Protein 1MR6 (pdb70)

Sequence (68 aa):
MQCKTCSFYTCPNSETCPDGKNICVKRSWTAVRGDGPKREIRRECAATCPPSKLGLTVFCCTTDNCNHMQCKTCSFYTCPNSETCPDGKNICVKRSWTAVRGDGPKREIRRECAATCPPSKLGLTVFCCTTDNCNHMQCKTCSFYTCPNSETCPDGKNICVKRSWTAVRGDGPKREIRRECAATCPPSKLGLTVFCCTTDNCNHMQCKTCSFYTCPNSETCPDGKNICVKRSWTAVRGDGPKREIRRECAATCPPSKLGLTVFCCTTDNCNHMQCKTCSFYTCPNSETCPDGKNICVKRSWTAVRGDGPKREIRRECAATCPPSKLGLTVFCCTTDNCNHMQCKTCSFYTCPNSETCPDGKNICVKRSWTAVRGDGPKREIRRECAATCPPSKLGLTVFCCTTDNCNHMQCKTCSFYTCPNSETCPDGKNICVKRSWTAVRGDGPKREIRRECAATCPPSKLGLTVFCCTTDNCNHMQCKTCSFYTCPNSETCPDGKNICVKRSWTAVRGDGPKREIRRECAATCPPSKLGLTVFCCTTDNCNHMQCKTCSFYTCPNSETCPDGKNICVKRSWTAVRGDGPKREIRRECAATCPPSKLGLTVFCCTTDNCNHMQCKTCSFYTCPNSETCPDGKNICVKRSWTAVRGDGPKREIRRECAATCPPSKLGLTVFCCTTDNCNHMQCKTCSFYTCPNSETCPDGKNICVKRSWTAVRGDGPKREIRRECAATCPPSKLGLTVFCCTTDNCNHMQCKTCSFYTCPNSETCPDGKNICVKRSWTAVRGDGPKREIRRECAATCPPSKLGLTVFCCTTDNCNHMQCKTCSFYTCPNSETCPDGKNICVKRSWTAVRGDGPKREIRRECAATCPPSKLGLTVFCCTTDNCNHMQCKTCSFYTCPNSETCPDGKNICVKRSWTAVRGDGPKREIRRECAATCPPSKLGLTVFCCTTDNCNHMQCKTCSFYTCPNSETCPDGKNICVKRSWTAVRGDGPKREIRRECAATCPPSKLGLTVFCCTTDNCNHMQCKTCSFYTCPNSETCPDGKNICVKRSWTAVRGDGPKREIRRECAATCPPSKLGLTVFCCTTDNCNHMQCKTCSFYTCPNSETCPDGKNICVKRSWTAVRGDGPKREIRRECAATCPPSKLGLTVFCCTTDNCNHMQCKTCSFYTCPNSETCPDGKNICVKRSWTAVRGDGPKREIRRECAATCPPSKLGLTVFCCTTDNCNHMQCKTCSFYTCPNSETCPDGKNICVKRSWTAVRGDGPKREIRRECAATCPPSKLGLTVFCCTTDNCNHMQCKTCSFYTCPNSETCPDGKNICVKRSWTAVRGDGPKREIRRECAATCPPSKLGLTVFCCTTDNCNH

CATH classification: 2.10.60.10

Nearest PDB structures (foldseek):
  1mr6-assembly1_A  TM=8.531E-01  e=3.106E-10  Bungarus multicinctus
  4lft-assembly3_B  TM=7.123E-01  e=5.041E-04  Dendraspis polylepis polylepis
  4lft-assembly2_A  TM=6.532E-01  e=5.344E-04  Dendraspis polylepis polylepis
  7ulq-assembly11_K  TM=6.855E-01  e=1.016E-03  Ophiophagus hannah
  1haj-assembly1_A  TM=6.657E-01  e=2.299E-03  Bungarus multicinctus

Organism: Bungarus multicinctus (NCBI:txid8616)

Solvent-accessible surface area: 4525 Å² total; per-residue (Å²): 67,67,0,21,31,25,77,132,121,86,13,103,105,79,75,84,3,97,112,81,46,91,12,0,0,24,48,10,58,84,34,142,194,63,148,59,55,158,141,29,25,114,24,92,8,21,74,99,21,22,138,34,187,123,81,51,62,28,75,40,20,120,76,72,32,28,1,80

Secondary structure (DSSP, 8-state):
-B----SSS---S--B--TT---EEEE--B--SSS--SB--EEEE-SSSSS--SSS----BSSSS---

Radius of gyration: 11.78 Å; Cα contacts (8 Å, |Δi|>4): 184; chains: 1; bounding box: 28×33×16 Å

InterPro domains:
  IPR003571 Snake three-finger toxin [cd00206] (24-88)
  IPR045860 Snake toxin-like superfamily [G3DSA:2.10.60.10] (22-89)
  IPR045860 Snake toxin-like superfamily [SSF57302] (12-89)
  IPR054131 Snake toxin cobra-type [PF21947] (30-88)

Structure (mmCIF, N/CA/C/O backbone):
data_1MR6
#
_entry.id   1MR6
#
_cell.length_a   1.000
_cell.length_b   1.000
_cell.length_c   1.000
_cell.angle_alpha   90.00
_cell.angle_beta   90.00
_cell.angle_gamma   90.00
#
_symmetry.space_group_name_H-M   'P 1'
#
loop_
_atom_site.group_PDB
_atom_site.id
_atom_site.type_symbol
_atom_site.label_atom_id
_atom_site.label_alt_id
_atom_site.label_comp_id
_atom_site.label_asym_id
_atom_site.label_entity_id
_atom_site.label_seq_id
_atom_site.pdbx_PDB_ins_code
_atom_site.Cartn_x
_atom_site.Cartn_y
_atom_site.Cartn_z
_atom_site.occupancy
_atom_site.B_iso_or_equiv
_atom_site.auth_seq_id
_atom_site.auth_comp_id
_atom_site.auth_asym_id
_atom_site.auth_atom_id
_atom_site.pdbx_PDB_model_num
ATOM 1 N N . MET A 1 1 ? 10.852 11.457 -1.883 1.00 0.00 1 MET A N 1
ATOM 2 C CA . MET A 1 1 ? 10.066 10.662 -0.897 1.00 0.00 1 MET A CA 1
ATOM 3 C C . MET A 1 1 ? 10.502 9.201 -0.946 1.00 0.00 1 MET A C 1
ATOM 4 O O . MET A 1 1 ? 11.273 8.795 -1.793 1.00 0.00 1 MET A O 1
ATOM 20 N N . GLN A 1 2 ? 9.989 8.407 -0.053 1.00 0.00 2 GLN A N 1
ATOM 21 C CA . GLN A 1 2 ? 10.333 6.966 -0.038 1.00 0.00 2 GLN A CA 1
ATOM 22 C C . GLN A 1 2 ? 9.197 6.205 0.638 1.00 0.00 2 GLN A C 1
ATOM 23 O O . GLN A 1 2 ? 8.869 6.441 1.784 1.00 0.00 2 GLN A O 1
ATOM 37 N N . CYS A 1 3 ? 8.582 5.306 -0.073 1.00 0.00 3 CYS A N 1
ATOM 38 C CA . CYS A 1 3 ? 7.449 4.539 0.510 1.00 0.00 3 CYS A CA 1
ATOM 39 C C . CYS A 1 3 ? 7.370 3.168 -0.156 1.00 0.00 3 CYS A C 1
ATOM 40 O O . CYS A 1 3 ? 7.029 3.035 -1.314 1.00 0.00 3 CYS A O 1
ATOM 47 N N . LYS A 1 4 ? 7.705 2.153 0.583 1.00 0.00 4 LYS A N 1
ATOM 48 C CA . LYS A 1 4 ? 7.685 0.772 0.044 1.00 0.00 4 LYS A CA 1
ATOM 49 C C . LYS A 1 4 ? 6.254 0.390 -0.357 1.00 0.00 4 LYS A C 1
ATOM 50 O O . LYS A 1 4 ? 5.302 0.672 0.344 1.00 0.00 4 LYS A O 1
ATOM 69 N N . THR A 1 5 ? 6.106 -0.265 -1.477 1.00 0.00 5 THR A N 1
ATOM 70 C CA . THR A 1 5 ? 4.752 -0.688 -1.930 1.00 0.00 5 THR A CA 1
ATOM 71 C C . THR A 1 5 ? 4.844 -2.100 -2.513 1.00 0.00 5 THR A C 1
ATOM 72 O O . THR A 1 5 ? 4.806 -2.292 -3.712 1.00 0.00 5 THR A O 1
ATOM 83 N N . CYS A 1 6 ? 4.976 -3.090 -1.672 1.00 0.00 6 CYS A N 1
ATOM 84 C CA . CYS A 1 6 ? 5.082 -4.489 -2.177 1.00 0.00 6 CYS A CA 1
ATOM 85 C C . CYS A 1 6 ? 3.687 -5.103 -2.298 1.00 0.00 6 CYS A C 1
ATOM 86 O O . CYS A 1 6 ? 2.685 -4.441 -2.116 1.00 0.00 6 CYS A O 1
ATOM 93 N N . SER A 1 7 ? 3.620 -6.371 -2.598 1.00 0.00 7 SER A N 1
ATOM 94 C CA . SER A 1 7 ? 2.296 -7.040 -2.723 1.00 0.00 7 SER A CA 1
ATOM 95 C C . SER A 1 7 ? 2.082 -7.943 -1.510 1.00 0.00 7 SER A C 1
ATOM 96 O O . SER A 1 7 ? 0.967 -8.247 -1.134 1.00 0.00 7 SER A O 1
ATOM 104 N N . PHE A 1 8 ? 3.148 -8.368 -0.889 1.00 0.00 8 PHE A N 1
ATOM 105 C CA . PHE A 1 8 ? 3.017 -9.245 0.307 1.00 0.00 8 PHE A CA 1
ATOM 106 C C . PHE A 1 8 ? 2.535 -8.407 1.492 1.00 0.00 8 PHE A C 1
ATOM 107 O O . PHE A 1 8 ? 2.256 -7.232 1.361 1.00 0.00 8 PHE A O 1
ATOM 124 N N . TYR A 1 9 ? 2.440 -9.002 2.647 1.00 0.00 9 TYR A N 1
ATOM 125 C CA . TYR A 1 9 ? 1.981 -8.239 3.843 1.00 0.00 9 TYR A CA 1
ATOM 126 C C . TYR A 1 9 ? 3.140 -8.115 4.828 1.00 0.00 9 TYR A C 1
ATOM 127 O O . TYR A 1 9 ? 2.974 -8.278 6.020 1.00 0.00 9 TYR A O 1
ATOM 145 N N . THR A 1 10 ? 4.318 -7.839 4.341 1.00 0.00 10 THR A N 1
ATOM 146 C CA . THR A 1 10 ? 5.480 -7.719 5.260 1.00 0.00 10 THR A CA 1
ATOM 147 C C . THR A 1 10 ? 6.747 -7.402 4.458 1.00 0.00 10 THR A C 1
ATOM 148 O O . THR A 1 10 ? 7.643 -8.214 4.342 1.00 0.00 10 THR A O 1
ATOM 159 N N . CYS A 1 11 ? 6.834 -6.218 3.917 1.00 0.00 11 CYS A N 1
ATOM 160 C CA . CYS A 1 11 ? 8.051 -5.842 3.142 1.00 0.00 11 CYS A CA 1
ATOM 161 C C . CYS A 1 11 ? 8.757 -4.699 3.873 1.00 0.00 11 CYS A C 1
ATOM 162 O O . CYS A 1 11 ? 8.472 -3.542 3.636 1.00 0.00 11 CYS A O 1
ATOM 169 N N . PRO A 1 12 ? 9.649 -5.063 4.758 1.00 0.00 12 PRO A N 1
ATOM 170 C CA . PRO A 1 12 ? 10.405 -4.095 5.564 1.00 0.00 12 PRO A CA 1
ATOM 171 C C . PRO A 1 12 ? 11.529 -3.480 4.734 1.00 0.00 12 PRO A C 1
ATOM 172 O O . PRO A 1 12 ? 12.180 -2.541 5.148 1.00 0.00 12 PRO A O 1
ATOM 183 N N . ASN A 1 13 ? 11.760 -4.000 3.563 1.00 0.00 13 ASN A N 1
ATOM 184 C CA . ASN A 1 13 ? 12.842 -3.438 2.706 1.00 0.00 13 ASN A CA 1
ATOM 185 C C . ASN A 1 13 ? 12.547 -1.963 2.430 1.00 0.00 13 ASN A C 1
ATOM 186 O O . ASN A 1 13 ? 11.554 -1.426 2.879 1.00 0.00 13 ASN A O 1
ATOM 197 N N . SER A 1 14 ? 13.401 -1.300 1.700 1.00 0.00 14 SER A N 1
ATOM 198 C CA . SER A 1 14 ? 13.164 0.142 1.404 1.00 0.00 14 SER A CA 1
ATOM 199 C C . SER A 1 14 ? 12.864 0.316 -0.085 1.00 0.00 14 SER A C 1
ATOM 200 O O . SER A 1 14 ? 13.321 -0.447 -0.913 1.00 0.00 14 SER A O 1
ATOM 208 N N . GLU A 1 15 ? 12.098 1.315 -0.435 1.00 0.00 15 GLU A N 1
ATOM 209 C CA . GLU A 1 15 ? 11.773 1.531 -1.873 1.00 0.00 15 GLU A CA 1
ATOM 210 C C . GLU A 1 15 ? 11.393 2.996 -2.106 1.00 0.00 15 GLU A C 1
ATOM 211 O O . GLU A 1 15 ? 10.260 3.395 -1.919 1.00 0.00 15 GLU A O 1
ATOM 223 N N . THR A 1 16 ? 12.337 3.798 -2.514 1.00 0.00 16 THR A N 1
ATOM 224 C CA . THR A 1 16 ? 12.050 5.238 -2.764 1.00 0.00 16 THR A CA 1
ATOM 225 C C . THR A 1 16 ? 10.934 5.365 -3.807 1.00 0.00 16 THR A C 1
ATOM 226 O O . THR A 1 16 ? 10.751 4.504 -4.644 1.00 0.00 16 THR A O 1
ATOM 237 N N . CYS A 1 17 ? 10.176 6.429 -3.754 1.00 0.00 17 CYS A N 1
ATOM 238 C CA . CYS A 1 17 ? 9.063 6.608 -4.730 1.00 0.00 17 CYS A CA 1
ATOM 239 C C . CYS A 1 17 ? 9.414 7.726 -5.725 1.00 0.00 17 CYS A C 1
ATOM 240 O O . CYS A 1 17 ? 9.823 8.798 -5.326 1.00 0.00 17 CYS A O 1
ATOM 247 N N . PRO A 1 18 ? 9.255 7.437 -6.997 1.00 0.00 18 PRO A N 1
ATOM 248 C CA . PRO A 1 18 ? 9.559 8.395 -8.077 1.00 0.00 18 PRO A CA 1
ATOM 249 C C . PRO A 1 18 ? 8.384 9.356 -8.307 1.00 0.00 18 PRO A C 1
ATOM 250 O O . PRO A 1 18 ? 7.516 9.508 -7.470 1.00 0.00 18 PRO A O 1
ATOM 261 N N . ASP A 1 19 ? 8.352 9.995 -9.448 1.00 0.00 19 ASP A N 1
ATOM 262 C CA . ASP A 1 19 ? 7.238 10.939 -9.759 1.00 0.00 19 ASP A CA 1
ATOM 263 C C . ASP A 1 19 ? 7.290 12.147 -8.822 1.00 0.00 19 ASP A C 1
ATOM 264 O O . ASP A 1 19 ? 8.057 12.185 -7.880 1.00 0.00 19 ASP A O 1
ATOM 273 N N . GLY A 1 20 ? 6.472 13.136 -9.075 1.00 0.00 20 GLY A N 1
ATOM 274 C CA . GLY A 1 20 ? 6.463 14.344 -8.203 1.00 0.00 20 GLY A CA 1
ATOM 275 C C . GLY A 1 20 ? 5.514 14.114 -7.028 1.00 0.00 20 GLY A C 1
ATOM 276 O O . GLY A 1 20 ? 5.112 15.039 -6.351 1.00 0.00 20 GLY A O 1
ATOM 280 N N . LYS A 1 21 ? 5.164 12.885 -6.770 1.00 0.00 21 LYS A N 1
ATOM 281 C CA . LYS A 1 21 ? 4.257 12.596 -5.632 1.00 0.00 21 LYS A CA 1
ATOM 282 C C . LYS A 1 21 ? 5.080 12.656 -4.353 1.00 0.00 21 LYS A C 1
ATOM 283 O O . LYS A 1 21 ? 6.098 13.316 -4.309 1.00 0.00 21 LYS A O 1
ATOM 302 N N . ASN A 1 22 ? 4.671 12.007 -3.303 1.00 0.00 22 ASN A N 1
ATOM 303 C CA . ASN A 1 22 ? 5.491 12.111 -2.064 1.00 0.00 22 ASN A CA 1
ATOM 304 C C . ASN A 1 22 ? 4.905 11.312 -0.903 1.00 0.00 22 ASN A C 1
ATOM 305 O O . ASN A 1 22 ? 4.878 11.795 0.212 1.00 0.00 22 ASN A O 1
ATOM 316 N N . ILE A 1 23 ? 4.435 10.114 -1.094 1.00 0.00 23 ILE A N 1
ATOM 317 C CA . ILE A 1 23 ? 3.891 9.421 0.099 1.00 0.00 23 ILE A CA 1
ATOM 318 C C . ILE A 1 23 ? 3.812 7.907 -0.075 1.00 0.00 23 ILE A C 1
ATOM 319 O O . ILE A 1 23 ? 4.062 7.350 -1.126 1.00 0.00 23 ILE A O 1
ATOM 335 N N . CYS A 1 24 ? 3.422 7.265 0.990 1.00 0.00 24 CYS A N 1
ATOM 336 C CA . CYS A 1 24 ? 3.251 5.795 1.004 1.00 0.00 24 CYS A CA 1
ATOM 337 C C . CYS A 1 24 ? 1.754 5.527 0.964 1.00 0.00 24 CYS A C 1
ATOM 338 O O . CYS A 1 24 ? 0.974 6.347 1.394 1.00 0.00 24 CYS A O 1
ATOM 345 N N . VAL A 1 25 ? 1.322 4.414 0.450 1.00 0.00 25 VAL A N 1
ATOM 346 C CA . VAL A 1 25 ? -0.146 4.184 0.410 1.00 0.00 25 VAL A CA 1
ATOM 347 C C . VAL A 1 25 ? -0.471 2.692 0.398 1.00 0.00 25 VAL A C 1
ATOM 348 O O . VAL A 1 25 ? 0.326 1.867 -0.003 1.00 0.00 25 VAL A O 1
ATOM 361 N N . LYS A 1 26 ? -1.652 2.351 0.832 1.00 0.00 26 LYS A N 1
ATOM 362 C CA . LYS A 1 26 ? -2.066 0.925 0.850 1.00 0.00 26 LYS A CA 1
ATOM 363 C C . LYS A 1 26 ? -3.599 0.865 0.864 1.00 0.00 26 LYS A C 1
ATOM 364 O O . LYS A 1 26 ? -4.253 1.762 1.344 1.00 0.00 26 LYS A O 1
ATOM 383 N N . ARG A 1 27 ? -4.173 -0.184 0.348 1.00 0.00 27 ARG A N 1
ATOM 384 C CA . ARG A 1 27 ? -5.660 -0.316 0.335 1.00 0.00 27 ARG A CA 1
ATOM 385 C C . ARG A 1 27 ? -5.946 -1.787 0.585 1.00 0.00 27 ARG A C 1
ATOM 386 O O . ARG A 1 27 ? -5.312 -2.638 -0.006 1.00 0.00 27 ARG A O 1
ATOM 407 N N . SER A 1 28 ? -6.852 -2.119 1.463 1.00 0.00 28 SER A N 1
ATOM 408 C CA . SER A 1 28 ? -7.070 -3.555 1.731 1.00 0.00 28 SER A CA 1
ATOM 409 C C . SER A 1 28 ? -8.526 -3.928 1.611 1.00 0.00 28 SER A C 1
ATOM 410 O O . SER A 1 28 ? -9.410 -3.253 2.102 1.00 0.00 28 SER A O 1
ATOM 418 N N . TRP A 1 29 ? -8.771 -5.026 0.974 1.00 0.00 29 TRP A N 1
ATOM 419 C CA . TRP A 1 29 ? -10.159 -5.492 0.832 1.00 0.00 29 TRP A CA 1
ATOM 420 C C . TRP A 1 29 ? -10.181 -6.990 0.723 1.00 0.00 29 TRP A C 1
ATOM 421 O O . TRP A 1 29 ? -9.364 -7.597 0.075 1.00 0.00 29 TRP A O 1
ATOM 442 N N . THR A 1 30 ? -11.132 -7.587 1.322 1.00 0.00 30 THR A N 1
ATOM 443 C CA . THR A 1 30 ? -11.224 -9.058 1.240 1.00 0.00 30 THR A CA 1
ATOM 444 C C . THR A 1 30 ? -11.841 -9.420 -0.105 1.00 0.00 30 THR A C 1
ATOM 445 O O . THR A 1 30 ? -12.628 -8.676 -0.657 1.00 0.00 30 THR A O 1
ATOM 456 N N . ALA A 1 31 ? -11.486 -10.540 -0.645 1.00 0.00 31 ALA A N 1
ATOM 457 C CA . ALA A 1 31 ? -12.050 -10.924 -1.963 1.00 0.00 31 ALA A CA 1
ATOM 458 C C . ALA A 1 31 ? -11.451 -12.261 -2.406 1.00 0.00 31 ALA A C 1
ATOM 459 O O . ALA A 1 31 ? -10.276 -12.357 -2.699 1.00 0.00 31 ALA A O 1
ATOM 466 N N . VAL A 1 32 ? -12.247 -13.294 -2.454 1.00 0.00 32 VAL A N 1
ATOM 467 C CA . VAL A 1 32 ? -11.716 -14.622 -2.873 1.00 0.00 32 VAL A CA 1
ATOM 468 C C . VAL A 1 32 ? -11.769 -14.739 -4.398 1.00 0.00 32 VAL A C 1
ATOM 469 O O . VAL A 1 32 ? -12.817 -14.935 -4.980 1.00 0.00 32 VAL A O 1
ATOM 482 N N . ARG A 1 33 ? -10.644 -14.623 -5.047 1.00 0.00 33 ARG A N 1
ATOM 483 C CA . ARG A 1 33 ? -10.626 -14.730 -6.532 1.00 0.00 33 ARG A CA 1
ATOM 484 C C . ARG A 1 33 ? -10.053 -16.090 -6.936 1.00 0.00 33 ARG A C 1
ATOM 485 O O . ARG A 1 33 ? -10.748 -16.938 -7.458 1.00 0.00 33 ARG A O 1
ATOM 506 N N . GLY A 1 34 ? -8.788 -16.305 -6.696 1.00 0.00 34 GLY A N 1
ATOM 507 C CA . GLY A 1 34 ? -8.168 -17.609 -7.063 1.00 0.00 34 GLY A CA 1
ATOM 508 C C . GLY A 1 34 ? -7.610 -18.278 -5.805 1.00 0.00 34 GLY A C 1
ATOM 509 O O . GLY A 1 34 ? -8.287 -19.039 -5.143 1.00 0.00 34 GLY A O 1
ATOM 513 N N . ASP A 1 35 ? -6.382 -17.997 -5.470 1.00 0.00 35 ASP A N 1
ATOM 514 C CA . ASP A 1 35 ? -5.781 -18.613 -4.254 1.00 0.00 35 ASP A CA 1
ATOM 515 C C . ASP A 1 35 ? -4.967 -17.557 -3.504 1.00 0.00 35 ASP A C 1
ATOM 516 O O . ASP A 1 35 ? -4.173 -17.869 -2.639 1.00 0.00 35 ASP A O 1
ATOM 525 N N . GLY A 1 36 ? -5.159 -16.308 -3.831 1.00 0.00 36 GLY A N 1
ATOM 526 C CA . GLY A 1 36 ? -4.398 -15.230 -3.142 1.00 0.00 36 GLY A CA 1
ATOM 527 C C . GLY A 1 36 ? -4.764 -15.212 -1.655 1.00 0.00 36 GLY A C 1
ATOM 528 O O . GLY A 1 36 ? -5.397 -16.124 -1.163 1.00 0.00 36 GLY A O 1
ATOM 532 N N . PRO A 1 37 ? -4.351 -14.166 -0.985 1.00 0.00 37 PRO A N 1
ATOM 533 C CA . PRO A 1 37 ? -4.617 -13.986 0.453 1.00 0.00 37 PRO A CA 1
ATOM 534 C C . PRO A 1 37 ? -6.056 -13.512 0.677 1.00 0.00 37 PRO A C 1
ATOM 535 O O . PRO A 1 37 ? -6.903 -13.637 -0.186 1.00 0.00 37 PRO A O 1
ATOM 546 N N . LYS A 1 38 ? -6.338 -12.969 1.830 1.00 0.00 38 LYS A N 1
ATOM 547 C CA . LYS A 1 38 ? -7.720 -12.487 2.113 1.00 0.00 38 LYS A CA 1
ATOM 548 C C . LYS A 1 38 ? -7.797 -10.983 1.850 1.00 0.00 38 LYS A C 1
ATOM 549 O O . LYS A 1 38 ? -8.266 -10.545 0.818 1.00 0.00 38 LYS A O 1
ATOM 568 N N . ARG A 1 39 ? -7.342 -10.188 2.778 1.00 0.00 39 ARG A N 1
ATOM 569 C CA . ARG A 1 39 ? -7.389 -8.715 2.588 1.00 0.00 39 ARG A CA 1
ATOM 570 C C . ARG A 1 39 ? -6.236 -8.278 1.685 1.00 0.00 39 ARG A C 1
ATOM 571 O O . ARG A 1 39 ? -5.085 -8.287 2.073 1.00 0.00 39 ARG A O 1
ATOM 592 N N . GLU A 1 40 ? -6.546 -7.892 0.483 1.00 0.00 40 GLU A N 1
ATOM 593 C CA . GLU A 1 40 ? -5.483 -7.444 -0.466 1.00 0.00 40 GLU A CA 1
ATOM 594 C C . GLU A 1 40 ? -5.058 -6.017 -0.110 1.00 0.00 40 GLU A C 1
ATOM 595 O O . GLU A 1 40 ? -5.700 -5.063 -0.496 1.00 0.00 40 GLU A O 1
ATOM 607 N N . ILE A 1 41 ? -3.987 -5.870 0.633 1.00 0.00 41 ILE A N 1
ATOM 608 C CA . ILE A 1 41 ? -3.519 -4.504 1.040 1.00 0.00 41 ILE A CA 1
ATOM 609 C C . ILE A 1 41 ? -2.628 -3.883 -0.050 1.00 0.00 41 ILE A C 1
ATOM 610 O O . ILE A 1 41 ? -1.540 -3.423 0.229 1.00 0.00 41 ILE A O 1
ATOM 626 N N . ARG A 1 42 ? -3.068 -3.872 -1.280 1.00 0.00 42 ARG A N 1
ATOM 627 C CA . ARG A 1 42 ? -2.225 -3.289 -2.378 1.00 0.00 42 ARG A CA 1
ATOM 628 C C . ARG A 1 42 ? -1.520 -2.020 -1.881 1.00 0.00 42 ARG A C 1
ATOM 629 O O . ARG A 1 42 ? -1.912 -1.436 -0.899 1.00 0.00 42 ARG A O 1
ATOM 650 N N . ARG A 1 43 ? -0.474 -1.589 -2.537 1.00 0.00 43 ARG A N 1
ATOM 651 C CA . ARG A 1 43 ? 0.231 -0.362 -2.061 1.00 0.00 43 ARG A CA 1
ATOM 652 C C . ARG A 1 43 ? 0.670 0.497 -3.251 1.00 0.00 43 ARG A C 1
ATOM 653 O O . ARG A 1 43 ? 0.435 0.162 -4.395 1.00 0.00 43 ARG A O 1
ATOM 674 N N . GLU A 1 44 ? 1.306 1.608 -2.982 1.00 0.00 44 GLU A N 1
ATOM 675 C CA . GLU A 1 44 ? 1.764 2.501 -4.086 1.00 0.00 44 GLU A CA 1
ATOM 676 C C . GLU A 1 44 ? 2.205 3.848 -3.501 1.00 0.00 44 GLU A C 1
ATOM 677 O O . GLU A 1 44 ? 2.010 4.122 -2.334 1.00 0.00 44 GLU A O 1
ATOM 689 N N . CYS A 1 45 ? 2.798 4.691 -4.301 1.00 0.00 45 CYS A N 1
ATOM 690 C CA . CYS A 1 45 ? 3.248 6.016 -3.785 1.00 0.00 45 CYS A CA 1
ATOM 691 C C . CYS A 1 45 ? 2.379 7.123 -4.388 1.00 0.00 45 CYS A C 1
ATOM 692 O O . CYS A 1 45 ? 2.025 7.080 -5.549 1.00 0.00 45 CYS A O 1
ATOM 699 N N . ALA A 1 46 ? 2.030 8.114 -3.611 1.00 0.00 46 ALA A N 1
ATOM 700 C CA . ALA A 1 46 ? 1.182 9.217 -4.151 1.00 0.00 46 ALA A CA 1
ATOM 701 C C . ALA A 1 46 ? 1.280 10.443 -3.245 1.00 0.00 46 ALA A C 1
ATOM 702 O O . ALA A 1 46 ? 2.143 10.536 -2.398 1.00 0.00 46 ALA A O 1
ATOM 709 N N . ALA A 1 47 ? 0.375 11.375 -3.403 1.00 0.00 47 ALA A N 1
ATOM 710 C CA . ALA A 1 47 ? 0.386 12.583 -2.533 1.00 0.00 47 ALA A CA 1
ATOM 711 C C . ALA A 1 47 ? -0.171 12.175 -1.171 1.00 0.00 47 ALA A C 1
ATOM 712 O O . ALA A 1 47 ? 0.498 12.260 -0.163 1.00 0.00 47 ALA A O 1
ATOM 719 N N . THR A 1 48 ? -1.384 11.689 -1.149 1.00 0.00 48 THR A N 1
ATOM 720 C CA . THR A 1 48 ? -1.986 11.217 0.131 1.00 0.00 48 THR A CA 1
ATOM 721 C C . THR A 1 48 ? -2.120 9.713 0.040 1.00 0.00 48 THR A C 1
ATOM 722 O O . THR A 1 48 ? -1.733 8.980 0.917 1.00 0.00 48 THR A O 1
ATOM 733 N N . CYS A 1 49 ? -2.701 9.270 -1.029 1.00 0.00 49 CYS A N 1
ATOM 734 C CA . CYS A 1 49 ? -2.932 7.822 -1.226 1.00 0.00 49 CYS A CA 1
ATOM 735 C C . CYS A 1 49 ? -3.596 7.638 -2.600 1.00 0.00 49 CYS A C 1
ATOM 736 O O . CYS A 1 49 ? -3.808 8.612 -3.295 1.00 0.00 49 CYS A O 1
ATOM 743 N N . PRO A 1 50 ? -3.931 6.421 -2.965 1.00 0.00 50 PRO A N 1
ATOM 744 C CA . PRO A 1 50 ? -4.594 6.166 -4.258 1.00 0.00 50 PRO A CA 1
ATOM 745 C C . PRO A 1 50 ? -5.955 6.863 -4.289 1.00 0.00 50 PRO A C 1
ATOM 746 O O . PRO A 1 50 ? -6.327 7.517 -3.335 1.00 0.00 50 PRO A O 1
ATOM 757 N N . PRO A 1 51 ? -6.656 6.726 -5.386 1.00 0.00 51 PRO A N 1
ATOM 758 C CA . PRO A 1 51 ? -7.976 7.363 -5.564 1.00 0.00 51 PRO A CA 1
ATOM 759 C C . PRO A 1 51 ? -9.070 6.661 -4.755 1.00 0.00 51 PRO A C 1
ATOM 760 O O . PRO A 1 51 ? -10.246 6.825 -5.013 1.00 0.00 51 PRO A O 1
ATOM 771 N N . SER A 1 52 ? -8.698 5.894 -3.775 1.00 0.00 52 SER A N 1
ATOM 772 C CA . SER A 1 52 ? -9.713 5.198 -2.944 1.00 0.00 52 SER A CA 1
ATOM 773 C C . SER A 1 52 ? -10.631 6.230 -2.293 1.00 0.00 52 SER A C 1
ATOM 774 O O . SER A 1 52 ? -10.234 7.341 -2.008 1.00 0.00 52 SER A O 1
ATOM 782 N N . LYS A 1 53 ? -11.850 5.857 -2.032 1.00 0.00 53 LYS A N 1
ATOM 783 C CA . LYS A 1 53 ? -12.794 6.802 -1.369 1.00 0.00 53 LYS A CA 1
ATOM 784 C C . LYS A 1 53 ? -12.898 6.400 0.099 1.00 0.00 53 LYS A C 1
ATOM 785 O O . LYS A 1 53 ? -13.837 6.735 0.793 1.00 0.00 53 LYS A O 1
ATOM 804 N N . LEU A 1 54 ? -11.929 5.659 0.554 1.00 0.00 54 LEU A N 1
ATOM 805 C CA . LEU A 1 54 ? -11.912 5.176 1.955 1.00 0.00 54 LEU A CA 1
ATOM 806 C C . LEU A 1 54 ? -12.791 3.932 2.067 1.00 0.00 54 LEU A C 1
ATOM 807 O O . LEU A 1 54 ? -12.717 3.202 3.035 1.00 0.00 54 LEU A O 1
ATOM 823 N N . GLY A 1 55 ? -13.587 3.644 1.067 1.00 0.00 55 GLY A N 1
ATOM 824 C CA . GLY A 1 55 ? -14.401 2.403 1.138 1.00 0.00 55 GLY A CA 1
ATOM 825 C C . GLY A 1 55 ? -13.389 1.282 1.313 1.00 0.00 55 GLY A C 1
ATOM 826 O O . GLY A 1 55 ? -13.633 0.280 1.957 1.00 0.00 55 GLY A O 1
ATOM 830 N N . LEU A 1 56 ? -12.218 1.502 0.781 1.00 0.00 56 LEU A N 1
ATOM 831 C CA . LEU A 1 56 ? -11.110 0.536 0.931 1.00 0.00 56 LEU A CA 1
ATOM 832 C C . LEU A 1 56 ? -10.266 1.038 2.097 1.00 0.00 56 LEU A C 1
ATOM 833 O O . LEU A 1 56 ? -10.233 2.222 2.368 1.00 0.00 56 LEU A O 1
ATOM 849 N N . THR A 1 57 ? -9.591 0.186 2.802 1.00 0.00 57 THR A N 1
ATOM 850 C CA . THR A 1 57 ? -8.784 0.697 3.941 1.00 0.00 57 THR A CA 1
ATOM 851 C C . THR A 1 57 ? -7.528 1.379 3.410 1.00 0.00 57 THR A C 1
ATOM 852 O O . THR A 1 57 ? -6.546 0.725 3.115 1.00 0.00 57 THR A O 1
ATOM 863 N N . VAL A 1 58 ? -7.532 2.687 3.293 1.00 0.00 58 VAL A N 1
ATOM 864 C CA . VAL A 1 58 ? -6.308 3.364 2.795 1.00 0.00 58 VAL A CA 1
ATOM 865 C C . VAL A 1 58 ? -5.324 3.509 3.944 1.00 0.00 58 VAL A C 1
ATOM 866 O O . VAL A 1 58 ? -5.698 3.765 5.071 1.00 0.00 58 VAL A O 1
ATOM 879 N N . PHE A 1 59 ? -4.069 3.401 3.657 1.00 0.00 59 PHE A N 1
ATOM 880 C CA . PHE A 1 59 ? -3.050 3.590 4.710 1.00 0.00 59 PHE A CA 1
ATOM 881 C C . PHE A 1 59 ? -1.874 4.314 4.073 1.00 0.00 59 PHE A C 1
ATOM 882 O O . PHE A 1 59 ? -1.132 3.752 3.291 1.00 0.00 59 PHE A O 1
ATOM 899 N N . CYS A 1 60 ? -1.719 5.566 4.372 1.00 0.00 60 CYS A N 1
ATOM 900 C CA . CYS A 1 60 ? -0.613 6.339 3.758 1.00 0.00 60 CYS A CA 1
ATOM 901 C C . CYS A 1 60 ? 0.447 6.634 4.819 1.00 0.00 60 CYS A C 1
ATOM 902 O O . CYS A 1 60 ? 0.293 6.290 5.974 1.00 0.00 60 CYS A O 1
ATOM 909 N N . CYS A 1 61 ? 1.525 7.262 4.441 1.00 0.00 61 CYS A N 1
ATOM 910 C CA . CYS A 1 61 ? 2.592 7.566 5.440 1.00 0.00 61 CYS A CA 1
ATOM 911 C C . CYS A 1 61 ? 3.448 8.734 4.944 1.00 0.00 61 CYS A C 1
ATOM 912 O O . CYS A 1 61 ? 3.932 8.734 3.830 1.00 0.00 61 CYS A O 1
ATOM 919 N N . THR A 1 62 ? 3.639 9.732 5.765 1.00 0.00 62 THR A N 1
ATOM 920 C CA . THR A 1 62 ? 4.462 10.901 5.344 1.00 0.00 62 THR A CA 1
ATOM 921 C C . THR A 1 62 ? 5.904 10.713 5.823 1.00 0.00 62 THR A C 1
ATOM 922 O O . THR A 1 62 ? 6.400 11.461 6.642 1.00 0.00 62 THR A O 1
ATOM 933 N N . THR A 1 63 ? 6.580 9.720 5.315 1.00 0.00 63 THR A N 1
ATOM 934 C CA . THR A 1 63 ? 7.990 9.483 5.737 1.00 0.00 63 THR A CA 1
ATOM 935 C C . THR A 1 63 ? 8.616 8.431 4.821 1.00 0.00 63 THR A C 1
ATOM 936 O O . THR A 1 63 ? 7.964 7.883 3.955 1.00 0.00 63 THR A O 1
ATOM 947 N N . ASP A 1 64 ? 9.876 8.144 5.000 1.00 0.00 64 ASP A N 1
ATOM 948 C CA . ASP A 1 64 ? 10.530 7.127 4.131 1.00 0.00 64 ASP A CA 1
ATOM 949 C C . ASP A 1 64 ? 9.751 5.813 4.219 1.00 0.00 64 ASP A C 1
ATOM 950 O O . ASP A 1 64 ? 8.785 5.721 4.949 1.00 0.00 64 ASP A O 1
ATOM 959 N N . ASN A 1 65 ? 10.160 4.810 3.467 1.00 0.00 65 ASN A N 1
ATOM 960 C CA . ASN A 1 65 ? 9.450 3.482 3.478 1.00 0.00 65 ASN A CA 1
ATOM 961 C C . ASN A 1 65 ? 8.655 3.292 4.777 1.00 0.00 65 ASN A C 1
ATOM 962 O O . ASN A 1 65 ? 9.214 3.071 5.833 1.00 0.00 65 ASN A O 1
ATOM 973 N N . CYS A 1 66 ? 7.351 3.380 4.703 1.00 0.00 66 CYS A N 1
ATOM 974 C CA . CYS A 1 66 ? 6.517 3.211 5.929 1.00 0.00 66 CYS A CA 1
ATOM 975 C C . CYS A 1 66 ? 5.574 2.016 5.755 1.00 0.00 66 CYS A C 1
ATOM 976 O O . CYS A 1 66 ? 5.813 0.944 6.275 1.00 0.00 66 CYS A O 1
ATOM 983 N N . ASN A 1 67 ? 4.501 2.196 5.035 1.00 0.00 67 ASN A N 1
ATOM 984 C CA . ASN A 1 67 ? 3.536 1.076 4.835 1.00 0.00 67 ASN A CA 1
ATOM 985 C C . ASN A 1 67 ? 4.241 -0.104 4.162 1.00 0.00 67 ASN A C 1
ATOM 986 O O . ASN A 1 67 ? 4.424 -0.126 2.961 1.00 0.00 67 ASN A O 1
ATOM 997 N N . HIS A 1 68 ? 4.636 -1.086 4.925 1.00 0.00 68 HIS A N 1
ATOM 998 C CA . HIS A 1 68 ? 5.324 -2.262 4.330 1.00 0.00 68 HIS A CA 1
ATOM 999 C C . HIS A 1 68 ? 4.288 -3.175 3.671 1.00 0.00 68 HIS A C 1
ATOM 1000 O O . HIS A 1 68 ? 3.954 -2.928 2.524 1.00 0.00 68 HIS A O 1
ATOM 1015 N N . MET A 1 1 ? 10.302 12.265 -0.190 1.00 0.00 1 MET A N 2
ATOM 1016 C CA . MET A 1 1 ? 9.465 11.313 0.596 1.00 0.00 1 MET A CA 2
ATOM 1017 C C . MET A 1 1 ? 10.033 9.901 0.464 1.00 0.00 1 MET A C 2
ATOM 1018 O O . MET A 1 1 ? 10.981 9.663 -0.260 1.00 0.00 1 MET A O 2
ATOM 1034 N N . GLN A 1 2 ? 9.443 8.961 1.147 1.00 0.00 2 GLN A N 2
ATOM 1035 C CA . GLN A 1 2 ? 9.918 7.556 1.064 1.00 0.00 2 GLN A CA 2
ATOM 1036 C C . GLN A 1 2 ? 8.771 6.624 1.441 1.00 0.00 2 GLN A C 2
ATOM 1037 O O . GLN A 1 2 ? 8.268 6.658 2.546 1.00 0.00 2 GLN A O 2
ATOM 1051 N N . CYS A 1 3 ? 8.346 5.798 0.531 1.00 0.00 3 CYS A N 2
ATOM 1052 C CA . CYS A 1 3 ? 7.221 4.876 0.843 1.00 0.00 3 CYS A CA 2
ATOM 1053 C C . CYS A 1 3 ? 7.381 3.575 0.051 1.00 0.00 3 CYS A C 2
ATOM 1054 O O . CYS A 1 3 ? 7.330 3.566 -1.163 1.00 0.00 3 CYS A O 2
ATOM 1061 N N . LYS A 1 4 ? 7.576 2.476 0.731 1.00 0.00 4 LYS A N 2
ATOM 1062 C CA . LYS A 1 4 ? 7.741 1.175 0.017 1.00 0.00 4 LYS A CA 2
ATOM 1063 C C . LYS A 1 4 ? 6.605 1.002 -0.991 1.00 0.00 4 LYS A C 2
ATOM 1064 O O . LYS A 1 4 ? 5.586 1.657 -0.909 1.00 0.00 4 LYS A O 2
ATOM 1083 N N . THR A 1 5 ? 6.771 0.125 -1.944 1.00 0.00 5 THR A N 2
ATOM 1084 C CA . THR A 1 5 ? 5.696 -0.080 -2.954 1.00 0.00 5 THR A CA 2
ATOM 1085 C C . THR A 1 5 ? 5.860 -1.446 -3.626 1.00 0.00 5 THR A C 2
ATOM 1086 O O . THR A 1 5 ? 5.821 -1.560 -4.835 1.00 0.00 5 THR A O 2
ATOM 1097 N N . CYS A 1 6 ? 6.034 -2.482 -2.855 1.00 0.00 6 CYS A N 2
ATOM 1098 C CA . CYS A 1 6 ? 6.188 -3.835 -3.457 1.00 0.00 6 CYS A CA 2
ATOM 1099 C C . CYS A 1 6 ? 4.802 -4.484 -3.581 1.00 0.00 6 CYS A C 2
ATOM 1100 O O . CYS A 1 6 ? 3.877 -3.884 -4.091 1.00 0.00 6 CYS A O 2
ATOM 1107 N N . SER A 1 7 ? 4.640 -5.697 -3.119 1.00 0.00 7 SER A N 2
ATOM 1108 C CA . SER A 1 7 ? 3.307 -6.354 -3.221 1.00 0.00 7 SER A CA 2
ATOM 1109 C C . SER A 1 7 ? 3.102 -7.281 -2.022 1.00 0.00 7 SER A C 2
ATOM 1110 O O . SER A 1 7 ? 2.251 -8.148 -2.033 1.00 0.00 7 SER A O 2
ATOM 1118 N N . PHE A 1 8 ? 3.872 -7.101 -0.984 1.00 0.00 8 PHE A N 2
ATOM 1119 C CA . PHE A 1 8 ? 3.717 -7.968 0.215 1.00 0.00 8 PHE A CA 2
ATOM 1120 C C . PHE A 1 8 ? 3.371 -7.098 1.425 1.00 0.00 8 PHE A C 2
ATOM 1121 O O . PHE A 1 8 ? 3.611 -5.907 1.434 1.00 0.00 8 PHE A O 2
ATOM 1138 N N . TYR A 1 9 ? 2.809 -7.681 2.448 1.00 0.00 9 TYR A N 2
ATOM 1139 C CA . TYR A 1 9 ? 2.447 -6.886 3.655 1.00 0.00 9 TYR A CA 2
ATOM 1140 C C . TYR A 1 9 ? 3.709 -6.242 4.235 1.00 0.00 9 TYR A C 2
ATOM 1141 O O . TYR A 1 9 ? 3.642 -5.341 5.047 1.00 0.00 9 TYR A O 2
ATOM 1159 N N . THR A 1 10 ? 4.860 -6.697 3.823 1.00 0.00 10 THR A N 2
ATOM 1160 C CA . THR A 1 10 ? 6.127 -6.112 4.345 1.00 0.00 10 THR A CA 2
ATOM 1161 C C . THR A 1 10 ? 7.227 -6.287 3.297 1.00 0.00 10 THR A C 2
ATOM 1162 O O . THR A 1 10 ? 7.588 -7.392 2.942 1.00 0.00 10 THR A O 2
ATOM 1173 N N . CYS A 1 11 ? 7.758 -5.209 2.792 1.00 0.00 11 CYS A N 2
ATOM 1174 C CA . CYS A 1 11 ? 8.825 -5.322 1.762 1.00 0.00 11 CYS A CA 2
ATOM 1175 C C . CYS A 1 11 ? 9.952 -4.336 2.076 1.00 0.00 11 CYS A C 2
ATOM 1176 O O . CYS A 1 11 ? 9.825 -3.156 1.816 1.00 0.00 11 CYS A O 2
ATOM 1183 N N . PRO A 1 12 ? 11.027 -4.847 2.615 1.00 0.00 12 PRO A N 2
ATOM 1184 C CA . PRO A 1 12 ? 12.194 -4.026 2.959 1.00 0.00 12 PRO A CA 2
ATOM 1185 C C . PRO A 1 12 ? 12.998 -3.722 1.693 1.00 0.00 12 PRO A C 2
ATOM 1186 O O . PRO A 1 12 ? 13.867 -2.874 1.681 1.00 0.00 12 PRO A O 2
ATOM 1197 N N . ASN A 1 13 ? 12.703 -4.412 0.625 1.00 0.00 13 ASN A N 2
ATOM 1198 C CA . ASN A 1 13 ? 13.436 -4.168 -0.649 1.00 0.00 13 ASN A CA 2
ATOM 1199 C C . ASN A 1 13 ? 13.235 -2.711 -1.073 1.00 0.00 13 ASN A C 2
ATOM 1200 O O . ASN A 1 13 ? 14.147 -1.911 -1.029 1.00 0.00 13 ASN A O 2
ATOM 1211 N N . SER A 1 14 ? 12.044 -2.360 -1.477 1.00 0.00 14 SER A N 2
ATOM 1212 C CA . SER A 1 14 ? 11.785 -0.953 -1.895 1.00 0.00 14 SER A CA 2
ATOM 1213 C C . SER A 1 14 ? 11.795 -0.052 -0.665 1.00 0.00 14 SER A C 2
ATOM 1214 O O . SER A 1 14 ? 11.728 -0.517 0.455 1.00 0.00 14 SER A O 2
ATOM 1222 N N . GLU A 1 15 ? 11.868 1.233 -0.859 1.00 0.00 15 GLU A N 2
ATOM 1223 C CA . GLU A 1 15 ? 11.872 2.148 0.312 1.00 0.00 15 GLU A CA 2
ATOM 1224 C C . GLU A 1 15 ? 11.487 3.565 -0.123 1.00 0.00 15 GLU A C 2
ATOM 1225 O O . GLU A 1 15 ? 10.326 3.923 -0.161 1.00 0.00 15 GLU A O 2
ATOM 1237 N N . THR A 1 16 ? 12.459 4.377 -0.432 1.00 0.00 16 THR A N 2
ATOM 1238 C CA . THR A 1 16 ? 12.173 5.779 -0.842 1.00 0.00 16 THR A CA 2
ATOM 1239 C C . THR A 1 16 ? 11.271 5.813 -2.081 1.00 0.00 16 THR A C 2
ATOM 1240 O O . THR A 1 16 ? 11.189 4.865 -2.838 1.00 0.00 16 THR A O 2
ATOM 1251 N N . CYS A 1 17 ? 10.608 6.920 -2.294 1.00 0.00 17 CYS A N 2
ATOM 1252 C CA . CYS A 1 17 ? 9.718 7.070 -3.480 1.00 0.00 17 CYS A CA 2
ATOM 1253 C C . CYS A 1 17 ? 10.506 7.802 -4.566 1.00 0.00 17 CYS A C 2
ATOM 1254 O O . CYS A 1 17 ? 11.558 8.347 -4.296 1.00 0.00 17 CYS A O 2
ATOM 1261 N N . PRO A 1 18 ? 9.989 7.792 -5.762 1.00 0.00 18 PRO A N 2
ATOM 1262 C CA . PRO A 1 18 ? 10.652 8.453 -6.897 1.00 0.00 18 PRO A CA 2
ATOM 1263 C C . PRO A 1 18 ? 10.609 9.977 -6.737 1.00 0.00 18 PRO A C 2
ATOM 1264 O O . PRO A 1 18 ? 10.006 10.496 -5.819 1.00 0.00 18 PRO A O 2
ATOM 1275 N N . ASP A 1 19 ? 11.274 10.695 -7.606 1.00 0.00 19 ASP A N 2
ATOM 1276 C CA . ASP A 1 19 ? 11.302 12.184 -7.492 1.00 0.00 19 ASP A CA 2
ATOM 1277 C C . ASP A 1 19 ? 10.053 12.796 -8.123 1.00 0.00 19 ASP A C 2
ATOM 1278 O O . ASP A 1 19 ? 10.122 13.772 -8.844 1.00 0.00 19 ASP A O 2
ATOM 1287 N N . GLY A 1 20 ? 8.915 12.237 -7.854 1.00 0.00 20 GLY A N 2
ATOM 1288 C CA . GLY A 1 20 ? 7.655 12.786 -8.428 1.00 0.00 20 GLY A CA 2
ATOM 1289 C C . GLY A 1 20 ? 6.484 12.471 -7.496 1.00 0.00 20 GLY A C 2
ATOM 1290 O O . GLY A 1 20 ? 5.539 13.227 -7.397 1.00 0.00 20 GLY A O 2
ATOM 1294 N N . LYS A 1 21 ? 6.527 11.357 -6.820 1.00 0.00 21 LYS A N 2
ATOM 1295 C CA . LYS A 1 21 ? 5.411 11.001 -5.911 1.00 0.00 21 LYS A CA 2
ATOM 1296 C C . LYS A 1 21 ? 5.534 11.761 -4.609 1.00 0.00 21 LYS A C 2
ATOM 1297 O O . LYS A 1 21 ? 6.337 12.661 -4.469 1.00 0.00 21 LYS A O 2
ATOM 1316 N N . ASN A 1 22 ? 4.720 11.418 -3.654 1.00 0.00 22 ASN A N 2
ATOM 1317 C CA . ASN A 1 22 ? 4.787 12.164 -2.361 1.00 0.00 22 ASN A CA 2
ATOM 1318 C C . ASN A 1 22 ? 4.174 11.399 -1.183 1.00 0.00 22 ASN A C 2
ATOM 1319 O O . ASN A 1 22 ? 4.069 11.944 -0.103 1.00 0.00 22 ASN A O 2
ATOM 1330 N N . ILE A 1 23 ? 3.746 10.176 -1.331 1.00 0.00 23 ILE A N 2
ATOM 1331 C CA . ILE A 1 23 ? 3.143 9.522 -0.134 1.00 0.00 23 ILE A CA 2
ATOM 1332 C C . ILE A 1 23 ? 3.335 8.007 -0.127 1.00 0.00 23 ILE A C 2
ATOM 1333 O O . ILE A 1 23 ? 3.783 7.397 -1.078 1.00 0.00 23 ILE A O 2
ATOM 1349 N N . CYS A 1 24 ? 2.931 7.423 0.970 1.00 0.00 24 CYS A N 2
ATOM 1350 C CA . CYS A 1 24 ? 2.994 5.957 1.151 1.00 0.00 24 CYS A CA 2
ATOM 1351 C C . CYS A 1 24 ? 1.564 5.433 1.136 1.00 0.00 24 CYS A C 2
ATOM 1352 O O . CYS A 1 24 ? 0.884 5.445 2.141 1.00 0.00 24 CYS A O 2
ATOM 1359 N N . VAL A 1 25 ? 1.087 5.008 0.005 1.00 0.00 25 VAL A N 2
ATOM 1360 C CA . VAL A 1 25 ? -0.316 4.528 -0.066 1.00 0.00 25 VAL A CA 2
ATOM 1361 C C . VAL A 1 25 ? -0.394 3.014 0.141 1.00 0.00 25 VAL A C 2
ATOM 1362 O O . VAL A 1 25 ? 0.242 2.239 -0.543 1.00 0.00 25 VAL A O 2
ATOM 1375 N N . LYS A 1 26 ? -1.188 2.594 1.085 1.00 0.00 26 LYS A N 2
ATOM 1376 C CA . LYS A 1 26 ? -1.340 1.139 1.347 1.00 0.00 26 LYS A CA 2
ATOM 1377 C C . LYS A 1 26 ? -2.831 0.808 1.380 1.00 0.00 26 LYS A C 2
ATOM 1378 O O . LYS A 1 26 ? -3.564 1.282 2.226 1.00 0.00 26 LYS A O 2
ATOM 1397 N N . ARG A 1 27 ? -3.291 0.008 0.460 1.00 0.00 27 ARG A N 2
ATOM 1398 C CA . ARG A 1 27 ? -4.741 -0.339 0.434 1.00 0.00 27 ARG A CA 2
ATOM 1399 C C . ARG A 1 27 ? -4.933 -1.759 0.960 1.00 0.00 27 ARG A C 2
ATOM 1400 O O . ARG A 1 27 ? -3.990 -2.509 1.107 1.00 0.00 27 ARG A O 2
ATOM 1421 N N . SER A 1 28 ? -6.149 -2.136 1.247 1.00 0.00 28 SER A N 2
ATOM 1422 C CA . SER A 1 28 ? -6.386 -3.509 1.764 1.00 0.00 28 SER A CA 2
ATOM 1423 C C . SER A 1 28 ? -7.855 -3.898 1.572 1.00 0.00 28 SER A C 2
ATOM 1424 O O . SER A 1 28 ? -8.755 -3.268 2.096 1.00 0.00 28 SER A O 2
ATOM 1432 N N . TRP A 1 29 ? -8.098 -4.948 0.832 1.00 0.00 29 TRP A N 2
ATOM 1433 C CA . TRP A 1 29 ? -9.497 -5.408 0.619 1.00 0.00 29 TRP A CA 2
ATOM 1434 C C . TRP A 1 29 ? -9.528 -6.930 0.686 1.00 0.00 29 TRP A C 2
ATOM 1435 O O . TRP A 1 29 ? -8.506 -7.581 0.650 1.00 0.00 29 TRP A O 2
ATOM 1456 N N . THR A 1 30 ? -10.691 -7.496 0.813 1.00 0.00 30 THR A N 2
ATOM 1457 C CA . THR A 1 30 ? -10.793 -8.974 0.924 1.00 0.00 30 THR A CA 2
ATOM 1458 C C . THR A 1 30 ? -11.479 -9.567 -0.305 1.00 0.00 30 THR A C 2
ATOM 1459 O O . THR A 1 30 ? -12.049 -10.638 -0.258 1.00 0.00 30 THR A O 2
ATOM 1470 N N . ALA A 1 31 ? -11.430 -8.877 -1.395 1.00 0.00 31 ALA A N 2
ATOM 1471 C CA . ALA A 1 31 ? -12.079 -9.389 -2.631 1.00 0.00 31 ALA A CA 2
ATOM 1472 C C . ALA A 1 31 ? -11.490 -10.757 -2.974 1.00 0.00 31 ALA A C 2
ATOM 1473 O O . ALA A 1 31 ? -10.403 -10.867 -3.507 1.00 0.00 31 ALA A O 2
ATOM 1480 N N . VAL A 1 32 ? -12.204 -11.800 -2.660 1.00 0.00 32 VAL A N 2
ATOM 1481 C CA . VAL A 1 32 ? -11.702 -13.172 -2.948 1.00 0.00 32 VAL A CA 2
ATOM 1482 C C . VAL A 1 32 ? -11.506 -13.345 -4.455 1.00 0.00 32 VAL A C 2
ATOM 1483 O O . VAL A 1 32 ? -12.323 -12.923 -5.250 1.00 0.00 32 VAL A O 2
ATOM 1496 N N . ARG A 1 33 ? -10.431 -13.968 -4.853 1.00 0.00 33 ARG A N 2
ATOM 1497 C CA . ARG A 1 33 ? -10.184 -14.174 -6.307 1.00 0.00 33 ARG A CA 2
ATOM 1498 C C . ARG A 1 33 ? -10.765 -15.524 -6.730 1.00 0.00 33 ARG A C 2
ATOM 1499 O O . ARG A 1 33 ? -11.676 -15.596 -7.531 1.00 0.00 33 ARG A O 2
ATOM 1520 N N . GLY A 1 34 ? -10.247 -16.597 -6.196 1.00 0.00 34 GLY A N 2
ATOM 1521 C CA . GLY A 1 34 ? -10.773 -17.940 -6.565 1.00 0.00 34 GLY A CA 2
ATOM 1522 C C . GLY A 1 34 ? -10.299 -18.974 -5.543 1.00 0.00 34 GLY A C 2
ATOM 1523 O O . GLY A 1 34 ? -11.026 -19.875 -5.173 1.00 0.00 34 GLY A O 2
ATOM 1527 N N . ASP A 1 35 ? -9.084 -18.856 -5.083 1.00 0.00 35 ASP A N 2
ATOM 1528 C CA . ASP A 1 35 ? -8.567 -19.835 -4.086 1.00 0.00 35 ASP A CA 2
ATOM 1529 C C . ASP A 1 35 ? -7.620 -19.129 -3.115 1.00 0.00 35 ASP A C 2
ATOM 1530 O O . ASP A 1 35 ? -6.464 -19.486 -2.992 1.00 0.00 35 ASP A O 2
ATOM 1539 N N . GLY A 1 36 ? -8.097 -18.133 -2.417 1.00 0.00 36 GLY A N 2
ATOM 1540 C CA . GLY A 1 36 ? -7.221 -17.415 -1.452 1.00 0.00 36 GLY A CA 2
ATOM 1541 C C . GLY A 1 36 ? -8.031 -16.350 -0.702 1.00 0.00 36 GLY A C 2
ATOM 1542 O O . GLY A 1 36 ? -8.121 -15.217 -1.131 1.00 0.00 36 GLY A O 2
ATOM 1546 N N . PRO A 1 37 ? -8.590 -16.762 0.403 1.00 0.00 37 PRO A N 2
ATOM 1547 C CA . PRO A 1 37 ? -9.405 -15.895 1.271 1.00 0.00 37 PRO A CA 2
ATOM 1548 C C . PRO A 1 37 ? -8.504 -15.034 2.162 1.00 0.00 37 PRO A C 2
ATOM 1549 O O . PRO A 1 37 ? -8.048 -15.470 3.200 1.00 0.00 37 PRO A O 2
ATOM 1560 N N . LYS A 1 38 ? -8.245 -13.817 1.770 1.00 0.00 38 LYS A N 2
ATOM 1561 C CA . LYS A 1 38 ? -7.374 -12.939 2.602 1.00 0.00 38 LYS A CA 2
ATOM 1562 C C . LYS A 1 38 ? -7.547 -11.483 2.164 1.00 0.00 38 LYS A C 2
ATOM 1563 O O . LYS A 1 38 ? -8.172 -11.196 1.163 1.00 0.00 38 LYS A O 2
ATOM 1582 N N . ARG A 1 39 ? -6.997 -10.562 2.908 1.00 0.00 39 ARG A N 2
ATOM 1583 C CA . ARG A 1 39 ? -7.129 -9.129 2.539 1.00 0.00 39 ARG A CA 2
ATOM 1584 C C . ARG A 1 39 ? -6.066 -8.763 1.504 1.00 0.00 39 ARG A C 2
ATOM 1585 O O . ARG A 1 39 ? -4.983 -8.326 1.838 1.00 0.00 39 ARG A O 2
ATOM 1606 N N . GLU A 1 40 ? -6.369 -8.936 0.249 1.00 0.00 40 GLU A N 2
ATOM 1607 C CA . GLU A 1 40 ? -5.374 -8.593 -0.809 1.00 0.00 40 GLU A CA 2
ATOM 1608 C C . GLU A 1 40 ? -5.013 -7.111 -0.689 1.00 0.00 40 GLU A C 2
ATOM 1609 O O . GLU A 1 40 ? -5.787 -6.248 -1.041 1.00 0.00 40 GLU A O 2
ATOM 1621 N N . ILE A 1 41 ? -3.846 -6.809 -0.181 1.00 0.00 41 ILE A N 2
ATOM 1622 C CA . ILE A 1 41 ? -3.444 -5.380 -0.026 1.00 0.00 41 ILE A CA 2
ATOM 1623 C C . ILE A 1 41 ? -2.484 -4.975 -1.152 1.00 0.00 41 ILE A C 2
ATOM 1624 O O . ILE A 1 41 ? -2.261 -5.717 -2.088 1.00 0.00 41 ILE A O 2
ATOM 1640 N N . ARG A 1 42 ? -1.919 -3.796 -1.069 1.00 0.00 42 ARG A N 2
ATOM 1641 C CA . ARG A 1 42 ? -0.983 -3.335 -2.136 1.00 0.00 42 ARG A CA 2
ATOM 1642 C C . ARG A 1 42 ? -0.371 -1.985 -1.738 1.00 0.00 42 ARG A C 2
ATOM 1643 O O . ARG A 1 42 ? -0.913 -1.270 -0.918 1.00 0.00 42 ARG A O 2
ATOM 1664 N N . ARG A 1 43 ? 0.754 -1.628 -2.307 1.00 0.00 43 ARG A N 2
ATOM 1665 C CA . ARG A 1 43 ? 1.389 -0.322 -1.946 1.00 0.00 43 ARG A CA 2
ATOM 1666 C C . ARG A 1 43 ? 1.948 0.363 -3.198 1.00 0.00 43 ARG A C 2
ATOM 1667 O O . ARG A 1 43 ? 2.258 -0.272 -4.185 1.00 0.00 43 ARG A O 2
ATOM 1688 N N . GLU A 1 44 ? 2.076 1.664 -3.150 1.00 0.00 44 GLU A N 2
ATOM 1689 C CA . GLU A 1 44 ? 2.613 2.427 -4.315 1.00 0.00 44 GLU A CA 2
ATOM 1690 C C . GLU A 1 44 ? 2.807 3.890 -3.899 1.00 0.00 44 GLU A C 2
ATOM 1691 O O . GLU A 1 44 ? 2.135 4.382 -3.017 1.00 0.00 44 GLU A O 2
ATOM 1703 N N . CYS A 1 45 ? 3.705 4.601 -4.522 1.00 0.00 45 CYS A N 2
ATOM 1704 C CA . CYS A 1 45 ? 3.893 6.028 -4.133 1.00 0.00 45 CYS A CA 2
ATOM 1705 C C . CYS A 1 45 ? 2.826 6.868 -4.841 1.00 0.00 45 CYS A C 2
ATOM 1706 O O . CYS A 1 45 ? 2.615 6.746 -6.031 1.00 0.00 45 CYS A O 2
ATOM 1713 N N . ALA A 1 46 ? 2.140 7.709 -4.119 1.00 0.00 46 ALA A N 2
ATOM 1714 C CA . ALA A 1 46 ? 1.079 8.541 -4.757 1.00 0.00 46 ALA A CA 2
ATOM 1715 C C . ALA A 1 46 ? 0.771 9.741 -3.870 1.00 0.00 46 ALA A C 2
ATOM 1716 O O . ALA A 1 46 ? 1.334 9.890 -2.809 1.00 0.00 46 ALA A O 2
ATOM 1723 N N . ALA A 1 47 ? -0.141 10.585 -4.281 1.00 0.00 47 ALA A N 2
ATOM 1724 C CA . ALA A 1 47 ? -0.504 11.751 -3.429 1.00 0.00 47 ALA A CA 2
ATOM 1725 C C . ALA A 1 47 ? -1.238 11.196 -2.209 1.00 0.00 47 ALA A C 2
ATOM 1726 O O . ALA A 1 47 ? -0.628 10.638 -1.325 1.00 0.00 47 ALA A O 2
ATOM 1733 N N . THR A 1 48 ? -2.541 11.281 -2.164 1.00 0.00 48 THR A N 2
ATOM 1734 C CA . THR A 1 48 ? -3.252 10.676 -1.005 1.00 0.00 48 THR A CA 2
ATOM 1735 C C . THR A 1 48 ? -3.068 9.173 -1.129 1.00 0.00 48 THR A C 2
ATOM 1736 O O . THR A 1 48 ? -2.213 8.583 -0.518 1.00 0.00 48 THR A O 2
ATOM 1747 N N . CYS A 1 49 ? -3.856 8.573 -1.963 1.00 0.00 49 CYS A N 2
ATOM 1748 C CA . CYS A 1 49 ? -3.751 7.109 -2.199 1.00 0.00 49 CYS A CA 2
ATOM 1749 C C . CYS A 1 49 ? -4.452 6.786 -3.534 1.00 0.00 49 CYS A C 2
ATOM 1750 O O . CYS A 1 49 ? -5.282 7.546 -3.992 1.00 0.00 49 CYS A O 2
ATOM 1757 N N . PRO A 1 50 ? -4.062 5.689 -4.133 1.00 0.00 50 PRO A N 2
ATOM 1758 C CA . PRO A 1 50 ? -4.596 5.249 -5.447 1.00 0.00 50 PRO A CA 2
ATOM 1759 C C . PRO A 1 50 ? -6.055 4.718 -5.458 1.00 0.00 50 PRO A C 2
ATOM 1760 O O . PRO A 1 50 ? -6.725 4.852 -6.463 1.00 0.00 50 PRO A O 2
ATOM 1771 N N . PRO A 1 51 ? -6.514 4.129 -4.389 1.00 0.00 51 PRO A N 2
ATOM 1772 C CA . PRO A 1 51 ? -7.881 3.577 -4.320 1.00 0.00 51 PRO A CA 2
ATOM 1773 C C . PRO A 1 51 ? -8.904 4.698 -4.134 1.00 0.00 51 PRO A C 2
ATOM 1774 O O . PRO A 1 51 ? -9.524 5.145 -5.079 1.00 0.00 51 PRO A O 2
ATOM 1785 N N . SER A 1 52 ? -9.090 5.153 -2.926 1.00 0.00 52 SER A N 2
ATOM 1786 C CA . SER A 1 52 ? -10.078 6.241 -2.695 1.00 0.00 52 SER A CA 2
ATOM 1787 C C . SER A 1 52 ? -9.748 6.988 -1.403 1.00 0.00 52 SER A C 2
ATOM 1788 O O . SER A 1 52 ? -9.153 8.047 -1.423 1.00 0.00 52 SER A O 2
ATOM 1796 N N . LYS A 1 53 ? -10.130 6.449 -0.281 1.00 0.00 53 LYS A N 2
ATOM 1797 C CA . LYS A 1 53 ? -9.839 7.135 1.008 1.00 0.00 53 LYS A CA 2
ATOM 1798 C C . LYS A 1 53 ? -9.982 6.131 2.147 1.00 0.00 53 LYS A C 2
ATOM 1799 O O . LYS A 1 53 ? -9.003 5.670 2.702 1.00 0.00 53 LYS A O 2
ATOM 1818 N N . LEU A 1 54 ? -11.187 5.773 2.499 1.00 0.00 54 LEU A N 2
ATOM 1819 C CA . LEU A 1 54 ? -11.355 4.782 3.594 1.00 0.00 54 LEU A CA 2
ATOM 1820 C C . LEU A 1 54 ? -12.551 3.873 3.322 1.00 0.00 54 LEU A C 2
ATOM 1821 O O . LEU A 1 54 ? -12.881 3.016 4.118 1.00 0.00 54 LEU A O 2
ATOM 1837 N N . GLY A 1 55 ? -13.182 4.020 2.196 1.00 0.00 55 GLY A N 2
ATOM 1838 C CA . GLY A 1 55 ? -14.326 3.121 1.879 1.00 0.00 55 GLY A CA 2
ATOM 1839 C C . GLY A 1 55 ? -13.759 1.709 1.911 1.00 0.00 55 GLY A C 2
ATOM 1840 O O . GLY A 1 55 ? -14.372 0.774 2.388 1.00 0.00 55 GLY A O 2
ATOM 1844 N N . LEU A 1 56 ? -12.548 1.586 1.452 1.00 0.00 56 LEU A N 2
ATOM 1845 C CA . LEU A 1 56 ? -11.839 0.286 1.483 1.00 0.00 56 LEU A CA 2
ATOM 1846 C C . LEU A 1 56 ? -10.805 0.417 2.601 1.00 0.00 56 LEU A C 2
ATOM 1847 O O . LEU A 1 56 ? -11.027 1.134 3.556 1.00 0.00 56 LEU A O 2
ATOM 1863 N N . THR A 1 57 ? -9.670 -0.213 2.508 1.00 0.00 57 THR A N 2
ATOM 1864 C CA . THR A 1 57 ? -8.678 -0.022 3.597 1.00 0.00 57 THR A CA 2
ATOM 1865 C C . THR A 1 57 ? -7.481 0.754 3.063 1.00 0.00 57 THR A C 2
ATOM 1866 O O . THR A 1 57 ? -6.484 0.180 2.686 1.00 0.00 57 THR A O 2
ATOM 1877 N N . VAL A 1 58 ? -7.562 2.053 3.047 1.00 0.00 58 VAL A N 2
ATOM 1878 C CA . VAL A 1 58 ? -6.417 2.861 2.551 1.00 0.00 58 VAL A CA 2
ATOM 1879 C C . VAL A 1 58 ? -5.566 3.306 3.730 1.00 0.00 58 VAL A C 2
ATOM 1880 O O . VAL A 1 58 ? -6.015 3.351 4.858 1.00 0.00 58 VAL A O 2
ATOM 1893 N N . PHE A 1 59 ? -4.349 3.669 3.470 1.00 0.00 59 PHE A N 2
ATOM 1894 C CA . PHE A 1 59 ? -3.470 4.150 4.557 1.00 0.00 59 PHE A CA 2
ATOM 1895 C C . PHE A 1 59 ? -2.324 4.954 3.944 1.00 0.00 59 PHE A C 2
ATOM 1896 O O . PHE A 1 59 ? -1.225 4.463 3.778 1.00 0.00 59 PHE A O 2
ATOM 1913 N N . CYS A 1 60 ? -2.574 6.188 3.603 1.00 0.00 60 CYS A N 2
ATOM 1914 C CA . CYS A 1 60 ? -1.499 7.025 2.998 1.00 0.00 60 CYS A CA 2
ATOM 1915 C C . CYS A 1 60 ? -0.609 7.559 4.111 1.00 0.00 60 CYS A C 2
ATOM 1916 O O . CYS A 1 60 ? -1.002 7.620 5.258 1.00 0.00 60 CYS A O 2
ATOM 1923 N N . CYS A 1 61 ? 0.586 7.947 3.785 1.00 0.00 61 CYS A N 2
ATOM 1924 C CA . CYS A 1 61 ? 1.496 8.479 4.847 1.00 0.00 61 CYS A CA 2
ATOM 1925 C C . CYS A 1 61 ? 2.459 9.512 4.259 1.00 0.00 61 CYS A C 2
ATOM 1926 O O . CYS A 1 61 ? 3.099 9.281 3.254 1.00 0.00 61 CYS A O 2
ATOM 1933 N N . THR A 1 62 ? 2.582 10.646 4.900 1.00 0.00 62 THR A N 2
ATOM 1934 C CA . THR A 1 62 ? 3.517 11.689 4.397 1.00 0.00 62 THR A CA 2
ATOM 1935 C C . THR A 1 62 ? 4.864 11.516 5.094 1.00 0.00 62 THR A C 2
ATOM 1936 O O . THR A 1 62 ? 5.595 12.460 5.316 1.00 0.00 62 THR A O 2
ATOM 1947 N N . THR A 1 63 ? 5.190 10.304 5.437 1.00 0.00 63 THR A N 2
ATOM 1948 C CA . THR A 1 63 ? 6.483 10.032 6.120 1.00 0.00 63 THR A CA 2
ATOM 1949 C C . THR A 1 63 ? 7.198 8.902 5.380 1.00 0.00 63 THR A C 2
ATOM 1950 O O . THR A 1 63 ? 6.642 8.285 4.493 1.00 0.00 63 THR A O 2
ATOM 1961 N N . ASP A 1 64 ? 8.419 8.617 5.733 1.00 0.00 64 ASP A N 2
ATOM 1962 C CA . ASP A 1 64 ? 9.144 7.520 5.039 1.00 0.00 64 ASP A CA 2
ATOM 1963 C C . ASP A 1 64 ? 8.316 6.239 5.143 1.00 0.00 64 ASP A C 2
ATOM 1964 O O . ASP A 1 64 ? 7.179 6.269 5.568 1.00 0.00 64 ASP A O 2
ATOM 1973 N N . ASN A 1 65 ? 8.873 5.118 4.755 1.00 0.00 65 ASN A N 2
ATOM 1974 C CA . ASN A 1 65 ? 8.113 3.834 4.833 1.00 0.00 65 ASN A CA 2
ATOM 1975 C C . ASN A 1 65 ? 7.262 3.819 6.106 1.00 0.00 65 ASN A C 2
ATOM 1976 O O . ASN A 1 65 ? 7.735 3.512 7.182 1.00 0.00 65 ASN A O 2
ATOM 1987 N N . CYS A 1 66 ? 6.010 4.168 5.987 1.00 0.00 66 CYS A N 2
ATOM 1988 C CA . CYS A 1 66 ? 5.120 4.200 7.181 1.00 0.00 66 CYS A CA 2
ATOM 1989 C C . CYS A 1 66 ? 4.591 2.793 7.482 1.00 0.00 66 CYS A C 2
ATOM 1990 O O . CYS A 1 66 ? 4.382 2.430 8.622 1.00 0.00 66 CYS A O 2
ATOM 1997 N N . ASN A 1 67 ? 4.367 2.000 6.470 1.00 0.00 67 ASN A N 2
ATOM 1998 C CA . ASN A 1 67 ? 3.846 0.624 6.708 1.00 0.00 67 ASN A CA 2
ATOM 1999 C C . ASN A 1 67 ? 4.656 -0.383 5.887 1.00 0.00 67 ASN A C 2
ATOM 2000 O O . ASN A 1 67 ? 4.159 -0.975 4.949 1.00 0.00 67 ASN A O 2
ATOM 2011 N N . HIS A 1 68 ? 5.898 -0.583 6.231 1.00 0.00 68 HIS A N 2
ATOM 2012 C CA . HIS A 1 68 ? 6.733 -1.549 5.470 1.00 0.00 68 HIS A CA 2
ATOM 2013 C C . HIS A 1 68 ? 6.217 -2.969 5.706 1.00 0.00 68 HIS A C 2
ATOM 2014 O O . HIS A 1 68 ? 5.041 -3.198 5.473 1.00 0.00 68 HIS A O 2
ATOM 2029 N N . MET A 1 1 ? 10.940 12.811 -1.857 1.00 0.00 1 MET A N 3
ATOM 2030 C CA . MET A 1 1 ? 10.010 11.954 -1.067 1.00 0.00 1 MET A CA 3
ATOM 2031 C C . MET A 1 1 ? 10.511 10.514 -1.068 1.00 0.00 1 MET A C 3
ATOM 2032 O O . MET A 1 1 ? 11.376 10.144 -1.836 1.00 0.00 1 MET A O 3
ATOM 2048 N N . GLN A 1 2 ? 9.961 9.696 -0.218 1.00 0.00 2 GLN A N 3
ATOM 2049 C CA . GLN A 1 2 ? 10.385 8.278 -0.164 1.00 0.00 2 GLN A CA 3
ATOM 2050 C C . GLN A 1 2 ? 9.293 7.468 0.519 1.00 0.00 2 GLN A C 3
ATOM 2051 O O . GLN A 1 2 ? 8.958 7.700 1.662 1.00 0.00 2 GLN A O 3
ATOM 2065 N N . CYS A 1 3 ? 8.744 6.510 -0.161 1.00 0.00 3 CYS A N 3
ATOM 2066 C CA . CYS A 1 3 ? 7.689 5.684 0.474 1.00 0.00 3 CYS A CA 3
ATOM 2067 C C . CYS A 1 3 ? 8.001 4.201 0.207 1.00 0.00 3 CYS A C 3
ATOM 2068 O O . CYS A 1 3 ? 8.390 3.829 -0.881 1.00 0.00 3 CYS A O 3
ATOM 2075 N N . LYS A 1 4 ? 7.826 3.354 1.184 1.00 0.00 4 LYS A N 3
ATOM 2076 C CA . LYS A 1 4 ? 8.115 1.905 0.975 1.00 0.00 4 LYS A CA 3
ATOM 2077 C C . LYS A 1 4 ? 6.977 1.263 0.175 1.00 0.00 4 LYS A C 3
ATOM 2078 O O . LYS A 1 4 ? 5.876 1.103 0.662 1.00 0.00 4 LYS A O 3
ATOM 2097 N N . THR A 1 5 ? 7.235 0.894 -1.052 1.00 0.00 5 THR A N 3
ATOM 2098 C CA . THR A 1 5 ? 6.169 0.267 -1.886 1.00 0.00 5 THR A CA 3
ATOM 2099 C C . THR A 1 5 ? 6.581 -1.156 -2.270 1.00 0.00 5 THR A C 3
ATOM 2100 O O . THR A 1 5 ? 6.734 -1.478 -3.431 1.00 0.00 5 THR A O 3
ATOM 2111 N N . CYS A 1 6 ? 6.756 -2.011 -1.300 1.00 0.00 6 CYS A N 3
ATOM 2112 C CA . CYS A 1 6 ? 7.153 -3.413 -1.604 1.00 0.00 6 CYS A CA 3
ATOM 2113 C C . CYS A 1 6 ? 5.957 -4.163 -2.201 1.00 0.00 6 CYS A C 3
ATOM 2114 O O . CYS A 1 6 ? 5.188 -3.610 -2.962 1.00 0.00 6 CYS A O 3
ATOM 2121 N N . SER A 1 7 ? 5.790 -5.414 -1.866 1.00 0.00 7 SER A N 3
ATOM 2122 C CA . SER A 1 7 ? 4.641 -6.185 -2.423 1.00 0.00 7 SER A CA 3
ATOM 2123 C C . SER A 1 7 ? 4.140 -7.183 -1.377 1.00 0.00 7 SER A C 3
ATOM 2124 O O . SER A 1 7 ? 2.953 -7.403 -1.236 1.00 0.00 7 SER A O 3
ATOM 2132 N N . PHE A 1 8 ? 5.032 -7.788 -0.643 1.00 0.00 8 PHE A N 3
ATOM 2133 C CA . PHE A 1 8 ? 4.602 -8.768 0.391 1.00 0.00 8 PHE A CA 3
ATOM 2134 C C . PHE A 1 8 ? 3.834 -8.036 1.494 1.00 0.00 8 PHE A C 3
ATOM 2135 O O . PHE A 1 8 ? 3.727 -6.826 1.490 1.00 0.00 8 PHE A O 3
ATOM 2152 N N . TYR A 1 9 ? 3.297 -8.760 2.436 1.00 0.00 9 TYR A N 3
ATOM 2153 C CA . TYR A 1 9 ? 2.534 -8.103 3.534 1.00 0.00 9 TYR A CA 3
ATOM 2154 C C . TYR A 1 9 ? 3.458 -7.156 4.302 1.00 0.00 9 TYR A C 3
ATOM 2155 O O . TYR A 1 9 ? 3.010 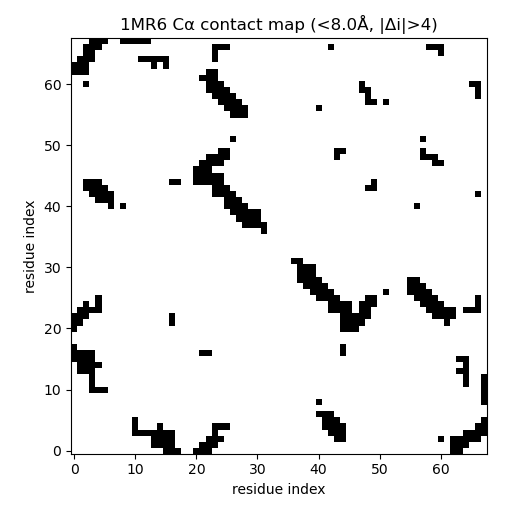-6.330 5.072 1.00 0.00 9 TYR A O 3
ATOM 2173 N N . THR A 1 10 ? 4.741 -7.268 4.107 1.00 0.00 10 THR A N 3
ATOM 2174 C CA . THR A 1 10 ? 5.677 -6.370 4.838 1.00 0.00 10 THR A CA 3
ATOM 2175 C C . THR A 1 10 ? 7.077 -6.488 4.238 1.00 0.00 10 THR A C 3
ATOM 2176 O O . THR A 1 10 ? 7.475 -7.532 3.763 1.00 0.00 10 THR A O 3
ATOM 2187 N N . CYS A 1 11 ? 7.830 -5.425 4.266 1.00 0.00 11 CYS A N 3
ATOM 2188 C CA . CYS A 1 11 ? 9.208 -5.477 3.708 1.00 0.00 11 CYS A CA 3
ATOM 2189 C C . CYS A 1 11 ? 10.149 -4.680 4.619 1.00 0.00 11 CYS A C 3
ATOM 2190 O O . CYS A 1 11 ? 9.894 -3.527 4.905 1.00 0.00 11 CYS A O 3
ATOM 2197 N N . PRO A 1 12 ? 11.212 -5.313 5.047 1.00 0.00 12 PRO A N 3
ATOM 2198 C CA . PRO A 1 12 ? 12.206 -4.677 5.927 1.00 0.00 12 PRO A CA 3
ATOM 2199 C C . PRO A 1 12 ? 13.081 -3.725 5.114 1.00 0.00 12 PRO A C 3
ATOM 2200 O O . PRO A 1 12 ? 13.820 -2.926 5.654 1.00 0.00 12 PRO A O 3
ATOM 2211 N N . ASN A 1 13 ? 12.998 -3.807 3.815 1.00 0.00 13 ASN A N 3
ATOM 2212 C CA . ASN A 1 13 ? 13.821 -2.908 2.957 1.00 0.00 13 ASN A CA 3
ATOM 2213 C C . ASN A 1 13 ? 13.153 -1.533 2.864 1.00 0.00 13 ASN A C 3
ATOM 2214 O O . ASN A 1 13 ? 12.147 -1.275 3.496 1.00 0.00 13 ASN A O 3
ATOM 2225 N N . SER A 1 14 ? 13.705 -0.649 2.079 1.00 0.00 14 SER A N 3
ATOM 2226 C CA . SER A 1 14 ? 13.106 0.710 1.935 1.00 0.00 14 SER A CA 3
ATOM 2227 C C . SER A 1 14 ? 13.011 1.056 0.449 1.00 0.00 14 SER A C 3
ATOM 2228 O O . SER A 1 14 ? 13.588 0.387 -0.387 1.00 0.00 14 SER A O 3
ATOM 2236 N N . GLU A 1 15 ? 12.289 2.087 0.101 1.00 0.00 15 GLU A N 3
ATOM 2237 C CA . GLU A 1 15 ? 12.175 2.442 -1.340 1.00 0.00 15 GLU A CA 3
ATOM 2238 C C . GLU A 1 15 ? 11.721 3.895 -1.509 1.00 0.00 15 GLU A C 3
ATOM 2239 O O . GLU A 1 15 ? 10.631 4.274 -1.129 1.00 0.00 15 GLU A O 3
ATOM 2251 N N . THR A 1 16 ? 12.548 4.705 -2.100 1.00 0.00 16 THR A N 3
ATOM 2252 C CA . THR A 1 16 ? 12.170 6.124 -2.327 1.00 0.00 16 THR A CA 3
ATOM 2253 C C . THR A 1 16 ? 11.138 6.173 -3.458 1.00 0.00 16 THR A C 3
ATOM 2254 O O . THR A 1 16 ? 10.969 5.218 -4.189 1.00 0.00 16 THR A O 3
ATOM 2265 N N . CYS A 1 17 ? 10.444 7.268 -3.618 1.00 0.00 17 CYS A N 3
ATOM 2266 C CA . CYS A 1 17 ? 9.434 7.337 -4.715 1.00 0.00 17 CYS A CA 3
ATOM 2267 C C . CYS A 1 17 ? 10.045 8.046 -5.927 1.00 0.00 17 CYS A C 3
ATOM 2268 O O . CYS A 1 17 ? 10.868 8.928 -5.778 1.00 0.00 17 CYS A O 3
ATOM 2275 N N . PRO A 1 18 ? 9.622 7.635 -7.096 1.00 0.00 18 PRO A N 3
ATOM 2276 C CA . PRO A 1 18 ? 10.106 8.208 -8.363 1.00 0.00 18 PRO A CA 3
ATOM 2277 C C . PRO A 1 18 ? 9.424 9.549 -8.646 1.00 0.00 18 PRO A C 3
ATOM 2278 O O . PRO A 1 18 ? 8.403 9.872 -8.070 1.00 0.00 18 PRO A O 3
ATOM 2289 N N . ASP A 1 19 ? 9.977 10.328 -9.535 1.00 0.00 19 ASP A N 3
ATOM 2290 C CA . ASP A 1 19 ? 9.361 11.645 -9.865 1.00 0.00 19 ASP A CA 3
ATOM 2291 C C . ASP A 1 19 ? 9.144 12.454 -8.583 1.00 0.00 19 ASP A C 3
ATOM 2292 O O . ASP A 1 19 ? 9.650 12.117 -7.533 1.00 0.00 19 ASP A O 3
ATOM 2301 N N . GLY A 1 20 ? 8.397 13.523 -8.663 1.00 0.00 20 GLY A N 3
ATOM 2302 C CA . GLY A 1 20 ? 8.153 14.355 -7.452 1.00 0.00 20 GLY A CA 3
ATOM 2303 C C . GLY A 1 20 ? 6.910 13.848 -6.718 1.00 0.00 20 GLY A C 3
ATOM 2304 O O . GLY A 1 20 ? 6.006 14.602 -6.418 1.00 0.00 20 GLY A O 3
ATOM 2308 N N . LYS A 1 21 ? 6.857 12.578 -6.420 1.00 0.00 21 LYS A N 3
ATOM 2309 C CA . LYS A 1 21 ? 5.676 12.039 -5.701 1.00 0.00 21 LYS A CA 3
ATOM 2310 C C . LYS A 1 21 ? 5.806 12.357 -4.220 1.00 0.00 21 LYS A C 3
ATOM 2311 O O . LYS A 1 21 ? 6.532 13.255 -3.847 1.00 0.00 21 LYS A O 3
ATOM 2330 N N . ASN A 1 22 ? 5.114 11.662 -3.355 1.00 0.00 22 ASN A N 3
ATOM 2331 C CA . ASN A 1 22 ? 5.265 12.035 -1.915 1.00 0.00 22 ASN A CA 3
ATOM 2332 C C . ASN A 1 22 ? 4.533 11.110 -0.931 1.00 0.00 22 ASN A C 3
ATOM 2333 O O . ASN A 1 22 ? 4.397 11.463 0.224 1.00 0.00 22 ASN A O 3
ATOM 2344 N N . ILE A 1 23 ? 4.043 9.959 -1.302 1.00 0.00 23 ILE A N 3
ATOM 2345 C CA . ILE A 1 23 ? 3.342 9.164 -0.251 1.00 0.00 23 ILE A CA 3
ATOM 2346 C C . ILE A 1 23 ? 3.350 7.662 -0.537 1.00 0.00 23 ILE A C 3
ATOM 2347 O O . ILE A 1 23 ? 3.702 7.203 -1.596 1.00 0.00 23 ILE A O 3
ATOM 2363 N N . CYS A 1 24 ? 2.898 6.907 0.425 1.00 0.00 24 CYS A N 3
ATOM 2364 C CA . CYS A 1 24 ? 2.805 5.439 0.259 1.00 0.00 24 CYS A CA 3
ATOM 2365 C C . CYS A 1 24 ? 1.363 5.021 0.450 1.00 0.00 24 CYS A C 3
ATOM 2366 O O . CYS A 1 24 ? 0.908 4.827 1.559 1.00 0.00 24 CYS A O 3
ATOM 2373 N N . VAL A 1 25 ? 0.640 4.889 -0.618 1.00 0.00 25 VAL A N 3
ATOM 2374 C CA . VAL A 1 25 ? -0.780 4.492 -0.502 1.00 0.00 25 VAL A CA 3
ATOM 2375 C C . VAL A 1 25 ? -0.894 2.976 -0.681 1.00 0.00 25 VAL A C 3
ATOM 2376 O O . VAL A 1 25 ? -0.667 2.440 -1.748 1.00 0.00 25 VAL A O 3
ATOM 2389 N N . LYS A 1 26 ? -1.228 2.277 0.366 1.00 0.00 26 LYS A N 3
ATOM 2390 C CA . LYS A 1 26 ? -1.343 0.798 0.268 1.00 0.00 26 LYS A CA 3
ATOM 2391 C C . LYS A 1 26 ? -2.763 0.420 -0.149 1.00 0.00 26 LYS A C 3
ATOM 2392 O O . LYS A 1 26 ? -3.639 1.253 -0.229 1.00 0.00 26 LYS A O 3
ATOM 2411 N N . ARG A 1 27 ? -2.988 -0.837 -0.414 1.00 0.00 27 ARG A N 3
ATOM 2412 C CA . ARG A 1 27 ? -4.342 -1.309 -0.829 1.00 0.00 27 ARG A CA 3
ATOM 2413 C C . ARG A 1 27 ? -4.595 -2.675 -0.189 1.00 0.00 27 ARG A C 3
ATOM 2414 O O . ARG A 1 27 ? -3.704 -3.496 -0.098 1.00 0.00 27 ARG A O 3
ATOM 2435 N N . SER A 1 28 ? -5.794 -2.935 0.257 1.00 0.00 28 SER A N 3
ATOM 2436 C CA . SER A 1 28 ? -6.069 -4.256 0.887 1.00 0.00 28 SER A CA 3
ATOM 2437 C C . SER A 1 28 ? -7.544 -4.606 0.718 1.00 0.00 28 SER A C 3
ATOM 2438 O O . SER A 1 28 ? -8.418 -3.884 1.157 1.00 0.00 28 SER A O 3
ATOM 2446 N N . TRP A 1 29 ? -7.831 -5.710 0.090 1.00 0.00 29 TRP A N 3
ATOM 2447 C CA . TRP A 1 29 ? -9.252 -6.101 -0.100 1.00 0.00 29 TRP A CA 3
ATOM 2448 C C . TRP A 1 29 ? -9.447 -7.544 0.318 1.00 0.00 29 TRP A C 3
ATOM 2449 O O . TRP A 1 29 ? -8.513 -8.313 0.392 1.00 0.00 29 TRP A O 3
ATOM 2470 N N . THR A 1 30 ? -10.660 -7.919 0.577 1.00 0.00 30 THR A N 3
ATOM 2471 C CA . THR A 1 30 ? -10.925 -9.314 0.978 1.00 0.00 30 THR A CA 3
ATOM 2472 C C . THR A 1 30 ? -11.188 -10.147 -0.265 1.00 0.00 30 THR A C 3
ATOM 2473 O O . THR A 1 30 ? -12.143 -9.931 -0.985 1.00 0.00 30 THR A O 3
ATOM 2484 N N . ALA A 1 31 ? -10.339 -11.091 -0.530 1.00 0.00 31 ALA A N 3
ATOM 2485 C CA . ALA A 1 31 ? -10.529 -11.929 -1.742 1.00 0.00 31 ALA A CA 3
ATOM 2486 C C . ALA A 1 31 ? -9.391 -12.944 -1.866 1.00 0.00 31 ALA A C 3
ATOM 2487 O O . ALA A 1 31 ? -8.229 -12.590 -1.849 1.00 0.00 31 ALA A O 3
ATOM 2494 N N . VAL A 1 32 ? -9.713 -14.200 -2.015 1.00 0.00 32 VAL A N 3
ATOM 2495 C CA . VAL A 1 32 ? -8.643 -15.225 -2.167 1.00 0.00 32 VAL A CA 3
ATOM 2496 C C . VAL A 1 32 ? -8.281 -15.313 -3.650 1.00 0.00 32 VAL A C 3
ATOM 2497 O O . VAL A 1 32 ? -7.128 -15.406 -4.021 1.00 0.00 32 VAL A O 3
ATOM 2510 N N . ARG A 1 33 ? -9.272 -15.271 -4.496 1.00 0.00 33 ARG A N 3
ATOM 2511 C CA . ARG A 1 33 ? -9.021 -15.337 -5.965 1.00 0.00 33 ARG A CA 3
ATOM 2512 C C . ARG A 1 33 ? -9.782 -14.195 -6.645 1.00 0.00 33 ARG A C 3
ATOM 2513 O O . ARG A 1 33 ? -9.313 -13.600 -7.595 1.00 0.00 33 ARG A O 3
ATOM 2534 N N . GLY A 1 34 ? -10.954 -13.883 -6.158 1.00 0.00 34 GLY A N 3
ATOM 2535 C CA . GLY A 1 34 ? -11.752 -12.778 -6.762 1.00 0.00 34 GLY A CA 3
ATOM 2536 C C . GLY A 1 34 ? -12.665 -12.181 -5.688 1.00 0.00 34 GLY A C 3
ATOM 2537 O O . GLY A 1 34 ? -12.812 -10.979 -5.581 1.00 0.00 34 GLY A O 3
ATOM 2541 N N . ASP A 1 35 ? -13.277 -13.014 -4.889 1.00 0.00 35 ASP A N 3
ATOM 2542 C CA . ASP A 1 35 ? -14.179 -12.500 -3.819 1.00 0.00 35 ASP A CA 3
ATOM 2543 C C . ASP A 1 35 ? -14.190 -13.478 -2.640 1.00 0.00 35 ASP A C 3
ATOM 2544 O O . ASP A 1 35 ? -15.054 -13.424 -1.787 1.00 0.00 35 ASP A O 3
ATOM 2553 N N . GLY A 1 36 ? -13.243 -14.373 -2.586 1.00 0.00 36 GLY A N 3
ATOM 2554 C CA . GLY A 1 36 ? -13.204 -15.354 -1.467 1.00 0.00 36 GLY A CA 3
ATOM 2555 C C . GLY A 1 36 ? -12.809 -14.642 -0.168 1.00 0.00 36 GLY A C 3
ATOM 2556 O O . GLY A 1 36 ? -12.494 -13.470 -0.176 1.00 0.00 36 GLY A O 3
ATOM 2560 N N . PRO A 1 37 ? -12.836 -15.381 0.911 1.00 0.00 37 PRO A N 3
ATOM 2561 C CA . PRO A 1 37 ? -12.485 -14.857 2.243 1.00 0.00 37 PRO A CA 3
ATOM 2562 C C . PRO A 1 37 ? -10.962 -14.787 2.402 1.00 0.00 37 PRO A C 3
ATOM 2563 O O . PRO A 1 37 ? -10.302 -15.788 2.597 1.00 0.00 37 PRO A O 3
ATOM 2574 N N . LYS A 1 38 ? -10.400 -13.611 2.317 1.00 0.00 38 LYS A N 3
ATOM 2575 C CA . LYS A 1 38 ? -8.922 -13.476 2.462 1.00 0.00 38 LYS A CA 3
ATOM 2576 C C . LYS A 1 38 ? -8.552 -11.992 2.484 1.00 0.00 38 LYS A C 3
ATOM 2577 O O . LYS A 1 38 ? -9.364 -11.149 2.805 1.00 0.00 38 LYS A O 3
ATOM 2596 N N . ARG A 1 39 ? -7.335 -11.662 2.146 1.00 0.00 39 ARG A N 3
ATOM 2597 C CA . ARG A 1 39 ? -6.927 -10.235 2.148 1.00 0.00 39 ARG A CA 3
ATOM 2598 C C . ARG A 1 39 ? -5.680 -10.050 1.286 1.00 0.00 39 ARG A C 3
ATOM 2599 O O . ARG A 1 39 ? -4.566 -10.201 1.746 1.00 0.00 39 ARG A O 3
ATOM 2620 N N . GLU A 1 40 ? -5.859 -9.702 0.042 1.00 0.00 40 GLU A N 3
ATOM 2621 C CA . GLU A 1 40 ? -4.682 -9.480 -0.842 1.00 0.00 40 GLU A CA 3
ATOM 2622 C C . GLU A 1 40 ? -4.324 -7.999 -0.780 1.00 0.00 40 GLU A C 3
ATOM 2623 O O . GLU A 1 40 ? -5.132 -7.150 -1.094 1.00 0.00 40 GLU A O 3
ATOM 2635 N N . ILE A 1 41 ? -3.134 -7.669 -0.364 1.00 0.00 41 ILE A N 3
ATOM 2636 C CA . ILE A 1 41 ? -2.768 -6.229 -0.281 1.00 0.00 41 ILE A CA 3
ATOM 2637 C C . ILE A 1 41 ? -1.769 -5.870 -1.376 1.00 0.00 41 ILE A C 3
ATOM 2638 O O . ILE A 1 41 ? -1.365 -6.693 -2.172 1.00 0.00 41 ILE A O 3
ATOM 2654 N N . ARG A 1 42 ? -1.378 -4.631 -1.412 1.00 0.00 42 ARG A N 3
ATOM 2655 C CA . ARG A 1 42 ? -0.410 -4.163 -2.435 1.00 0.00 42 ARG A CA 3
ATOM 2656 C C . ARG A 1 42 ? 0.050 -2.766 -2.026 1.00 0.00 42 ARG A C 3
ATOM 2657 O O . ARG A 1 42 ? -0.488 -2.183 -1.110 1.00 0.00 42 ARG A O 3
ATOM 2678 N N . ARG A 1 43 ? 1.037 -2.217 -2.668 1.00 0.00 43 ARG A N 3
ATOM 2679 C CA . ARG A 1 43 ? 1.490 -0.859 -2.259 1.00 0.00 43 ARG A CA 3
ATOM 2680 C C . ARG A 1 43 ? 1.933 -0.060 -3.478 1.00 0.00 43 ARG A C 3
ATOM 2681 O O . ARG A 1 43 ? 2.483 -0.589 -4.423 1.00 0.00 43 ARG A O 3
ATOM 2702 N N . GLU A 1 44 ? 1.706 1.221 -3.450 1.00 0.00 44 GLU A N 3
ATOM 2703 C CA . GLU A 1 44 ? 2.116 2.082 -4.588 1.00 0.00 44 GLU A CA 3
ATOM 2704 C C . GLU A 1 44 ? 2.334 3.497 -4.066 1.00 0.00 44 GLU A C 3
ATOM 2705 O O . GLU A 1 44 ? 1.751 3.900 -3.081 1.00 0.00 44 GLU A O 3
ATOM 2717 N N . CYS A 1 45 ? 3.166 4.253 -4.712 1.00 0.00 45 CYS A N 3
ATOM 2718 C CA . CYS A 1 45 ? 3.417 5.641 -4.241 1.00 0.00 45 CYS A CA 3
ATOM 2719 C C . CYS A 1 45 ? 2.394 6.568 -4.877 1.00 0.00 45 CYS A C 3
ATOM 2720 O O . CYS A 1 45 ? 1.921 6.333 -5.971 1.00 0.00 45 CYS A O 3
ATOM 2727 N N . ALA A 1 46 ? 2.051 7.626 -4.203 1.00 0.00 46 ALA A N 3
ATOM 2728 C CA . ALA A 1 46 ? 1.062 8.576 -4.769 1.00 0.00 46 ALA A CA 3
ATOM 2729 C C . ALA A 1 46 ? 1.147 9.905 -4.029 1.00 0.00 46 ALA A C 3
ATOM 2730 O O . ALA A 1 46 ? 1.740 10.005 -2.972 1.00 0.00 46 ALA A O 3
ATOM 2737 N N . ALA A 1 47 ? 0.527 10.921 -4.555 1.00 0.00 47 ALA A N 3
ATOM 2738 C CA . ALA A 1 47 ? 0.533 12.232 -3.861 1.00 0.00 47 ALA A CA 3
ATOM 2739 C C . ALA A 1 47 ? -0.798 12.368 -3.122 1.00 0.00 47 ALA A C 3
ATOM 2740 O O . ALA A 1 47 ? -1.214 13.447 -2.751 1.00 0.00 47 ALA A O 3
ATOM 2747 N N . THR A 1 48 ? -1.475 11.265 -2.924 1.00 0.00 48 THR A N 3
ATOM 2748 C CA . THR A 1 48 ? -2.790 11.297 -2.229 1.00 0.00 48 THR A CA 3
ATOM 2749 C C . THR A 1 48 ? -2.684 10.655 -0.855 1.00 0.00 48 THR A C 3
ATOM 2750 O O . THR A 1 48 ? -1.617 10.415 -0.335 1.00 0.00 48 THR A O 3
ATOM 2761 N N . CYS A 1 49 ? -3.814 10.360 -0.284 1.00 0.00 49 CYS A N 3
ATOM 2762 C CA . CYS A 1 49 ? -3.855 9.713 1.047 1.00 0.00 49 CYS A CA 3
ATOM 2763 C C . CYS A 1 49 ? -5.322 9.523 1.424 1.00 0.00 49 CYS A C 3
ATOM 2764 O O . CYS A 1 49 ? -5.839 10.209 2.284 1.00 0.00 49 CYS A O 3
ATOM 2771 N N . PRO A 1 50 ? -5.958 8.610 0.732 1.00 0.00 50 PRO A N 3
ATOM 2772 C CA . PRO A 1 50 ? -7.387 8.318 0.929 1.00 0.00 50 PRO A CA 3
ATOM 2773 C C . PRO A 1 50 ? -7.604 7.396 2.136 1.00 0.00 50 PRO A C 3
ATOM 2774 O O . PRO A 1 50 ? -6.773 6.564 2.437 1.00 0.00 50 PRO A O 3
ATOM 2785 N N . PRO A 1 51 ? -8.729 7.570 2.781 1.00 0.00 51 PRO A N 3
ATOM 2786 C CA . PRO A 1 51 ? -9.108 6.762 3.951 1.00 0.00 51 PRO A CA 3
ATOM 2787 C C . PRO A 1 51 ? -9.679 5.431 3.469 1.00 0.00 51 PRO A C 3
ATOM 2788 O O . PRO A 1 51 ? -9.313 4.372 3.940 1.00 0.00 51 PRO A O 3
ATOM 2799 N N . SER A 1 52 ? -10.574 5.491 2.523 1.00 0.00 52 SER A N 3
ATOM 2800 C CA . SER A 1 52 ? -11.181 4.247 1.983 1.00 0.00 52 SER A CA 3
ATOM 2801 C C . SER A 1 52 ? -11.567 4.472 0.519 1.00 0.00 52 SER A C 3
ATOM 2802 O O . SER A 1 52 ? -11.754 5.591 0.083 1.00 0.00 52 SER A O 3
ATOM 2810 N N . LYS A 1 53 ? -11.686 3.421 -0.243 1.00 0.00 53 LYS A N 3
ATOM 2811 C CA . LYS A 1 53 ? -12.058 3.580 -1.678 1.00 0.00 53 LYS A CA 3
ATOM 2812 C C . LYS A 1 53 ? -13.064 2.494 -2.061 1.00 0.00 53 LYS A C 3
ATOM 2813 O O . LYS A 1 53 ? -13.719 1.924 -1.213 1.00 0.00 53 LYS A O 3
ATOM 2832 N N . LEU A 1 54 ? -13.185 2.211 -3.333 1.00 0.00 54 LEU A N 3
ATOM 2833 C CA . LEU A 1 54 ? -14.145 1.154 -3.793 1.00 0.00 54 LEU A CA 3
ATOM 2834 C C . LEU A 1 54 ? -14.140 -0.019 -2.802 1.00 0.00 54 LEU A C 3
ATOM 2835 O O . LEU A 1 54 ? -14.822 0.002 -1.797 1.00 0.00 54 LEU A O 3
ATOM 2851 N N . GLY A 1 55 ? -13.371 -1.038 -3.069 1.00 0.00 55 GLY A N 3
ATOM 2852 C CA . GLY A 1 55 ? -13.309 -2.193 -2.135 1.00 0.00 55 GLY A CA 3
ATOM 2853 C C . GLY A 1 55 ? -11.849 -2.375 -1.726 1.00 0.00 55 GLY A C 3
ATOM 2854 O O . GLY A 1 55 ? -11.374 -3.476 -1.532 1.00 0.00 55 GLY A O 3
ATOM 2858 N N . LEU A 1 56 ? -11.133 -1.289 -1.621 1.00 0.00 56 LEU A N 3
ATOM 2859 C CA . LEU A 1 56 ? -9.694 -1.368 -1.255 1.00 0.00 56 LEU A CA 3
ATOM 2860 C C . LEU A 1 56 ? -9.396 -0.442 -0.077 1.00 0.00 56 LEU A C 3
ATOM 2861 O O . LEU A 1 56 ? -9.834 0.691 -0.037 1.00 0.00 56 LEU A O 3
ATOM 2877 N N . THR A 1 57 ? -8.628 -0.907 0.868 1.00 0.00 57 THR A N 3
ATOM 2878 C CA . THR A 1 57 ? -8.270 -0.046 2.028 1.00 0.00 57 THR A CA 3
ATOM 2879 C C . THR A 1 57 ? -6.962 0.672 1.696 1.00 0.00 57 THR A C 3
ATOM 2880 O O . THR A 1 57 ? -6.011 0.056 1.251 1.00 0.00 57 THR A O 3
ATOM 2891 N N . VAL A 1 58 ? -6.901 1.962 1.896 1.00 0.00 58 VAL A N 3
ATOM 2892 C CA . VAL A 1 58 ? -5.649 2.692 1.578 1.00 0.00 58 VAL A CA 3
ATOM 2893 C C . VAL A 1 58 ? -4.858 2.947 2.845 1.00 0.00 58 VAL A C 3
ATOM 2894 O O . VAL A 1 58 ? -5.404 3.228 3.894 1.00 0.00 58 VAL A O 3
ATOM 2907 N N . PHE A 1 59 ? -3.571 2.898 2.739 1.00 0.00 59 PHE A N 3
ATOM 2908 C CA . PHE A 1 59 ? -2.726 3.188 3.915 1.00 0.00 59 PHE A CA 3
ATOM 2909 C C . PHE A 1 59 ? -1.662 4.194 3.479 1.00 0.00 59 PHE A C 3
ATOM 2910 O O . PHE A 1 59 ? -0.557 3.840 3.119 1.00 0.00 59 PHE A O 3
ATOM 2927 N N . CYS A 1 60 ? -2.012 5.449 3.478 1.00 0.00 60 CYS A N 3
ATOM 2928 C CA . CYS A 1 60 ? -1.049 6.500 3.025 1.00 0.00 60 CYS A CA 3
ATOM 2929 C C . CYS A 1 60 ? -0.049 6.855 4.119 1.00 0.00 60 CYS A C 3
ATOM 2930 O O . CYS A 1 60 ? -0.367 6.902 5.291 1.00 0.00 60 CYS A O 3
ATOM 2937 N N . CYS A 1 61 ? 1.160 7.133 3.721 1.00 0.00 61 CYS A N 3
ATOM 2938 C CA . CYS A 1 61 ? 2.214 7.525 4.703 1.00 0.00 61 CYS A CA 3
ATOM 2939 C C . CYS A 1 61 ? 2.939 8.765 4.174 1.00 0.00 61 CYS A C 3
ATOM 2940 O O . CYS A 1 61 ? 3.544 8.734 3.119 1.00 0.00 61 CYS A O 3
ATOM 2947 N N . THR A 1 62 ? 2.876 9.857 4.887 1.00 0.00 62 THR A N 3
ATOM 2948 C CA . THR A 1 62 ? 3.552 11.100 4.411 1.00 0.00 62 THR A CA 3
ATOM 2949 C C . THR A 1 62 ? 4.964 11.188 4.991 1.00 0.00 62 THR A C 3
ATOM 2950 O O . THR A 1 62 ? 5.277 12.078 5.757 1.00 0.00 62 THR A O 3
ATOM 2961 N N . THR A 1 63 ? 5.825 10.280 4.624 1.00 0.00 63 THR A N 3
ATOM 2962 C CA . THR A 1 63 ? 7.219 10.324 5.146 1.00 0.00 63 THR A CA 3
ATOM 2963 C C . THR A 1 63 ? 8.081 9.318 4.383 1.00 0.00 63 THR A C 3
ATOM 2964 O O . THR A 1 63 ? 7.596 8.570 3.557 1.00 0.00 63 THR A O 3
ATOM 2975 N N . ASP A 1 64 ? 9.356 9.294 4.654 1.00 0.00 64 ASP A N 3
ATOM 2976 C CA . ASP A 1 64 ? 10.248 8.335 3.944 1.00 0.00 64 ASP A CA 3
ATOM 2977 C C . ASP A 1 64 ? 9.639 6.935 4.018 1.00 0.00 64 ASP A C 3
ATOM 2978 O O . ASP A 1 64 ? 8.596 6.742 4.611 1.00 0.00 64 ASP A O 3
ATOM 2987 N N . ASN A 1 65 ? 10.283 5.964 3.411 1.00 0.00 65 ASN A N 3
ATOM 2988 C CA . ASN A 1 65 ? 9.763 4.560 3.427 1.00 0.00 65 ASN A CA 3
ATOM 2989 C C . ASN A 1 65 ? 8.946 4.301 4.697 1.00 0.00 65 ASN A C 3
ATOM 2990 O O . ASN A 1 65 ? 9.485 4.103 5.767 1.00 0.00 65 ASN A O 3
ATOM 3001 N N . CYS A 1 66 ? 7.644 4.312 4.583 1.00 0.00 66 CYS A N 3
ATOM 3002 C CA . CYS A 1 66 ? 6.783 4.081 5.777 1.00 0.00 66 CYS A CA 3
ATOM 3003 C C . CYS A 1 66 ? 6.064 2.737 5.640 1.00 0.00 66 CYS A C 3
ATOM 3004 O O . CYS A 1 66 ? 6.259 1.836 6.431 1.00 0.00 66 CYS A O 3
ATOM 3011 N N . ASN A 1 67 ? 5.229 2.602 4.646 1.00 0.00 67 ASN A N 3
ATOM 3012 C CA . ASN A 1 67 ? 4.487 1.322 4.455 1.00 0.00 67 ASN A CA 3
ATOM 3013 C C . ASN A 1 67 ? 5.445 0.140 4.611 1.00 0.00 67 ASN A C 3
ATOM 3014 O O . ASN A 1 67 ? 6.072 -0.292 3.664 1.00 0.00 67 ASN A O 3
ATOM 3025 N N . HIS A 1 68 ? 5.565 -0.388 5.797 1.00 0.00 68 HIS A N 3
ATOM 3026 C CA . HIS A 1 68 ? 6.480 -1.538 6.009 1.00 0.00 68 HIS A CA 3
ATOM 3027 C C . HIS A 1 68 ? 5.711 -2.847 5.810 1.00 0.00 68 HIS A C 3
ATOM 3028 O O . HIS A 1 68 ? 6.213 -3.875 6.232 1.00 0.00 68 HIS A O 3
ATOM 3043 N N . MET A 1 1 ? 9.214 11.103 -3.950 1.00 0.00 1 MET A N 4
ATOM 3044 C CA . MET A 1 1 ? 9.528 11.144 -2.493 1.00 0.00 1 MET A CA 4
ATOM 3045 C C . MET A 1 1 ? 10.032 9.777 -2.039 1.00 0.00 1 MET A C 4
ATOM 3046 O O . MET A 1 1 ? 10.317 8.904 -2.836 1.00 0.00 1 MET A O 4
ATOM 3062 N N . GLN A 1 2 ? 10.130 9.576 -0.758 1.00 0.00 2 GLN A N 4
ATOM 3063 C CA . GLN A 1 2 ? 10.592 8.271 -0.249 1.00 0.00 2 GLN A CA 4
ATOM 3064 C C . GLN A 1 2 ? 9.495 7.691 0.629 1.00 0.00 2 GLN A C 4
ATOM 3065 O O . GLN A 1 2 ? 9.204 8.201 1.691 1.00 0.00 2 GLN A O 4
ATOM 3079 N N . CYS A 1 3 ? 8.880 6.636 0.199 1.00 0.00 3 CYS A N 4
ATOM 3080 C CA . CYS A 1 3 ? 7.800 6.038 1.022 1.00 0.00 3 CYS A CA 4
ATOM 3081 C C . CYS A 1 3 ? 8.069 4.531 1.173 1.00 0.00 3 CYS A C 4
ATOM 3082 O O . CYS A 1 3 ? 9.041 4.018 0.665 1.00 0.00 3 CYS A O 4
ATOM 3089 N N . LYS A 1 4 ? 7.222 3.817 1.862 1.00 0.00 4 LYS A N 4
ATOM 3090 C CA . LYS A 1 4 ? 7.456 2.351 2.019 1.00 0.00 4 LYS A CA 4
ATOM 3091 C C . LYS A 1 4 ? 6.318 1.570 1.352 1.00 0.00 4 LYS A C 4
ATOM 3092 O O . LYS A 1 4 ? 5.195 1.569 1.815 1.00 0.00 4 LYS A O 4
ATOM 3111 N N . THR A 1 5 ? 6.601 0.905 0.262 1.00 0.00 5 THR A N 4
ATOM 3112 C CA . THR A 1 5 ? 5.537 0.125 -0.436 1.00 0.00 5 THR A CA 4
ATOM 3113 C C . THR A 1 5 ? 6.121 -1.195 -0.944 1.00 0.00 5 THR A C 4
ATOM 3114 O O . THR A 1 5 ? 5.840 -1.627 -2.044 1.00 0.00 5 THR A O 4
ATOM 3125 N N . CYS A 1 6 ? 6.935 -1.840 -0.154 1.00 0.00 6 CYS A N 4
ATOM 3126 C CA . CYS A 1 6 ? 7.536 -3.129 -0.599 1.00 0.00 6 CYS A CA 4
ATOM 3127 C C . CYS A 1 6 ? 6.435 -4.154 -0.845 1.00 0.00 6 CYS A C 4
ATOM 3128 O O . CYS A 1 6 ? 5.322 -4.013 -0.383 1.00 0.00 6 CYS A O 4
ATOM 3135 N N . SER A 1 7 ? 6.749 -5.190 -1.567 1.00 0.00 7 SER A N 4
ATOM 3136 C CA . SER A 1 7 ? 5.730 -6.243 -1.851 1.00 0.00 7 SER A CA 4
ATOM 3137 C C . SER A 1 7 ? 5.286 -6.882 -0.538 1.00 0.00 7 SER A C 4
ATOM 3138 O O . SER A 1 7 ? 4.167 -7.336 -0.401 1.00 0.00 7 SER A O 4
ATOM 3146 N N . PHE A 1 8 ? 6.156 -6.917 0.432 1.00 0.00 8 PHE A N 4
ATOM 3147 C CA . PHE A 1 8 ? 5.787 -7.522 1.740 1.00 0.00 8 PHE A CA 4
ATOM 3148 C C . PHE A 1 8 ? 4.932 -6.531 2.529 1.00 0.00 8 PHE A C 4
ATOM 3149 O O . PHE A 1 8 ? 4.781 -5.386 2.151 1.00 0.00 8 PHE A O 4
ATOM 3166 N N . TYR A 1 9 ? 4.379 -6.959 3.628 1.00 0.00 9 TYR A N 4
ATOM 3167 C CA . TYR A 1 9 ? 3.542 -6.034 4.450 1.00 0.00 9 TYR A CA 4
ATOM 3168 C C . TYR A 1 9 ? 4.418 -5.445 5.553 1.00 0.00 9 TYR A C 4
ATOM 3169 O O . TYR A 1 9 ? 3.958 -5.140 6.635 1.00 0.00 9 TYR A O 4
ATOM 3187 N N . THR A 1 10 ? 5.683 -5.295 5.282 1.00 0.00 10 THR A N 4
ATOM 3188 C CA . THR A 1 10 ? 6.611 -4.741 6.304 1.00 0.00 10 THR A CA 4
ATOM 3189 C C . THR A 1 10 ? 8.011 -4.650 5.698 1.00 0.00 10 THR A C 4
ATOM 3190 O O . THR A 1 10 ? 8.713 -5.635 5.584 1.00 0.00 10 THR A O 4
ATOM 3201 N N . CYS A 1 11 ? 8.418 -3.479 5.295 1.00 0.00 11 CYS A N 4
ATOM 3202 C CA . CYS A 1 11 ? 9.768 -3.334 4.680 1.00 0.00 11 CYS A CA 4
ATOM 3203 C C . CYS A 1 11 ? 10.794 -2.978 5.761 1.00 0.00 11 CYS A C 4
ATOM 3204 O O . CYS A 1 11 ? 10.767 -1.887 6.295 1.00 0.00 11 CYS A O 4
ATOM 3211 N N . PRO A 1 12 ? 11.684 -3.898 6.043 1.00 0.00 12 PRO A N 4
ATOM 3212 C CA . PRO A 1 12 ? 12.741 -3.686 7.043 1.00 0.00 12 PRO A CA 4
ATOM 3213 C C . PRO A 1 12 ? 13.819 -2.778 6.451 1.00 0.00 12 PRO A C 4
ATOM 3214 O O . PRO A 1 12 ? 14.587 -2.159 7.160 1.00 0.00 12 PRO A O 4
ATOM 3225 N N . ASN A 1 13 ? 13.865 -2.688 5.151 1.00 0.00 13 ASN A N 4
ATOM 3226 C CA . ASN A 1 13 ? 14.876 -1.812 4.498 1.00 0.00 13 ASN A CA 4
ATOM 3227 C C . ASN A 1 13 ? 14.228 -0.458 4.184 1.00 0.00 13 ASN A C 4
ATOM 3228 O O . ASN A 1 13 ? 13.964 0.327 5.075 1.00 0.00 13 ASN A O 4
ATOM 3239 N N . SER A 1 14 ? 13.959 -0.168 2.937 1.00 0.00 14 SER A N 4
ATOM 3240 C CA . SER A 1 14 ? 13.322 1.137 2.606 1.00 0.00 14 SER A CA 4
ATOM 3241 C C . SER A 1 14 ? 13.129 1.250 1.091 1.00 0.00 14 SER A C 4
ATOM 3242 O O . SER A 1 14 ? 13.893 0.708 0.317 1.00 0.00 14 SER A O 4
ATOM 3250 N N . GLU A 1 15 ? 12.121 1.960 0.664 1.00 0.00 15 GLU A N 4
ATOM 3251 C CA . GLU A 1 15 ? 11.891 2.118 -0.799 1.00 0.00 15 GLU A CA 4
ATOM 3252 C C . GLU A 1 15 ? 11.625 3.588 -1.116 1.00 0.00 15 GLU A C 4
ATOM 3253 O O . GLU A 1 15 ? 10.502 4.057 -1.091 1.00 0.00 15 GLU A O 4
ATOM 3265 N N . THR A 1 16 ? 12.655 4.323 -1.406 1.00 0.00 16 THR A N 4
ATOM 3266 C CA . THR A 1 16 ? 12.473 5.764 -1.714 1.00 0.00 16 THR A CA 4
ATOM 3267 C C . THR A 1 16 ? 11.809 5.927 -3.085 1.00 0.00 16 THR A C 4
ATOM 3268 O O . THR A 1 16 ? 12.441 5.756 -4.109 1.00 0.00 16 THR A O 4
ATOM 3279 N N . CYS A 1 17 ? 10.546 6.272 -3.120 1.00 0.00 17 CYS A N 4
ATOM 3280 C CA . CYS A 1 17 ? 9.868 6.463 -4.435 1.00 0.00 17 CYS A CA 4
ATOM 3281 C C . CYS A 1 17 ? 10.792 7.303 -5.319 1.00 0.00 17 CYS A C 4
ATOM 3282 O O . CYS A 1 17 ? 11.713 7.921 -4.826 1.00 0.00 17 CYS A O 4
ATOM 3289 N N . PRO A 1 18 ? 10.539 7.287 -6.598 1.00 0.00 18 PRO A N 4
ATOM 3290 C CA . PRO A 1 18 ? 11.364 8.029 -7.565 1.00 0.00 18 PRO A CA 4
ATOM 3291 C C . PRO A 1 18 ? 11.110 9.535 -7.455 1.00 0.00 18 PRO A C 4
ATOM 3292 O O . PRO A 1 18 ? 10.314 9.981 -6.654 1.00 0.00 18 PRO A O 4
ATOM 3303 N N . ASP A 1 19 ? 11.801 10.324 -8.239 1.00 0.00 19 ASP A N 4
ATOM 3304 C CA . ASP A 1 19 ? 11.617 11.803 -8.162 1.00 0.00 19 ASP A CA 4
ATOM 3305 C C . ASP A 1 19 ? 10.420 12.230 -9.004 1.00 0.00 19 ASP A C 4
ATOM 3306 O O . ASP A 1 19 ? 10.551 12.910 -10.003 1.00 0.00 19 ASP A O 4
ATOM 3315 N N . GLY A 1 20 ? 9.260 11.843 -8.593 1.00 0.00 20 GLY A N 4
ATOM 3316 C CA . GLY A 1 20 ? 8.025 12.218 -9.333 1.00 0.00 20 GLY A CA 4
ATOM 3317 C C . GLY A 1 20 ? 6.826 12.035 -8.409 1.00 0.00 20 GLY A C 4
ATOM 3318 O O . GLY A 1 20 ? 5.904 12.828 -8.399 1.00 0.00 20 GLY A O 4
ATOM 3322 N N . LYS A 1 21 ? 6.834 10.988 -7.630 1.00 0.00 21 LYS A N 4
ATOM 3323 C CA . LYS A 1 21 ? 5.704 10.737 -6.704 1.00 0.00 21 LYS A CA 4
ATOM 3324 C C . LYS A 1 21 ? 5.850 11.604 -5.469 1.00 0.00 21 LYS A C 4
ATOM 3325 O O . LYS A 1 21 ? 6.682 12.486 -5.402 1.00 0.00 21 LYS A O 4
ATOM 3344 N N . ASN A 1 22 ? 5.034 11.359 -4.491 1.00 0.00 22 ASN A N 4
ATOM 3345 C CA . ASN A 1 22 ? 5.106 12.182 -3.249 1.00 0.00 22 ASN A CA 4
ATOM 3346 C C . ASN A 1 22 ? 4.481 11.452 -2.056 1.00 0.00 22 ASN A C 4
ATOM 3347 O O . ASN A 1 22 ? 4.285 12.041 -1.012 1.00 0.00 22 ASN A O 4
ATOM 3358 N N . ILE A 1 23 ? 4.131 10.202 -2.182 1.00 0.00 23 ILE A N 4
ATOM 3359 C CA . ILE A 1 23 ? 3.493 9.526 -1.020 1.00 0.00 23 ILE A CA 4
ATOM 3360 C C . ILE A 1 23 ? 3.563 8.004 -1.162 1.00 0.00 23 ILE A C 4
ATOM 3361 O O . ILE A 1 23 ? 4.003 7.464 -2.156 1.00 0.00 23 ILE A O 4
ATOM 3377 N N . CYS A 1 24 ? 3.032 7.334 -0.182 1.00 0.00 24 CYS A N 4
ATOM 3378 C CA . CYS A 1 24 ? 2.924 5.863 -0.223 1.00 0.00 24 CYS A CA 4
ATOM 3379 C C . CYS A 1 24 ? 1.440 5.551 -0.241 1.00 0.00 24 CYS A C 4
ATOM 3380 O O . CYS A 1 24 ? 0.664 6.265 0.355 1.00 0.00 24 CYS A O 4
ATOM 3387 N N . VAL A 1 25 ? 1.029 4.500 -0.884 1.00 0.00 25 VAL A N 4
ATOM 3388 C CA . VAL A 1 25 ? -0.420 4.166 -0.880 1.00 0.00 25 VAL A CA 4
ATOM 3389 C C . VAL A 1 25 ? -0.593 2.678 -1.190 1.00 0.00 25 VAL A C 4
ATOM 3390 O O . VAL A 1 25 ? -0.675 2.254 -2.327 1.00 0.00 25 VAL A O 4
ATOM 3403 N N . LYS A 1 26 ? -0.658 1.878 -0.167 1.00 0.00 26 LYS A N 4
ATOM 3404 C CA . LYS A 1 26 ? -0.845 0.416 -0.372 1.00 0.00 26 LYS A CA 4
ATOM 3405 C C . LYS A 1 26 ? -2.334 0.130 -0.219 1.00 0.00 26 LYS A C 4
ATOM 3406 O O . LYS A 1 26 ? -3.053 0.913 0.354 1.00 0.00 26 LYS A O 4
ATOM 3425 N N . ARG A 1 27 ? -2.810 -0.963 -0.731 1.00 0.00 27 ARG A N 4
ATOM 3426 C CA . ARG A 1 27 ? -4.263 -1.257 -0.610 1.00 0.00 27 ARG A CA 4
ATOM 3427 C C . ARG A 1 27 ? -4.496 -2.751 -0.704 1.00 0.00 27 ARG A C 4
ATOM 3428 O O . ARG A 1 27 ? -3.877 -3.450 -1.494 1.00 0.00 27 ARG A O 4
ATOM 3449 N N . SER A 1 28 ? -5.405 -3.228 0.097 1.00 0.00 28 SER A N 4
ATOM 3450 C CA . SER A 1 28 ? -5.740 -4.667 0.101 1.00 0.00 28 SER A CA 4
ATOM 3451 C C . SER A 1 28 ? -7.241 -4.785 -0.063 1.00 0.00 28 SER A C 4
ATOM 3452 O O . SER A 1 28 ? -7.996 -4.594 0.869 1.00 0.00 28 SER A O 4
ATOM 3460 N N . TRP A 1 29 ? -7.692 -5.070 -1.246 1.00 0.00 29 TRP A N 4
ATOM 3461 C CA . TRP A 1 29 ? -9.152 -5.161 -1.445 1.00 0.00 29 TRP A CA 4
ATOM 3462 C C . TRP A 1 29 ? -9.579 -6.595 -1.681 1.00 0.00 29 TRP A C 4
ATOM 3463 O O . TRP A 1 29 ? -8.828 -7.418 -2.165 1.00 0.00 29 TRP A O 4
ATOM 3484 N N . THR A 1 30 ? -10.798 -6.887 -1.355 1.00 0.00 30 THR A N 4
ATOM 3485 C CA . THR A 1 30 ? -11.313 -8.252 -1.569 1.00 0.00 30 THR A CA 4
ATOM 3486 C C . THR A 1 30 ? -11.858 -8.336 -2.985 1.00 0.00 30 THR A C 4
ATOM 3487 O O . THR A 1 30 ? -12.622 -7.495 -3.415 1.00 0.00 30 THR A O 4
ATOM 3498 N N . ALA A 1 31 ? -11.459 -9.322 -3.725 1.00 0.00 31 ALA A N 4
ATOM 3499 C CA . ALA A 1 31 ? -11.952 -9.418 -5.122 1.00 0.00 31 ALA A CA 4
ATOM 3500 C C . ALA A 1 31 ? -11.524 -10.737 -5.746 1.00 0.00 31 ALA A C 4
ATOM 3501 O O . ALA A 1 31 ? -11.122 -10.789 -6.891 1.00 0.00 31 ALA A O 4
ATOM 3508 N N . VAL A 1 32 ? -11.625 -11.802 -5.023 1.00 0.00 32 VAL A N 4
ATOM 3509 C CA . VAL A 1 32 ? -11.239 -13.110 -5.608 1.00 0.00 32 VAL A CA 4
ATOM 3510 C C . VAL A 1 32 ? -12.099 -13.312 -6.850 1.00 0.00 32 VAL A C 4
ATOM 3511 O O . VAL A 1 32 ? -11.656 -13.089 -7.954 1.00 0.00 32 VAL A O 4
ATOM 3524 N N . ARG A 1 33 ? -13.337 -13.688 -6.671 1.00 0.00 33 ARG A N 4
ATOM 3525 C CA . ARG A 1 33 ? -14.255 -13.864 -7.834 1.00 0.00 33 ARG A CA 4
ATOM 3526 C C . ARG A 1 33 ? -15.617 -14.328 -7.316 1.00 0.00 33 ARG A C 4
ATOM 3527 O O . ARG A 1 33 ? -16.642 -13.759 -7.636 1.00 0.00 33 ARG A O 4
ATOM 3548 N N . GLY A 1 34 ? -15.636 -15.360 -6.516 1.00 0.00 34 GLY A N 4
ATOM 3549 C CA . GLY A 1 34 ? -16.929 -15.863 -5.974 1.00 0.00 34 GLY A CA 4
ATOM 3550 C C . GLY A 1 34 ? -16.988 -15.597 -4.468 1.00 0.00 34 GLY A C 4
ATOM 3551 O O . GLY A 1 34 ? -17.647 -14.682 -4.015 1.00 0.00 34 GLY A O 4
ATOM 3555 N N . ASP A 1 35 ? -16.303 -16.388 -3.689 1.00 0.00 35 ASP A N 4
ATOM 3556 C CA . ASP A 1 35 ? -16.319 -16.181 -2.213 1.00 0.00 35 ASP A CA 4
ATOM 3557 C C . ASP A 1 35 ? -14.969 -16.600 -1.627 1.00 0.00 35 ASP A C 4
ATOM 3558 O O . ASP A 1 35 ? -14.832 -16.794 -0.435 1.00 0.00 35 ASP A O 4
ATOM 3567 N N . GLY A 1 36 ? -13.971 -16.745 -2.457 1.00 0.00 36 GLY A N 4
ATOM 3568 C CA . GLY A 1 36 ? -12.635 -17.155 -1.950 1.00 0.00 36 GLY A CA 4
ATOM 3569 C C . GLY A 1 36 ? -12.036 -16.030 -1.098 1.00 0.00 36 GLY A C 4
ATOM 3570 O O . GLY A 1 36 ? -12.248 -14.866 -1.376 1.00 0.00 36 GLY A O 4
ATOM 3574 N N . PRO A 1 37 ? -11.303 -16.414 -0.085 1.00 0.00 37 PRO A N 4
ATOM 3575 C CA . PRO A 1 37 ? -10.653 -15.462 0.831 1.00 0.00 37 PRO A CA 4
ATOM 3576 C C . PRO A 1 37 ? -9.382 -14.897 0.191 1.00 0.00 37 PRO A C 4
ATOM 3577 O O . PRO A 1 37 ? -8.519 -15.632 -0.246 1.00 0.00 37 PRO A O 4
ATOM 3588 N N 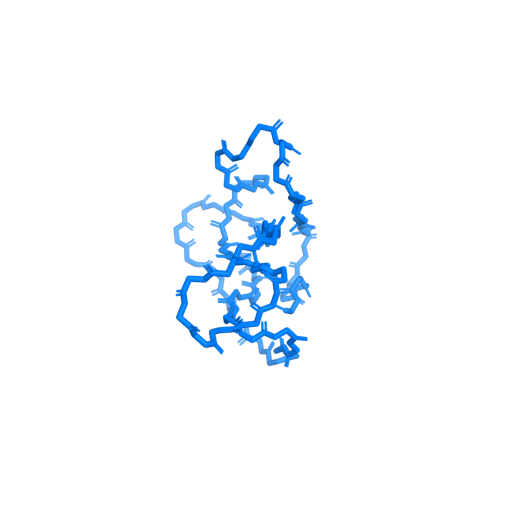. LYS A 1 38 ? -9.258 -13.600 0.129 1.00 0.00 38 LYS A N 4
ATOM 3589 C CA . LYS A 1 38 ? -8.041 -13.002 -0.487 1.00 0.00 38 LYS A CA 4
ATOM 3590 C C . LYS A 1 38 ? -8.111 -11.475 -0.408 1.00 0.00 38 LYS A C 4
ATOM 3591 O O . LYS A 1 38 ? -9.156 -10.899 -0.173 1.00 0.00 38 LYS A O 4
ATOM 3610 N N . ARG A 1 39 ? -7.001 -10.819 -0.606 1.00 0.00 39 ARG A N 4
ATOM 3611 C CA . ARG A 1 39 ? -6.981 -9.334 -0.553 1.00 0.00 39 ARG A CA 4
ATOM 3612 C C . ARG A 1 39 ? -5.731 -8.827 -1.274 1.00 0.00 39 ARG A C 4
ATOM 3613 O O . ARG A 1 39 ? -4.620 -9.021 -0.824 1.00 0.00 39 ARG A O 4
ATOM 3634 N N . GLU A 1 40 ? -5.906 -8.179 -2.390 1.00 0.00 40 GLU A N 4
ATOM 3635 C CA . GLU A 1 40 ? -4.727 -7.662 -3.141 1.00 0.00 40 GLU A CA 4
ATOM 3636 C C . GLU A 1 40 ? -4.133 -6.480 -2.375 1.00 0.00 40 GLU A C 4
ATOM 3637 O O . GLU A 1 40 ? -4.556 -5.358 -2.547 1.00 0.00 40 GLU A O 4
ATOM 3649 N N . ILE A 1 41 ? -3.157 -6.731 -1.532 1.00 0.00 41 ILE A N 4
ATOM 3650 C CA . ILE A 1 41 ? -2.524 -5.627 -0.727 1.00 0.00 41 ILE A CA 4
ATOM 3651 C C . ILE A 1 41 ? -1.506 -4.838 -1.572 1.00 0.00 41 ILE A C 4
ATOM 3652 O O . ILE A 1 41 ? -0.524 -4.336 -1.069 1.00 0.00 41 ILE A O 4
ATOM 3668 N N . ARG A 1 42 ? -1.741 -4.736 -2.843 1.00 0.00 42 ARG A N 4
ATOM 3669 C CA . ARG A 1 42 ? -0.800 -4.011 -3.763 1.00 0.00 42 ARG A CA 4
ATOM 3670 C C . ARG A 1 42 ? -0.154 -2.813 -3.067 1.00 0.00 42 ARG A C 4
ATOM 3671 O O . ARG A 1 42 ? -0.673 -2.280 -2.117 1.00 0.00 42 ARG A O 4
ATOM 3692 N N . ARG A 1 43 ? 0.985 -2.381 -3.533 1.00 0.00 43 ARG A N 4
ATOM 3693 C CA . ARG A 1 43 ? 1.652 -1.214 -2.890 1.00 0.00 43 ARG A CA 4
ATOM 3694 C C . ARG A 1 43 ? 2.271 -0.323 -3.964 1.00 0.00 43 ARG A C 4
ATOM 3695 O O . ARG A 1 43 ? 2.926 -0.794 -4.873 1.00 0.00 43 ARG A O 4
ATOM 3716 N N . GLU A 1 44 ? 2.070 0.960 -3.866 1.00 0.00 44 GLU A N 4
ATOM 3717 C CA . GLU A 1 44 ? 2.650 1.879 -4.884 1.00 0.00 44 GLU A CA 4
ATOM 3718 C C . GLU A 1 44 ? 2.734 3.295 -4.315 1.00 0.00 44 GLU A C 4
ATOM 3719 O O . GLU A 1 44 ? 2.003 3.661 -3.417 1.00 0.00 44 GLU A O 4
ATOM 3731 N N . CYS A 1 45 ? 3.614 4.102 -4.845 1.00 0.00 45 CYS A N 4
ATOM 3732 C CA . CYS A 1 45 ? 3.734 5.500 -4.351 1.00 0.00 45 CYS A CA 4
ATOM 3733 C C . CYS A 1 45 ? 2.699 6.356 -5.075 1.00 0.00 45 CYS A C 4
ATOM 3734 O O . CYS A 1 45 ? 2.337 6.084 -6.202 1.00 0.00 45 CYS A O 4
ATOM 3741 N N . ALA A 1 46 ? 2.217 7.385 -4.443 1.00 0.00 46 ALA A N 4
ATOM 3742 C CA . ALA A 1 46 ? 1.209 8.251 -5.100 1.00 0.00 46 ALA A CA 4
ATOM 3743 C C . ALA A 1 46 ? 1.266 9.644 -4.484 1.00 0.00 46 ALA A C 4
ATOM 3744 O O . ALA A 1 46 ? 2.239 10.029 -3.868 1.00 0.00 46 ALA A O 4
ATOM 3751 N N . ALA A 1 47 ? 0.215 10.386 -4.637 1.00 0.00 47 ALA A N 4
ATOM 3752 C CA . ALA A 1 47 ? 0.153 11.750 -4.055 1.00 0.00 47 ALA A CA 4
ATOM 3753 C C . ALA A 1 47 ? -1.237 11.908 -3.460 1.00 0.00 47 ALA A C 4
ATOM 3754 O O . ALA A 1 47 ? -1.794 12.986 -3.396 1.00 0.00 47 ALA A O 4
ATOM 3761 N N . THR A 1 48 ? -1.810 10.811 -3.061 1.00 0.00 48 THR A N 4
ATOM 3762 C CA . THR A 1 48 ? -3.184 10.834 -2.504 1.00 0.00 48 THR A CA 4
ATOM 3763 C C . THR A 1 48 ? -3.224 10.264 -1.094 1.00 0.00 48 THR A C 4
ATOM 3764 O O . THR A 1 48 ? -2.234 10.165 -0.396 1.00 0.00 48 THR A O 4
ATOM 3775 N N . CYS A 1 49 ? -4.401 9.876 -0.711 1.00 0.00 49 CYS A N 4
ATOM 3776 C CA . CYS A 1 49 ? -4.656 9.275 0.613 1.00 0.00 49 CYS A CA 4
ATOM 3777 C C . CYS A 1 49 ? -6.152 8.999 0.648 1.00 0.00 49 CYS A C 4
ATOM 3778 O O . CYS A 1 49 ? -6.896 9.695 1.309 1.00 0.00 49 CYS A O 4
ATOM 3785 N N . PRO A 1 50 ? -6.556 8.018 -0.117 1.00 0.00 50 PRO A N 4
ATOM 3786 C CA . PRO A 1 50 ? -7.983 7.662 -0.245 1.00 0.00 50 PRO A CA 4
ATOM 3787 C C . PRO A 1 50 ? -8.538 7.067 1.053 1.00 0.00 50 PRO A C 4
ATOM 3788 O O . PRO A 1 50 ? -7.803 6.833 1.993 1.00 0.00 50 PRO A O 4
ATOM 3799 N N . PRO A 1 51 ? -9.833 6.859 1.065 1.00 0.00 51 PRO A N 4
ATOM 3800 C CA . PRO A 1 51 ? -10.545 6.310 2.234 1.00 0.00 51 PRO A CA 4
ATOM 3801 C C . PRO A 1 51 ? -10.291 4.815 2.336 1.00 0.00 51 PRO A C 4
ATOM 3802 O O . PRO A 1 51 ? -10.416 4.091 1.368 1.00 0.00 51 PRO A O 4
ATOM 3813 N N . SER A 1 52 ? -9.922 4.343 3.483 1.00 0.00 52 SER A N 4
ATOM 3814 C CA . SER A 1 52 ? -9.649 2.894 3.608 1.00 0.00 52 SER A CA 4
ATOM 3815 C C . SER A 1 52 ? -10.603 2.225 4.599 1.00 0.00 52 SER A C 4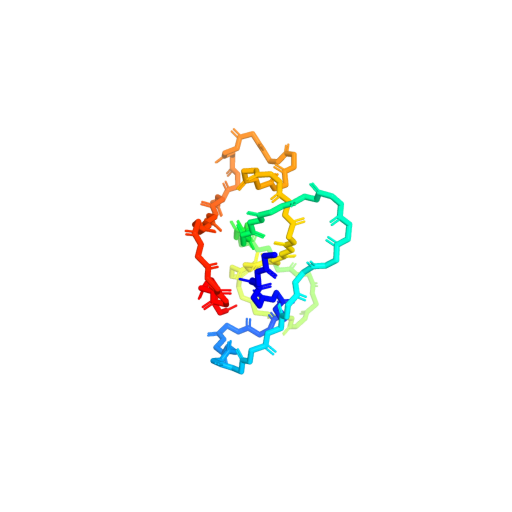
ATOM 3816 O O . SER A 1 52 ? -11.060 2.819 5.555 1.00 0.00 52 SER A O 4
ATOM 3824 N N . LYS A 1 53 ? -10.872 0.969 4.374 1.00 0.00 53 LYS A N 4
ATOM 3825 C CA . LYS A 1 53 ? -11.759 0.186 5.282 1.00 0.00 53 LYS A CA 4
ATOM 3826 C C . LYS A 1 53 ? -11.226 -1.246 5.288 1.00 0.00 53 LYS A C 4
ATOM 3827 O O . LYS A 1 53 ? -10.572 -1.679 6.215 1.00 0.00 53 LYS A O 4
ATOM 3846 N N . LEU A 1 54 ? -11.453 -1.955 4.220 1.00 0.00 54 LEU A N 4
ATOM 3847 C CA . LEU A 1 54 ? -10.915 -3.335 4.091 1.00 0.00 54 LEU A CA 4
ATOM 3848 C C . LEU A 1 54 ? -11.348 -3.898 2.745 1.00 0.00 54 LEU A C 4
ATOM 3849 O O . LEU A 1 54 ? -10.588 -4.571 2.077 1.00 0.00 54 LEU A O 4
ATOM 3865 N N . GLY A 1 55 ? -12.527 -3.564 2.287 1.00 0.00 55 GLY A N 4
ATOM 3866 C CA . GLY A 1 55 ? -12.910 -4.029 0.929 1.00 0.00 55 GLY A CA 4
ATOM 3867 C C . GLY A 1 55 ? -11.820 -3.469 0.015 1.00 0.00 55 GLY A C 4
ATOM 3868 O O . GLY A 1 55 ? -11.522 -3.991 -1.035 1.00 0.00 55 GLY A O 4
ATOM 3872 N N . LEU A 1 56 ? -11.197 -2.416 0.488 1.00 0.00 56 LEU A N 4
ATOM 3873 C CA . LEU A 1 56 ? -10.068 -1.757 -0.203 1.00 0.00 56 LEU A CA 4
ATOM 3874 C C . LEU A 1 56 ? -9.426 -0.861 0.853 1.00 0.00 56 LEU A C 4
ATOM 3875 O O . LEU A 1 56 ? -9.850 0.256 1.077 1.00 0.00 56 LEU A O 4
ATOM 3891 N N . THR A 1 57 ? -8.452 -1.366 1.553 1.00 0.00 57 THR A N 4
ATOM 3892 C CA . THR A 1 57 ? -7.834 -0.572 2.654 1.00 0.00 57 THR A CA 4
ATOM 3893 C C . THR A 1 57 ? -6.575 0.146 2.178 1.00 0.00 57 THR A C 4
ATOM 3894 O O . THR A 1 57 ? -5.526 -0.449 2.060 1.00 0.00 57 THR A O 4
ATOM 3905 N N . VAL A 1 58 ? -6.669 1.423 1.936 1.00 0.00 58 VAL A N 4
ATOM 3906 C CA . VAL A 1 58 ? -5.475 2.182 1.500 1.00 0.00 58 VAL A CA 4
ATOM 3907 C C . VAL A 1 58 ? -4.682 2.629 2.715 1.00 0.00 58 VAL A C 4
ATOM 3908 O O . VAL A 1 58 ? -5.223 2.895 3.769 1.00 0.00 58 VAL A O 4
ATOM 3921 N N . PHE A 1 59 ? -3.409 2.768 2.559 1.00 0.00 59 PHE A N 4
ATOM 3922 C CA . PHE A 1 59 ? -2.580 3.260 3.674 1.00 0.00 59 PHE A CA 4
ATOM 3923 C C . PHE A 1 59 ? -1.484 4.123 3.064 1.00 0.00 59 PHE A C 4
ATOM 3924 O O . PHE A 1 59 ? -0.646 3.646 2.326 1.00 0.00 59 PHE A O 4
ATOM 3941 N N . CYS A 1 60 ? -1.502 5.395 3.329 1.00 0.00 60 CYS A N 4
ATOM 3942 C CA . CYS A 1 60 ? -0.477 6.272 2.717 1.00 0.00 60 CYS A CA 4
ATOM 3943 C C . CYS A 1 60 ? 0.312 7.020 3.782 1.00 0.00 60 CYS A C 4
ATOM 3944 O O . CYS A 1 60 ? 0.020 6.963 4.960 1.00 0.00 60 CYS A O 4
ATOM 3951 N N . CYS A 1 61 ? 1.305 7.741 3.350 1.00 0.00 61 CYS A N 4
ATOM 3952 C CA . CYS A 1 61 ? 2.133 8.533 4.302 1.00 0.00 61 CYS A CA 4
ATOM 3953 C C . CYS A 1 61 ? 2.886 9.607 3.514 1.00 0.00 61 CYS A C 4
ATOM 3954 O O . CYS A 1 61 ? 3.369 9.365 2.426 1.00 0.00 61 CYS A O 4
ATOM 3961 N N . THR A 1 62 ? 2.973 10.793 4.048 1.00 0.00 62 THR A N 4
ATOM 3962 C CA . THR A 1 62 ? 3.675 11.890 3.322 1.00 0.00 62 THR A CA 4
ATOM 3963 C C . THR A 1 62 ? 5.029 12.158 3.975 1.00 0.00 62 THR A C 4
ATOM 3964 O O . THR A 1 62 ? 5.231 13.165 4.625 1.00 0.00 62 THR A O 4
ATOM 3975 N N . THR A 1 63 ? 5.957 11.264 3.805 1.00 0.00 63 THR A N 4
ATOM 3976 C CA . THR A 1 63 ? 7.303 11.457 4.408 1.00 0.00 63 THR A CA 4
ATOM 3977 C C . THR A 1 63 ? 8.219 10.324 3.949 1.00 0.00 63 THR A C 4
ATOM 3978 O O . THR A 1 63 ? 7.796 9.421 3.253 1.00 0.00 63 THR A O 4
ATOM 3989 N N . ASP A 1 64 ? 9.464 10.357 4.329 1.00 0.00 64 ASP A N 4
ATOM 3990 C CA . ASP A 1 64 ? 10.389 9.269 3.909 1.00 0.00 64 ASP A CA 4
ATOM 3991 C C . ASP A 1 64 ? 9.717 7.923 4.178 1.00 0.00 64 ASP A C 4
ATOM 3992 O O . ASP A 1 64 ? 8.647 7.871 4.750 1.00 0.00 64 ASP A O 4
ATOM 4001 N N . ASN A 1 65 ? 10.334 6.842 3.758 1.00 0.00 65 ASN A N 4
ATOM 4002 C CA . ASN A 1 65 ? 9.745 5.479 3.971 1.00 0.00 65 ASN A CA 4
ATOM 4003 C C . ASN A 1 65 ? 8.840 5.470 5.209 1.00 0.00 65 ASN A C 4
ATOM 4004 O O . ASN A 1 65 ? 9.303 5.407 6.330 1.00 0.00 65 ASN A O 4
ATOM 4015 N N . CYS A 1 66 ? 7.551 5.547 5.009 1.00 0.00 66 CYS A N 4
ATOM 4016 C CA . CYS A 1 66 ? 6.609 5.559 6.165 1.00 0.00 66 CYS A CA 4
ATOM 4017 C C . CYS A 1 66 ? 5.447 4.594 5.898 1.00 0.00 66 CYS A C 4
ATOM 4018 O O . CYS A 1 66 ? 4.312 4.999 5.758 1.00 0.00 66 CYS A O 4
ATOM 4025 N N . ASN A 1 67 ? 5.717 3.320 5.830 1.00 0.00 67 ASN A N 4
ATOM 4026 C CA . ASN A 1 67 ? 4.619 2.342 5.578 1.00 0.00 67 ASN A CA 4
ATOM 4027 C C . ASN A 1 67 ? 5.080 0.942 5.986 1.00 0.00 67 ASN A C 4
ATOM 4028 O O . ASN A 1 67 ? 4.740 -0.041 5.358 1.00 0.00 67 ASN A O 4
ATOM 4039 N N . HIS A 1 68 ? 5.852 0.844 7.034 1.00 0.00 68 HIS A N 4
ATOM 4040 C CA . HIS A 1 68 ? 6.333 -0.491 7.481 1.00 0.00 68 HIS A CA 4
ATOM 4041 C C . HIS A 1 68 ? 5.143 -1.334 7.940 1.00 0.00 68 HIS A C 4
ATOM 4042 O O . HIS A 1 68 ? 5.308 -2.536 8.068 1.00 0.00 68 HIS A O 4
ATOM 4057 N N . MET A 1 1 ? 9.137 11.342 -1.781 1.00 0.00 1 MET A N 5
ATOM 4058 C CA . MET A 1 1 ? 9.287 10.725 -0.431 1.00 0.00 1 MET A CA 5
ATOM 4059 C C . MET A 1 1 ? 9.736 9.283 -0.575 1.00 0.00 1 MET A C 5
ATOM 4060 O O . MET A 1 1 ? 10.072 8.819 -1.644 1.00 0.00 1 MET A O 5
ATOM 4076 N N . GLN A 1 2 ? 9.704 8.560 0.500 1.00 0.00 2 GLN A N 5
ATOM 4077 C CA . GLN A 1 2 ? 10.076 7.137 0.441 1.00 0.00 2 GLN A CA 5
ATOM 4078 C C . GLN A 1 2 ? 8.866 6.329 0.877 1.00 0.00 2 GLN A C 5
ATOM 4079 O O . GLN A 1 2 ? 8.435 6.396 2.011 1.00 0.00 2 GLN A O 5
ATOM 4093 N N . CYS A 1 3 ? 8.296 5.587 -0.025 1.00 0.00 3 CYS A N 5
ATOM 4094 C CA . CYS A 1 3 ? 7.093 4.801 0.328 1.00 0.00 3 CYS A CA 5
ATOM 4095 C C . CYS A 1 3 ? 7.020 3.551 -0.557 1.00 0.00 3 CYS A C 5
ATOM 4096 O O . CYS A 1 3 ? 6.342 3.533 -1.564 1.00 0.00 3 CYS A O 5
ATOM 4103 N N . LYS A 1 4 ? 7.723 2.510 -0.189 1.00 0.00 4 LYS A N 5
ATOM 4104 C CA . LYS A 1 4 ? 7.706 1.261 -1.006 1.00 0.00 4 LYS A CA 5
ATOM 4105 C C . LYS A 1 4 ? 6.284 0.979 -1.489 1.00 0.00 4 LYS A C 5
ATOM 4106 O O . LYS A 1 4 ? 5.317 1.381 -0.873 1.00 0.00 4 LYS A O 5
ATOM 4125 N N . THR A 1 5 ? 6.150 0.289 -2.587 1.00 0.00 5 THR A N 5
ATOM 4126 C CA . THR A 1 5 ? 4.790 -0.019 -3.105 1.00 0.00 5 THR A CA 5
ATOM 4127 C C . THR A 1 5 ? 4.762 -1.453 -3.633 1.00 0.00 5 THR A C 5
ATOM 4128 O O . THR A 1 5 ? 4.434 -1.702 -4.777 1.00 0.00 5 THR A O 5
ATOM 4139 N N . CYS A 1 6 ? 5.092 -2.398 -2.800 1.00 0.00 6 CYS A N 5
ATOM 4140 C CA . CYS A 1 6 ? 5.074 -3.823 -3.237 1.00 0.00 6 CYS A CA 5
ATOM 4141 C C . CYS A 1 6 ? 3.963 -4.551 -2.479 1.00 0.00 6 CYS A C 5
ATOM 4142 O O . CYS A 1 6 ? 2.908 -4.830 -3.013 1.00 0.00 6 CYS A O 5
ATOM 4149 N N . SER A 1 7 ? 4.194 -4.850 -1.234 1.00 0.00 7 SER A N 5
ATOM 4150 C CA . SER A 1 7 ? 3.161 -5.550 -0.423 1.00 0.00 7 SER A CA 5
ATOM 4151 C C . SER A 1 7 ? 3.725 -5.787 0.976 1.00 0.00 7 SER A C 5
ATOM 4152 O O . SER A 1 7 ? 4.582 -6.619 1.162 1.00 0.00 7 SER A O 5
ATOM 4160 N N . PHE A 1 8 ? 3.267 -5.061 1.959 1.00 0.00 8 PHE A N 5
ATOM 4161 C CA . PHE A 1 8 ? 3.809 -5.264 3.332 1.00 0.00 8 PHE A CA 5
ATOM 4162 C C . PHE A 1 8 ? 3.510 -6.679 3.800 1.00 0.00 8 PHE A C 5
ATOM 4163 O O . PHE A 1 8 ? 4.062 -7.148 4.775 1.00 0.00 8 PHE A O 5
ATOM 4180 N N . TYR A 1 9 ? 2.663 -7.383 3.102 1.00 0.00 9 TYR A N 5
ATOM 4181 C CA . TYR A 1 9 ? 2.372 -8.779 3.509 1.00 0.00 9 TYR A CA 5
ATOM 4182 C C . TYR A 1 9 ? 3.572 -9.659 3.115 1.00 0.00 9 TYR A C 5
ATOM 4183 O O . TYR A 1 9 ? 3.545 -10.866 3.247 1.00 0.00 9 TYR A O 5
ATOM 4201 N N . THR A 1 10 ? 4.622 -9.045 2.622 1.00 0.00 10 THR A N 5
ATOM 4202 C CA . THR A 1 10 ? 5.828 -9.809 2.205 1.00 0.00 10 THR A CA 5
ATOM 4203 C C . THR A 1 10 ? 6.881 -8.834 1.658 1.00 0.00 10 THR A C 5
ATOM 4204 O O . THR A 1 10 ? 7.677 -9.188 0.812 1.00 0.00 10 THR A O 5
ATOM 4215 N N . CYS A 1 11 ? 6.888 -7.610 2.120 1.00 0.00 11 CYS A N 5
ATOM 4216 C CA . CYS A 1 11 ? 7.887 -6.630 1.602 1.00 0.00 11 CYS A CA 5
ATOM 4217 C C . CYS A 1 11 ? 8.533 -5.883 2.770 1.00 0.00 11 CYS A C 5
ATOM 4218 O O . CYS A 1 11 ? 8.133 -4.785 3.101 1.00 0.00 11 CYS A O 5
ATOM 4225 N N . PRO A 1 12 ? 9.520 -6.507 3.356 1.00 0.00 12 PRO A N 5
ATOM 4226 C CA . PRO A 1 12 ? 10.259 -5.934 4.493 1.00 0.00 12 PRO A CA 5
ATOM 4227 C C . PRO A 1 12 ? 11.282 -4.918 3.984 1.00 0.00 12 PRO A C 5
ATOM 4228 O O . PRO A 1 12 ? 11.917 -4.220 4.749 1.00 0.00 12 PRO A O 5
ATOM 4239 N N . ASN A 1 13 ? 11.451 -4.842 2.692 1.00 0.00 13 ASN A N 5
ATOM 4240 C CA . ASN A 1 13 ? 12.439 -3.883 2.120 1.00 0.00 13 ASN A CA 5
ATOM 4241 C C . ASN A 1 13 ? 11.895 -2.454 2.198 1.00 0.00 13 ASN A C 5
ATOM 4242 O O . ASN A 1 13 ? 10.818 -2.212 2.707 1.00 0.00 13 ASN A O 5
ATOM 4253 N N . SER A 1 14 ? 12.639 -1.507 1.692 1.00 0.00 14 SER A N 5
ATOM 4254 C CA . SER A 1 14 ? 12.182 -0.089 1.724 1.00 0.00 14 SER A CA 5
ATOM 4255 C C . SER A 1 14 ? 12.692 0.623 0.471 1.00 0.00 14 SER A C 5
ATOM 4256 O O . SER A 1 14 ? 13.687 0.234 -0.108 1.00 0.00 14 SER A O 5
ATOM 4264 N N . GLU A 1 15 ? 12.023 1.655 0.035 1.00 0.00 15 GLU A N 5
ATOM 4265 C CA . GLU A 1 15 ? 12.495 2.360 -1.190 1.00 0.00 15 GLU A CA 5
ATOM 4266 C C . GLU A 1 15 ? 11.902 3.769 -1.283 1.00 0.00 15 GLU A C 5
ATOM 4267 O O . GLU A 1 15 ? 10.760 4.014 -0.927 1.00 0.00 15 GLU A O 5
ATOM 4279 N N . THR A 1 16 ? 12.675 4.694 -1.783 1.00 0.00 16 THR A N 5
ATOM 4280 C CA . THR A 1 16 ? 12.185 6.089 -1.936 1.00 0.00 16 THR A CA 5
ATOM 4281 C C . THR A 1 16 ? 10.944 6.076 -2.838 1.00 0.00 16 THR A C 5
ATOM 4282 O O . THR A 1 16 ? 10.277 5.069 -2.967 1.00 0.00 16 THR A O 5
ATOM 4293 N N . CYS A 1 17 ? 10.636 7.173 -3.482 1.00 0.00 17 CYS A N 5
ATOM 4294 C CA . CYS A 1 17 ? 9.447 7.191 -4.389 1.00 0.00 17 CYS A CA 5
ATOM 4295 C C . CYS A 1 17 ? 9.875 7.688 -5.774 1.00 0.00 17 CYS A C 5
ATOM 4296 O O . CYS A 1 17 ? 10.825 8.434 -5.897 1.00 0.00 17 CYS A O 5
ATOM 4303 N N . PRO A 1 18 ? 9.155 7.252 -6.776 1.00 0.00 18 PRO A N 5
ATOM 4304 C CA . PRO A 1 18 ? 9.427 7.629 -8.175 1.00 0.00 18 PRO A CA 5
ATOM 4305 C C . PRO A 1 18 ? 8.890 9.033 -8.474 1.00 0.00 18 PRO A C 5
ATOM 4306 O O . PRO A 1 18 ? 8.153 9.604 -7.695 1.00 0.00 18 PRO A O 5
ATOM 4317 N N . ASP A 1 19 ? 9.254 9.584 -9.602 1.00 0.00 19 ASP A N 5
ATOM 4318 C CA . ASP A 1 19 ? 8.769 10.947 -9.971 1.00 0.00 19 ASP A CA 5
ATOM 4319 C C . ASP A 1 19 ? 8.781 11.861 -8.743 1.00 0.00 19 ASP A C 5
ATOM 4320 O O . ASP A 1 19 ? 9.409 11.571 -7.745 1.00 0.00 19 ASP A O 5
ATOM 4329 N N . GLY A 1 20 ? 8.090 12.967 -8.815 1.00 0.00 20 GLY A N 5
ATOM 4330 C CA . GLY A 1 20 ? 8.057 13.908 -7.660 1.00 0.00 20 GLY A CA 5
ATOM 4331 C C . GLY A 1 20 ? 6.888 13.554 -6.742 1.00 0.00 20 GLY A C 5
ATOM 4332 O O . GLY A 1 20 ? 6.072 14.392 -6.412 1.00 0.00 20 GLY A O 5
ATOM 4336 N N . LYS A 1 21 ? 6.803 12.324 -6.317 1.00 0.00 21 LYS A N 5
ATOM 4337 C CA . LYS A 1 21 ? 5.693 11.931 -5.414 1.00 0.00 21 LYS A CA 5
ATOM 4338 C C . LYS A 1 21 ? 6.025 12.395 -4.008 1.00 0.00 21 LYS A C 5
ATOM 4339 O O . LYS A 1 21 ? 6.917 13.193 -3.806 1.00 0.00 21 LYS A O 5
ATOM 4358 N N . ASN A 1 22 ? 5.315 11.919 -3.032 1.00 0.00 22 ASN A N 5
ATOM 4359 C CA . ASN A 1 22 ? 5.619 12.379 -1.647 1.00 0.00 22 ASN A CA 5
ATOM 4360 C C . ASN A 1 22 ? 4.901 11.559 -0.577 1.00 0.00 22 ASN A C 5
ATOM 4361 O O . ASN A 1 22 ? 4.938 11.917 0.584 1.00 0.00 22 ASN A O 5
ATOM 4372 N N . ILE A 1 23 ? 4.240 10.482 -0.896 1.00 0.00 23 ILE A N 5
ATOM 4373 C CA . ILE A 1 23 ? 3.568 9.753 0.210 1.00 0.00 23 ILE A CA 5
ATOM 4374 C C . ILE A 1 23 ? 3.510 8.254 -0.033 1.00 0.00 23 ILE A C 5
ATOM 4375 O O . ILE A 1 23 ? 3.777 7.751 -1.101 1.00 0.00 23 ILE A O 5
ATOM 4391 N N . CYS A 1 24 ? 3.104 7.560 0.985 1.00 0.00 24 CYS A N 5
ATOM 4392 C CA . CYS A 1 24 ? 2.946 6.097 0.903 1.00 0.00 24 CYS A CA 5
ATOM 4393 C C . CYS A 1 24 ? 1.455 5.823 0.806 1.00 0.00 24 CYS A C 5
ATOM 4394 O O . CYS A 1 24 ? 0.657 6.621 1.244 1.00 0.00 24 CYS A O 5
ATOM 4401 N N . VAL A 1 25 ? 1.057 4.733 0.226 1.00 0.00 25 VAL A N 5
ATOM 4402 C CA . VAL A 1 25 ? -0.402 4.481 0.116 1.00 0.00 25 VAL A CA 5
ATOM 4403 C C . VAL A 1 25 ? -0.680 2.981 0.079 1.00 0.00 25 VAL A C 5
ATOM 4404 O O . VAL A 1 25 ? 0.170 2.187 -0.270 1.00 0.00 25 VAL A O 5
ATOM 4417 N N . LYS A 1 26 ? -1.868 2.592 0.443 1.00 0.00 26 LYS A N 5
ATOM 4418 C CA . LYS A 1 26 ? -2.211 1.149 0.439 1.00 0.00 26 LYS A CA 5
ATOM 4419 C C . LYS A 1 26 ? -3.734 0.994 0.373 1.00 0.00 26 LYS A C 5
ATOM 4420 O O . LYS A 1 26 ? -4.478 1.924 0.607 1.00 0.00 26 LYS A O 5
ATOM 4439 N N . ARG A 1 27 ? -4.192 -0.185 0.069 1.00 0.00 27 ARG A N 5
ATOM 4440 C CA . ARG A 1 27 ? -5.655 -0.439 -0.002 1.00 0.00 27 ARG A CA 5
ATOM 4441 C C . ARG A 1 27 ? -5.902 -1.867 0.472 1.00 0.00 27 ARG A C 5
ATOM 4442 O O . ARG A 1 27 ? -5.067 -2.733 0.300 1.00 0.00 27 ARG A O 5
ATOM 4463 N N . SER A 1 28 ? -7.027 -2.132 1.068 1.00 0.00 28 SER A N 5
ATOM 4464 C CA . SER A 1 28 ? -7.288 -3.516 1.541 1.00 0.00 28 SER A CA 5
ATOM 4465 C C . SER A 1 28 ? -8.779 -3.820 1.425 1.00 0.00 28 SER A C 5
ATOM 4466 O O . SER A 1 28 ? -9.603 -3.217 2.083 1.00 0.00 28 SER A O 5
ATOM 4474 N N . TRP A 1 29 ? -9.124 -4.758 0.592 1.00 0.00 29 TRP A N 5
ATOM 4475 C CA . TRP A 1 29 ? -10.550 -5.122 0.421 1.00 0.00 29 TRP A CA 5
ATOM 4476 C C . TRP A 1 29 ? -10.687 -6.626 0.430 1.00 0.00 29 TRP A C 5
ATOM 4477 O O . TRP A 1 29 ? -9.762 -7.348 0.126 1.00 0.00 29 TRP A O 5
ATOM 4498 N N . THR A 1 30 ? -11.847 -7.101 0.740 1.00 0.00 30 THR A N 5
ATOM 4499 C CA . THR A 1 30 ? -12.062 -8.560 0.736 1.00 0.00 30 THR A CA 5
ATOM 4500 C C . THR A 1 30 ? -12.237 -8.979 -0.716 1.00 0.00 30 THR A C 5
ATOM 4501 O O . THR A 1 30 ? -12.562 -8.168 -1.560 1.00 0.00 30 THR A O 5
ATOM 4512 N N . ALA A 1 31 ? -12.006 -10.211 -1.039 1.00 0.00 31 ALA A N 5
ATOM 4513 C CA . ALA A 1 31 ? -12.150 -10.598 -2.460 1.00 0.00 31 ALA A CA 5
ATOM 4514 C C . ALA A 1 31 ? -11.831 -12.078 -2.641 1.00 0.00 31 ALA A C 5
ATOM 4515 O O . ALA A 1 31 ? -12.046 -12.885 -1.759 1.00 0.00 31 ALA A O 5
ATOM 4522 N N . VAL A 1 32 ? -11.318 -12.437 -3.783 1.00 0.00 32 VAL A N 5
ATOM 4523 C CA . VAL A 1 32 ? -10.981 -13.862 -4.027 1.00 0.00 32 VAL A CA 5
ATOM 4524 C C . VAL A 1 32 ? -9.801 -14.256 -3.143 1.00 0.00 32 VAL A C 5
ATOM 4525 O O . VAL A 1 32 ? -9.015 -13.428 -2.724 1.00 0.00 32 VAL A O 5
ATOM 4538 N N . ARG A 1 33 ? -9.678 -15.515 -2.858 1.00 0.00 33 ARG A N 5
ATOM 4539 C CA . ARG A 1 33 ? -8.555 -15.988 -2.001 1.00 0.00 33 ARG A CA 5
ATOM 4540 C C . ARG A 1 33 ? -8.066 -17.346 -2.508 1.00 0.00 33 ARG A C 5
ATOM 4541 O O . ARG A 1 33 ? -7.296 -18.022 -1.855 1.00 0.00 33 ARG A O 5
ATOM 4562 N N . GLY A 1 34 ? -8.504 -17.751 -3.669 1.00 0.00 34 GLY A N 5
ATOM 4563 C CA . GLY A 1 34 ? -8.061 -19.064 -4.216 1.00 0.00 34 GLY A CA 5
ATOM 4564 C C . GLY A 1 34 ? -6.568 -18.999 -4.538 1.00 0.00 34 GLY A C 5
ATOM 4565 O O . GLY A 1 34 ? -5.894 -20.007 -4.613 1.00 0.00 34 GLY A O 5
ATOM 4569 N N . ASP A 1 35 ? -6.047 -17.818 -4.729 1.00 0.00 35 ASP A N 5
ATOM 4570 C CA . ASP A 1 35 ? -4.597 -17.684 -5.045 1.00 0.00 35 ASP A CA 5
ATOM 4571 C C . ASP A 1 35 ? -3.967 -16.647 -4.113 1.00 0.00 35 ASP A C 5
ATOM 4572 O O . ASP A 1 35 ? -2.877 -16.168 -4.350 1.00 0.00 35 ASP A O 5
ATOM 4581 N N . GLY A 1 36 ? -4.646 -16.298 -3.053 1.00 0.00 36 GLY A N 5
ATOM 4582 C CA . GLY A 1 36 ? -4.088 -15.296 -2.106 1.00 0.00 36 GLY A CA 5
ATOM 4583 C C . GLY A 1 36 ? -4.893 -15.320 -0.803 1.00 0.00 36 GLY A C 5
ATOM 4584 O O . GLY A 1 36 ? -5.637 -16.248 -0.552 1.00 0.00 36 GLY A O 5
ATOM 4588 N N . PRO A 1 37 ? -4.717 -14.294 -0.010 1.00 0.00 37 PRO A N 5
ATOM 4589 C CA . PRO A 1 37 ? -5.412 -14.159 1.282 1.00 0.00 37 PRO A CA 5
ATOM 4590 C C . PRO A 1 37 ? -6.861 -13.709 1.066 1.00 0.00 37 PRO A C 5
ATOM 4591 O O . PRO A 1 37 ? -7.370 -13.735 -0.036 1.00 0.00 37 PRO A O 5
ATOM 4602 N N . LYS A 1 38 ? -7.528 -13.302 2.112 1.00 0.00 38 LYS A N 5
ATOM 4603 C CA . LYS A 1 38 ? -8.943 -12.857 1.964 1.00 0.00 38 LYS A CA 5
ATOM 4604 C C . LYS A 1 38 ? -8.982 -11.392 1.528 1.00 0.00 38 LYS A C 5
ATOM 4605 O O . LYS A 1 38 ? -9.528 -11.055 0.496 1.00 0.00 38 LYS A O 5
ATOM 4624 N N . ARG A 1 39 ? -8.420 -10.515 2.313 1.00 0.00 39 ARG A N 5
ATOM 4625 C CA . ARG A 1 39 ? -8.435 -9.074 1.953 1.00 0.00 39 ARG A CA 5
ATOM 4626 C C . ARG A 1 39 ? -7.259 -8.752 1.025 1.00 0.00 39 ARG A C 5
ATOM 4627 O O . ARG A 1 39 ? -6.141 -8.582 1.469 1.00 0.00 39 ARG A O 5
ATOM 4648 N N . GLU A 1 40 ? -7.499 -8.651 -0.255 1.00 0.00 40 GLU A N 5
ATOM 4649 C CA . GLU A 1 40 ? -6.382 -8.320 -1.191 1.00 0.00 40 GLU A CA 5
ATOM 4650 C C . GLU A 1 40 ? -5.891 -6.906 -0.883 1.00 0.00 40 GLU A C 5
ATOM 4651 O O . GLU A 1 40 ? -6.668 -6.034 -0.563 1.00 0.00 40 GLU A O 5
ATOM 4663 N N . ILE A 1 41 ? -4.616 -6.659 -0.980 1.00 0.00 41 ILE A N 5
ATOM 4664 C CA . ILE A 1 41 ? -4.122 -5.285 -0.691 1.00 0.00 41 ILE A CA 5
ATOM 4665 C C . ILE A 1 41 ? -3.202 -4.813 -1.815 1.00 0.00 41 ILE A C 5
ATOM 4666 O O . ILE A 1 41 ? -2.893 -5.545 -2.736 1.00 0.00 41 ILE A O 5
ATOM 4682 N N . ARG A 1 42 ? -2.773 -3.587 -1.745 1.00 0.00 42 ARG A N 5
ATOM 4683 C CA . ARG A 1 42 ? -1.882 -3.037 -2.799 1.00 0.00 42 ARG A CA 5
ATOM 4684 C C . ARG A 1 42 ? -1.232 -1.761 -2.260 1.00 0.00 42 ARG A C 5
ATOM 4685 O O . ARG A 1 42 ? -1.655 -1.223 -1.258 1.00 0.00 42 ARG A O 5
ATOM 4706 N N . ARG A 1 43 ? -0.209 -1.274 -2.903 1.00 0.00 43 ARG A N 5
ATOM 4707 C CA . ARG A 1 43 ? 0.455 -0.036 -2.401 1.00 0.00 43 ARG A CA 5
ATOM 4708 C C . ARG A 1 43 ? 0.847 0.867 -3.577 1.00 0.00 43 ARG A C 5
ATOM 4709 O O . ARG A 1 43 ? 0.701 0.505 -4.728 1.00 0.00 43 ARG A O 5
ATOM 4730 N N . GLU A 1 44 ? 1.346 2.042 -3.290 1.00 0.00 44 GLU A N 5
ATOM 4731 C CA . GLU A 1 44 ? 1.752 2.979 -4.382 1.00 0.00 44 GLU A CA 5
ATOM 4732 C C . GLU A 1 44 ? 2.196 4.312 -3.765 1.00 0.00 44 GLU A C 5
ATOM 4733 O O . GLU A 1 44 ? 1.973 4.568 -2.598 1.00 0.00 44 GLU A O 5
ATOM 4745 N N . CYS A 1 45 ? 2.816 5.169 -4.537 1.00 0.00 45 CYS A N 5
ATOM 4746 C CA . CYS A 1 45 ? 3.260 6.484 -3.984 1.00 0.00 45 CYS A CA 5
ATOM 4747 C C . CYS A 1 45 ? 2.372 7.598 -4.545 1.00 0.00 45 CYS A C 5
ATOM 4748 O O . CYS A 1 45 ? 2.057 7.618 -5.718 1.00 0.00 45 CYS A O 5
ATOM 4755 N N . ALA A 1 46 ? 1.961 8.523 -3.720 1.00 0.00 46 ALA A N 5
ATOM 4756 C CA . ALA A 1 46 ? 1.092 9.629 -4.219 1.00 0.00 46 ALA A CA 5
ATOM 4757 C C . ALA A 1 46 ? 1.128 10.806 -3.243 1.00 0.00 46 ALA A C 5
ATOM 4758 O O . ALA A 1 46 ? 2.007 10.910 -2.413 1.00 0.00 46 ALA A O 5
ATOM 4765 N N . ALA A 1 47 ? 0.162 11.684 -3.329 1.00 0.00 47 ALA A N 5
ATOM 4766 C CA . ALA A 1 47 ? 0.118 12.847 -2.394 1.00 0.00 47 ALA A CA 5
ATOM 4767 C C . ALA A 1 47 ? -0.551 12.391 -1.098 1.00 0.00 47 ALA A C 5
ATOM 4768 O O . ALA A 1 47 ? -0.109 12.702 -0.013 1.00 0.00 47 ALA A O 5
ATOM 4775 N N . THR A 1 48 ? -1.605 11.629 -1.214 1.00 0.00 48 THR A N 5
ATOM 4776 C CA . THR A 1 48 ? -2.306 11.108 -0.006 1.00 0.00 48 THR A CA 5
ATOM 4777 C C . THR A 1 48 ? -2.394 9.604 -0.129 1.00 0.00 48 THR A C 5
ATOM 4778 O O . THR A 1 48 ? -1.860 8.857 0.656 1.00 0.00 48 THR A O 5
ATOM 4789 N N . CYS A 1 49 ? -3.111 9.177 -1.115 1.00 0.00 49 CYS A N 5
ATOM 4790 C CA . CYS A 1 49 ? -3.328 7.731 -1.329 1.00 0.00 49 CYS A CA 5
ATOM 4791 C C . CYS A 1 49 ? -4.042 7.567 -2.682 1.00 0.00 49 CYS A C 5
ATOM 4792 O O . CYS A 1 49 ? -4.227 8.547 -3.376 1.00 0.00 49 CYS A O 5
ATOM 4799 N N . PRO A 1 50 ? -4.443 6.366 -3.040 1.00 0.00 50 PRO A N 5
ATOM 4800 C CA . PRO A 1 50 ? -5.148 6.157 -4.321 1.00 0.00 50 PRO A CA 5
ATOM 4801 C C . PRO A 1 50 ? -6.448 6.969 -4.346 1.00 0.00 50 PRO A C 5
ATOM 4802 O O . PRO A 1 50 ? -6.767 7.640 -3.385 1.00 0.00 50 PRO A O 5
ATOM 4813 N N . PRO A 1 51 ? -7.142 6.922 -5.457 1.00 0.00 51 PRO A N 5
ATOM 4814 C CA . PRO A 1 51 ? -8.388 7.693 -5.637 1.00 0.00 51 PRO A CA 5
ATOM 4815 C C . PRO A 1 51 ? -9.512 7.175 -4.744 1.00 0.00 51 PRO A C 5
ATOM 4816 O O . PRO A 1 51 ? -10.601 7.715 -4.730 1.00 0.00 51 PRO A O 5
ATOM 4827 N N . SER A 1 52 ? -9.261 6.157 -3.976 1.00 0.00 52 SER A N 5
ATOM 4828 C CA . SER A 1 52 ? -10.322 5.646 -3.070 1.00 0.00 52 SER A CA 5
ATOM 4829 C C . SER A 1 52 ? -10.726 6.768 -2.116 1.00 0.00 52 SER A C 5
ATOM 4830 O O . SER A 1 52 ? -10.159 7.843 -2.126 1.00 0.00 52 SER A O 5
ATOM 4838 N N . LYS A 1 53 ? -11.690 6.521 -1.282 1.00 0.00 53 LYS A N 5
ATOM 4839 C CA . LYS A 1 53 ? -12.119 7.563 -0.307 1.00 0.00 53 LYS A CA 5
ATOM 4840 C C . LYS A 1 53 ? -11.998 6.958 1.081 1.00 0.00 53 LYS A C 5
ATOM 4841 O O . LYS A 1 53 ? -11.434 7.538 1.985 1.00 0.00 53 LYS A O 5
ATOM 4860 N N . LEU A 1 54 ? -12.488 5.762 1.222 1.00 0.00 54 LEU A N 5
ATOM 4861 C CA . LEU A 1 54 ? -12.386 5.037 2.516 1.00 0.00 54 LEU A CA 5
ATOM 4862 C C . LEU A 1 54 ? -13.345 3.843 2.522 1.00 0.00 54 LEU A C 5
ATOM 4863 O O . LEU A 1 54 ? -13.239 2.972 3.361 1.00 0.00 54 LEU A O 5
ATOM 4879 N N . GLY A 1 55 ? -14.254 3.749 1.576 1.00 0.00 55 GLY A N 5
ATOM 4880 C CA . GLY A 1 55 ? -15.141 2.556 1.565 1.00 0.00 55 GLY A CA 5
ATOM 4881 C C . GLY A 1 55 ? -14.193 1.366 1.526 1.00 0.00 55 GLY A C 5
ATOM 4882 O O . GLY A 1 55 ? -14.450 0.311 2.069 1.00 0.00 55 GLY A O 5
ATOM 4886 N N . LEU A 1 56 ? -13.049 1.588 0.938 1.00 0.00 56 LEU A N 5
ATOM 4887 C CA . LEU A 1 56 ? -11.991 0.556 0.903 1.00 0.00 56 LEU A CA 5
ATOM 4888 C C . LEU A 1 56 ? -11.005 0.964 1.998 1.00 0.00 56 LEU A C 5
ATOM 4889 O O . LEU A 1 56 ? -11.127 2.035 2.558 1.00 0.00 56 LEU A O 5
ATOM 4905 N N . THR A 1 57 ? -10.052 0.155 2.339 1.00 0.00 57 THR A N 5
ATOM 4906 C CA . THR A 1 57 ? -9.125 0.577 3.427 1.00 0.00 57 THR A CA 5
ATOM 4907 C C . THR A 1 57 ? -7.885 1.261 2.850 1.00 0.00 57 THR A C 5
ATOM 4908 O O . THR A 1 57 ? -6.921 0.608 2.512 1.00 0.00 57 THR A O 5
ATOM 4919 N N . VAL A 1 58 ? -7.876 2.571 2.770 1.00 0.00 58 VAL A N 5
ATOM 4920 C CA . VAL A 1 58 ? -6.660 3.253 2.250 1.00 0.00 58 VAL A CA 5
ATOM 4921 C C . VAL A 1 58 ? -5.664 3.391 3.394 1.00 0.00 58 VAL A C 5
ATOM 4922 O O . VAL A 1 58 ? -6.036 3.505 4.546 1.00 0.00 58 VAL A O 5
ATOM 4935 N N . PHE A 1 59 ? -4.405 3.413 3.090 1.00 0.00 59 PHE A N 5
ATOM 4936 C CA . PHE A 1 59 ? -3.388 3.578 4.159 1.00 0.00 59 PHE A CA 5
ATOM 4937 C C . PHE A 1 59 ? -2.215 4.361 3.587 1.00 0.00 59 PHE A C 5
ATOM 4938 O O . PHE A 1 59 ? -1.546 3.917 2.676 1.00 0.00 59 PHE A O 5
ATOM 4955 N N . CYS A 1 60 ? -1.971 5.530 4.098 1.00 0.00 60 CYS A N 5
ATOM 4956 C CA . CYS A 1 60 ? -0.853 6.348 3.560 1.00 0.00 60 CYS A CA 5
ATOM 4957 C C . CYS A 1 60 ? 0.191 6.574 4.652 1.00 0.00 60 CYS A C 5
ATOM 4958 O O . CYS A 1 60 ? 0.062 6.085 5.757 1.00 0.00 60 CYS A O 5
ATOM 4965 N N . CYS A 1 61 ? 1.227 7.315 4.358 1.00 0.00 61 CYS A N 5
ATOM 4966 C CA . CYS A 1 61 ? 2.271 7.564 5.402 1.00 0.00 61 CYS A CA 5
ATOM 4967 C C . CYS A 1 61 ? 3.333 8.535 4.874 1.00 0.00 61 CYS A C 5
ATOM 4968 O O . CYS A 1 61 ? 3.457 8.749 3.684 1.00 0.00 61 CYS A O 5
ATOM 4975 N N . THR A 1 62 ? 4.099 9.128 5.755 1.00 0.00 62 THR A N 5
ATOM 4976 C CA . THR A 1 62 ? 5.151 10.089 5.309 1.00 0.00 62 THR A CA 5
ATOM 4977 C C . THR A 1 62 ? 6.357 10.021 6.252 1.00 0.00 62 THR A C 5
ATOM 4978 O O . THR A 1 62 ? 6.753 11.012 6.833 1.00 0.00 62 THR A O 5
ATOM 4989 N N . THR A 1 63 ? 6.949 8.869 6.411 1.00 0.00 63 THR A N 5
ATOM 4990 C CA . THR A 1 63 ? 8.128 8.768 7.317 1.00 0.00 63 THR A CA 5
ATOM 4991 C C . THR A 1 63 ? 9.305 8.136 6.560 1.00 0.00 63 THR A C 5
ATOM 4992 O O . THR A 1 63 ? 10.430 8.577 6.672 1.00 0.00 63 THR A O 5
ATOM 5003 N N . ASP A 1 64 ? 9.037 7.112 5.787 1.00 0.00 64 ASP A N 5
ATOM 5004 C CA . ASP A 1 64 ? 10.112 6.428 5.005 1.00 0.00 64 ASP A CA 5
ATOM 5005 C C . ASP A 1 64 ? 9.701 4.975 4.783 1.00 0.00 64 ASP A C 5
ATOM 5006 O O . ASP A 1 64 ? 9.430 4.262 5.728 1.00 0.00 64 ASP A O 5
ATOM 5015 N N . ASN A 1 65 ? 9.655 4.528 3.549 1.00 0.00 65 ASN A N 5
ATOM 5016 C CA . ASN A 1 65 ? 9.256 3.114 3.272 1.00 0.00 65 ASN A CA 5
ATOM 5017 C C . ASN A 1 65 ? 8.201 2.656 4.288 1.00 0.00 65 ASN A C 5
ATOM 5018 O O . ASN A 1 65 ? 8.324 1.610 4.894 1.00 0.00 65 ASN A O 5
ATOM 5029 N N . CYS A 1 66 ? 7.175 3.439 4.490 1.00 0.00 66 CYS A N 5
ATOM 5030 C CA . CYS A 1 66 ? 6.125 3.057 5.480 1.00 0.00 66 CYS A CA 5
ATOM 5031 C C . CYS A 1 66 ? 5.429 1.767 5.038 1.00 0.00 66 CYS A C 5
ATOM 5032 O O . CYS A 1 66 ? 5.949 0.683 5.218 1.00 0.00 66 CYS A O 5
ATOM 5039 N N . ASN A 1 67 ? 4.255 1.865 4.471 1.00 0.00 67 ASN A N 5
ATOM 5040 C CA . ASN A 1 67 ? 3.538 0.635 4.037 1.00 0.00 67 ASN A CA 5
ATOM 5041 C C . ASN A 1 67 ? 4.121 0.142 2.714 1.00 0.00 67 ASN A C 5
ATOM 5042 O O . ASN A 1 67 ? 3.744 0.590 1.648 1.00 0.00 67 ASN A O 5
ATOM 5053 N N . HIS A 1 68 ? 5.040 -0.776 2.779 1.00 0.00 68 HIS A N 5
ATOM 5054 C CA . HIS A 1 68 ? 5.660 -1.307 1.536 1.00 0.00 68 HIS A CA 5
ATOM 5055 C C . HIS A 1 68 ? 4.579 -1.920 0.643 1.00 0.00 68 HIS A C 5
ATOM 5056 O O . HIS A 1 68 ? 4.140 -1.242 -0.271 1.00 0.00 68 HIS A O 5
ATOM 5071 N N . MET A 1 1 ? 9.655 11.277 -2.943 1.00 0.00 1 MET A N 6
ATOM 5072 C CA . MET A 1 1 ? 9.987 10.952 -1.526 1.00 0.00 1 MET A CA 6
ATOM 5073 C C . MET A 1 1 ? 10.363 9.482 -1.410 1.00 0.00 1 MET A C 6
ATOM 5074 O O . MET A 1 1 ? 10.503 8.778 -2.390 1.00 0.00 1 MET A O 6
ATOM 5090 N N . GLN A 1 2 ? 10.498 9.006 -0.210 1.00 0.00 2 GLN A N 6
ATOM 5091 C CA . GLN A 1 2 ? 10.826 7.588 -0.019 1.00 0.00 2 GLN A CA 6
ATOM 5092 C C . GLN A 1 2 ? 9.713 6.959 0.809 1.00 0.00 2 GLN A C 6
ATOM 5093 O O . GLN A 1 2 ? 9.576 7.225 1.985 1.00 0.00 2 GLN A O 6
ATOM 5107 N N . CYS A 1 3 ? 8.906 6.136 0.207 1.00 0.00 3 CYS A N 6
ATOM 5108 C CA . CYS A 1 3 ? 7.810 5.503 0.979 1.00 0.00 3 CYS A CA 6
ATOM 5109 C C . CYS A 1 3 ? 7.904 3.979 0.801 1.00 0.00 3 CYS A C 6
ATOM 5110 O O . CYS A 1 3 ? 8.608 3.491 -0.058 1.00 0.00 3 CYS A O 6
ATOM 5117 N N . LYS A 1 4 ? 7.192 3.228 1.591 1.00 0.00 4 LYS A N 6
ATOM 5118 C CA . LYS A 1 4 ? 7.238 1.745 1.440 1.00 0.00 4 LYS A CA 6
ATOM 5119 C C . LYS A 1 4 ? 5.940 1.268 0.782 1.00 0.00 4 LYS A C 6
ATOM 5120 O O . LYS A 1 4 ? 5.009 0.861 1.448 1.00 0.00 4 LYS A O 6
ATOM 5139 N N . THR A 1 5 ? 5.867 1.327 -0.522 1.00 0.00 5 THR A N 6
ATOM 5140 C CA . THR A 1 5 ? 4.624 0.890 -1.222 1.00 0.00 5 THR A CA 6
ATOM 5141 C C . THR A 1 5 ? 4.967 -0.167 -2.283 1.00 0.00 5 THR A C 6
ATOM 5142 O O . THR A 1 5 ? 4.610 -0.049 -3.439 1.00 0.00 5 THR A O 6
ATOM 5153 N N . CYS A 1 6 ? 5.651 -1.209 -1.896 1.00 0.00 6 CYS A N 6
ATOM 5154 C CA . CYS A 1 6 ? 6.008 -2.270 -2.883 1.00 0.00 6 CYS A CA 6
ATOM 5155 C C . CYS A 1 6 ? 4.720 -2.840 -3.502 1.00 0.00 6 CYS A C 6
ATOM 5156 O O . CYS A 1 6 ? 4.043 -2.167 -4.253 1.00 0.00 6 CYS A O 6
ATOM 5163 N N . SER A 1 7 ? 4.367 -4.066 -3.200 1.00 0.00 7 SER A N 6
ATOM 5164 C CA . SER A 1 7 ? 3.120 -4.642 -3.783 1.00 0.00 7 SER A CA 6
ATOM 5165 C C . SER A 1 7 ? 2.668 -5.833 -2.938 1.00 0.00 7 SER A C 6
ATOM 5166 O O . SER A 1 7 ? 1.491 -6.031 -2.709 1.00 0.00 7 SER A O 6
ATOM 5174 N N . PHE A 1 8 ? 3.591 -6.624 -2.467 1.00 0.00 8 PHE A N 6
ATOM 5175 C CA . PHE A 1 8 ? 3.206 -7.795 -1.633 1.00 0.00 8 PHE A CA 6
ATOM 5176 C C . PHE A 1 8 ? 2.412 -7.305 -0.421 1.00 0.00 8 PHE A C 6
ATOM 5177 O O . PHE A 1 8 ? 2.058 -6.145 -0.329 1.00 0.00 8 PHE A O 6
ATOM 5194 N N . TYR A 1 9 ? 2.129 -8.173 0.511 1.00 0.00 9 TYR A N 6
ATOM 5195 C CA . TYR A 1 9 ? 1.360 -7.747 1.714 1.00 0.00 9 TYR A CA 6
ATOM 5196 C C . TYR A 1 9 ? 2.285 -6.970 2.653 1.00 0.00 9 TYR A C 6
ATOM 5197 O O . TYR A 1 9 ? 1.856 -6.099 3.384 1.00 0.00 9 TYR A O 6
ATOM 5215 N N . THR A 1 10 ? 3.552 -7.277 2.636 1.00 0.00 10 THR A N 6
ATOM 5216 C CA . THR A 1 10 ? 4.505 -6.558 3.525 1.00 0.00 10 THR A CA 6
ATOM 5217 C C . THR A 1 10 ? 5.903 -6.592 2.904 1.00 0.00 10 THR A C 6
ATOM 5218 O O . THR A 1 10 ? 6.236 -7.482 2.147 1.00 0.00 10 THR A O 6
ATOM 5229 N N . CYS A 1 11 ? 6.722 -5.627 3.216 1.00 0.00 11 CYS A N 6
ATOM 5230 C CA . CYS A 1 11 ? 8.095 -5.603 2.642 1.00 0.00 11 CYS A CA 6
ATOM 5231 C C . CYS A 1 11 ? 9.085 -5.130 3.715 1.00 0.00 11 CYS A C 6
ATOM 5232 O O . CYS A 1 11 ? 8.978 -4.022 4.201 1.00 0.00 11 CYS A O 6
ATOM 5239 N N . PRO A 1 12 ? 10.022 -5.982 4.055 1.00 0.00 12 PRO A N 6
ATOM 5240 C CA . PRO A 1 12 ? 11.042 -5.670 5.070 1.00 0.00 12 PRO A CA 6
ATOM 5241 C C . PRO A 1 12 ? 12.102 -4.749 4.471 1.00 0.00 12 PRO A C 6
ATOM 5242 O O . PRO A 1 12 ? 12.795 -4.037 5.171 1.00 0.00 12 PRO A O 6
ATOM 5253 N N . ASN A 1 13 ? 12.228 -4.756 3.173 1.00 0.00 13 ASN A N 6
ATOM 5254 C CA . ASN A 1 13 ? 13.237 -3.880 2.516 1.00 0.00 13 ASN A CA 6
ATOM 5255 C C . ASN A 1 13 ? 12.723 -2.438 2.514 1.00 0.00 13 ASN A C 6
ATOM 5256 O O . ASN A 1 13 ? 12.085 -1.999 3.451 1.00 0.00 13 ASN A O 6
ATOM 5267 N N . SER A 1 14 ? 12.990 -1.695 1.474 1.00 0.00 14 SER A N 6
ATOM 5268 C CA . SER A 1 14 ? 12.510 -0.286 1.430 1.00 0.00 14 SER A CA 6
ATOM 5269 C C . SER A 1 14 ? 12.249 0.122 -0.021 1.00 0.00 14 SER A C 6
ATOM 5270 O O . SER A 1 14 ? 12.520 -0.623 -0.942 1.00 0.00 14 SER A O 6
ATOM 5278 N N . GLU A 1 15 ? 11.724 1.299 -0.235 1.00 0.00 15 GLU A N 6
ATOM 5279 C CA . GLU A 1 15 ? 11.449 1.746 -1.629 1.00 0.00 15 GLU A CA 6
ATOM 5280 C C . GLU A 1 15 ? 11.425 3.277 -1.688 1.00 0.00 15 GLU A C 6
ATOM 5281 O O . GLU A 1 15 ? 10.413 3.905 -1.444 1.00 0.00 15 GLU A O 6
ATOM 5293 N N . THR A 1 16 ? 12.532 3.882 -2.009 1.00 0.00 16 THR A N 6
ATOM 5294 C CA . THR A 1 16 ? 12.574 5.368 -2.083 1.00 0.00 16 THR A CA 6
ATOM 5295 C C . THR A 1 16 ? 11.879 5.848 -3.363 1.00 0.00 16 THR A C 6
ATOM 5296 O O . THR A 1 16 ? 12.469 5.870 -4.425 1.00 0.00 16 THR A O 6
ATOM 5307 N N . CYS A 1 17 ? 10.636 6.246 -3.275 1.00 0.00 17 CYS A N 6
ATOM 5308 C CA . CYS A 1 17 ? 9.932 6.738 -4.492 1.00 0.00 17 CYS A CA 6
ATOM 5309 C C . CYS A 1 17 ? 10.846 7.742 -5.202 1.00 0.00 17 CYS A C 6
ATOM 5310 O O . CYS A 1 17 ? 11.778 8.248 -4.609 1.00 0.00 17 CYS A O 6
ATOM 5317 N N . PRO A 1 18 ? 10.569 7.985 -6.454 1.00 0.00 18 PRO A N 6
ATOM 5318 C CA . PRO A 1 18 ? 11.373 8.910 -7.271 1.00 0.00 18 PRO A CA 6
ATOM 5319 C C . PRO A 1 18 ? 11.126 10.367 -6.868 1.00 0.00 18 PRO A C 6
ATOM 5320 O O . PRO A 1 18 ? 10.395 10.650 -5.939 1.00 0.00 18 PRO A O 6
ATOM 5331 N N . ASP A 1 19 ? 11.744 11.295 -7.551 1.00 0.00 19 ASP A N 6
ATOM 5332 C CA . ASP A 1 19 ? 11.563 12.735 -7.198 1.00 0.00 19 ASP A CA 6
ATOM 5333 C C . ASP A 1 19 ? 10.303 13.292 -7.863 1.00 0.00 19 ASP A C 6
ATOM 5334 O O . ASP A 1 19 ? 10.274 14.417 -8.320 1.00 0.00 19 ASP A O 6
ATOM 5343 N N . GLY A 1 20 ? 9.263 12.517 -7.903 1.00 0.00 20 GLY A N 6
ATOM 5344 C CA . GLY A 1 20 ? 7.993 12.993 -8.519 1.00 0.00 20 GLY A CA 6
ATOM 5345 C C . GLY A 1 20 ? 6.850 12.720 -7.544 1.00 0.00 20 GLY A C 6
ATOM 5346 O O . GLY A 1 20 ? 5.946 13.517 -7.386 1.00 0.00 20 GLY A O 6
ATOM 5350 N N . LYS A 1 21 ? 6.894 11.598 -6.879 1.00 0.00 21 LYS A N 6
ATOM 5351 C CA . LYS A 1 21 ? 5.829 11.263 -5.906 1.00 0.00 21 LYS A CA 6
ATOM 5352 C C . LYS A 1 21 ? 6.142 11.917 -4.573 1.00 0.00 21 LYS A C 6
ATOM 5353 O O . LYS A 1 21 ? 7.016 12.753 -4.468 1.00 0.00 21 LYS A O 6
ATOM 5372 N N . ASN A 1 22 ? 5.432 11.547 -3.552 1.00 0.00 22 ASN A N 6
ATOM 5373 C CA . ASN A 1 22 ? 5.694 12.170 -2.221 1.00 0.00 22 ASN A CA 6
ATOM 5374 C C . ASN A 1 22 ? 4.980 11.426 -1.086 1.00 0.00 22 ASN A C 6
ATOM 5375 O O . ASN A 1 22 ? 4.898 11.932 0.016 1.00 0.00 22 ASN A O 6
ATOM 5386 N N . ILE A 1 23 ? 4.446 10.257 -1.310 1.00 0.00 23 ILE A N 6
ATOM 5387 C CA . ILE A 1 23 ? 3.744 9.582 -0.182 1.00 0.00 23 ILE A CA 6
ATOM 5388 C C . ILE A 1 23 ? 3.574 8.085 -0.443 1.00 0.00 23 ILE A C 6
ATOM 5389 O O . ILE A 1 23 ? 3.766 7.590 -1.531 1.00 0.00 23 ILE A O 6
ATOM 5405 N N . CYS A 1 24 ? 3.130 7.392 0.566 1.00 0.00 24 CYS A N 6
ATOM 5406 C CA . CYS A 1 24 ? 2.832 5.952 0.440 1.00 0.00 24 CYS A CA 6
ATOM 5407 C C . CYS A 1 24 ? 1.322 5.789 0.493 1.00 0.00 24 CYS A C 6
ATOM 5408 O O . CYS A 1 24 ? 0.647 6.544 1.164 1.00 0.00 24 CYS A O 6
ATOM 5415 N N . VAL A 1 25 ? 0.783 4.817 -0.192 1.00 0.00 25 VAL A N 6
ATOM 5416 C CA . VAL A 1 25 ? -0.689 4.618 -0.152 1.00 0.00 25 VAL A CA 6
ATOM 5417 C C . VAL A 1 25 ? -1.008 3.163 -0.514 1.00 0.00 25 VAL A C 6
ATOM 5418 O O . VAL A 1 25 ? -0.863 2.746 -1.646 1.00 0.00 25 VAL A O 6
ATOM 5431 N N . LYS A 1 26 ? -1.427 2.386 0.453 1.00 0.00 26 LYS A N 6
ATOM 5432 C CA . LYS A 1 26 ? -1.741 0.949 0.185 1.00 0.00 26 LYS A CA 6
ATOM 5433 C C . LYS A 1 26 ? -3.248 0.716 0.307 1.00 0.00 26 LYS A C 6
ATOM 5434 O O . LYS A 1 26 ? -3.907 1.270 1.164 1.00 0.00 26 LYS A O 6
ATOM 5453 N N . ARG A 1 27 ? -3.789 -0.114 -0.538 1.00 0.00 27 ARG A N 6
ATOM 5454 C CA . ARG A 1 27 ? -5.251 -0.414 -0.480 1.00 0.00 27 ARG A CA 6
ATOM 5455 C C . ARG A 1 27 ? -5.425 -1.891 -0.141 1.00 0.00 27 ARG A C 6
ATOM 5456 O O . ARG A 1 27 ? -4.653 -2.718 -0.564 1.00 0.00 27 ARG A O 6
ATOM 5477 N N . SER A 1 28 ? -6.426 -2.233 0.626 1.00 0.00 28 SER A N 6
ATOM 5478 C CA . SER A 1 28 ? -6.618 -3.661 0.992 1.00 0.00 28 SER A CA 6
ATOM 5479 C C . SER A 1 28 ? -8.092 -4.010 0.859 1.00 0.00 28 SER A C 6
ATOM 5480 O O . SER A 1 28 ? -8.948 -3.148 0.907 1.00 0.00 28 SER A O 6
ATOM 5488 N N . TRP A 1 29 ? -8.406 -5.260 0.687 1.00 0.00 29 TRP A N 6
ATOM 5489 C CA . TRP A 1 29 ? -9.833 -5.627 0.548 1.00 0.00 29 TRP A CA 6
ATOM 5490 C C . TRP A 1 29 ? -10.062 -7.079 0.898 1.00 0.00 29 TRP A C 6
ATOM 5491 O O . TRP A 1 29 ? -9.242 -7.936 0.656 1.00 0.00 29 TRP A O 6
ATOM 5512 N N . THR A 1 30 ? -11.202 -7.356 1.440 1.00 0.00 30 THR A N 6
ATOM 5513 C CA . THR A 1 30 ? -11.532 -8.752 1.795 1.00 0.00 30 THR A CA 6
ATOM 5514 C C . THR A 1 30 ? -11.961 -9.465 0.518 1.00 0.00 30 THR A C 6
ATOM 5515 O O . THR A 1 30 ? -12.547 -8.867 -0.363 1.00 0.00 30 THR A O 6
ATOM 5526 N N . ALA A 1 31 ? -11.667 -10.722 0.387 1.00 0.00 31 ALA A N 6
ATOM 5527 C CA . ALA A 1 31 ? -12.061 -11.423 -0.861 1.00 0.00 31 ALA A CA 6
ATOM 5528 C C . ALA A 1 31 ? -11.616 -12.885 -0.804 1.00 0.00 31 ALA A C 6
ATOM 5529 O O . ALA A 1 31 ? -10.606 -13.217 -0.220 1.00 0.00 31 ALA A O 6
ATOM 5536 N N . VAL A 1 32 ? -12.370 -13.760 -1.410 1.00 0.00 32 VAL A N 6
ATOM 5537 C CA . VAL A 1 32 ? -12.000 -15.203 -1.399 1.00 0.00 32 VAL A CA 6
ATOM 5538 C C . VAL A 1 32 ? -12.484 -15.857 -2.694 1.00 0.00 32 VAL A C 6
ATOM 5539 O O . VAL A 1 32 ? -13.668 -15.996 -2.926 1.00 0.00 32 VAL A O 6
ATOM 5552 N N . ARG A 1 33 ? -11.577 -16.257 -3.543 1.00 0.00 33 ARG A N 6
ATOM 5553 C CA . ARG A 1 33 ? -11.990 -16.897 -4.823 1.00 0.00 33 ARG A CA 6
ATOM 5554 C C . ARG A 1 33 ? -11.583 -18.371 -4.806 1.00 0.00 33 ARG A C 6
ATOM 5555 O O . ARG A 1 33 ? -12.412 -19.253 -4.704 1.00 0.00 33 ARG A O 6
ATOM 5576 N N . GLY A 1 34 ? -10.311 -18.646 -4.904 1.00 0.00 34 GLY A N 6
ATOM 5577 C CA . GLY A 1 34 ? -9.852 -20.062 -4.892 1.00 0.00 34 GLY A CA 6
ATOM 5578 C C . GLY A 1 34 ? -8.480 -20.152 -4.219 1.00 0.00 34 GLY A C 6
ATOM 5579 O O . GLY A 1 34 ? -8.214 -21.054 -3.450 1.00 0.00 34 GLY A O 6
ATOM 5583 N N . ASP A 1 35 ? -7.607 -19.224 -4.501 1.00 0.00 35 ASP A N 6
ATOM 5584 C CA . ASP A 1 35 ? -6.255 -19.261 -3.874 1.00 0.00 35 ASP A CA 6
ATOM 5585 C C . ASP A 1 35 ? -5.944 -17.905 -3.237 1.00 0.00 35 ASP A C 6
ATOM 5586 O O . ASP A 1 35 ? -4.887 -17.702 -2.672 1.00 0.00 35 ASP A O 6
ATOM 5595 N N . GLY A 1 36 ? -6.852 -16.971 -3.327 1.00 0.00 36 GLY A N 6
ATOM 5596 C CA . GLY A 1 36 ? -6.605 -15.632 -2.731 1.00 0.00 36 GLY A CA 6
ATOM 5597 C C . GLY A 1 36 ? -6.926 -15.667 -1.234 1.00 0.00 36 GLY A C 6
ATOM 5598 O O . GLY A 1 36 ? -7.816 -16.376 -0.810 1.00 0.00 36 GLY A O 6
ATOM 5602 N N . PRO A 1 37 ? -6.189 -14.891 -0.478 1.00 0.00 37 PRO A N 6
ATOM 5603 C CA . PRO A 1 37 ? -6.369 -14.801 0.981 1.00 0.00 37 PRO A CA 6
ATOM 5604 C C . PRO A 1 37 ? -7.588 -13.933 1.313 1.00 0.00 37 PRO A C 6
ATOM 5605 O O . PRO A 1 37 ? -8.438 -13.701 0.479 1.00 0.00 37 PRO A O 6
ATOM 5616 N N . LYS A 1 38 ? -7.684 -13.458 2.525 1.00 0.00 38 LYS A N 6
ATOM 5617 C CA . LYS A 1 38 ? -8.855 -12.614 2.905 1.00 0.00 38 LYS A CA 6
ATOM 5618 C C . LYS A 1 38 ? -8.609 -11.164 2.487 1.00 0.00 38 LYS A C 6
ATOM 5619 O O . LYS A 1 38 ? -9.213 -10.662 1.561 1.00 0.00 38 LYS A O 6
ATOM 5638 N N . ARG A 1 39 ? -7.736 -10.480 3.173 1.00 0.00 39 ARG A N 6
ATOM 5639 C CA . ARG A 1 39 ? -7.464 -9.062 2.828 1.00 0.00 39 ARG A CA 6
ATOM 5640 C C . ARG A 1 39 ? -6.259 -8.964 1.894 1.00 0.00 39 ARG A C 6
ATOM 5641 O O . ARG A 1 39 ? -5.122 -8.951 2.322 1.00 0.00 39 ARG A O 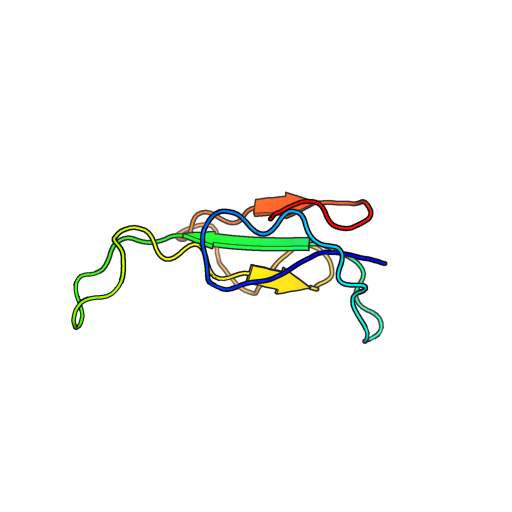6
ATOM 5662 N N . GLU A 1 40 ? -6.511 -8.870 0.618 1.00 0.00 40 GLU A N 6
ATOM 5663 C CA . GLU A 1 40 ? -5.394 -8.741 -0.362 1.00 0.00 40 GLU A CA 6
ATOM 5664 C C . GLU A 1 40 ? -5.164 -7.253 -0.621 1.00 0.00 40 GLU A C 6
ATOM 5665 O O . GLU A 1 40 ? -6.037 -6.565 -1.108 1.00 0.00 40 GLU A O 6
ATOM 5677 N N . ILE A 1 41 ? -4.014 -6.737 -0.287 1.00 0.00 41 ILE A N 6
ATOM 5678 C CA . ILE A 1 41 ? -3.780 -5.283 -0.512 1.00 0.00 41 ILE A CA 6
ATOM 5679 C C . ILE A 1 41 ? -2.625 -5.069 -1.500 1.00 0.00 41 ILE A C 6
ATOM 5680 O O . ILE A 1 41 ? -1.726 -5.877 -1.624 1.00 0.00 41 ILE A O 6
ATOM 5696 N N . ARG A 1 42 ? -2.647 -3.953 -2.165 1.00 0.00 42 ARG A N 6
ATOM 5697 C CA . ARG A 1 42 ? -1.572 -3.594 -3.122 1.00 0.00 42 ARG A CA 6
ATOM 5698 C C . ARG A 1 42 ? -1.003 -2.257 -2.644 1.00 0.00 42 ARG A C 6
ATOM 5699 O O . ARG A 1 42 ? -1.527 -1.664 -1.722 1.00 0.00 42 ARG A O 6
ATOM 5720 N N . ARG A 1 43 ? 0.055 -1.769 -3.220 1.00 0.00 43 ARG A N 6
ATOM 5721 C CA . ARG A 1 43 ? 0.599 -0.473 -2.723 1.00 0.00 43 ARG A CA 6
ATOM 5722 C C . ARG A 1 43 ? 1.430 0.223 -3.794 1.00 0.00 43 ARG A C 6
ATOM 5723 O O . ARG A 1 43 ? 2.299 -0.356 -4.413 1.00 0.00 43 ARG A O 6
ATOM 5744 N N . GLU A 1 44 ? 1.165 1.484 -3.985 1.00 0.00 44 GLU A N 6
ATOM 5745 C CA . GLU A 1 44 ? 1.920 2.285 -4.979 1.00 0.00 44 GLU A CA 6
ATOM 5746 C C . GLU A 1 44 ? 2.319 3.598 -4.308 1.00 0.00 44 GLU A C 6
ATOM 5747 O O . GLU A 1 44 ? 1.906 3.885 -3.199 1.00 0.00 44 GLU A O 6
ATOM 5759 N N . CYS A 1 45 ? 3.112 4.401 -4.952 1.00 0.00 45 CYS A N 6
ATOM 5760 C CA . CYS A 1 45 ? 3.516 5.684 -4.319 1.00 0.00 45 CYS A CA 6
ATOM 5761 C C . CYS A 1 45 ? 2.651 6.813 -4.876 1.00 0.00 45 CYS A C 6
ATOM 5762 O O . CYS A 1 45 ? 2.400 6.894 -6.062 1.00 0.00 45 CYS A O 6
ATOM 5769 N N . ALA A 1 46 ? 2.193 7.685 -4.025 1.00 0.00 46 ALA A N 6
ATOM 5770 C CA . ALA A 1 46 ? 1.349 8.814 -4.491 1.00 0.00 46 ALA A CA 6
ATOM 5771 C C . ALA A 1 46 ? 1.631 10.039 -3.627 1.00 0.00 46 ALA A C 6
ATOM 5772 O O . ALA A 1 46 ? 2.582 10.073 -2.879 1.00 0.00 46 ALA A O 6
ATOM 5779 N N . ALA A 1 47 ? 0.808 11.040 -3.717 1.00 0.00 47 ALA A N 6
ATOM 5780 C CA . ALA A 1 47 ? 1.024 12.260 -2.893 1.00 0.00 47 ALA A CA 6
ATOM 5781 C C . ALA A 1 47 ? -0.280 12.605 -2.189 1.00 0.00 47 ALA A C 6
ATOM 5782 O O . ALA A 1 47 ? -0.654 13.756 -2.071 1.00 0.00 47 ALA A O 6
ATOM 5789 N N . THR A 1 48 ? -0.985 11.611 -1.747 1.00 0.00 48 THR A N 6
ATOM 5790 C CA . THR A 1 48 ? -2.287 11.864 -1.074 1.00 0.00 48 THR A CA 6
ATOM 5791 C C . THR A 1 48 ? -2.434 11.016 0.181 1.00 0.00 48 THR A C 6
ATOM 5792 O O . THR A 1 48 ? -1.490 10.487 0.723 1.00 0.00 48 THR A O 6
ATOM 5803 N N . CYS A 1 49 ? -3.653 10.883 0.607 1.00 0.00 49 CYS A N 6
ATOM 5804 C CA . CYS A 1 49 ? -3.997 10.072 1.800 1.00 0.00 49 CYS A CA 6
ATOM 5805 C C . CYS A 1 49 ? -5.511 9.901 1.764 1.00 0.00 49 CYS A C 6
ATOM 5806 O O . CYS A 1 49 ? -6.222 10.511 2.539 1.00 0.00 49 CYS A O 6
ATOM 5813 N N . PRO A 1 50 ? -5.962 9.116 0.823 1.00 0.00 50 PRO A N 6
ATOM 5814 C CA . PRO A 1 50 ? -7.401 8.893 0.610 1.00 0.00 50 PRO A CA 6
ATOM 5815 C C . PRO A 1 50 ? -7.984 7.946 1.665 1.00 0.00 50 PRO A C 6
ATOM 5816 O O . PRO A 1 50 ? -7.356 6.982 2.042 1.00 0.00 50 PRO A O 6
ATOM 5827 N N . PRO A 1 51 ? -9.186 8.244 2.098 1.00 0.00 51 PRO A N 6
ATOM 5828 C CA . PRO A 1 51 ? -9.897 7.422 3.088 1.00 0.00 51 PRO A CA 6
ATOM 5829 C C . PRO A 1 51 ? -10.523 6.235 2.362 1.00 0.00 51 PRO A C 6
ATOM 5830 O O . PRO A 1 51 ? -10.426 5.099 2.783 1.00 0.00 51 PRO A O 6
ATOM 5841 N N . SER A 1 52 ? -11.156 6.509 1.254 1.00 0.00 52 SER A N 6
ATOM 5842 C CA . SER A 1 52 ? -11.789 5.429 0.458 1.00 0.00 52 SER A CA 6
ATOM 5843 C C . SER A 1 52 ? -11.962 5.914 -0.983 1.00 0.00 52 SER A C 6
ATOM 5844 O O . SER A 1 52 ? -12.056 7.098 -1.242 1.00 0.00 52 SER A O 6
ATOM 5852 N N . LYS A 1 53 ? -12.001 5.013 -1.923 1.00 0.00 53 LYS A N 6
ATOM 5853 C CA . LYS A 1 53 ? -12.161 5.424 -3.347 1.00 0.00 53 LYS A CA 6
ATOM 5854 C C . LYS A 1 53 ? -13.233 4.558 -4.003 1.00 0.00 53 LYS A C 6
ATOM 5855 O O . LYS A 1 53 ? -14.360 4.972 -4.188 1.00 0.00 53 LYS A O 6
ATOM 5874 N N . LEU A 1 54 ? -12.888 3.350 -4.339 1.00 0.00 54 LEU A N 6
ATOM 5875 C CA . LEU A 1 54 ? -13.878 2.431 -4.966 1.00 0.00 54 LEU A CA 6
ATOM 5876 C C . LEU A 1 54 ? -14.531 1.626 -3.852 1.00 0.00 54 LEU A C 6
ATOM 5877 O O . LEU A 1 54 ? -15.736 1.568 -3.716 1.00 0.00 54 LEU A O 6
ATOM 5893 N N . GLY A 1 55 ? -13.716 1.013 -3.054 1.00 0.00 55 GLY A N 6
ATOM 5894 C CA . GLY A 1 55 ? -14.211 0.199 -1.919 1.00 0.00 55 GLY A CA 6
ATOM 5895 C C . GLY A 1 55 ? -12.988 -0.379 -1.222 1.00 0.00 55 GLY A C 6
ATOM 5896 O O . GLY A 1 55 ? -12.980 -1.508 -0.775 1.00 0.00 55 GLY A O 6
ATOM 5900 N N . LEU A 1 56 ? -11.935 0.391 -1.165 1.00 0.00 56 LEU A N 6
ATOM 5901 C CA . LEU A 1 56 ? -10.681 -0.104 -0.541 1.00 0.00 56 LEU A CA 6
ATOM 5902 C C . LEU A 1 56 ? -10.291 0.756 0.651 1.00 0.00 56 LEU A C 6
ATOM 5903 O O . LEU A 1 56 ? -10.757 1.863 0.826 1.00 0.00 56 LEU A O 6
ATOM 5919 N N . THR A 1 57 ? -9.409 0.244 1.455 1.00 0.00 57 THR A N 6
ATOM 5920 C CA . THR A 1 57 ? -8.937 1.013 2.637 1.00 0.00 57 THR A CA 6
ATOM 5921 C C . THR A 1 57 ? -7.524 1.517 2.341 1.00 0.00 57 THR A C 6
ATOM 5922 O O . THR A 1 57 ? -6.623 0.738 2.092 1.00 0.00 57 THR A O 6
ATOM 5933 N N . VAL A 1 58 ? -7.321 2.810 2.351 1.00 0.00 58 VAL A N 6
ATOM 5934 C CA . VAL A 1 58 ? -5.966 3.343 2.058 1.00 0.00 58 VAL A CA 6
ATOM 5935 C C . VAL A 1 58 ? -5.189 3.535 3.352 1.00 0.00 58 VAL A C 6
ATOM 5936 O O . VAL A 1 58 ? -5.746 3.700 4.419 1.00 0.00 58 VAL A O 6
ATOM 5949 N N . PHE A 1 59 ? -3.899 3.555 3.241 1.00 0.00 59 PHE A N 6
ATOM 5950 C CA . PHE A 1 59 ? -3.038 3.780 4.422 1.00 0.00 59 PHE A CA 6
ATOM 5951 C C . PHE A 1 59 ? -1.765 4.447 3.917 1.00 0.00 59 PHE A C 6
ATOM 5952 O O . PHE A 1 59 ? -0.926 3.818 3.303 1.00 0.00 59 PHE A O 6
ATOM 5969 N N . CYS A 1 60 ? -1.630 5.720 4.130 1.00 0.00 60 CYS A N 6
ATOM 5970 C CA . CYS A 1 60 ? -0.429 6.419 3.612 1.00 0.00 60 CYS A CA 6
ATOM 5971 C C . CYS A 1 60 ? 0.544 6.747 4.734 1.00 0.00 60 CYS A C 6
ATOM 5972 O O . CYS A 1 60 ? 0.280 6.533 5.900 1.00 0.00 60 CYS A O 6
ATOM 5979 N N . CYS A 1 61 ? 1.666 7.293 4.366 1.00 0.00 61 CYS A N 6
ATOM 5980 C CA . CYS A 1 61 ? 2.686 7.680 5.382 1.00 0.00 61 CYS A CA 6
ATOM 5981 C C . CYS A 1 61 ? 3.610 8.737 4.778 1.00 0.00 61 CYS A C 6
ATOM 5982 O O . CYS A 1 61 ? 3.746 8.843 3.575 1.00 0.00 61 CYS A O 6
ATOM 5989 N N . THR A 1 62 ? 4.239 9.527 5.602 1.00 0.00 62 THR A N 6
ATOM 5990 C CA . THR A 1 62 ? 5.146 10.583 5.072 1.00 0.00 62 THR A CA 6
ATOM 5991 C C . THR A 1 62 ? 6.505 10.489 5.767 1.00 0.00 62 THR A C 6
ATOM 5992 O O . THR A 1 62 ? 6.873 11.340 6.551 1.00 0.00 62 THR A O 6
ATOM 6003 N N . THR A 1 63 ? 7.255 9.460 5.483 1.00 0.00 63 THR A N 6
ATOM 6004 C CA . THR A 1 63 ? 8.591 9.313 6.125 1.00 0.00 63 THR A CA 6
ATOM 6005 C C . THR A 1 63 ? 9.444 8.357 5.292 1.00 0.00 63 THR A C 6
ATOM 6006 O O . THR A 1 63 ? 8.930 7.501 4.599 1.00 0.00 63 THR A O 6
ATOM 6017 N N . ASP A 1 64 ? 10.743 8.493 5.351 1.00 0.00 64 ASP A N 6
ATOM 6018 C CA . ASP A 1 64 ? 11.619 7.584 4.559 1.00 0.00 64 ASP A CA 6
ATOM 6019 C C . ASP A 1 64 ? 11.099 6.152 4.693 1.00 0.00 64 ASP A C 6
ATOM 6020 O O . ASP A 1 64 ? 10.953 5.645 5.785 1.00 0.00 64 ASP A O 6
ATOM 6029 N N . ASN A 1 65 ? 10.820 5.504 3.589 1.00 0.00 65 ASN A N 6
ATOM 6030 C CA . ASN A 1 65 ? 10.300 4.103 3.631 1.00 0.00 65 ASN A CA 6
ATOM 6031 C C . ASN A 1 65 ? 9.375 3.920 4.844 1.00 0.00 65 ASN A C 6
ATOM 6032 O O . ASN A 1 65 ? 9.823 3.635 5.936 1.00 0.00 65 ASN A O 6
ATOM 6043 N N . CYS A 1 66 ? 8.090 4.083 4.665 1.00 0.00 66 CYS A N 6
ATOM 6044 C CA . CYS A 1 66 ? 7.158 3.921 5.821 1.00 0.00 66 CYS A CA 6
ATOM 6045 C C . CYS A 1 66 ? 5.801 3.403 5.334 1.00 0.00 66 CYS A C 6
ATOM 6046 O O . CYS A 1 66 ? 4.926 4.171 4.986 1.00 0.00 66 CYS A O 6
ATOM 6053 N N . ASN A 1 67 ? 5.616 2.110 5.324 1.00 0.00 67 ASN A N 6
ATOM 6054 C CA . ASN A 1 67 ? 4.308 1.543 4.876 1.00 0.00 67 ASN A CA 6
ATOM 6055 C C . ASN A 1 67 ? 4.474 0.058 4.539 1.00 0.00 67 ASN A C 6
ATOM 6056 O O . ASN A 1 67 ? 3.866 -0.448 3.617 1.00 0.00 67 ASN A O 6
ATOM 6067 N N . HIS A 1 68 ? 5.290 -0.645 5.277 1.00 0.00 68 HIS A N 6
ATOM 6068 C CA . HIS A 1 68 ? 5.486 -2.091 4.991 1.00 0.00 68 HIS A CA 6
ATOM 6069 C C . HIS A 1 68 ? 4.276 -2.879 5.494 1.00 0.00 68 HIS A C 6
ATOM 6070 O O . HIS A 1 68 ? 3.895 -3.829 4.830 1.00 0.00 68 HIS A O 6
ATOM 6085 N N . MET A 1 1 ? 8.857 11.253 -2.867 1.00 0.00 1 MET A N 7
ATOM 6086 C CA . MET A 1 1 ? 9.260 10.987 -1.457 1.00 0.00 1 MET A CA 7
ATOM 6087 C C . MET A 1 1 ? 9.956 9.650 -1.364 1.00 0.00 1 MET A C 7
ATOM 6088 O O . MET A 1 1 ? 10.307 9.035 -2.350 1.00 0.00 1 MET A O 7
ATOM 6104 N N . GLN A 1 2 ? 10.113 9.180 -0.168 1.00 0.00 2 GLN A N 7
ATOM 6105 C CA . GLN A 1 2 ? 10.732 7.867 0.031 1.00 0.00 2 GLN A CA 7
ATOM 6106 C C . GLN A 1 2 ? 9.663 6.964 0.639 1.00 0.00 2 GLN A C 7
ATOM 6107 O O . GLN A 1 2 ? 9.376 7.032 1.818 1.00 0.00 2 GLN A O 7
ATOM 6121 N N . CYS A 1 3 ? 9.036 6.146 -0.162 1.00 0.00 3 CYS A N 7
ATOM 6122 C CA . CYS A 1 3 ? 7.963 5.271 0.377 1.00 0.00 3 CYS A CA 7
ATOM 6123 C C . CYS A 1 3 ? 8.024 3.906 -0.318 1.00 0.00 3 CYS A C 7
ATOM 6124 O O . CYS A 1 3 ? 8.002 3.815 -1.529 1.00 0.00 3 CYS A O 7
ATOM 6131 N N . LYS A 1 4 ? 8.119 2.847 0.440 1.00 0.00 4 LYS A N 7
ATOM 6132 C CA . LYS A 1 4 ? 8.202 1.488 -0.174 1.00 0.00 4 LYS A CA 7
ATOM 6133 C C . LYS A 1 4 ? 7.001 1.251 -1.094 1.00 0.00 4 LYS A C 7
ATOM 6134 O O . LYS A 1 4 ? 6.036 1.989 -1.074 1.00 0.00 4 LYS A O 7
ATOM 6153 N N . THR A 1 5 ? 7.058 0.231 -1.911 1.00 0.00 5 THR A N 7
ATOM 6154 C CA . THR A 1 5 ? 5.923 -0.045 -2.838 1.00 0.00 5 THR A CA 7
ATOM 6155 C C . THR A 1 5 ? 5.980 -1.499 -3.322 1.00 0.00 5 THR A C 7
ATOM 6156 O O . THR A 1 5 ? 5.973 -1.765 -4.506 1.00 0.00 5 THR A O 7
ATOM 6167 N N . CYS A 1 6 ? 6.028 -2.443 -2.421 1.00 0.00 6 CYS A N 7
ATOM 6168 C CA . CYS A 1 6 ? 6.074 -3.873 -2.843 1.00 0.00 6 CYS A CA 7
ATOM 6169 C C . CYS A 1 6 ? 5.151 -4.692 -1.931 1.00 0.00 6 CYS A C 7
ATOM 6170 O O . CYS A 1 6 ? 4.100 -4.229 -1.535 1.00 0.00 6 CYS A O 7
ATOM 6177 N N . SER A 1 7 ? 5.526 -5.894 -1.588 1.00 0.00 7 SER A N 7
ATOM 6178 C CA . SER A 1 7 ? 4.669 -6.719 -0.701 1.00 0.00 7 SER A CA 7
ATOM 6179 C C . SER A 1 7 ? 4.954 -6.315 0.738 1.00 0.00 7 SER A C 7
ATOM 6180 O O . SER A 1 7 ? 5.623 -7.014 1.461 1.00 0.00 7 SER A O 7
ATOM 6188 N N . PHE A 1 8 ? 4.477 -5.168 1.130 1.00 0.00 8 PHE A N 7
ATOM 6189 C CA . PHE A 1 8 ? 4.722 -4.651 2.514 1.00 0.00 8 PHE A CA 7
ATOM 6190 C C . PHE A 1 8 ? 4.358 -5.700 3.576 1.00 0.00 8 PHE A C 7
ATOM 6191 O O . PHE A 1 8 ? 4.989 -5.776 4.609 1.00 0.00 8 PHE A O 7
ATOM 6208 N N . TYR A 1 9 ? 3.354 -6.504 3.351 1.00 0.00 9 TYR A N 7
ATOM 6209 C CA . TYR A 1 9 ? 2.988 -7.523 4.384 1.00 0.00 9 TYR A CA 7
ATOM 6210 C C . TYR A 1 9 ? 4.189 -8.448 4.638 1.00 0.00 9 TYR A C 7
ATOM 6211 O O . TYR A 1 9 ? 4.145 -9.340 5.461 1.00 0.00 9 TYR A O 7
ATOM 6229 N N . THR A 1 10 ? 5.252 -8.233 3.917 1.00 0.00 10 THR A N 7
ATOM 6230 C CA . THR A 1 10 ? 6.471 -9.055 4.049 1.00 0.00 10 THR A CA 7
ATOM 6231 C C . THR A 1 10 ? 7.592 -8.313 3.322 1.00 0.00 10 THR A C 7
ATOM 6232 O O . THR A 1 10 ? 8.493 -8.917 2.775 1.00 0.00 10 THR A O 7
ATOM 6243 N N . CYS A 1 11 ? 7.517 -7.004 3.271 1.00 0.00 11 CYS A N 7
ATOM 6244 C CA . CYS A 1 11 ? 8.557 -6.229 2.537 1.00 0.00 11 CYS A CA 7
ATOM 6245 C C . CYS A 1 11 ? 9.427 -5.421 3.510 1.00 0.00 11 CYS A C 7
ATOM 6246 O O . CYS A 1 11 ? 9.120 -4.292 3.821 1.00 0.00 11 CYS A O 7
ATOM 6253 N N . PRO A 1 12 ? 10.503 -6.024 3.950 1.00 0.00 12 PRO A N 7
ATOM 6254 C CA . PRO A 1 12 ? 11.451 -5.379 4.877 1.00 0.00 12 PRO A CA 7
ATOM 6255 C C . PRO A 1 12 ? 12.393 -4.452 4.099 1.00 0.00 12 PRO A C 7
ATOM 6256 O O . PRO A 1 12 ? 13.122 -3.666 4.671 1.00 0.00 12 PRO A O 7
ATOM 6267 N N . ASN A 1 13 ? 12.384 -4.550 2.797 1.00 0.00 13 ASN A N 7
ATOM 6268 C CA . ASN A 1 13 ? 13.283 -3.689 1.969 1.00 0.00 13 ASN A CA 7
ATOM 6269 C C . ASN A 1 13 ? 12.806 -2.231 2.011 1.00 0.00 13 ASN A C 7
ATOM 6270 O O . ASN A 1 13 ? 12.074 -1.831 2.895 1.00 0.00 13 ASN A O 7
ATOM 6281 N N . SER A 1 14 ? 13.223 -1.436 1.058 1.00 0.00 14 SER A N 7
ATOM 6282 C CA . SER A 1 14 ? 12.804 -0.003 1.032 1.00 0.00 14 SER A CA 7
ATOM 6283 C C . SER A 1 14 ? 12.744 0.485 -0.420 1.00 0.00 14 SER A C 7
ATOM 6284 O O . SER A 1 14 ? 13.462 0.005 -1.275 1.00 0.00 14 SER A O 7
ATOM 6292 N N . GLU A 1 15 ? 11.895 1.438 -0.705 1.00 0.00 15 GLU A N 7
ATOM 6293 C CA . GLU A 1 15 ? 11.795 1.955 -2.100 1.00 0.00 15 GLU A CA 7
ATOM 6294 C C . GLU A 1 15 ? 11.474 3.450 -2.066 1.00 0.00 15 GLU A C 7
ATOM 6295 O O . GLU A 1 15 ? 10.433 3.867 -1.590 1.00 0.00 15 GLU A O 7
ATOM 6307 N N . THR A 1 16 ? 12.365 4.263 -2.554 1.00 0.00 16 THR A N 7
ATOM 6308 C CA . THR A 1 16 ? 12.118 5.728 -2.536 1.00 0.00 16 THR A CA 7
ATOM 6309 C C . THR A 1 16 ? 11.378 6.160 -3.807 1.00 0.00 16 THR A C 7
ATOM 6310 O O . THR A 1 16 ? 11.855 5.973 -4.910 1.00 0.00 16 THR A O 7
ATOM 6321 N N . CYS A 1 17 ? 10.223 6.754 -3.658 1.00 0.00 17 CYS A N 7
ATOM 6322 C CA . CYS A 1 17 ? 9.459 7.222 -4.851 1.00 0.00 17 CYS A CA 7
ATOM 6323 C C . CYS A 1 17 ? 10.336 8.197 -5.638 1.00 0.00 17 CYS A C 7
ATOM 6324 O O . CYS A 1 17 ? 11.333 8.671 -5.132 1.00 0.00 17 CYS A O 7
ATOM 6331 N N . PRO A 1 18 ? 9.949 8.459 -6.860 1.00 0.00 18 PRO A N 7
ATOM 6332 C CA . PRO A 1 18 ? 10.701 9.365 -7.743 1.00 0.00 18 PRO A CA 7
ATOM 6333 C C . PRO A 1 18 ? 10.486 10.826 -7.334 1.00 0.00 18 PRO A C 7
ATOM 6334 O O . PRO A 1 18 ? 9.880 11.113 -6.321 1.00 0.00 18 PRO A O 7
ATOM 6345 N N . ASP A 1 19 ? 10.998 11.752 -8.104 1.00 0.00 19 ASP A N 7
ATOM 6346 C CA . ASP A 1 19 ? 10.841 13.193 -7.748 1.00 0.00 19 ASP A CA 7
ATOM 6347 C C . ASP A 1 19 ? 9.492 13.713 -8.242 1.00 0.00 19 ASP A C 7
ATOM 6348 O O . ASP A 1 19 ? 9.420 14.574 -9.096 1.00 0.00 19 ASP A O 7
ATOM 6357 N N . GLY A 1 20 ? 8.429 13.202 -7.706 1.00 0.00 20 GLY A N 7
ATOM 6358 C CA . GLY A 1 20 ? 7.078 13.664 -8.127 1.00 0.00 20 GLY A CA 7
ATOM 6359 C C . GLY A 1 20 ? 6.057 13.276 -7.059 1.00 0.00 20 GLY A C 7
ATOM 6360 O O . GLY A 1 20 ? 5.168 14.035 -6.729 1.00 0.00 20 GLY A O 7
ATOM 6364 N N . LYS A 1 21 ? 6.173 12.092 -6.523 1.00 0.00 21 LYS A N 7
ATOM 6365 C CA . LYS A 1 21 ? 5.210 11.649 -5.486 1.00 0.00 21 LYS A CA 7
ATOM 6366 C C . LYS A 1 21 ? 5.573 12.248 -4.145 1.00 0.00 21 LYS A C 7
ATOM 6367 O O . LYS A 1 21 ? 6.448 13.082 -4.033 1.00 0.00 21 LYS A O 7
ATOM 6386 N N . ASN A 1 22 ? 4.882 11.838 -3.125 1.00 0.00 22 ASN A N 7
ATOM 6387 C CA . ASN A 1 22 ? 5.173 12.415 -1.777 1.00 0.00 22 ASN A CA 7
ATOM 6388 C C . ASN A 1 22 ? 4.716 11.509 -0.638 1.00 0.00 22 ASN A C 7
ATOM 6389 O O . ASN A 1 22 ? 4.711 11.925 0.503 1.00 0.00 22 ASN A O 7
ATOM 6400 N N . ILE A 1 23 ? 4.321 10.296 -0.886 1.00 0.00 23 ILE A N 7
ATOM 6401 C CA . ILE A 1 23 ? 3.876 9.479 0.273 1.00 0.00 23 ILE A CA 7
ATOM 6402 C C . ILE A 1 23 ? 3.881 7.987 -0.038 1.00 0.00 23 ILE A C 7
ATOM 6403 O O . ILE A 1 23 ? 4.069 7.550 -1.155 1.00 0.00 23 ILE A O 7
ATOM 6419 N N . CYS A 1 24 ? 3.608 7.227 0.979 1.00 0.00 24 CYS A N 7
ATOM 6420 C CA . CYS A 1 24 ? 3.508 5.762 0.850 1.00 0.00 24 CYS A CA 7
ATOM 6421 C C . CYS A 1 24 ? 2.017 5.451 0.928 1.00 0.00 24 CYS A C 7
ATOM 6422 O O . CYS A 1 24 ? 1.309 6.073 1.687 1.00 0.00 24 CYS A O 7
ATOM 6429 N N . VAL A 1 25 ? 1.508 4.536 0.163 1.00 0.00 25 VAL A N 7
ATOM 6430 C CA . VAL A 1 25 ? 0.044 4.284 0.255 1.00 0.00 25 VAL A CA 7
ATOM 6431 C C . VAL A 1 25 ? -0.273 2.812 0.032 1.00 0.00 25 VAL A C 7
ATOM 6432 O O . VAL A 1 25 ? 0.443 2.101 -0.644 1.00 0.00 25 VAL A O 7
ATOM 6445 N N . LYS A 1 26 ? -1.358 2.358 0.595 1.00 0.00 26 LYS A N 7
ATOM 6446 C CA . LYS A 1 26 ? -1.748 0.938 0.419 1.00 0.00 26 LYS A CA 7
ATOM 6447 C C . LYS A 1 26 ? -3.270 0.833 0.356 1.00 0.00 26 LYS A C 7
ATOM 6448 O O . LYS A 1 26 ? -3.994 1.660 0.882 1.00 0.00 26 LYS A O 7
ATOM 6467 N N . ARG A 1 27 ? -3.737 -0.198 -0.278 1.00 0.00 27 ARG A N 7
ATOM 6468 C CA . ARG A 1 27 ? -5.197 -0.444 -0.411 1.00 0.00 27 ARG A CA 7
ATOM 6469 C C . ARG A 1 27 ? -5.476 -1.821 0.171 1.00 0.00 27 ARG A C 7
ATOM 6470 O O . ARG A 1 27 ? -4.805 -2.775 -0.149 1.00 0.00 27 ARG A O 7
ATOM 6491 N N . SER A 1 28 ? -6.440 -1.942 1.030 1.00 0.00 28 SER A N 7
ATOM 6492 C CA . SER A 1 28 ? -6.722 -3.278 1.614 1.00 0.00 28 SER A CA 7
ATOM 6493 C C . SER A 1 28 ? -8.219 -3.538 1.533 1.00 0.00 28 SER A C 7
ATOM 6494 O O . SER A 1 28 ? -9.002 -2.962 2.263 1.00 0.00 28 SER A O 7
ATOM 6502 N N . TRP A 1 29 ? -8.628 -4.398 0.646 1.00 0.00 29 TRP A N 7
ATOM 6503 C CA . TRP A 1 29 ? -10.074 -4.680 0.522 1.00 0.00 29 TRP A CA 7
ATOM 6504 C C . TRP A 1 29 ? -10.317 -6.177 0.608 1.00 0.00 29 TRP A C 7
ATOM 6505 O O . TRP A 1 29 ? -9.404 -6.966 0.549 1.00 0.00 29 TRP A O 7
ATOM 6526 N N . THR A 1 30 ? -11.546 -6.558 0.789 1.00 0.00 30 THR A N 7
ATOM 6527 C CA . THR A 1 30 ? -11.883 -8.000 0.934 1.00 0.00 30 THR A CA 7
ATOM 6528 C C . THR A 1 30 ? -12.245 -8.624 -0.414 1.00 0.00 30 THR A C 7
ATOM 6529 O O . THR A 1 30 ? -13.032 -9.546 -0.487 1.00 0.00 30 THR A O 7
ATOM 6540 N N . ALA A 1 31 ? -11.687 -8.139 -1.474 1.00 0.00 31 ALA A N 7
ATOM 6541 C CA . ALA A 1 31 ? -12.011 -8.718 -2.809 1.00 0.00 31 ALA A CA 7
ATOM 6542 C C . ALA A 1 31 ? -11.648 -10.204 -2.819 1.00 0.00 31 ALA A C 7
ATOM 6543 O O . ALA A 1 31 ? -10.491 -10.571 -2.848 1.00 0.00 31 ALA A O 7
ATOM 6550 N N . VAL A 1 32 ? -12.631 -11.064 -2.794 1.00 0.00 32 VAL A N 7
ATOM 6551 C CA . VAL A 1 32 ? -12.343 -12.525 -2.804 1.00 0.00 32 VAL A CA 7
ATOM 6552 C C . VAL A 1 32 ? -11.955 -12.957 -4.220 1.00 0.00 32 VAL A C 7
ATOM 6553 O O . VAL A 1 32 ? -12.463 -12.442 -5.196 1.00 0.00 32 VAL A O 7
ATOM 6566 N N . ARG A 1 33 ? -11.055 -13.894 -4.341 1.00 0.00 33 ARG A N 7
ATOM 6567 C CA . ARG A 1 33 ? -10.637 -14.350 -5.697 1.00 0.00 33 ARG A CA 7
ATOM 6568 C C . ARG A 1 33 ? -10.471 -15.870 -5.703 1.00 0.00 33 ARG A C 7
ATOM 6569 O O . ARG A 1 33 ? -11.396 -16.606 -5.989 1.00 0.00 33 ARG A O 7
ATOM 6590 N N . GLY A 1 34 ? -9.295 -16.348 -5.398 1.00 0.00 34 GLY A N 7
ATOM 6591 C CA . GLY A 1 34 ? -9.069 -17.824 -5.398 1.00 0.00 34 GLY A CA 7
ATOM 6592 C C . GLY A 1 34 ? -7.883 -18.190 -4.496 1.00 0.00 34 GLY A C 7
ATOM 6593 O O . GLY A 1 34 ? -7.830 -19.271 -3.944 1.00 0.00 34 GLY A O 7
ATOM 6597 N N . ASP A 1 35 ? -6.924 -17.313 -4.348 1.00 0.00 35 ASP A N 7
ATOM 6598 C CA . ASP A 1 35 ? -5.749 -17.636 -3.491 1.00 0.00 35 ASP A CA 7
ATOM 6599 C C . ASP A 1 35 ? -6.115 -17.457 -2.016 1.00 0.00 35 ASP A C 7
ATOM 6600 O O . ASP A 1 35 ? -5.631 -18.168 -1.159 1.00 0.00 35 ASP A O 7
ATOM 6609 N N . GLY A 1 36 ? -6.967 -16.516 -1.706 1.00 0.00 36 GLY A N 7
ATOM 6610 C CA . GLY A 1 36 ? -7.354 -16.309 -0.286 1.00 0.00 36 GLY A CA 7
ATOM 6611 C C . GLY A 1 36 ? -8.554 -15.353 -0.207 1.00 0.00 36 GLY A C 7
ATOM 6612 O O . GLY A 1 36 ? -8.477 -14.234 -0.673 1.00 0.00 36 GLY A O 7
ATOM 6616 N N . PRO A 1 37 ? -9.629 -15.824 0.380 1.00 0.00 37 PRO A N 7
ATOM 6617 C CA . PRO A 1 37 ? -10.862 -15.032 0.539 1.00 0.00 37 PRO A CA 7
ATOM 6618 C C . PRO A 1 37 ? -10.748 -14.097 1.748 1.00 0.00 37 PRO A C 7
ATOM 6619 O O . PRO A 1 37 ? -11.638 -14.028 2.574 1.00 0.00 37 PRO A O 7
ATOM 6630 N N . LYS A 1 38 ? -9.664 -13.380 1.865 1.00 0.00 38 LYS A N 7
ATOM 6631 C CA . LYS A 1 38 ? -9.508 -12.460 3.028 1.00 0.00 38 LYS A CA 7
ATOM 6632 C C . LYS A 1 38 ? -9.510 -11.007 2.540 1.00 0.00 38 LYS A C 7
ATOM 6633 O O . LYS A 1 38 ? -10.512 -10.323 2.613 1.00 0.00 38 LYS A O 7
ATOM 6652 N N . ARG A 1 39 ? -8.402 -10.524 2.043 1.00 0.00 39 ARG A N 7
ATOM 6653 C CA . ARG A 1 39 ? -8.359 -9.121 1.559 1.00 0.00 39 ARG A CA 7
ATOM 6654 C C . ARG A 1 39 ? -7.170 -8.931 0.614 1.00 0.00 39 ARG A C 7
ATOM 6655 O O . ARG A 1 39 ? -6.041 -9.232 0.944 1.00 0.00 39 ARG A O 7
ATOM 6676 N N . GLU A 1 40 ? -7.424 -8.415 -0.552 1.00 0.00 40 GLU A N 7
ATOM 6677 C CA . GLU A 1 40 ? -6.322 -8.178 -1.523 1.00 0.00 40 GLU A CA 7
ATOM 6678 C C . GLU A 1 40 ? -5.725 -6.804 -1.235 1.00 0.00 40 GLU A C 7
ATOM 6679 O O . GLU A 1 40 ? -6.436 -5.884 -0.891 1.00 0.00 40 GLU A O 7
ATOM 6691 N N . ILE A 1 41 ? -4.440 -6.637 -1.366 1.00 0.00 41 ILE A N 7
ATOM 6692 C CA . ILE A 1 41 ? -3.869 -5.293 -1.089 1.00 0.00 41 ILE A CA 7
ATOM 6693 C C . ILE A 1 41 ? -2.935 -4.868 -2.218 1.00 0.00 41 ILE A C 7
ATOM 6694 O O . ILE A 1 41 ? -2.623 -5.632 -3.110 1.00 0.00 41 ILE A O 7
ATOM 6710 N N . ARG A 1 42 ? -2.500 -3.642 -2.182 1.00 0.00 42 ARG A N 7
ATOM 6711 C CA . ARG A 1 42 ? -1.597 -3.123 -3.242 1.00 0.00 42 ARG A CA 7
ATOM 6712 C C . ARG A 1 42 ? -0.963 -1.823 -2.740 1.00 0.00 42 ARG A C 7
ATOM 6713 O O . ARG A 1 42 ? -1.448 -1.214 -1.812 1.00 0.00 42 ARG A O 7
ATOM 6734 N N . ARG A 1 43 ? 0.120 -1.392 -3.322 1.00 0.00 43 ARG A N 7
ATOM 6735 C CA . ARG A 1 43 ? 0.768 -0.139 -2.828 1.00 0.00 43 ARG A CA 7
ATOM 6736 C C . ARG A 1 43 ? 1.019 0.842 -3.977 1.00 0.00 43 ARG A C 7
ATOM 6737 O O . ARG A 1 43 ? 0.703 0.578 -5.120 1.00 0.00 43 ARG A O 7
ATOM 6758 N N . GLU A 1 44 ? 1.595 1.977 -3.667 1.00 0.00 44 GLU A N 7
ATOM 6759 C CA . GLU A 1 44 ? 1.884 2.997 -4.719 1.00 0.00 44 GLU A CA 7
ATOM 6760 C C . GLU A 1 44 ? 2.308 4.311 -4.052 1.00 0.00 44 GLU A C 7
ATOM 6761 O O . GLU A 1 44 ? 2.004 4.561 -2.902 1.00 0.00 44 GLU A O 7
ATOM 6773 N N . CYS A 1 45 ? 2.999 5.159 -4.767 1.00 0.00 45 CYS A N 7
ATOM 6774 C CA . CYS A 1 45 ? 3.431 6.462 -4.174 1.00 0.00 45 CYS A CA 7
ATOM 6775 C C . CYS A 1 45 ? 2.407 7.542 -4.545 1.00 0.00 45 CYS A C 7
ATOM 6776 O O . CYS A 1 45 ? 1.932 7.596 -5.661 1.00 0.00 45 CYS A O 7
ATOM 6783 N N . ALA A 1 46 ? 2.059 8.401 -3.622 1.00 0.00 46 ALA A N 7
ATOM 6784 C CA . ALA A 1 46 ? 1.063 9.469 -3.939 1.00 0.00 46 ALA A CA 7
ATOM 6785 C C . ALA A 1 46 ? 1.168 10.601 -2.914 1.00 0.00 46 ALA A C 7
ATOM 6786 O O . ALA A 1 46 ? 2.047 10.610 -2.079 1.00 0.00 46 ALA A O 7
ATOM 6793 N N . ALA A 1 47 ? 0.266 11.550 -2.962 1.00 0.00 47 ALA A N 7
ATOM 6794 C CA . ALA A 1 47 ? 0.303 12.667 -1.975 1.00 0.00 47 ALA A CA 7
ATOM 6795 C C . ALA A 1 47 ? -0.227 12.138 -0.643 1.00 0.00 47 ALA A C 7
ATOM 6796 O O . ALA A 1 47 ? 0.512 11.951 0.301 1.00 0.00 47 ALA A O 7
ATOM 6803 N N . THR A 1 48 ? -1.498 11.858 -0.576 1.00 0.00 48 THR A N 7
ATOM 6804 C CA . THR A 1 48 ? -2.073 11.292 0.675 1.00 0.00 48 THR A CA 7
ATOM 6805 C C . THR A 1 48 ? -2.202 9.796 0.475 1.00 0.00 48 THR A C 7
ATOM 6806 O O . THR A 1 48 ? -1.590 8.999 1.151 1.00 0.00 48 THR A O 7
ATOM 6817 N N . CYS A 1 49 ? -3.016 9.430 -0.464 1.00 0.00 49 CYS A N 7
ATOM 6818 C CA . CYS A 1 49 ? -3.256 8.000 -0.760 1.00 0.00 49 CYS A CA 7
ATOM 6819 C C . CYS A 1 49 ? -4.212 7.918 -1.956 1.00 0.00 49 CYS A C 7
ATOM 6820 O O . CYS A 1 49 ? -4.718 8.930 -2.398 1.00 0.00 49 CYS A O 7
ATOM 6827 N N . PRO A 1 50 ? -4.448 6.727 -2.442 1.00 0.00 50 PRO A N 7
ATOM 6828 C CA . PRO A 1 50 ? -5.359 6.520 -3.579 1.00 0.00 50 PRO A CA 7
ATOM 6829 C C . PRO A 1 50 ? -6.810 6.723 -3.130 1.00 0.00 50 PRO A C 7
ATOM 6830 O O . PRO A 1 50 ? -7.077 6.860 -1.952 1.00 0.00 50 PRO A O 7
ATOM 6841 N N . PRO A 1 51 ? -7.702 6.747 -4.084 1.00 0.00 51 PRO A N 7
ATOM 6842 C CA . PRO A 1 51 ? -9.137 6.945 -3.820 1.00 0.00 51 PRO A CA 7
ATOM 6843 C C . PRO A 1 51 ? -9.747 5.647 -3.310 1.00 0.00 51 PRO A C 7
ATOM 6844 O O . PRO A 1 51 ? -9.596 4.605 -3.918 1.00 0.00 51 PRO A O 7
ATOM 6855 N N . SER A 1 52 ? -10.434 5.684 -2.209 1.00 0.00 52 SER A N 7
ATOM 6856 C CA . SER A 1 52 ? -11.037 4.430 -1.701 1.00 0.00 52 SER A CA 7
ATOM 6857 C C . SER A 1 52 ? -12.552 4.590 -1.582 1.00 0.00 52 SER A C 7
ATOM 6858 O O . SER A 1 52 ? -13.064 5.673 -1.378 1.00 0.00 52 SER A O 7
ATOM 6866 N N . LYS A 1 53 ? -13.266 3.509 -1.704 1.00 0.00 53 LYS A N 7
ATOM 6867 C CA . LYS A 1 53 ? -14.751 3.559 -1.598 1.00 0.00 53 LYS A CA 7
ATOM 6868 C C . LYS A 1 53 ? -15.275 2.138 -1.467 1.00 0.00 53 LYS A C 7
ATOM 6869 O O . LYS A 1 53 ? -15.450 1.646 -0.372 1.00 0.00 53 LYS A O 7
ATOM 6888 N N . LEU A 1 54 ? -15.518 1.493 -2.599 1.00 0.00 54 LEU A N 7
ATOM 6889 C CA . LEU A 1 54 ? -16.031 0.079 -2.631 1.00 0.00 54 LEU A CA 7
ATOM 6890 C C . LEU A 1 54 ? -16.095 -0.493 -1.222 1.00 0.00 54 LEU A C 7
ATOM 6891 O O . LEU A 1 54 ? -17.146 -0.734 -0.665 1.00 0.00 54 LEU A O 7
ATOM 6907 N N . GLY A 1 55 ? -14.953 -0.688 -0.658 1.00 0.00 55 GLY A N 7
ATOM 6908 C CA . GLY A 1 55 ? -14.846 -1.223 0.713 1.00 0.00 55 GLY A CA 7
ATOM 6909 C C . GLY A 1 55 ? -13.357 -1.337 1.004 1.00 0.00 55 GLY A C 7
ATOM 6910 O O . GLY A 1 55 ? -12.882 -2.285 1.598 1.00 0.00 55 GLY A O 7
ATOM 6914 N N . LEU A 1 56 ? -12.620 -0.371 0.530 1.00 0.00 56 LEU A N 7
ATOM 6915 C CA . LEU A 1 56 ? -11.146 -0.377 0.691 1.00 0.00 56 LEU A CA 7
ATOM 6916 C C . LEU A 1 56 ? -10.729 0.455 1.901 1.00 0.00 56 LEU A C 7
ATOM 6917 O O . LEU A 1 56 ? -11.426 1.353 2.327 1.00 0.00 56 LEU A O 7
ATOM 6933 N N . THR A 1 57 ? -9.575 0.172 2.432 1.00 0.00 57 THR A N 7
ATOM 6934 C CA . THR A 1 57 ? -9.072 0.952 3.593 1.00 0.00 57 THR A CA 7
ATOM 6935 C C . THR A 1 57 ? -7.783 1.644 3.158 1.00 0.00 57 THR A C 7
ATOM 6936 O O . THR A 1 57 ? -6.855 1.000 2.704 1.00 0.00 57 THR A O 7
ATOM 6947 N N . VAL A 1 58 ? -7.714 2.944 3.263 1.00 0.00 58 VAL A N 7
ATOM 6948 C CA . VAL A 1 58 ? -6.478 3.634 2.823 1.00 0.00 58 VAL A CA 7
ATOM 6949 C C . VAL A 1 58 ? -5.487 3.754 3.965 1.00 0.00 58 VAL A C 7
ATOM 6950 O O . VAL A 1 58 ? -5.843 3.970 5.105 1.00 0.00 58 VAL A O 7
ATOM 6963 N N . PHE A 1 59 ? -4.238 3.676 3.638 1.00 0.00 59 PHE A N 7
ATOM 6964 C CA . PHE A 1 59 ? -3.183 3.849 4.663 1.00 0.00 59 PHE A CA 7
ATOM 6965 C C . PHE A 1 59 ? -2.040 4.606 4.007 1.00 0.00 59 PHE A C 7
ATOM 6966 O O . PHE A 1 59 ? -1.685 4.343 2.875 1.00 0.00 59 PHE A O 7
ATOM 6983 N N . CYS A 1 60 ? -1.463 5.549 4.684 1.00 0.00 60 CYS A N 7
ATOM 6984 C CA . CYS A 1 60 ? -0.358 6.307 4.052 1.00 0.00 60 CYS A CA 7
ATOM 6985 C C . CYS A 1 60 ? 0.779 6.495 5.048 1.00 0.00 60 CYS A C 7
ATOM 6986 O O . CYS A 1 60 ? 0.707 6.068 6.184 1.00 0.00 60 CYS A O 7
ATOM 6993 N N . CYS A 1 61 ? 1.832 7.129 4.625 1.00 0.00 61 CYS A N 7
ATOM 6994 C CA . CYS A 1 61 ? 2.987 7.345 5.537 1.00 0.00 61 CYS A CA 7
ATOM 6995 C C . CYS A 1 61 ? 3.797 8.549 5.049 1.00 0.00 61 CYS A C 7
ATOM 6996 O O . CYS A 1 61 ? 4.245 8.591 3.921 1.00 0.00 61 CYS A O 7
ATOM 7003 N N . THR A 1 62 ? 3.985 9.528 5.890 1.00 0.00 62 THR A N 7
ATOM 7004 C CA . THR A 1 62 ? 4.764 10.729 5.472 1.00 0.00 62 THR A CA 7
ATOM 7005 C C . THR A 1 62 ? 6.193 10.623 6.003 1.00 0.00 62 THR A C 7
ATOM 7006 O O . THR A 1 62 ? 6.627 11.424 6.809 1.00 0.00 62 THR A O 7
ATOM 7017 N N . THR A 1 63 ? 6.931 9.645 5.559 1.00 0.00 63 THR A N 7
ATOM 7018 C CA . THR A 1 63 ? 8.332 9.494 6.040 1.00 0.00 63 THR A CA 7
ATOM 7019 C C . THR A 1 63 ? 9.167 8.803 4.965 1.00 0.00 63 THR A C 7
ATOM 7020 O O . THR A 1 63 ? 8.887 8.897 3.787 1.00 0.00 63 THR A O 7
ATOM 7031 N N . ASP A 1 64 ? 10.183 8.097 5.367 1.00 0.00 64 ASP A N 7
ATOM 7032 C CA . ASP A 1 64 ? 11.035 7.385 4.377 1.00 0.00 64 ASP A CA 7
ATOM 7033 C C . ASP A 1 64 ? 10.618 5.915 4.336 1.00 0.00 64 ASP A C 7
ATOM 7034 O O . ASP A 1 64 ? 10.290 5.343 5.355 1.00 0.00 64 ASP A O 7
ATOM 7043 N N . ASN A 1 65 ? 10.630 5.315 3.165 1.00 0.00 65 ASN A N 7
ATOM 7044 C CA . ASN A 1 65 ? 10.233 3.877 3.009 1.00 0.00 65 ASN A CA 7
ATOM 7045 C C . ASN A 1 65 ? 9.398 3.403 4.204 1.00 0.00 65 ASN A C 7
ATOM 7046 O O . ASN A 1 65 ? 9.863 2.645 5.033 1.00 0.00 65 ASN A O 7
ATOM 7057 N N . CYS A 1 66 ? 8.175 3.849 4.314 1.00 0.00 66 CYS A N 7
ATOM 7058 C CA . CYS A 1 66 ? 7.337 3.427 5.470 1.00 0.00 66 CYS A CA 7
ATOM 7059 C C . CYS A 1 66 ? 6.696 2.068 5.177 1.00 0.00 66 CYS A C 7
ATOM 7060 O O . CYS A 1 66 ? 7.396 1.079 5.096 1.00 0.00 66 CYS A O 7
ATOM 7067 N N . ASN A 1 67 ? 5.385 2.017 5.025 1.00 0.00 67 ASN A N 7
ATOM 7068 C CA . ASN A 1 67 ? 4.667 0.721 4.747 1.00 0.00 67 ASN A CA 7
ATOM 7069 C C . ASN A 1 67 ? 5.594 -0.480 4.981 1.00 0.00 67 ASN A C 7
ATOM 7070 O O . ASN A 1 67 ? 5.624 -1.049 6.052 1.00 0.00 67 ASN A O 7
ATOM 7081 N N . HIS A 1 68 ? 6.374 -0.838 3.999 1.00 0.00 68 HIS A N 7
ATOM 7082 C CA . HIS A 1 68 ? 7.339 -1.969 4.156 1.00 0.00 68 HIS A CA 7
ATOM 7083 C C . HIS A 1 68 ? 8.082 -2.174 2.838 1.00 0.00 68 HIS A C 7
ATOM 7084 O O . HIS A 1 68 ? 7.421 -2.318 1.825 1.00 0.00 68 HIS A O 7
ATOM 7099 N N . MET A 1 1 ? 10.586 12.585 0.644 1.00 0.00 1 MET A N 8
ATOM 7100 C CA . MET A 1 1 ? 9.717 11.523 1.225 1.00 0.00 1 MET A CA 8
ATOM 7101 C C . MET A 1 1 ? 10.354 10.155 0.997 1.00 0.00 1 MET A C 8
ATOM 7102 O O . MET A 1 1 ? 11.279 10.003 0.223 1.00 0.00 1 MET A O 8
ATOM 7118 N N . GLN A 1 2 ? 9.846 9.156 1.657 1.00 0.00 2 GLN A N 8
ATOM 7119 C CA . GLN A 1 2 ? 10.384 7.786 1.488 1.00 0.00 2 GLN A CA 8
ATOM 7120 C C . GLN A 1 2 ? 9.284 6.796 1.834 1.00 0.00 2 GLN A C 8
ATOM 7121 O O . GLN A 1 2 ? 8.847 6.703 2.964 1.00 0.00 2 GLN A O 8
ATOM 7135 N N . CYS A 1 3 ? 8.816 6.073 0.866 1.00 0.00 3 CYS A N 8
ATOM 7136 C CA . CYS A 1 3 ? 7.722 5.103 1.135 1.00 0.00 3 CYS A CA 8
ATOM 7137 C C . CYS A 1 3 ? 7.872 3.877 0.231 1.00 0.00 3 CYS A C 8
ATOM 7138 O O . CYS A 1 3 ? 7.620 3.933 -0.957 1.00 0.00 3 CYS A O 8
ATOM 7145 N N . LYS A 1 4 ? 8.276 2.767 0.788 1.00 0.00 4 LYS A N 8
ATOM 7146 C CA . LYS A 1 4 ? 8.437 1.533 -0.033 1.00 0.00 4 LYS A CA 8
ATOM 7147 C C . LYS A 1 4 ? 7.142 1.268 -0.800 1.00 0.00 4 LYS A C 8
ATOM 7148 O O . LYS A 1 4 ? 6.068 1.627 -0.359 1.00 0.00 4 LYS A O 8
ATOM 7167 N N . THR A 1 5 ? 7.226 0.650 -1.946 1.00 0.00 5 THR A N 8
ATOM 7168 C CA . THR A 1 5 ? 5.987 0.382 -2.727 1.00 0.00 5 THR A CA 8
ATOM 7169 C C . THR A 1 5 ? 6.149 -0.896 -3.556 1.00 0.00 5 THR A C 8
ATOM 7170 O O . THR A 1 5 ? 6.469 -0.852 -4.728 1.00 0.00 5 THR A O 8
ATOM 7181 N N . CYS A 1 6 ? 5.917 -2.034 -2.959 1.00 0.00 6 CYS A N 8
ATOM 7182 C CA . CYS A 1 6 ? 6.041 -3.314 -3.713 1.00 0.00 6 CYS A CA 8
ATOM 7183 C C . CYS A 1 6 ? 4.667 -3.988 -3.782 1.00 0.00 6 CYS A C 8
ATOM 7184 O O . CYS A 1 6 ? 3.654 -3.374 -3.516 1.00 0.00 6 CYS A O 8
ATOM 7191 N N . SER A 1 7 ? 4.620 -5.243 -4.136 1.00 0.00 7 SER A N 8
ATOM 7192 C CA . SER A 1 7 ? 3.305 -5.944 -4.219 1.00 0.00 7 SER A CA 8
ATOM 7193 C C . SER A 1 7 ? 3.085 -6.769 -2.951 1.00 0.00 7 SER A C 8
ATOM 7194 O O . SER A 1 7 ? 1.970 -7.105 -2.604 1.00 0.00 7 SER A O 8
ATOM 7202 N N . PHE A 1 8 ? 4.138 -7.098 -2.255 1.00 0.00 8 PHE A N 8
ATOM 7203 C CA . PHE A 1 8 ? 3.983 -7.898 -1.010 1.00 0.00 8 PHE A CA 8
ATOM 7204 C C . PHE A 1 8 ? 3.628 -6.967 0.152 1.00 0.00 8 PHE A C 8
ATOM 7205 O O . PHE A 1 8 ? 3.853 -5.775 0.095 1.00 0.00 8 PHE A O 8
ATOM 7222 N N . TYR A 1 9 ? 3.074 -7.502 1.203 1.00 0.00 9 TYR A N 8
ATOM 7223 C CA . TYR A 1 9 ? 2.704 -6.651 2.369 1.00 0.00 9 TYR A CA 8
ATOM 7224 C C . TYR A 1 9 ? 3.959 -5.967 2.917 1.00 0.00 9 TYR A C 8
ATOM 7225 O O . TYR A 1 9 ? 3.901 -4.883 3.464 1.00 0.00 9 TYR A O 8
ATOM 7243 N N . THR A 1 10 ? 5.091 -6.595 2.776 1.00 0.00 10 THR A N 8
ATOM 7244 C CA . THR A 1 10 ? 6.352 -5.989 3.289 1.00 0.00 10 THR A CA 8
ATOM 7245 C C . THR A 1 10 ? 7.379 -5.930 2.160 1.00 0.00 10 THR A C 8
ATOM 7246 O O . THR A 1 10 ? 7.433 -6.799 1.313 1.00 0.00 10 THR A O 8
ATOM 7257 N N . CYS A 1 11 ? 8.192 -4.912 2.137 1.00 0.00 11 CYS A N 8
ATOM 7258 C CA . CYS A 1 11 ? 9.209 -4.805 1.057 1.00 0.00 11 CYS A CA 8
ATOM 7259 C C . CYS A 1 11 ? 10.326 -3.856 1.490 1.00 0.00 11 CYS A C 8
ATOM 7260 O O . CYS A 1 11 ? 10.193 -2.654 1.370 1.00 0.00 11 CYS A O 8
ATOM 7267 N N . PRO A 1 12 ? 11.399 -4.425 1.972 1.00 0.00 12 PRO A N 8
ATOM 7268 C CA . PRO A 1 12 ? 12.559 -3.647 2.423 1.00 0.00 12 PRO A CA 8
ATOM 7269 C C . PRO A 1 12 ? 13.371 -3.184 1.213 1.00 0.00 12 PRO A C 8
ATOM 7270 O O . PRO A 1 12 ? 14.205 -2.305 1.308 1.00 0.00 12 PRO A O 8
ATOM 7281 N N . ASN A 1 13 ? 13.126 -3.770 0.073 1.00 0.00 13 ASN A N 8
ATOM 7282 C CA . ASN A 1 13 ? 13.876 -3.366 -1.150 1.00 0.00 13 ASN A CA 8
ATOM 7283 C C . ASN A 1 13 ? 13.554 -1.906 -1.480 1.00 0.00 13 ASN A C 8
ATOM 7284 O O . ASN A 1 13 ? 14.423 -1.055 -1.480 1.00 0.00 13 ASN A O 8
ATOM 7295 N N . SER A 1 14 ? 12.313 -1.606 -1.754 1.00 0.00 14 SER A N 8
ATOM 7296 C CA . SER A 1 14 ? 11.943 -0.197 -2.075 1.00 0.00 14 SER A CA 8
ATOM 7297 C C . SER A 1 14 ? 12.120 0.663 -0.828 1.00 0.00 14 SER A C 8
ATOM 7298 O O . SER A 1 14 ? 12.153 0.167 0.282 1.00 0.00 14 SER A O 8
ATOM 7306 N N . GLU A 1 15 ? 12.233 1.950 -0.995 1.00 0.00 15 GLU A N 8
ATOM 7307 C CA . GLU A 1 15 ? 12.407 2.835 0.187 1.00 0.00 15 GLU A CA 8
ATOM 7308 C C . GLU A 1 15 ? 12.037 4.274 -0.188 1.00 0.00 15 GLU A C 8
ATOM 7309 O O . GLU A 1 15 ? 10.886 4.661 -0.145 1.00 0.00 15 GLU A O 8
ATOM 7321 N N . THR A 1 16 ? 13.006 5.069 -0.550 1.00 0.00 16 THR A N 8
ATOM 7322 C CA . THR A 1 16 ? 12.723 6.483 -0.921 1.00 0.00 16 THR A CA 8
ATOM 7323 C C . THR A 1 16 ? 11.766 6.533 -2.116 1.00 0.00 16 THR A C 8
ATOM 7324 O O . THR A 1 16 ? 11.869 5.752 -3.042 1.00 0.00 16 THR A O 8
ATOM 7335 N N . CYS A 1 17 ? 10.849 7.463 -2.109 1.00 0.00 17 CYS A N 8
ATOM 7336 C CA . CYS A 1 17 ? 9.896 7.591 -3.249 1.00 0.00 17 CYS A CA 8
ATOM 7337 C C . CYS A 1 17 ? 10.627 8.279 -4.401 1.00 0.00 17 CYS A C 8
ATOM 7338 O O . CYS A 1 17 ? 11.696 8.823 -4.209 1.00 0.00 17 CYS A O 8
ATOM 7345 N N . PRO A 1 18 ? 10.048 8.227 -5.570 1.00 0.00 18 PRO A N 8
ATOM 7346 C CA . PRO A 1 18 ? 10.654 8.832 -6.768 1.00 0.00 18 PRO A CA 8
ATOM 7347 C C . PRO A 1 18 ? 10.598 10.363 -6.700 1.00 0.00 18 PRO A C 8
ATOM 7348 O O . PRO A 1 18 ? 10.062 10.934 -5.772 1.00 0.00 18 PRO A O 8
ATOM 7359 N N . ASP A 1 19 ? 11.170 11.029 -7.670 1.00 0.00 19 ASP A N 8
ATOM 7360 C CA . ASP A 1 19 ? 11.174 12.523 -7.657 1.00 0.00 19 ASP A CA 8
ATOM 7361 C C . ASP A 1 19 ? 9.883 13.060 -8.269 1.00 0.00 19 ASP A C 8
ATOM 7362 O O . ASP A 1 19 ? 9.899 13.880 -9.165 1.00 0.00 19 ASP A O 8
ATOM 7371 N N . GLY A 1 20 ? 8.767 12.609 -7.788 1.00 0.00 20 GLY A N 8
ATOM 7372 C CA . GLY A 1 20 ? 7.468 13.094 -8.330 1.00 0.00 20 GLY A CA 8
ATOM 7373 C C . GLY A 1 20 ? 6.364 12.809 -7.316 1.00 0.00 20 GLY A C 8
ATOM 7374 O O . GLY A 1 20 ? 5.478 13.613 -7.104 1.00 0.00 20 GLY A O 8
ATOM 7378 N N . LYS A 1 21 ? 6.407 11.668 -6.687 1.00 0.00 21 LYS A N 8
ATOM 7379 C CA . LYS A 1 21 ? 5.360 11.334 -5.690 1.00 0.00 21 LYS A CA 8
ATOM 7380 C C . LYS A 1 21 ? 5.658 12.029 -4.379 1.00 0.00 21 LYS A C 8
ATOM 7381 O O . LYS A 1 21 ? 6.459 12.939 -4.313 1.00 0.00 21 LYS A O 8
ATOM 7400 N N . ASN A 1 22 ? 5.008 11.621 -3.328 1.00 0.00 22 ASN A N 8
ATOM 7401 C CA . ASN A 1 22 ? 5.275 12.315 -2.028 1.00 0.00 22 ASN A CA 8
ATOM 7402 C C . ASN A 1 22 ? 4.762 11.557 -0.798 1.00 0.00 22 ASN A C 8
ATOM 7403 O O . ASN A 1 22 ? 4.706 12.123 0.275 1.00 0.00 22 ASN A O 8
ATOM 7414 N N . ILE A 1 23 ? 4.380 10.315 -0.890 1.00 0.00 23 ILE A N 8
ATOM 7415 C CA . ILE A 1 23 ? 3.889 9.662 0.361 1.00 0.00 23 ILE A CA 8
ATOM 7416 C C . ILE A 1 23 ? 3.911 8.139 0.269 1.00 0.00 23 ILE A C 8
ATOM 7417 O O . ILE A 1 23 ? 4.218 7.552 -0.748 1.00 0.00 23 ILE A O 8
ATOM 7433 N N . CYS A 1 24 ? 3.523 7.519 1.351 1.00 0.00 24 CYS A N 8
ATOM 7434 C CA . CYS A 1 24 ? 3.432 6.042 1.410 1.00 0.00 24 CYS A CA 8
ATOM 7435 C C . CYS A 1 24 ? 1.952 5.692 1.305 1.00 0.00 24 CYS A C 8
ATOM 7436 O O . CYS A 1 24 ? 1.125 6.313 1.940 1.00 0.00 24 CYS A O 8
ATOM 7443 N N . VAL A 1 25 ? 1.595 4.738 0.498 1.00 0.00 25 VAL A N 8
ATOM 7444 C CA . VAL A 1 25 ? 0.148 4.414 0.368 1.00 0.00 25 VAL A CA 8
ATOM 7445 C C . VAL A 1 25 ? -0.047 2.913 0.171 1.00 0.00 25 VAL A C 8
ATOM 7446 O O . VAL A 1 25 ? 0.837 2.217 -0.286 1.00 0.00 25 VAL A O 8
ATOM 7459 N N . LYS A 1 26 ? -1.202 2.402 0.512 1.00 0.00 26 LYS A N 8
ATOM 7460 C CA . LYS A 1 26 ? -1.428 0.944 0.334 1.00 0.00 26 LYS A CA 8
ATOM 7461 C C . LYS A 1 26 ? -2.930 0.616 0.312 1.00 0.00 26 LYS A C 8
ATOM 7462 O O . LYS A 1 26 ? -3.653 0.890 1.249 1.00 0.00 26 LYS A O 8
ATOM 7481 N N . ARG A 1 27 ? -3.390 -0.002 -0.747 1.00 0.00 27 ARG A N 8
ATOM 7482 C CA . ARG A 1 27 ? -4.834 -0.394 -0.843 1.00 0.00 27 ARG A CA 8
ATOM 7483 C C . ARG A 1 27 ? -5.011 -1.730 -0.112 1.00 0.00 27 ARG A C 8
ATOM 7484 O O . ARG A 1 27 ? -4.064 -2.473 0.050 1.00 0.00 27 ARG A O 8
ATOM 7505 N N . SER A 1 28 ? -6.195 -2.052 0.342 1.00 0.00 28 SER A N 8
ATOM 7506 C CA . SER A 1 28 ? -6.361 -3.349 1.062 1.00 0.00 28 SER A CA 8
ATOM 7507 C C . SER A 1 28 ? -7.809 -3.840 0.977 1.00 0.00 28 SER A C 8
ATOM 7508 O O . SER A 1 28 ? -8.715 -3.228 1.520 1.00 0.00 28 SER A O 8
ATOM 7516 N N . TRP A 1 29 ? -8.012 -4.955 0.301 1.00 0.00 29 TRP A N 8
ATOM 7517 C CA . TRP A 1 29 ? -9.379 -5.545 0.165 1.00 0.00 29 TRP A CA 8
ATOM 7518 C C . TRP A 1 29 ? -9.284 -7.055 0.332 1.00 0.00 29 TRP A C 8
ATOM 7519 O O . TRP A 1 29 ? -8.210 -7.610 0.396 1.00 0.00 29 TRP A O 8
ATOM 7540 N N . THR A 1 30 ? -10.404 -7.716 0.406 1.00 0.00 30 THR A N 8
ATOM 7541 C CA . THR A 1 30 ? -10.403 -9.191 0.580 1.00 0.00 30 THR A CA 8
ATOM 7542 C C . THR A 1 30 ? -11.224 -9.832 -0.536 1.00 0.00 30 THR A C 8
ATOM 7543 O O . THR A 1 30 ? -11.861 -10.852 -0.362 1.00 0.00 30 THR A O 8
ATOM 7554 N N . ALA A 1 31 ? -11.210 -9.219 -1.667 1.00 0.00 31 ALA A N 8
ATOM 7555 C CA . ALA A 1 31 ? -11.979 -9.731 -2.833 1.00 0.00 31 ALA A CA 8
ATOM 7556 C C . ALA A 1 31 ? -11.538 -11.162 -3.148 1.00 0.00 31 ALA A C 8
ATOM 7557 O O . ALA A 1 31 ? -12.216 -11.891 -3.845 1.00 0.00 31 ALA A O 8
ATOM 7564 N N . VAL A 1 32 ? -10.415 -11.575 -2.634 1.00 0.00 32 VAL A N 8
ATOM 7565 C CA . VAL A 1 32 ? -9.944 -12.962 -2.897 1.00 0.00 32 VAL A CA 8
ATOM 7566 C C . VAL A 1 32 ? -10.643 -13.917 -1.927 1.00 0.00 32 VAL A C 8
ATOM 7567 O O . VAL A 1 32 ? -10.259 -14.042 -0.782 1.00 0.00 32 VAL A O 8
ATOM 7580 N N . ARG A 1 33 ? -11.668 -14.589 -2.372 1.00 0.00 33 ARG A N 8
ATOM 7581 C CA . ARG A 1 33 ? -12.391 -15.529 -1.468 1.00 0.00 33 ARG A CA 8
ATOM 7582 C C . ARG A 1 33 ? -12.772 -16.793 -2.239 1.00 0.00 33 ARG A C 8
ATOM 7583 O O . ARG A 1 33 ? -13.589 -17.577 -1.800 1.00 0.00 33 ARG A O 8
ATOM 7604 N N . GLY A 1 34 ? -12.184 -17.001 -3.385 1.00 0.00 34 GLY A N 8
ATOM 7605 C CA . GLY A 1 34 ? -12.511 -18.219 -4.178 1.00 0.00 34 GLY A CA 8
ATOM 7606 C C . GLY A 1 34 ? -12.016 -19.456 -3.428 1.00 0.00 34 GLY A C 8
ATOM 7607 O O . GLY A 1 34 ? -12.706 -20.450 -3.324 1.00 0.00 34 GLY A O 8
ATOM 7611 N N . ASP A 1 35 ? -10.824 -19.401 -2.900 1.00 0.00 35 ASP A N 8
ATOM 7612 C CA . ASP A 1 35 ? -10.283 -20.572 -2.153 1.00 0.00 35 ASP A CA 8
ATOM 7613 C C . ASP A 1 35 ? -10.126 -20.200 -0.677 1.00 0.00 35 ASP A C 8
ATOM 7614 O O . ASP A 1 35 ? -10.118 -21.050 0.191 1.00 0.00 35 ASP A O 8
ATOM 7623 N N . GLY A 1 36 ? -10.006 -18.934 -0.387 1.00 0.00 36 GLY A N 8
ATOM 7624 C CA . GLY A 1 36 ? -9.854 -18.506 1.030 1.00 0.00 36 GLY A CA 8
ATOM 7625 C C . GLY A 1 36 ? -10.041 -16.988 1.131 1.00 0.00 36 GLY A C 8
ATOM 7626 O O . GLY A 1 36 ? -9.800 -16.270 0.180 1.00 0.00 36 GLY A O 8
ATOM 7630 N N . PRO A 1 37 ? -10.471 -16.549 2.287 1.00 0.00 37 PRO A N 8
ATOM 7631 C CA . PRO A 1 37 ? -10.709 -15.120 2.557 1.00 0.00 37 PRO A CA 8
ATOM 7632 C C . PRO A 1 37 ? -9.386 -14.396 2.834 1.00 0.00 37 PRO A C 8
ATOM 7633 O O . PRO A 1 37 ? -8.998 -14.205 3.969 1.00 0.00 37 PRO A O 8
ATOM 7644 N N . LYS A 1 38 ? -8.693 -13.993 1.804 1.00 0.00 38 LYS A N 8
ATOM 7645 C CA . LYS A 1 38 ? -7.396 -13.283 2.006 1.00 0.00 38 LYS A CA 8
ATOM 7646 C C . LYS A 1 38 ? -7.573 -11.797 1.685 1.00 0.00 38 LYS A C 8
ATOM 7647 O O . LYS A 1 38 ? -8.627 -11.364 1.265 1.00 0.00 38 LYS A O 8
ATOM 7666 N N . ARG A 1 39 ? -6.548 -11.014 1.877 1.00 0.00 39 ARG A N 8
ATOM 7667 C CA . ARG A 1 39 ? -6.649 -9.562 1.584 1.00 0.00 39 ARG A CA 8
ATOM 7668 C C . ARG A 1 39 ? -5.573 -9.164 0.582 1.00 0.00 39 ARG A C 8
ATOM 7669 O O . ARG A 1 39 ? -4.416 -9.013 0.922 1.00 0.00 39 ARG A O 8
ATOM 7690 N N . GLU A 1 40 ? -5.947 -8.966 -0.650 1.00 0.00 40 GLU A N 8
ATOM 7691 C CA . GLU A 1 40 ? -4.933 -8.547 -1.664 1.00 0.00 40 GLU A CA 8
ATOM 7692 C C . GLU A 1 40 ? -4.718 -7.047 -1.510 1.00 0.00 40 GLU A C 8
ATOM 7693 O O . GLU A 1 40 ? -5.577 -6.259 -1.836 1.00 0.00 40 GLU A O 8
ATOM 7705 N N . ILE A 1 41 ? -3.591 -6.641 -1.001 1.00 0.00 41 ILE A N 8
ATOM 7706 C CA . ILE A 1 41 ? -3.355 -5.185 -0.823 1.00 0.00 41 ILE A CA 8
ATOM 7707 C C . ILE A 1 41 ? -2.481 -4.661 -1.960 1.00 0.00 41 ILE A C 8
ATOM 7708 O O . ILE A 1 41 ? -2.329 -5.292 -2.987 1.00 0.00 41 ILE A O 8
ATOM 7724 N N . ARG A 1 42 ? -1.921 -3.502 -1.783 1.00 0.00 42 ARG A N 8
ATOM 7725 C CA . ARG A 1 42 ? -1.066 -2.905 -2.842 1.00 0.00 42 ARG A CA 8
ATOM 7726 C C . ARG A 1 42 ? -0.416 -1.648 -2.258 1.00 0.00 42 ARG A C 8
ATOM 7727 O O . ARG A 1 42 ? -0.711 -1.272 -1.146 1.00 0.00 42 ARG A O 8
ATOM 7748 N N . ARG A 1 43 ? 0.472 -1.001 -2.968 1.00 0.00 43 ARG A N 8
ATOM 7749 C CA . ARG A 1 43 ? 1.115 0.220 -2.396 1.00 0.00 43 ARG A CA 8
ATOM 7750 C C . ARG A 1 43 ? 1.718 1.082 -3.511 1.00 0.00 43 ARG A C 8
ATOM 7751 O O . ARG A 1 43 ? 1.745 0.698 -4.664 1.00 0.00 43 ARG A O 8
ATOM 7772 N N . GLU A 1 44 ? 2.196 2.251 -3.169 1.00 0.00 44 GLU A N 8
ATOM 7773 C CA . GLU A 1 44 ? 2.793 3.154 -4.195 1.00 0.00 44 GLU A CA 8
ATOM 7774 C C . GLU A 1 44 ? 3.034 4.534 -3.573 1.00 0.00 44 GLU A C 8
ATOM 7775 O O . GLU A 1 44 ? 2.558 4.827 -2.492 1.00 0.00 44 GLU A O 8
ATOM 7787 N N . CYS A 1 45 ? 3.760 5.390 -4.245 1.00 0.00 45 CYS A N 8
ATOM 7788 C CA . CYS A 1 45 ? 4.012 6.750 -3.686 1.00 0.00 45 CYS A CA 8
ATOM 7789 C C . CYS A 1 45 ? 2.964 7.722 -4.245 1.00 0.00 45 CYS A C 8
ATOM 7790 O O . CYS A 1 45 ? 2.593 7.649 -5.400 1.00 0.00 45 CYS A O 8
ATOM 7797 N N . ALA A 1 46 ? 2.472 8.625 -3.437 1.00 0.00 46 ALA A N 8
ATOM 7798 C CA . ALA A 1 46 ? 1.443 9.590 -3.937 1.00 0.00 46 ALA A CA 8
ATOM 7799 C C . ALA A 1 46 ? 1.367 10.801 -3.008 1.00 0.00 46 ALA A C 8
ATOM 7800 O O . ALA A 1 46 ? 2.211 10.996 -2.160 1.00 0.00 46 ALA A O 8
ATOM 7807 N N . ALA A 1 47 ? 0.345 11.606 -3.154 1.00 0.00 47 ALA A N 8
ATOM 7808 C CA . ALA A 1 47 ? 0.191 12.789 -2.262 1.00 0.00 47 ALA A CA 8
ATOM 7809 C C . ALA A 1 47 ? -0.338 12.278 -0.925 1.00 0.00 47 ALA A C 8
ATOM 7810 O O . ALA A 1 47 ? 0.363 12.255 0.061 1.00 0.00 47 ALA A O 8
ATOM 7817 N N . THR A 1 48 ? -1.559 11.813 -0.909 1.00 0.00 48 THR A N 8
ATOM 7818 C CA . THR A 1 48 ? -2.128 11.232 0.340 1.00 0.00 48 THR A CA 8
ATOM 7819 C C . THR A 1 48 ? -2.126 9.727 0.154 1.00 0.00 48 THR A C 8
ATOM 7820 O O . THR A 1 48 ? -1.509 8.991 0.883 1.00 0.00 48 THR A O 8
ATOM 7831 N N . CYS A 1 49 ? -2.823 9.287 -0.850 1.00 0.00 49 CYS A N 8
ATOM 7832 C CA . CYS A 1 49 ? -2.906 7.834 -1.177 1.00 0.00 49 CYS A CA 8
ATOM 7833 C C . CYS A 1 49 ? -3.803 7.678 -2.413 1.00 0.00 49 CYS A C 8
ATOM 7834 O O . CYS A 1 49 ? -4.437 8.627 -2.831 1.00 0.00 49 CYS A O 8
ATOM 7841 N N . PRO A 1 50 ? -3.830 6.491 -2.963 1.00 0.00 50 PRO A N 8
ATOM 7842 C CA . PRO A 1 50 ? -4.642 6.192 -4.154 1.00 0.00 50 PRO A CA 8
ATOM 7843 C C . PRO A 1 50 ? -6.120 6.123 -3.770 1.00 0.00 50 PRO A C 8
ATOM 7844 O O . PRO A 1 50 ? -6.459 6.230 -2.609 1.00 0.00 50 PRO A O 8
ATOM 7855 N N . PRO A 1 51 ? -6.961 5.952 -4.756 1.00 0.00 51 PRO A N 8
ATOM 7856 C CA . PRO A 1 51 ? -8.412 5.875 -4.539 1.00 0.00 51 PRO A CA 8
ATOM 7857 C C . PRO A 1 51 ? -8.767 4.530 -3.937 1.00 0.00 51 PRO A C 8
ATOM 7858 O O . PRO A 1 51 ? -9.099 3.591 -4.632 1.00 0.00 51 PRO A O 8
ATOM 7869 N N . SER A 1 52 ? -8.681 4.428 -2.651 1.00 0.00 52 SER A N 8
ATOM 7870 C CA . SER A 1 52 ? -9.002 3.137 -1.991 1.00 0.00 52 SER A CA 8
ATOM 7871 C C . SER A 1 52 ? -10.338 3.242 -1.236 1.00 0.00 52 SER A C 8
ATOM 7872 O O . SER A 1 52 ? -11.095 2.294 -1.167 1.00 0.00 52 SER A O 8
ATOM 7880 N N . LYS A 1 53 ? -10.627 4.378 -0.656 1.00 0.00 53 LYS A N 8
ATOM 7881 C CA . LYS A 1 53 ? -11.900 4.532 0.105 1.00 0.00 53 LYS A CA 8
ATOM 7882 C C . LYS A 1 53 ? -13.113 4.450 -0.826 1.00 0.00 53 LYS A C 8
ATOM 7883 O O . LYS A 1 53 ? -14.234 4.375 -0.360 1.00 0.00 53 LYS A O 8
ATOM 7902 N N . LEU A 1 54 ? -12.920 4.463 -2.128 1.00 0.00 54 LEU A N 8
ATOM 7903 C CA . LEU A 1 54 ? -14.111 4.375 -3.044 1.00 0.00 54 LEU A CA 8
ATOM 7904 C C . LEU A 1 54 ? -15.039 3.313 -2.471 1.00 0.00 54 LEU A C 8
ATOM 7905 O O . LEU A 1 54 ? -16.250 3.388 -2.556 1.00 0.00 54 LEU A O 8
ATOM 7921 N N . GLY A 1 55 ? -14.442 2.332 -1.870 1.00 0.00 55 GLY A N 8
ATOM 7922 C CA . GLY A 1 55 ? -15.194 1.226 -1.238 1.00 0.00 55 GLY A CA 8
ATOM 7923 C C . GLY A 1 55 ? -14.161 0.245 -0.690 1.00 0.00 55 GLY A C 8
ATOM 7924 O O . GLY A 1 55 ? -14.336 -0.957 -0.741 1.00 0.00 55 GLY A O 8
ATOM 7928 N N . LEU A 1 56 ? -13.061 0.757 -0.199 1.00 0.00 56 LEU A N 8
ATOM 7929 C CA . LEU A 1 56 ? -11.991 -0.137 0.312 1.00 0.00 56 LEU A CA 8
ATOM 7930 C C . LEU A 1 56 ? -11.250 0.519 1.481 1.00 0.00 56 LEU A C 8
ATOM 7931 O O . LEU A 1 56 ? -11.753 1.426 2.113 1.00 0.00 56 LEU A O 8
ATOM 7947 N N . THR A 1 57 ? -10.049 0.069 1.777 1.00 0.00 57 THR A N 8
ATOM 7948 C CA . THR A 1 57 ? -9.297 0.684 2.908 1.00 0.00 57 THR A CA 8
ATOM 7949 C C . THR A 1 57 ? -7.968 1.257 2.400 1.00 0.00 57 THR A C 8
ATOM 7950 O O . THR A 1 57 ? -7.191 0.572 1.759 1.00 0.00 57 THR A O 8
ATOM 7961 N N . VAL A 1 58 ? -7.689 2.503 2.701 1.00 0.00 58 VAL A N 8
ATOM 7962 C CA . VAL A 1 58 ? -6.403 3.100 2.260 1.00 0.00 58 VAL A CA 8
ATOM 7963 C C . VAL A 1 58 ? -5.442 3.121 3.436 1.00 0.00 58 VAL A C 8
ATOM 7964 O O . VAL A 1 58 ? -5.820 3.411 4.553 1.00 0.00 58 VAL A O 8
ATOM 7977 N N . PHE A 1 59 ? -4.198 2.874 3.191 1.00 0.00 59 PHE A N 8
ATOM 7978 C CA . PHE A 1 59 ? -3.213 2.945 4.290 1.00 0.00 59 PHE A CA 8
ATOM 7979 C C . PHE A 1 59 ? -2.093 3.877 3.843 1.00 0.00 59 PHE A C 8
ATOM 7980 O O . PHE A 1 59 ? -1.114 3.458 3.257 1.00 0.00 59 PHE A O 8
ATOM 7997 N N . CYS A 1 60 ? -2.245 5.142 4.101 1.00 0.00 60 CYS A N 8
ATOM 7998 C CA . CYS A 1 60 ? -1.202 6.117 3.681 1.00 0.00 60 CYS A CA 8
ATOM 7999 C C . CYS A 1 60 ? -0.417 6.561 4.913 1.00 0.00 60 CYS A C 8
ATOM 8000 O O . CYS A 1 60 ? -0.789 6.274 6.033 1.00 0.00 60 CYS A O 8
ATOM 8007 N N . CYS A 1 61 ? 0.678 7.241 4.721 1.00 0.00 61 CYS A N 8
ATOM 8008 C CA . CYS A 1 61 ? 1.491 7.674 5.891 1.00 0.00 61 CYS A CA 8
ATOM 8009 C C . CYS A 1 61 ? 2.439 8.800 5.473 1.00 0.00 61 CYS A C 8
ATOM 8010 O O . CYS A 1 61 ? 2.831 8.896 4.328 1.00 0.00 61 CYS A O 8
ATOM 8017 N N . THR A 1 62 ? 2.809 9.654 6.388 1.00 0.00 62 THR A N 8
ATOM 8018 C CA . THR A 1 62 ? 3.726 10.772 6.033 1.00 0.00 62 THR A CA 8
ATOM 8019 C C . THR A 1 62 ? 5.072 10.589 6.743 1.00 0.00 62 THR A C 8
ATOM 8020 O O . THR A 1 62 ? 5.422 11.343 7.629 1.00 0.00 62 THR A O 8
ATOM 8031 N N . THR A 1 63 ? 5.833 9.597 6.359 1.00 0.00 63 THR A N 8
ATOM 8032 C CA . THR A 1 63 ? 7.155 9.378 7.015 1.00 0.00 63 THR A CA 8
ATOM 8033 C C . THR A 1 63 ? 7.978 8.381 6.196 1.00 0.00 63 THR A C 8
ATOM 8034 O O . THR A 1 63 ? 7.529 7.867 5.190 1.00 0.00 63 THR A O 8
ATOM 8045 N N . ASP A 1 64 ? 9.182 8.106 6.620 1.00 0.00 64 ASP A N 8
ATOM 8046 C CA . ASP A 1 64 ? 10.041 7.145 5.869 1.00 0.00 64 ASP A CA 8
ATOM 8047 C C . ASP A 1 64 ? 9.410 5.751 5.907 1.00 0.00 64 ASP A C 8
ATOM 8048 O O . ASP A 1 64 ? 8.828 5.362 6.899 1.00 0.00 64 ASP A O 8
ATOM 8057 N N . ASN A 1 65 ? 9.537 5.008 4.827 1.00 0.00 65 ASN A N 8
ATOM 8058 C CA . ASN A 1 65 ? 8.964 3.620 4.739 1.00 0.00 65 ASN A CA 8
ATOM 8059 C C . ASN A 1 65 ? 7.932 3.362 5.843 1.00 0.00 65 ASN A C 8
ATOM 8060 O O . ASN A 1 65 ? 8.159 2.581 6.744 1.00 0.00 65 ASN A O 8
ATOM 8071 N N . CYS A 1 66 ? 6.800 4.009 5.784 1.00 0.00 66 CYS A N 8
ATOM 8072 C CA . CYS A 1 66 ? 5.767 3.789 6.837 1.00 0.00 66 CYS A CA 8
ATOM 8073 C C . CYS A 1 66 ? 5.077 2.444 6.603 1.00 0.00 66 CYS A C 8
ATOM 8074 O O . CYS A 1 66 ? 4.816 1.701 7.528 1.00 0.00 66 CYS A O 8
ATOM 8081 N N . ASN A 1 67 ? 4.774 2.129 5.374 1.00 0.00 67 ASN A N 8
ATOM 8082 C CA . ASN A 1 67 ? 4.097 0.835 5.080 1.00 0.00 67 ASN A CA 8
ATOM 8083 C C . ASN A 1 67 ? 5.148 -0.225 4.744 1.00 0.00 67 ASN A C 8
ATOM 8084 O O . ASN A 1 67 ? 5.126 -0.824 3.687 1.00 0.00 67 ASN A O 8
ATOM 8095 N N . HIS A 1 68 ? 6.070 -0.459 5.638 1.00 0.00 68 HIS A N 8
ATOM 8096 C CA . HIS A 1 68 ? 7.124 -1.476 5.376 1.00 0.00 68 HIS A CA 8
ATOM 8097 C C . HIS A 1 68 ? 6.477 -2.853 5.209 1.00 0.00 68 HIS A C 8
ATOM 8098 O O . HIS A 1 68 ? 5.361 -2.907 4.717 1.00 0.00 68 HIS A O 8
ATOM 8113 N N . MET A 1 1 ? 9.178 11.540 -2.128 1.00 0.00 1 MET A N 9
ATOM 8114 C CA . MET A 1 1 ? 9.390 10.976 -0.764 1.00 0.00 1 MET A CA 9
ATOM 8115 C C . MET A 1 1 ? 9.850 9.529 -0.870 1.00 0.00 1 MET A C 9
ATOM 8116 O O . MET A 1 1 ? 10.080 9.011 -1.943 1.00 0.00 1 MET A O 9
ATOM 8132 N N . GLN A 1 2 ? 9.955 8.863 0.242 1.00 0.00 2 GLN A N 9
ATOM 8133 C CA . GLN A 1 2 ? 10.365 7.445 0.215 1.00 0.00 2 GLN A CA 9
ATOM 8134 C C . GLN A 1 2 ? 9.204 6.612 0.751 1.00 0.00 2 GLN A C 9
ATOM 8135 O O . GLN A 1 2 ? 8.880 6.668 1.922 1.00 0.00 2 GLN A O 9
ATOM 8149 N N . CYS A 1 3 ? 8.553 5.858 -0.090 1.00 0.00 3 CYS A N 9
ATOM 8150 C CA . CYS A 1 3 ? 7.401 5.057 0.395 1.00 0.00 3 CYS A CA 9
ATOM 8151 C C . CYS A 1 3 ? 7.395 3.683 -0.279 1.00 0.00 3 CYS A C 9
ATOM 8152 O O . CYS A 1 3 ? 7.455 3.571 -1.487 1.00 0.00 3 CYS A O 9
ATOM 8159 N N . LYS A 1 4 ? 7.336 2.636 0.499 1.00 0.00 4 LYS A N 9
ATOM 8160 C CA . LYS A 1 4 ? 7.338 1.263 -0.085 1.00 0.00 4 LYS A CA 9
ATOM 8161 C C . LYS A 1 4 ? 6.139 1.088 -1.021 1.00 0.00 4 LYS A C 9
ATOM 8162 O O . LYS A 1 4 ? 5.121 1.734 -0.872 1.00 0.00 4 LYS A O 9
ATOM 8181 N N . THR A 1 5 ? 6.253 0.212 -1.983 1.00 0.00 5 THR A N 9
ATOM 8182 C CA . THR A 1 5 ? 5.122 -0.016 -2.927 1.00 0.00 5 THR A CA 9
ATOM 8183 C C . THR A 1 5 ? 5.292 -1.374 -3.609 1.00 0.00 5 THR A C 9
ATOM 8184 O O . THR A 1 5 ? 4.887 -1.568 -4.739 1.00 0.00 5 THR A O 9
ATOM 8195 N N . CYS A 1 6 ? 5.885 -2.319 -2.932 1.00 0.00 6 CYS A N 9
ATOM 8196 C CA . CYS A 1 6 ? 6.076 -3.665 -3.544 1.00 0.00 6 CYS A CA 9
ATOM 8197 C C . CYS A 1 6 ? 4.727 -4.390 -3.597 1.00 0.00 6 CYS A C 9
ATOM 8198 O O . CYS A 1 6 ? 3.686 -3.770 -3.684 1.00 0.00 6 CYS A O 9
ATOM 8205 N N . SER A 1 7 ? 4.729 -5.695 -3.553 1.00 0.00 7 SER A N 9
ATOM 8206 C CA . SER A 1 7 ? 3.438 -6.439 -3.606 1.00 0.00 7 SER A CA 9
ATOM 8207 C C . SER A 1 7 ? 3.302 -7.326 -2.367 1.00 0.00 7 SER A C 9
ATOM 8208 O O . SER A 1 7 ? 2.211 -7.626 -1.924 1.00 0.00 7 SER A O 9
ATOM 8216 N N . PHE A 1 8 ? 4.401 -7.757 -1.811 1.00 0.00 8 PHE A N 9
ATOM 8217 C CA . PHE A 1 8 ? 4.334 -8.634 -0.607 1.00 0.00 8 PHE A CA 9
ATOM 8218 C C . PHE A 1 8 ? 3.803 -7.838 0.588 1.00 0.00 8 PHE A C 9
ATOM 8219 O O . PHE A 1 8 ? 3.780 -6.623 0.580 1.00 0.00 8 PHE A O 9
ATOM 8236 N N . TYR A 1 9 ? 3.386 -8.519 1.619 1.00 0.00 9 TYR A N 9
ATOM 8237 C CA . TYR A 1 9 ? 2.864 -7.809 2.827 1.00 0.00 9 TYR A CA 9
ATOM 8238 C C . TYR A 1 9 ? 3.979 -7.721 3.863 1.00 0.00 9 TYR A C 9
ATOM 8239 O O . TYR A 1 9 ? 3.746 -7.800 5.054 1.00 0.00 9 TYR A O 9
ATOM 8257 N N . THR A 1 10 ? 5.194 -7.575 3.418 1.00 0.00 10 THR A N 9
ATOM 8258 C CA . THR A 1 10 ? 6.331 -7.501 4.373 1.00 0.00 10 THR A CA 9
ATOM 8259 C C . THR A 1 10 ? 7.628 -7.340 3.585 1.00 0.00 10 THR A C 9
ATOM 8260 O O . THR A 1 10 ? 8.473 -8.211 3.579 1.00 0.00 10 THR A O 9
ATOM 8271 N N . CYS A 1 11 ? 7.789 -6.237 2.911 1.00 0.00 11 CYS A N 9
ATOM 8272 C CA . CYS A 1 11 ? 9.029 -6.029 2.118 1.00 0.00 11 CYS A CA 9
ATOM 8273 C C . CYS A 1 11 ? 10.080 -5.323 2.981 1.00 0.00 11 CYS A C 9
ATOM 8274 O O . CYS A 1 11 ? 9.925 -4.164 3.311 1.00 0.00 11 CYS A O 9
ATOM 8281 N N . PRO A 1 12 ? 11.128 -6.038 3.317 1.00 0.00 12 PRO A N 9
ATOM 8282 C CA . PRO A 1 12 ? 12.225 -5.493 4.134 1.00 0.00 12 PRO A CA 9
ATOM 8283 C C . PRO A 1 12 ? 13.082 -4.565 3.278 1.00 0.00 12 PRO A C 9
ATOM 8284 O O . PRO A 1 12 ? 13.789 -3.712 3.776 1.00 0.00 12 PRO A O 9
ATOM 8295 N N . ASN A 1 13 ? 13.010 -4.723 1.986 1.00 0.00 13 ASN A N 9
ATOM 8296 C CA . ASN A 1 13 ? 13.808 -3.848 1.083 1.00 0.00 13 ASN A CA 9
ATOM 8297 C C . ASN A 1 13 ? 13.365 -2.395 1.284 1.00 0.00 13 ASN A C 9
ATOM 8298 O O . ASN A 1 13 ? 13.114 -1.967 2.392 1.00 0.00 13 ASN A O 9
ATOM 8309 N N . SER A 1 14 ? 13.264 -1.629 0.231 1.00 0.00 14 SER A N 9
ATOM 8310 C CA . SER A 1 14 ? 12.834 -0.212 0.390 1.00 0.00 14 SER A CA 9
ATOM 8311 C C . SER A 1 14 ? 12.593 0.408 -0.987 1.00 0.00 14 SER A C 9
ATOM 8312 O O . SER A 1 14 ? 13.367 0.220 -1.906 1.00 0.00 14 SER A O 9
ATOM 8320 N N . GLU A 1 15 ? 11.530 1.151 -1.140 1.00 0.00 15 GLU A N 9
ATOM 8321 C CA . GLU A 1 15 ? 11.252 1.782 -2.460 1.00 0.00 15 GLU A CA 9
ATOM 8322 C C . GLU A 1 15 ? 11.079 3.292 -2.287 1.00 0.00 15 GLU A C 9
ATOM 8323 O O . GLU A 1 15 ? 9.981 3.798 -2.137 1.00 0.00 15 GLU A O 9
ATOM 8335 N N . THR A 1 16 ? 12.161 4.013 -2.306 1.00 0.00 16 THR A N 9
ATOM 8336 C CA . THR A 1 16 ? 12.078 5.488 -2.148 1.00 0.00 16 THR A CA 9
ATOM 8337 C C . THR A 1 16 ? 11.438 6.105 -3.399 1.00 0.00 16 THR A C 9
ATOM 8338 O O . THR A 1 16 ? 12.020 6.107 -4.465 1.00 0.00 16 THR A O 9
ATOM 8349 N N . CYS A 1 17 ? 10.249 6.634 -3.274 1.00 0.00 17 CYS A N 9
ATOM 8350 C CA . CYS A 1 17 ? 9.580 7.257 -4.455 1.00 0.00 17 CYS A CA 9
ATOM 8351 C C . CYS A 1 17 ? 10.543 8.246 -5.116 1.00 0.00 17 CYS A C 9
ATOM 8352 O O . CYS A 1 17 ? 11.510 8.663 -4.511 1.00 0.00 17 CYS A O 9
ATOM 8359 N N . PRO A 1 18 ? 10.249 8.589 -6.344 1.00 0.00 18 PRO A N 9
ATOM 8360 C CA . PRO A 1 18 ? 11.076 9.530 -7.119 1.00 0.00 18 PRO A CA 9
ATOM 8361 C C . PRO A 1 18 ? 10.855 10.968 -6.635 1.00 0.00 18 PRO A C 9
ATOM 8362 O O . PRO A 1 18 ? 10.181 11.204 -5.653 1.00 0.00 18 PRO A O 9
ATOM 8373 N N . ASP A 1 19 ? 11.433 11.927 -7.308 1.00 0.00 19 ASP A N 9
ATOM 8374 C CA . ASP A 1 19 ? 11.270 13.347 -6.878 1.00 0.00 19 ASP A CA 9
ATOM 8375 C C . ASP A 1 19 ? 9.983 13.930 -7.457 1.00 0.00 19 ASP A C 9
ATOM 8376 O O . ASP A 1 19 ? 9.979 14.996 -8.040 1.00 0.00 19 ASP A O 9
ATOM 8385 N N . GLY A 1 20 ? 8.894 13.243 -7.300 1.00 0.00 20 GLY A N 9
ATOM 8386 C CA . GLY A 1 20 ? 7.603 13.758 -7.836 1.00 0.00 20 GLY A CA 9
ATOM 8387 C C . GLY A 1 20 ? 6.469 13.393 -6.878 1.00 0.00 20 GLY A C 9
ATOM 8388 O O . GLY A 1 20 ? 5.603 14.196 -6.591 1.00 0.00 20 GLY A O 9
ATOM 8392 N N . LYS A 1 21 ? 6.463 12.186 -6.381 1.00 0.00 21 LYS A N 9
ATOM 8393 C CA . LYS A 1 21 ? 5.384 11.777 -5.446 1.00 0.00 21 LYS A CA 9
ATOM 8394 C C . LYS A 1 21 ? 5.680 12.324 -4.063 1.00 0.00 21 LYS A C 9
ATOM 8395 O O . LYS A 1 21 ? 6.556 13.147 -3.883 1.00 0.00 21 LYS A O 9
ATOM 8414 N N . ASN A 1 22 ? 4.950 11.885 -3.085 1.00 0.00 22 ASN A N 9
ATOM 8415 C CA . ASN A 1 22 ? 5.199 12.413 -1.711 1.00 0.00 22 ASN A CA 9
ATOM 8416 C C . ASN A 1 22 ? 4.598 11.529 -0.620 1.00 0.00 22 ASN A C 9
ATOM 8417 O O . ASN A 1 22 ? 4.670 11.876 0.541 1.00 0.00 22 ASN A O 9
ATOM 8428 N N . ILE A 1 23 ? 3.999 10.415 -0.924 1.00 0.00 23 ILE A N 9
ATOM 8429 C CA . ILE A 1 23 ? 3.436 9.633 0.204 1.00 0.00 23 ILE A CA 9
ATOM 8430 C C . ILE A 1 23 ? 3.466 8.137 -0.043 1.00 0.00 23 ILE A C 9
ATOM 8431 O O . ILE A 1 23 ? 3.687 7.648 -1.132 1.00 0.00 23 ILE A O 9
ATOM 8447 N N . CYS A 1 24 ? 3.193 7.426 1.006 1.00 0.00 24 CYS A N 9
ATOM 8448 C CA . CYS A 1 24 ? 3.135 5.955 0.952 1.00 0.00 24 CYS A CA 9
ATOM 8449 C C . CYS A 1 24 ? 1.658 5.579 0.955 1.00 0.00 24 CYS A C 9
ATOM 8450 O O . CYS A 1 24 ? 0.851 6.265 1.547 1.00 0.00 24 CYS A O 9
ATOM 8457 N N . VAL A 1 25 ? 1.273 4.529 0.297 1.00 0.00 25 VAL A N 9
ATOM 8458 C CA . VAL A 1 25 ? -0.175 4.196 0.293 1.00 0.00 25 VAL A CA 9
ATOM 8459 C C . VAL A 1 25 ? -0.394 2.684 0.274 1.00 0.00 25 VAL A C 9
ATOM 8460 O O . VAL A 1 25 ? 0.453 1.920 -0.146 1.00 0.00 25 VAL A O 9
ATOM 8473 N N . LYS A 1 26 ? -1.541 2.257 0.726 1.00 0.00 26 LYS A N 9
ATOM 8474 C CA . LYS A 1 26 ? -1.858 0.806 0.745 1.00 0.00 26 LYS A CA 9
ATOM 8475 C C . LYS A 1 26 ? -3.372 0.636 0.862 1.00 0.00 26 LYS A C 9
ATOM 8476 O O . LYS A 1 26 ? -4.011 1.243 1.697 1.00 0.00 26 LYS A O 9
ATOM 8495 N N . ARG A 1 27 ? -3.950 -0.186 0.037 1.00 0.00 27 ARG A N 9
ATOM 8496 C CA . ARG A 1 27 ? -5.423 -0.399 0.102 1.00 0.00 27 ARG A CA 9
ATOM 8497 C C . ARG A 1 27 ? -5.686 -1.853 0.496 1.00 0.00 27 ARG A C 9
ATOM 8498 O O . ARG A 1 27 ? -4.791 -2.673 0.482 1.00 0.00 27 ARG A O 9
ATOM 8519 N N . SER A 1 28 ? -6.895 -2.188 0.850 1.00 0.00 28 SER A N 9
ATOM 8520 C CA . SER A 1 28 ? -7.171 -3.597 1.238 1.00 0.00 28 SER A CA 9
ATOM 8521 C C . SER A 1 28 ? -8.668 -3.883 1.143 1.00 0.00 28 SER A C 9
ATOM 8522 O O . SER A 1 28 ? -9.469 -3.339 1.881 1.00 0.00 28 SER A O 9
ATOM 8530 N N . TRP A 1 29 ? -9.044 -4.747 0.242 1.00 0.00 29 TRP A N 9
ATOM 8531 C CA . TRP A 1 29 ? -10.479 -5.100 0.092 1.00 0.00 29 TRP A CA 9
ATOM 8532 C C . TRP A 1 29 ? -10.619 -6.599 0.188 1.00 0.00 29 TRP A C 9
ATOM 8533 O O . TRP A 1 29 ? -9.650 -7.320 0.161 1.00 0.00 29 TRP A O 9
ATOM 8554 N N . THR A 1 30 ? -11.812 -7.082 0.309 1.00 0.00 30 THR A N 9
ATOM 8555 C CA . THR A 1 30 ? -11.975 -8.538 0.408 1.00 0.00 30 THR A CA 9
ATOM 8556 C C . THR A 1 30 ? -12.120 -9.113 -0.986 1.00 0.00 30 THR A C 9
ATOM 8557 O O . THR A 1 30 ? -13.115 -8.928 -1.658 1.00 0.00 30 THR A O 9
ATOM 8568 N N . ALA A 1 31 ? -11.112 -9.790 -1.426 1.00 0.00 31 ALA A N 9
ATOM 8569 C CA . ALA A 1 31 ? -11.142 -10.371 -2.787 1.00 0.00 31 ALA A CA 9
ATOM 8570 C C . ALA A 1 31 ? -10.453 -11.734 -2.767 1.00 0.00 31 ALA A C 9
ATOM 8571 O O . ALA A 1 31 ? -9.379 -11.888 -2.222 1.00 0.00 31 ALA A O 9
ATOM 8578 N N . VAL A 1 32 ? -11.067 -12.726 -3.350 1.00 0.00 32 VAL A N 9
ATOM 8579 C CA . VAL A 1 32 ? -10.451 -14.083 -3.356 1.00 0.00 32 VAL A CA 9
ATOM 8580 C C . VAL A 1 32 ? -9.089 -14.026 -4.048 1.00 0.00 32 VAL A C 9
ATOM 8581 O O . VAL A 1 32 ? -8.940 -13.440 -5.102 1.00 0.00 32 VAL A O 9
ATOM 8594 N N . ARG A 1 33 ? -8.092 -14.630 -3.460 1.00 0.00 33 ARG A N 9
ATOM 8595 C CA . ARG A 1 33 ? -6.739 -14.608 -4.083 1.00 0.00 33 ARG A CA 9
ATOM 8596 C C . ARG A 1 33 ? -6.465 -15.948 -4.769 1.00 0.00 33 ARG A C 9
ATOM 8597 O O . ARG A 1 33 ? -6.021 -15.995 -5.899 1.00 0.00 33 ARG A O 9
ATOM 8618 N N . GLY A 1 34 ? -6.723 -17.039 -4.100 1.00 0.00 34 GLY A N 9
ATOM 8619 C CA . GLY A 1 34 ? -6.470 -18.368 -4.727 1.00 0.00 34 GLY A CA 9
ATOM 8620 C C . GLY A 1 34 ? -7.262 -19.450 -3.991 1.00 0.00 34 GLY A C 9
ATOM 8621 O O . GLY A 1 34 ? -7.853 -20.319 -4.602 1.00 0.00 34 GLY A O 9
ATOM 8625 N N . ASP A 1 35 ? -7.279 -19.414 -2.687 1.00 0.00 35 ASP A N 9
ATOM 8626 C CA . ASP A 1 35 ? -8.034 -20.452 -1.930 1.00 0.00 35 ASP A CA 9
ATOM 8627 C C . ASP A 1 35 ? -8.440 -19.914 -0.555 1.00 0.00 35 ASP A C 9
ATOM 8628 O O . ASP A 1 35 ? -8.491 -20.645 0.414 1.00 0.00 35 ASP A O 9
ATOM 8637 N N . GLY A 1 36 ? -8.733 -18.645 -0.458 1.00 0.00 36 GLY A N 9
ATOM 8638 C CA . GLY A 1 36 ? -9.140 -18.077 0.858 1.00 0.00 36 GLY A CA 9
ATOM 8639 C C . GLY A 1 36 ? -9.410 -16.574 0.709 1.00 0.00 36 GLY A C 9
ATOM 8640 O O . GLY A 1 36 ? -8.601 -15.859 0.152 1.00 0.00 36 GLY A O 9
ATOM 8644 N N . PRO A 1 37 ? -10.536 -16.135 1.218 1.00 0.00 37 PRO A N 9
ATOM 8645 C CA . PRO A 1 37 ? -10.928 -14.716 1.160 1.00 0.00 37 PRO A CA 9
ATOM 8646 C C . PRO A 1 37 ? -10.202 -13.920 2.251 1.00 0.00 37 PRO A C 9
ATOM 8647 O O . PRO A 1 37 ? -10.651 -13.843 3.376 1.00 0.00 37 PRO A O 9
ATOM 8658 N N . LYS A 1 38 ? -9.083 -13.330 1.928 1.00 0.00 38 LYS A N 9
ATOM 8659 C CA . LYS A 1 38 ? -8.334 -12.545 2.951 1.00 0.00 38 LYS A CA 9
ATOM 8660 C C . LYS A 1 38 ? -8.547 -11.049 2.711 1.00 0.00 38 LYS A C 9
ATOM 8661 O O . LYS A 1 38 ? -9.549 -10.483 3.106 1.00 0.00 38 LYS A O 9
ATOM 8680 N N . ARG A 1 39 ? -7.615 -10.403 2.067 1.00 0.00 39 ARG A N 9
ATOM 8681 C CA . ARG A 1 39 ? -7.758 -8.950 1.800 1.00 0.00 39 ARG A CA 9
ATOM 8682 C C . ARG A 1 39 ? -6.853 -8.546 0.644 1.00 0.00 39 ARG A C 9
ATOM 8683 O O . ARG A 1 39 ? -5.674 -8.307 0.803 1.00 0.00 39 ARG A O 9
ATOM 8704 N N . GLU A 1 40 ? -7.426 -8.457 -0.515 1.00 0.00 40 GLU A N 9
ATOM 8705 C CA . GLU A 1 40 ? -6.671 -8.055 -1.726 1.00 0.00 40 GLU A CA 9
ATOM 8706 C C . GLU A 1 40 ? -6.043 -6.683 -1.480 1.00 0.00 40 GLU A C 9
ATOM 8707 O O . GLU A 1 40 ? -6.619 -5.678 -1.809 1.00 0.00 40 GLU A O 9
ATOM 8719 N N . ILE A 1 41 ? -4.881 -6.624 -0.891 1.00 0.00 41 ILE A N 9
ATOM 8720 C CA . ILE A 1 41 ? -4.269 -5.289 -0.625 1.00 0.00 41 ILE A CA 9
ATOM 8721 C C . ILE A 1 41 ? -3.391 -4.859 -1.800 1.00 0.00 41 ILE A C 9
ATOM 8722 O O . ILE A 1 41 ? -3.329 -5.512 -2.823 1.00 0.00 41 ILE A O 9
ATOM 8738 N N . ARG A 1 42 ? -2.728 -3.745 -1.655 1.00 0.00 42 ARG A N 9
ATOM 8739 C CA . ARG A 1 42 ? -1.860 -3.225 -2.748 1.00 0.00 42 ARG A CA 9
ATOM 8740 C C . ARG A 1 42 ? -1.133 -1.982 -2.226 1.00 0.00 42 ARG A C 9
ATOM 8741 O O . ARG A 1 42 ? -1.546 -1.391 -1.252 1.00 0.00 42 ARG A O 9
ATOM 8762 N N . ARG A 1 43 ? -0.053 -1.581 -2.842 1.00 0.00 43 ARG A N 9
ATOM 8763 C CA . ARG A 1 43 ? 0.675 -0.379 -2.339 1.00 0.00 43 ARG A CA 9
ATOM 8764 C C . ARG A 1 43 ? 1.156 0.483 -3.511 1.00 0.00 43 ARG A C 9
ATOM 8765 O O . ARG A 1 43 ? 1.145 0.065 -4.652 1.00 0.00 43 ARG A O 9
ATOM 8786 N N . GLU A 1 44 ? 1.575 1.691 -3.230 1.00 0.00 44 GLU A N 9
ATOM 8787 C CA . GLU A 1 44 ? 2.059 2.596 -4.314 1.00 0.00 44 GLU A CA 9
ATOM 8788 C C . GLU A 1 44 ? 2.430 3.957 -3.711 1.00 0.00 44 GLU A C 9
ATOM 8789 O O . GLU A 1 44 ? 2.341 4.159 -2.516 1.00 0.00 44 GLU A O 9
ATOM 8801 N N . CYS A 1 45 ? 2.844 4.892 -4.525 1.00 0.00 45 CYS A N 9
ATOM 8802 C CA . CYS A 1 45 ? 3.220 6.238 -3.992 1.00 0.00 45 CYS A CA 9
ATOM 8803 C C . CYS A 1 45 ? 2.234 7.288 -4.522 1.00 0.00 45 CYS A C 9
ATOM 8804 O O . CYS A 1 45 ? 1.855 7.266 -5.677 1.00 0.00 45 CYS A O 9
ATOM 8811 N N . ALA A 1 46 ? 1.806 8.207 -3.690 1.00 0.00 46 ALA A N 9
ATOM 8812 C CA . ALA A 1 46 ? 0.837 9.246 -4.162 1.00 0.00 46 ALA A CA 9
ATOM 8813 C C . ALA A 1 46 ? 0.845 10.452 -3.219 1.00 0.00 46 ALA A C 9
ATOM 8814 O O . ALA A 1 46 ? 1.689 10.576 -2.357 1.00 0.00 46 ALA A O 9
ATOM 8821 N N . ALA A 1 47 ? -0.117 11.332 -3.365 1.00 0.00 47 ALA A N 9
ATOM 8822 C CA . ALA A 1 47 ? -0.198 12.518 -2.463 1.00 0.00 47 ALA A CA 9
ATOM 8823 C C . ALA A 1 47 ? -0.763 12.045 -1.124 1.00 0.00 47 ALA A C 9
ATOM 8824 O O . ALA A 1 47 ? -0.051 11.903 -0.155 1.00 0.00 47 ALA A O 9
ATOM 8831 N N . THR A 1 48 ? -2.036 11.757 -1.077 1.00 0.00 48 THR A N 9
ATOM 8832 C CA . THR A 1 48 ? -2.634 11.238 0.183 1.00 0.00 48 THR A CA 9
ATOM 8833 C C . THR A 1 48 ? -2.672 9.730 0.068 1.00 0.00 48 THR A C 9
ATOM 8834 O O . THR A 1 48 ? -2.268 9.003 0.946 1.00 0.00 48 THR A O 9
ATOM 8845 N N . CYS A 1 49 ? -3.191 9.278 -1.028 1.00 0.00 49 CYS A N 9
ATOM 8846 C CA . CYS A 1 49 ? -3.335 7.827 -1.270 1.00 0.00 49 CYS A CA 9
ATOM 8847 C C . CYS A 1 49 ? -3.987 7.666 -2.651 1.00 0.00 49 CYS A C 9
ATOM 8848 O O . CYS A 1 49 ? -4.217 8.654 -3.319 1.00 0.00 49 CYS A O 9
ATOM 8855 N N . PRO A 1 50 ? -4.296 6.455 -3.050 1.00 0.00 50 PRO A N 9
ATOM 8856 C CA . PRO A 1 50 ? -4.950 6.234 -4.350 1.00 0.00 50 PRO A CA 9
ATOM 8857 C C . PRO A 1 50 ? -6.362 6.821 -4.306 1.00 0.00 50 PRO A C 9
ATOM 8858 O O . PRO A 1 50 ? -6.789 7.305 -3.276 1.00 0.00 50 PRO A O 9
ATOM 8869 N N . PRO A 1 51 ? -7.039 6.794 -5.421 1.00 0.00 51 PRO A N 9
ATOM 8870 C CA . PRO A 1 51 ? -8.395 7.357 -5.523 1.00 0.00 51 PRO A CA 9
ATOM 8871 C C . PRO A 1 51 ? -9.388 6.446 -4.827 1.00 0.00 51 PRO A C 9
ATOM 8872 O O . PRO A 1 51 ? -9.859 5.478 -5.390 1.00 0.00 51 PRO A O 9
ATOM 8883 N N . SER A 1 52 ? -9.715 6.740 -3.610 1.00 0.00 52 SER A N 9
ATOM 8884 C CA . SER A 1 52 ? -10.681 5.875 -2.903 1.00 0.00 52 SER A CA 9
ATOM 8885 C C . SER A 1 52 ? -11.623 6.723 -2.051 1.00 0.00 52 SER A C 9
ATOM 8886 O O . SER A 1 52 ? -11.249 7.753 -1.525 1.00 0.00 52 SER A O 9
ATOM 8894 N N . LYS A 1 53 ? -12.830 6.273 -1.878 1.00 0.00 53 LYS A N 9
ATOM 8895 C CA . LYS A 1 53 ? -13.794 7.020 -1.023 1.00 0.00 53 LYS A CA 9
ATOM 8896 C C . LYS A 1 53 ? -13.730 6.414 0.379 1.00 0.00 53 LYS A C 9
ATOM 8897 O O . LYS A 1 53 ? -14.597 6.615 1.208 1.00 0.00 53 LYS A O 9
ATOM 8916 N N . LEU A 1 54 ? -12.699 5.653 0.627 1.00 0.00 54 LEU A N 9
ATOM 8917 C CA . LEU A 1 54 ? -12.515 4.981 1.937 1.00 0.00 54 LEU A CA 9
ATOM 8918 C C . LEU A 1 54 ? -13.371 3.720 1.993 1.00 0.00 54 LEU A C 9
ATOM 8919 O O . LEU A 1 54 ? -13.192 2.882 2.855 1.00 0.00 54 LEU A O 9
ATOM 8935 N N . GLY A 1 55 ? -14.265 3.540 1.058 1.00 0.00 55 GLY A N 9
ATOM 8936 C CA . GLY A 1 55 ? -15.062 2.287 1.067 1.00 0.00 55 GLY A CA 9
ATOM 8937 C C . GLY A 1 55 ? -14.032 1.170 1.015 1.00 0.00 55 GLY A C 9
ATOM 8938 O O . GLY A 1 55 ? -14.195 0.105 1.577 1.00 0.00 55 GLY A O 9
ATOM 8942 N N . LEU A 1 56 ? -12.929 1.467 0.385 1.00 0.00 56 LEU A N 9
ATOM 8943 C CA . LEU A 1 56 ? -11.802 0.517 0.314 1.00 0.00 56 LEU A CA 9
ATOM 8944 C C . LEU A 1 56 ? -10.851 0.921 1.441 1.00 0.00 56 LEU A C 9
ATOM 8945 O O . LEU A 1 56 ? -10.665 2.095 1.699 1.00 0.00 56 LEU A O 9
ATOM 8961 N N . THR A 1 57 ? -10.277 -0.005 2.146 1.00 0.00 57 THR A N 9
ATOM 8962 C CA . THR A 1 57 ? -9.391 0.400 3.274 1.00 0.00 57 THR A CA 9
ATOM 8963 C C . THR A 1 57 ? -8.115 1.065 2.752 1.00 0.00 57 THR A C 9
ATOM 8964 O O . THR A 1 57 ? -7.162 0.398 2.412 1.00 0.00 57 THR A O 9
ATOM 8975 N N . VAL A 1 58 ? -8.072 2.375 2.719 1.00 0.00 58 VAL A N 9
ATOM 8976 C CA . VAL A 1 58 ? -6.830 3.053 2.252 1.00 0.00 58 VAL A CA 9
ATOM 8977 C C . VAL A 1 58 ? -5.824 3.057 3.399 1.00 0.00 58 VAL A C 9
ATOM 8978 O O . VAL A 1 58 ? -6.174 2.884 4.550 1.00 0.00 58 VAL A O 9
ATOM 8991 N N . PHE A 1 59 ? -4.583 3.287 3.099 1.00 0.00 59 PHE A N 9
ATOM 8992 C CA . PHE A 1 59 ? -3.553 3.345 4.168 1.00 0.00 59 PHE A CA 9
ATOM 8993 C C . PHE A 1 59 ? -2.399 4.200 3.663 1.00 0.00 59 PHE A C 9
ATOM 8994 O O . PHE A 1 59 ? -1.677 3.814 2.774 1.00 0.00 59 PHE A O 9
ATOM 9011 N N . CYS A 1 60 ? -2.223 5.362 4.203 1.00 0.00 60 CYS A N 9
ATOM 9012 C CA . CYS A 1 60 ? -1.116 6.220 3.715 1.00 0.00 60 CYS A CA 9
ATOM 9013 C C . CYS A 1 60 ? -0.120 6.451 4.848 1.00 0.00 60 CYS A C 9
ATOM 9014 O O . CYS A 1 60 ? -0.377 6.128 5.991 1.00 0.00 60 CYS A O 9
ATOM 9021 N N . CYS A 1 61 ? 1.018 6.992 4.536 1.00 0.00 61 CYS A N 9
ATOM 9022 C CA . CYS A 1 61 ? 2.047 7.229 5.593 1.00 0.00 61 CYS A CA 9
ATOM 9023 C C . CYS A 1 61 ? 2.791 8.527 5.279 1.00 0.00 61 CYS A C 9
ATOM 9024 O O . CYS A 1 61 ? 2.933 8.905 4.136 1.00 0.00 61 CYS A O 9
ATOM 9031 N N . THR A 1 62 ? 3.252 9.226 6.282 1.00 0.00 62 THR A N 9
ATOM 9032 C CA . THR A 1 62 ? 3.960 10.514 6.019 1.00 0.00 62 THR A CA 9
ATOM 9033 C C . THR A 1 62 ? 5.439 10.419 6.406 1.00 0.00 62 THR A C 9
ATOM 9034 O O . THR A 1 62 ? 5.995 11.332 6.983 1.00 0.00 62 THR A O 9
ATOM 9045 N N . THR A 1 63 ? 6.087 9.336 6.084 1.00 0.00 63 THR A N 9
ATOM 9046 C CA . THR A 1 63 ? 7.533 9.212 6.427 1.00 0.00 63 THR A CA 9
ATOM 9047 C C . THR A 1 63 ? 8.215 8.313 5.395 1.00 0.00 63 THR A C 9
ATOM 9048 O O . THR A 1 63 ? 7.561 7.671 4.598 1.00 0.00 63 THR A O 9
ATOM 9059 N N . ASP A 1 64 ? 9.522 8.254 5.400 1.00 0.00 64 ASP A N 9
ATOM 9060 C CA . ASP A 1 64 ? 10.221 7.380 4.417 1.00 0.00 64 ASP A CA 9
ATOM 9061 C C . ASP A 1 64 ? 9.576 5.997 4.477 1.00 0.00 64 ASP A C 9
ATOM 9062 O O . ASP A 1 64 ? 8.683 5.781 5.268 1.00 0.00 64 ASP A O 9
ATOM 9071 N N . ASN A 1 65 ? 10.003 5.067 3.654 1.00 0.00 65 ASN A N 9
ATOM 9072 C CA . ASN A 1 65 ? 9.386 3.701 3.682 1.00 0.00 65 ASN A CA 9
ATOM 9073 C C . ASN A 1 65 ? 9.003 3.331 5.123 1.00 0.00 65 ASN A C 9
ATOM 9074 O O . ASN A 1 65 ? 9.813 2.845 5.887 1.00 0.00 65 ASN A O 9
ATOM 9085 N N . CYS A 1 66 ? 7.775 3.583 5.507 1.00 0.00 66 CYS A N 9
ATOM 9086 C CA . CYS A 1 66 ? 7.347 3.275 6.902 1.00 0.00 66 CYS A CA 9
ATOM 9087 C C . CYS A 1 66 ? 6.596 1.938 6.935 1.00 0.00 66 CYS A C 9
ATOM 9088 O O . CYS A 1 66 ? 6.802 1.121 7.811 1.00 0.00 66 CYS A O 9
ATOM 9095 N N . ASN A 1 67 ? 5.724 1.713 5.992 1.00 0.00 67 ASN A N 9
ATOM 9096 C CA . ASN A 1 67 ? 4.960 0.434 5.975 1.00 0.00 67 ASN A CA 9
ATOM 9097 C C . ASN A 1 67 ? 5.683 -0.581 5.087 1.00 0.00 67 ASN A C 9
ATOM 9098 O O . ASN A 1 67 ? 5.477 -0.633 3.890 1.00 0.00 67 ASN A O 9
ATOM 9109 N N . HIS A 1 68 ? 6.531 -1.385 5.664 1.00 0.00 68 HIS A N 9
ATOM 9110 C CA . HIS A 1 68 ? 7.267 -2.395 4.859 1.00 0.00 68 HIS A CA 9
ATOM 9111 C C . HIS A 1 68 ? 6.276 -3.398 4.267 1.00 0.00 68 HIS A C 9
ATOM 9112 O O . HIS A 1 68 ? 5.477 -2.994 3.439 1.00 0.00 68 HIS A O 9
ATOM 9127 N N . MET A 1 1 ? 9.606 12.090 0.703 1.00 0.00 1 MET A N 10
ATOM 9128 C CA . MET A 1 1 ? 8.889 10.808 0.954 1.00 0.00 1 MET A CA 10
ATOM 9129 C C . MET A 1 1 ? 9.840 9.637 0.725 1.00 0.00 1 MET A C 10
ATOM 9130 O O . MET A 1 1 ? 10.836 9.752 0.041 1.00 0.00 1 MET A O 10
ATOM 9146 N N . GLN A 1 2 ? 9.524 8.504 1.281 1.00 0.00 2 GLN A N 10
ATOM 9147 C CA . GLN A 1 2 ? 10.381 7.311 1.092 1.00 0.00 2 GLN A CA 10
ATOM 9148 C C . GLN A 1 2 ? 9.554 6.077 1.415 1.00 0.00 2 GLN A C 10
ATOM 9149 O O . GLN A 1 2 ? 9.669 5.511 2.478 1.00 0.00 2 GLN A O 10
ATOM 9163 N N . CYS A 1 3 ? 8.717 5.652 0.515 1.00 0.00 3 CYS A N 10
ATOM 9164 C CA . CYS A 1 3 ? 7.891 4.450 0.801 1.00 0.00 3 CYS A CA 10
ATOM 9165 C C . CYS A 1 3 ? 7.996 3.456 -0.357 1.00 0.00 3 CYS A C 10
ATOM 9166 O O . CYS A 1 3 ? 7.987 3.827 -1.514 1.00 0.00 3 CYS A O 10
ATOM 9173 N N . LYS A 1 4 ? 8.104 2.191 -0.047 1.00 0.00 4 LYS A N 10
ATOM 9174 C CA . LYS A 1 4 ? 8.218 1.163 -1.118 1.00 0.00 4 LYS A CA 10
ATOM 9175 C C . LYS A 1 4 ? 6.824 0.669 -1.503 1.00 0.00 4 LYS A C 10
ATOM 9176 O O . LYS A 1 4 ? 5.833 1.060 -0.919 1.00 0.00 4 LYS A O 10
ATOM 9195 N N . THR A 1 5 ? 6.739 -0.185 -2.486 1.00 0.00 5 THR A N 10
ATOM 9196 C CA . THR A 1 5 ? 5.408 -0.699 -2.912 1.00 0.00 5 THR A CA 10
ATOM 9197 C C . THR A 1 5 ? 5.562 -2.105 -3.495 1.00 0.00 5 THR A C 10
ATOM 9198 O O . THR A 1 5 ? 5.097 -2.391 -4.581 1.00 0.00 5 THR A O 10
ATOM 9209 N N . CYS A 1 6 ? 6.206 -2.987 -2.781 1.00 0.00 6 CYS A N 10
ATOM 9210 C CA . CYS A 1 6 ? 6.382 -4.375 -3.294 1.00 0.00 6 CYS A CA 10
ATOM 9211 C C . CYS A 1 6 ? 5.172 -5.219 -2.892 1.00 0.00 6 CYS A C 10
ATOM 9212 O O . CYS A 1 6 ? 4.444 -4.881 -1.978 1.00 0.00 6 CYS A O 10
ATOM 9219 N N . SER A 1 7 ? 4.949 -6.314 -3.563 1.00 0.00 7 SER A N 10
ATOM 9220 C CA . SER A 1 7 ? 3.784 -7.174 -3.213 1.00 0.00 7 SER A CA 10
ATOM 9221 C C . SER A 1 7 ? 3.918 -7.641 -1.763 1.00 0.00 7 SER A C 10
ATOM 9222 O O . SER A 1 7 ? 2.939 -7.833 -1.069 1.00 0.00 7 SER A O 10
ATOM 9230 N N . PHE A 1 8 ? 5.124 -7.824 -1.299 1.00 0.00 8 PHE A N 10
ATOM 9231 C CA . PHE A 1 8 ? 5.324 -8.277 0.106 1.00 0.00 8 PHE A CA 10
ATOM 9232 C C . PHE A 1 8 ? 5.025 -7.123 1.066 1.00 0.00 8 PHE A C 10
ATOM 9233 O O . PHE A 1 8 ? 4.843 -5.993 0.658 1.00 0.00 8 PHE A O 10
ATOM 9250 N N . TYR A 1 9 ? 4.979 -7.400 2.341 1.00 0.00 9 TYR A N 10
ATOM 9251 C CA . TYR A 1 9 ? 4.696 -6.320 3.333 1.00 0.00 9 TYR A CA 10
ATOM 9252 C C . TYR A 1 9 ? 6.002 -5.916 4.020 1.00 0.00 9 TYR A C 10
ATOM 9253 O O . TYR A 1 9 ? 6.038 -5.666 5.208 1.00 0.00 9 TYR A O 10
ATOM 9271 N N . THR A 1 10 ? 7.075 -5.854 3.282 1.00 0.00 10 THR A N 10
ATOM 9272 C CA . THR A 1 10 ? 8.380 -5.470 3.892 1.00 0.00 10 THR A CA 10
ATOM 9273 C C . THR A 1 10 ? 9.437 -5.343 2.790 1.00 0.00 10 THR A C 10
ATOM 9274 O O . THR A 1 10 ? 10.102 -6.298 2.444 1.00 0.00 10 THR A O 10
ATOM 9285 N N . CYS A 1 11 ? 9.592 -4.171 2.237 1.00 0.00 11 CYS A N 10
ATOM 9286 C CA . CYS A 1 11 ? 10.602 -3.979 1.157 1.00 0.00 11 CYS A CA 10
ATOM 9287 C C . CYS A 1 11 ? 11.678 -2.995 1.633 1.00 0.00 11 CYS A C 10
ATOM 9288 O O . CYS A 1 11 ? 11.559 -1.803 1.431 1.00 0.00 11 CYS A O 10
ATOM 9295 N N . PRO A 1 12 ? 12.699 -3.531 2.256 1.00 0.00 12 PRO A N 10
ATOM 9296 C CA . PRO A 1 12 ? 13.820 -2.737 2.781 1.00 0.00 12 PRO A CA 10
ATOM 9297 C C . PRO A 1 12 ? 14.803 -2.416 1.653 1.00 0.00 12 PRO A C 10
ATOM 9298 O O . PRO A 1 12 ? 15.797 -1.747 1.851 1.00 0.00 12 PRO A O 10
ATOM 9309 N N . ASN A 1 13 ? 14.530 -2.895 0.472 1.00 0.00 13 ASN A N 10
ATOM 9310 C CA . ASN A 1 13 ? 15.445 -2.627 -0.673 1.00 0.00 13 ASN A CA 10
ATOM 9311 C C . ASN A 1 13 ? 15.567 -1.116 -0.894 1.00 0.00 13 ASN A C 10
ATOM 9312 O O . ASN A 1 13 ? 16.589 -0.520 -0.616 1.00 0.00 13 ASN A O 10
ATOM 9323 N N . SER A 1 14 ? 14.535 -0.492 -1.392 1.00 0.00 14 SER A N 10
ATOM 9324 C CA . SER A 1 14 ? 14.594 0.979 -1.630 1.00 0.00 14 SER A CA 10
ATOM 9325 C C . SER A 1 14 ? 13.735 1.699 -0.588 1.00 0.00 14 SER A C 10
ATOM 9326 O O . SER A 1 14 ? 13.235 1.092 0.336 1.00 0.00 14 SER A O 10
ATOM 9334 N N . GLU A 1 15 ? 13.562 2.987 -0.728 1.00 0.00 15 GLU A N 10
ATOM 9335 C CA . GLU A 1 15 ? 12.737 3.746 0.261 1.00 0.00 15 GLU A CA 10
ATOM 9336 C C . GLU A 1 15 ? 12.284 5.071 -0.358 1.00 0.00 15 GLU A C 10
ATOM 9337 O O . GLU A 1 15 ? 11.104 5.327 -0.528 1.00 0.00 15 GLU A O 10
ATOM 9349 N N . THR A 1 16 ? 13.225 5.918 -0.674 1.00 0.00 16 THR A N 10
ATOM 9350 C CA . THR A 1 16 ? 12.896 7.246 -1.263 1.00 0.00 16 THR A CA 10
ATOM 9351 C C . THR A 1 16 ? 12.121 7.084 -2.574 1.00 0.00 16 THR A C 10
ATOM 9352 O O . THR A 1 16 ? 12.562 6.425 -3.494 1.00 0.00 16 THR A O 10
ATOM 9363 N N . CYS A 1 17 ? 10.978 7.709 -2.668 1.00 0.00 17 CYS A N 10
ATOM 9364 C CA . CYS A 1 17 ? 10.170 7.632 -3.920 1.00 0.00 17 CYS A CA 10
ATOM 9365 C C . CYS A 1 17 ? 10.728 8.660 -4.906 1.00 0.00 17 CYS A C 10
ATOM 9366 O O . CYS A 1 17 ? 11.455 9.551 -4.513 1.00 0.00 17 CYS A O 10
ATOM 9373 N N . PRO A 1 18 ? 10.380 8.512 -6.156 1.00 0.00 18 PRO A N 10
ATOM 9374 C CA . PRO A 1 18 ? 10.849 9.429 -7.208 1.00 0.00 18 PRO A CA 10
ATOM 9375 C C . PRO A 1 18 ? 10.204 10.815 -7.053 1.00 0.00 18 PRO A C 10
ATOM 9376 O O . PRO A 1 18 ? 9.390 11.036 -6.178 1.00 0.00 18 PRO A O 10
ATOM 9387 N N . ASP A 1 19 ? 10.599 11.761 -7.865 1.00 0.00 19 ASP A N 10
ATOM 9388 C CA . ASP A 1 19 ? 10.046 13.145 -7.730 1.00 0.00 19 ASP A CA 10
ATOM 9389 C C . ASP A 1 19 ? 8.678 13.276 -8.401 1.00 0.00 19 ASP A C 10
ATOM 9390 O O . ASP A 1 19 ? 8.563 13.716 -9.527 1.00 0.00 19 ASP A O 10
ATOM 9399 N N . GLY A 1 20 ? 7.643 12.929 -7.697 1.00 0.00 20 GLY A N 10
ATOM 9400 C CA . GLY A 1 20 ? 6.268 13.060 -8.257 1.00 0.00 20 GLY A CA 10
ATOM 9401 C C . GLY A 1 20 ? 5.269 13.009 -7.108 1.00 0.00 20 GLY A C 10
ATOM 9402 O O . GLY A 1 20 ? 4.743 14.015 -6.674 1.00 0.00 20 GLY A O 10
ATOM 9406 N N . LYS A 1 21 ? 5.024 11.839 -6.599 1.00 0.00 21 LYS A N 10
ATOM 9407 C CA . LYS A 1 21 ? 4.087 11.700 -5.463 1.00 0.00 21 LYS A CA 10
ATOM 9408 C C . LYS A 1 21 ? 4.814 12.104 -4.184 1.00 0.00 21 LYS A C 10
ATOM 9409 O O . LYS A 1 21 ? 5.764 12.851 -4.238 1.00 0.00 21 LYS A O 10
ATOM 9428 N N . ASN A 1 22 ? 4.396 11.636 -3.043 1.00 0.00 22 ASN A N 10
ATOM 9429 C CA . ASN A 1 22 ? 5.109 12.066 -1.798 1.00 0.00 22 ASN A CA 10
ATOM 9430 C C . ASN A 1 22 ? 4.679 11.275 -0.555 1.00 0.00 22 ASN A C 10
ATOM 9431 O O . ASN A 1 22 ? 4.655 11.826 0.527 1.00 0.00 22 ASN A O 10
ATOM 9442 N N . ILE A 1 23 ? 4.323 10.023 -0.648 1.00 0.00 23 ILE A N 10
ATOM 9443 C CA . ILE A 1 23 ? 3.904 9.346 0.607 1.00 0.00 23 ILE A CA 10
ATOM 9444 C C . ILE A 1 23 ? 3.901 7.820 0.496 1.00 0.00 23 ILE A C 10
ATOM 9445 O O . ILE A 1 23 ? 4.195 7.236 -0.528 1.00 0.00 23 ILE A O 10
ATOM 9461 N N . CYS A 1 24 ? 3.518 7.194 1.580 1.00 0.00 24 CYS A N 10
ATOM 9462 C CA . CYS A 1 24 ? 3.418 5.717 1.641 1.00 0.00 24 CYS A CA 10
ATOM 9463 C C . CYS A 1 24 ? 1.938 5.341 1.616 1.00 0.00 24 CYS A C 10
ATOM 9464 O O . CYS A 1 24 ? 1.237 5.537 2.585 1.00 0.00 24 CYS A O 10
ATOM 9471 N N . VAL A 1 25 ? 1.443 4.819 0.531 1.00 0.00 25 VAL A N 10
ATOM 9472 C CA . VAL A 1 25 ? -0.004 4.473 0.500 1.00 0.00 25 VAL A CA 10
ATOM 9473 C C . VAL A 1 25 ? -0.210 2.984 0.219 1.00 0.00 25 VAL A C 10
ATOM 9474 O O . VAL A 1 25 ? 0.535 2.359 -0.510 1.00 0.00 25 VAL A O 10
ATOM 9487 N N . LYS A 1 26 ? -1.240 2.427 0.785 1.00 0.00 26 LYS A N 10
ATOM 9488 C CA . LYS A 1 26 ? -1.546 0.992 0.552 1.00 0.00 26 LYS A CA 10
ATOM 9489 C C . LYS A 1 26 ? -3.057 0.809 0.672 1.00 0.00 26 LYS A C 10
ATOM 9490 O O . LYS A 1 26 ? -3.716 1.524 1.403 1.00 0.00 26 LYS A O 10
ATOM 9509 N N . ARG A 1 27 ? -3.622 -0.126 -0.033 1.00 0.00 27 ARG A N 10
ATOM 9510 C CA . ARG A 1 27 ? -5.091 -0.318 0.064 1.00 0.00 27 ARG A CA 10
ATOM 9511 C C . ARG A 1 27 ? -5.392 -1.736 0.540 1.00 0.00 27 ARG A C 10
ATOM 9512 O O . ARG A 1 27 ? -4.525 -2.585 0.579 1.00 0.00 27 ARG A O 10
ATOM 9533 N N . SER A 1 28 ? -6.614 -2.003 0.911 1.00 0.00 28 SER A N 10
ATOM 9534 C CA . SER A 1 28 ? -6.953 -3.368 1.387 1.00 0.00 28 SER A CA 10
ATOM 9535 C C . SER A 1 28 ? -8.461 -3.595 1.298 1.00 0.00 28 SER A C 10
ATOM 9536 O O . SER A 1 28 ? -9.241 -2.898 1.919 1.00 0.00 28 SER A O 10
ATOM 9544 N N . TRP A 1 29 ? -8.862 -4.577 0.526 1.00 0.00 29 TRP A N 10
ATOM 9545 C CA . TRP A 1 29 ? -10.310 -4.909 0.381 1.00 0.00 29 TRP A CA 10
ATOM 9546 C C . TRP A 1 29 ? -10.441 -6.423 0.408 1.00 0.00 29 TRP A C 10
ATOM 9547 O O . TRP A 1 29 ? -9.463 -7.115 0.518 1.00 0.00 29 TRP A O 10
ATOM 9568 N N . THR A 1 30 ? -11.628 -6.947 0.348 1.00 0.00 30 THR A N 10
ATOM 9569 C CA . THR A 1 30 ? -11.782 -8.424 0.409 1.00 0.00 30 THR A CA 10
ATOM 9570 C C . THR A 1 30 ? -12.575 -8.911 -0.801 1.00 0.00 30 THR A C 10
ATOM 9571 O O . THR A 1 30 ? -13.229 -9.935 -0.773 1.00 0.00 30 THR A O 10
ATOM 9582 N N . ALA A 1 31 ? -12.517 -8.165 -1.851 1.00 0.00 31 ALA A N 10
ATOM 9583 C CA . ALA A 1 31 ? -13.253 -8.520 -3.093 1.00 0.00 31 ALA A CA 10
ATOM 9584 C C . ALA A 1 31 ? -12.807 -9.897 -3.597 1.00 0.00 31 ALA A C 10
ATOM 9585 O O . ALA A 1 31 ? -13.508 -10.548 -4.346 1.00 0.00 31 ALA A O 10
ATOM 9592 N N . VAL A 1 32 ? -11.650 -10.347 -3.197 1.00 0.00 32 VAL A N 10
ATOM 9593 C CA . VAL A 1 32 ? -11.176 -11.681 -3.664 1.00 0.00 32 VAL A CA 10
ATOM 9594 C C . VAL A 1 32 ? -11.485 -12.737 -2.600 1.00 0.00 32 VAL A C 10
ATOM 9595 O O . VAL A 1 32 ? -10.972 -12.693 -1.499 1.00 0.00 32 VAL A O 10
ATOM 9608 N N . ARG A 1 33 ? -12.322 -13.686 -2.920 1.00 0.00 33 ARG A N 10
ATOM 9609 C CA . ARG A 1 33 ? -12.666 -14.747 -1.931 1.00 0.00 33 ARG A CA 10
ATOM 9610 C C . ARG A 1 33 ? -13.219 -15.970 -2.668 1.00 0.00 33 ARG A C 10
ATOM 9611 O O . ARG A 1 33 ? -14.397 -16.057 -2.949 1.00 0.00 33 ARG A O 10
ATOM 9632 N N . GLY A 1 34 ? -12.376 -16.917 -2.985 1.00 0.00 34 GLY A N 10
ATOM 9633 C CA . GLY A 1 34 ? -12.856 -18.130 -3.704 1.00 0.00 34 GLY A CA 10
ATOM 9634 C C . GLY A 1 34 ? -12.469 -19.382 -2.915 1.00 0.00 34 GLY A C 10
ATOM 9635 O O . GLY A 1 34 ? -13.307 -20.183 -2.553 1.00 0.00 34 GLY A O 10
ATOM 9639 N N . ASP A 1 35 ? -11.203 -19.558 -2.644 1.00 0.00 35 ASP A N 10
ATOM 9640 C CA . ASP A 1 35 ? -10.767 -20.761 -1.877 1.00 0.00 35 ASP A CA 10
ATOM 9641 C C . ASP A 1 35 ? -10.423 -20.353 -0.443 1.00 0.00 35 ASP A C 10
ATOM 9642 O O . ASP A 1 35 ? -10.277 -21.183 0.431 1.00 0.00 35 ASP A O 10
ATOM 9651 N N . GLY A 1 36 ? -10.293 -19.078 -0.195 1.00 0.00 36 GLY A N 10
ATOM 9652 C CA . GLY A 1 36 ? -9.961 -18.617 1.179 1.00 0.00 36 GLY A CA 10
ATOM 9653 C C . GLY A 1 36 ? -10.138 -17.098 1.260 1.00 0.00 36 GLY A C 10
ATOM 9654 O O . GLY A 1 36 ? -10.079 -16.415 0.259 1.00 0.00 36 GLY A O 10
ATOM 9658 N N . PRO A 1 37 ? -10.352 -16.617 2.459 1.00 0.00 37 PRO A N 10
ATOM 9659 C CA . PRO A 1 37 ? -10.543 -15.179 2.712 1.00 0.00 37 PRO A CA 10
ATOM 9660 C C . PRO A 1 37 ? -9.198 -14.450 2.694 1.00 0.00 37 PRO A C 10
ATOM 9661 O O . PRO A 1 37 ? -8.242 -14.874 3.312 1.00 0.00 37 PRO A O 10
ATOM 9672 N N . LYS A 1 38 ? -9.116 -13.355 1.989 1.00 0.00 38 LYS A N 10
ATOM 9673 C CA . LYS A 1 38 ? -7.834 -12.601 1.933 1.00 0.00 38 LYS A CA 10
ATOM 9674 C C . LYS A 1 38 ? -8.115 -11.149 1.545 1.00 0.00 38 LYS A C 10
ATOM 9675 O O . LYS A 1 38 ? -8.850 -10.874 0.617 1.00 0.00 38 LYS A O 10
ATOM 9694 N N . ARG A 1 39 ? -7.536 -10.216 2.251 1.00 0.00 39 ARG A N 10
ATOM 9695 C CA . ARG A 1 39 ? -7.769 -8.786 1.928 1.00 0.00 39 ARG A CA 10
ATOM 9696 C C . ARG A 1 39 ? -6.905 -8.380 0.738 1.00 0.00 39 ARG A C 10
ATOM 9697 O O . ARG A 1 39 ? -5.719 -8.157 0.863 1.00 0.00 39 ARG A O 10
ATOM 9718 N N . GLU A 1 40 ? -7.506 -8.276 -0.408 1.00 0.00 40 GLU A N 10
ATOM 9719 C CA . GLU A 1 40 ? -6.761 -7.873 -1.628 1.00 0.00 40 GLU A CA 10
ATOM 9720 C C . GLU A 1 40 ? -6.091 -6.529 -1.367 1.00 0.00 40 GLU A C 10
ATOM 9721 O O . GLU A 1 40 ? -6.648 -5.499 -1.647 1.00 0.00 40 GLU A O 10
ATOM 9733 N N . ILE A 1 41 ? -4.909 -6.521 -0.817 1.00 0.00 41 ILE A N 10
ATOM 9734 C CA . ILE A 1 41 ? -4.245 -5.218 -0.529 1.00 0.00 41 ILE A CA 10
ATOM 9735 C C . ILE A 1 41 ? -3.319 -4.825 -1.680 1.00 0.00 41 ILE A C 10
ATOM 9736 O O . ILE A 1 41 ? -2.965 -5.630 -2.518 1.00 0.00 41 ILE A O 10
ATOM 9752 N N . ARG A 1 42 ? -2.930 -3.582 -1.717 1.00 0.00 42 ARG A N 10
ATOM 9753 C CA . ARG A 1 42 ? -2.029 -3.103 -2.799 1.00 0.00 42 ARG A CA 10
ATOM 9754 C C . ARG A 1 42 ? -1.076 -2.057 -2.216 1.00 0.00 42 ARG A C 10
ATOM 9755 O O . ARG A 1 42 ? -1.254 -1.597 -1.106 1.00 0.00 42 ARG A O 10
ATOM 9776 N N . ARG A 1 43 ? -0.063 -1.678 -2.943 1.00 0.00 43 ARG A N 10
ATOM 9777 C CA . ARG A 1 43 ? 0.888 -0.664 -2.408 1.00 0.00 43 ARG A CA 10
ATOM 9778 C C . ARG A 1 43 ? 1.430 0.200 -3.544 1.00 0.00 43 ARG A C 10
ATOM 9779 O O . ARG A 1 43 ? 1.609 -0.249 -4.658 1.00 0.00 43 ARG A O 10
ATOM 9800 N N . GLU A 1 44 ? 1.693 1.442 -3.256 1.00 0.00 44 GLU A N 10
ATOM 9801 C CA . GLU A 1 44 ? 2.228 2.366 -4.291 1.00 0.00 44 GLU A CA 10
ATOM 9802 C C . GLU A 1 44 ? 2.587 3.692 -3.618 1.00 0.00 44 GLU A C 10
ATOM 9803 O O . GLU A 1 44 ? 2.084 4.011 -2.560 1.00 0.00 44 GLU A O 10
ATOM 9815 N N . CYS A 1 45 ? 3.443 4.471 -4.214 1.00 0.00 45 CYS A N 10
ATOM 9816 C CA . CYS A 1 45 ? 3.808 5.771 -3.587 1.00 0.00 45 CYS A CA 10
ATOM 9817 C C . CYS A 1 45 ? 2.832 6.847 -4.072 1.00 0.00 45 CYS A C 10
ATOM 9818 O O . CYS A 1 45 ? 2.622 7.015 -5.257 1.00 0.00 45 CYS A O 10
ATOM 9825 N N . ALA A 1 46 ? 2.229 7.579 -3.170 1.00 0.00 46 ALA A N 10
ATOM 9826 C CA . ALA A 1 46 ? 1.268 8.639 -3.594 1.00 0.00 46 ALA A CA 10
ATOM 9827 C C . ALA A 1 46 ? 1.417 9.862 -2.694 1.00 0.00 46 ALA A C 10
ATOM 9828 O O . ALA A 1 46 ? 2.176 9.862 -1.748 1.00 0.00 46 ALA A O 10
ATOM 9835 N N . ALA A 1 47 ? 0.680 10.899 -2.972 1.00 0.00 47 ALA A N 10
ATOM 9836 C CA . ALA A 1 47 ? 0.763 12.115 -2.123 1.00 0.00 47 ALA A CA 10
ATOM 9837 C C . ALA A 1 47 ? -0.213 11.974 -0.952 1.00 0.00 47 ALA A C 10
ATOM 9838 O O . ALA A 1 47 ? -0.359 12.872 -0.146 1.00 0.00 47 ALA A O 10
ATOM 9845 N N . THR A 1 48 ? -0.887 10.856 -0.848 1.00 0.00 48 THR A N 10
ATOM 9846 C CA . THR A 1 48 ? -1.850 10.680 0.277 1.00 0.00 48 THR A CA 10
ATOM 9847 C C . THR A 1 48 ? -2.520 9.320 0.223 1.00 0.00 48 THR A C 10
ATOM 9848 O O . THR A 1 48 ? -2.140 8.424 -0.501 1.00 0.00 48 THR A O 10
ATOM 9859 N N . CYS A 1 49 ? -3.571 9.223 0.973 1.00 0.00 49 CYS A N 10
ATOM 9860 C CA . CYS A 1 49 ? -4.396 8.006 1.011 1.00 0.00 49 CYS A CA 10
ATOM 9861 C C . CYS A 1 49 ? -5.805 8.454 0.599 1.00 0.00 49 CYS A C 10
ATOM 9862 O O . CYS A 1 49 ? -6.577 8.896 1.427 1.00 0.00 49 CYS A O 10
ATOM 9869 N N . PRO A 1 50 ? -6.079 8.371 -0.681 1.00 0.00 50 PRO A N 10
ATOM 9870 C CA . PRO A 1 50 ? -7.374 8.815 -1.254 1.00 0.00 50 PRO A CA 10
ATOM 9871 C C . PRO A 1 50 ? -8.562 8.070 -0.643 1.00 0.00 50 PRO A C 10
ATOM 9872 O O . PRO A 1 50 ? -8.389 7.256 0.236 1.00 0.00 50 PRO A O 10
ATOM 9883 N N . PRO A 1 51 ? -9.746 8.400 -1.099 1.00 0.00 51 PRO A N 10
ATOM 9884 C CA . PRO A 1 51 ? -10.982 7.790 -0.583 1.00 0.00 51 PRO A CA 10
ATOM 9885 C C . PRO A 1 51 ? -11.101 6.340 -1.036 1.00 0.00 51 PRO A C 10
ATOM 9886 O O . PRO A 1 51 ? -10.929 5.427 -0.253 1.00 0.00 51 PRO A O 10
ATOM 9897 N N . SER A 1 52 ? -11.392 6.102 -2.284 1.00 0.00 52 SER A N 10
ATOM 9898 C CA . SER A 1 52 ? -11.511 4.689 -2.723 1.00 0.00 52 SER A CA 10
ATOM 9899 C C . SER A 1 52 ? -11.653 4.588 -4.244 1.00 0.00 52 SER A C 10
ATOM 9900 O O . SER A 1 52 ? -11.876 5.559 -4.938 1.00 0.00 52 SER A O 10
ATOM 9908 N N . LYS A 1 53 ? -11.529 3.391 -4.746 1.00 0.00 53 LYS A N 10
ATOM 9909 C CA . LYS A 1 53 ? -11.652 3.140 -6.209 1.00 0.00 53 LYS A CA 10
ATOM 9910 C C . LYS A 1 53 ? -11.430 1.644 -6.431 1.00 0.00 53 LYS A C 10
ATOM 9911 O O . LYS A 1 53 ? -12.343 0.902 -6.734 1.00 0.00 53 LYS A O 10
ATOM 9930 N N . LEU A 1 54 ? -10.221 1.199 -6.238 1.00 0.00 54 LEU A N 10
ATOM 9931 C CA . LEU A 1 54 ? -9.916 -0.252 -6.384 1.00 0.00 54 LEU A CA 10
ATOM 9932 C C . LEU A 1 54 ? -9.467 -0.783 -5.016 1.00 0.00 54 LEU A C 10
ATOM 9933 O O . LEU A 1 54 ? -9.403 -1.974 -4.783 1.00 0.00 54 LEU A O 10
ATOM 9949 N N . GLY A 1 55 ? -9.190 0.109 -4.103 1.00 0.00 55 GLY A N 10
ATOM 9950 C CA . GLY A 1 55 ? -8.778 -0.295 -2.734 1.00 0.00 55 GLY A CA 10
ATOM 9951 C C . GLY A 1 55 ? -9.646 0.486 -1.749 1.00 0.00 55 GLY A C 10
ATOM 9952 O O . GLY A 1 55 ? -9.378 1.632 -1.445 1.00 0.00 55 GLY A O 10
ATOM 9956 N N . LEU A 1 56 ? -10.715 -0.100 -1.290 1.00 0.00 56 LEU A N 10
ATOM 9957 C CA . LEU A 1 56 ? -11.627 0.646 -0.375 1.00 0.00 56 LEU A CA 10
ATOM 9958 C C . LEU A 1 56 ? -10.914 1.121 0.906 1.00 0.00 56 LEU A C 10
ATOM 9959 O O . LEU A 1 56 ? -11.322 2.101 1.499 1.00 0.00 56 LEU A O 10
ATOM 9975 N N . THR A 1 57 ? -9.874 0.463 1.365 1.00 0.00 57 THR A N 10
ATOM 9976 C CA . THR A 1 57 ? -9.218 0.947 2.619 1.00 0.00 57 THR A CA 10
ATOM 9977 C C . THR A 1 57 ? -7.818 1.489 2.325 1.00 0.00 57 THR A C 10
ATOM 9978 O O . THR A 1 57 ? -6.869 0.740 2.232 1.00 0.00 57 THR A O 10
ATOM 9989 N N . VAL A 1 58 ? -7.669 2.784 2.210 1.00 0.00 58 VAL A N 10
ATOM 9990 C CA . VAL A 1 58 ? -6.315 3.344 1.955 1.00 0.00 58 VAL A CA 10
ATOM 9991 C C . VAL A 1 58 ? -5.557 3.445 3.268 1.00 0.00 58 VAL A C 10
ATOM 9992 O O . VAL A 1 58 ? -6.110 3.296 4.339 1.00 0.00 58 VAL A O 10
ATOM 10005 N N . PHE A 1 59 ? -4.298 3.738 3.187 1.00 0.00 59 PHE A N 10
ATOM 10006 C CA . PHE A 1 59 ? -3.490 3.901 4.413 1.00 0.00 59 PHE A CA 10
ATOM 10007 C C . PHE A 1 59 ? -2.243 4.704 4.056 1.00 0.00 59 PHE A C 10
ATOM 10008 O O . PHE A 1 59 ? -1.275 4.175 3.544 1.00 0.00 59 PHE A O 10
ATOM 10025 N N . CYS A 1 60 ? -2.267 5.984 4.308 1.00 0.00 60 CYS A N 10
ATOM 10026 C CA . CYS A 1 60 ? -1.086 6.830 3.973 1.00 0.00 60 CYS A CA 10
ATOM 10027 C C . CYS A 1 60 ? -0.165 6.920 5.187 1.00 0.00 60 CYS A C 10
ATOM 10028 O O . CYS A 1 60 ? -0.556 6.642 6.303 1.00 0.00 60 CYS A O 10
ATOM 10035 N N . CYS A 1 61 ? 1.060 7.311 4.976 1.00 0.00 61 CYS A N 10
ATOM 10036 C CA . CYS A 1 61 ? 2.014 7.425 6.113 1.00 0.00 61 CYS A CA 10
ATOM 10037 C C . CYS A 1 61 ? 3.006 8.554 5.825 1.00 0.00 61 CYS A C 10
ATOM 10038 O O . CYS A 1 61 ? 3.536 8.664 4.735 1.00 0.00 61 CYS A O 10
ATOM 10045 N N . THR A 1 62 ? 3.253 9.395 6.793 1.00 0.00 62 THR A N 10
ATOM 10046 C CA . THR A 1 62 ? 4.203 10.524 6.580 1.00 0.00 62 THR A CA 10
ATOM 10047 C C . THR A 1 62 ? 5.584 10.141 7.116 1.00 0.00 62 THR A C 10
ATOM 10048 O O . THR A 1 62 ? 6.071 10.713 8.071 1.00 0.00 62 THR A O 10
ATOM 10059 N N . THR A 1 63 ? 6.221 9.181 6.507 1.00 0.00 63 THR A N 10
ATOM 10060 C CA . THR A 1 63 ? 7.571 8.765 6.979 1.00 0.00 63 THR A CA 10
ATOM 10061 C C . THR A 1 63 ? 8.162 7.761 5.989 1.00 0.00 63 THR A C 10
ATOM 10062 O O . THR A 1 63 ? 7.526 7.377 5.028 1.00 0.00 63 THR A O 10
ATOM 10073 N N . ASP A 1 64 ? 9.374 7.333 6.212 1.00 0.00 64 ASP A N 10
ATOM 10074 C CA . ASP A 1 64 ? 9.998 6.356 5.279 1.00 0.00 64 ASP A CA 10
ATOM 10075 C C . ASP A 1 64 ? 9.064 5.158 5.108 1.00 0.00 64 ASP A C 10
ATOM 10076 O O . ASP A 1 64 ? 7.952 5.157 5.595 1.00 0.00 64 ASP A O 10
ATOM 10085 N N . ASN A 1 65 ? 9.507 4.148 4.405 1.00 0.00 65 ASN A N 10
ATOM 10086 C CA . ASN A 1 65 ? 8.652 2.943 4.179 1.00 0.00 65 ASN A CA 10
ATOM 10087 C C . ASN A 1 65 ? 7.804 2.657 5.418 1.00 0.00 65 ASN A C 10
ATOM 10088 O O . ASN A 1 65 ? 8.254 2.050 6.369 1.00 0.00 65 ASN A O 10
ATOM 10099 N N . CYS A 1 66 ? 6.576 3.095 5.410 1.00 0.00 66 CYS A N 10
ATOM 10100 C CA . CYS A 1 66 ? 5.687 2.861 6.580 1.00 0.00 66 CYS A CA 10
ATOM 10101 C C . CYS A 1 66 ? 4.755 1.685 6.280 1.00 0.00 66 CYS A C 10
ATOM 10102 O O . CYS A 1 66 ? 4.077 1.179 7.151 1.00 0.00 66 CYS A O 10
ATOM 10109 N N . ASN A 1 67 ? 4.718 1.247 5.051 1.00 0.00 67 ASN A N 10
ATOM 10110 C CA . ASN A 1 67 ? 3.831 0.106 4.694 1.00 0.00 67 ASN A CA 10
ATOM 10111 C C . ASN A 1 67 ? 4.472 -0.702 3.565 1.00 0.00 67 ASN A C 10
ATOM 10112 O O . ASN A 1 67 ? 3.797 -1.357 2.796 1.00 0.00 67 ASN A O 10
ATOM 10123 N N . HIS A 1 68 ? 5.771 -0.660 3.458 1.00 0.00 68 HIS A N 10
ATOM 10124 C CA . HIS A 1 68 ? 6.454 -1.423 2.378 1.00 0.00 68 HIS A CA 10
ATOM 10125 C C . HIS A 1 68 ? 6.138 -2.912 2.528 1.00 0.00 68 HIS A C 10
ATOM 10126 O O . HIS A 1 68 ? 6.702 -3.695 1.781 1.00 0.00 68 HIS A O 10
ATOM 10141 N N . MET A 1 1 ? 11.285 10.062 -1.219 1.00 0.00 1 MET A N 11
ATOM 10142 C CA . MET A 1 1 ? 10.500 9.578 -0.048 1.00 0.00 1 MET A CA 11
ATOM 10143 C C . MET A 1 1 ? 10.773 8.103 0.177 1.00 0.00 1 MET A C 11
ATOM 10144 O O . MET A 1 1 ? 11.758 7.557 -0.277 1.00 0.00 1 MET A O 11
ATOM 10160 N N . GLN A 1 2 ? 9.881 7.454 0.857 1.00 0.00 2 GLN A N 11
ATOM 10161 C CA . GLN A 1 2 ? 10.038 6.013 1.109 1.00 0.00 2 GLN A CA 11
ATOM 10162 C C . GLN A 1 2 ? 8.644 5.439 1.288 1.00 0.00 2 GLN A C 11
ATOM 10163 O O . GLN A 1 2 ? 7.988 5.668 2.284 1.00 0.00 2 GLN A O 11
ATOM 10177 N N . CYS A 1 3 ? 8.167 4.733 0.304 1.00 0.00 3 CYS A N 11
ATOM 10178 C CA . CYS A 1 3 ? 6.797 4.179 0.395 1.00 0.00 3 CYS A CA 11
ATOM 10179 C C . CYS A 1 3 ? 6.707 2.887 -0.419 1.00 0.00 3 CYS A C 11
ATOM 10180 O O . CYS A 1 3 ? 6.575 2.912 -1.626 1.00 0.00 3 CYS A O 11
ATOM 10187 N N . LYS A 1 4 ? 6.783 1.760 0.233 1.00 0.00 4 LYS A N 11
ATOM 10188 C CA . LYS A 1 4 ? 6.706 0.463 -0.497 1.00 0.00 4 LYS A CA 11
ATOM 10189 C C . LYS A 1 4 ? 5.601 0.531 -1.552 1.00 0.00 4 LYS A C 11
ATOM 10190 O O . LYS A 1 4 ? 4.747 1.394 -1.514 1.00 0.00 4 LYS A O 11
ATOM 10209 N N . THR A 1 5 ? 5.611 -0.371 -2.496 1.00 0.00 5 THR A N 11
ATOM 10210 C CA . THR A 1 5 ? 4.559 -0.352 -3.551 1.00 0.00 5 THR A CA 11
ATOM 10211 C C . THR A 1 5 ? 4.465 -1.727 -4.218 1.00 0.00 5 THR A C 11
ATOM 10212 O O . THR A 1 5 ? 4.350 -1.834 -5.423 1.00 0.00 5 THR A O 11
ATOM 10223 N N . CYS A 1 6 ? 4.508 -2.778 -3.446 1.00 0.00 6 CYS A N 11
ATOM 10224 C CA . CYS A 1 6 ? 4.415 -4.141 -4.040 1.00 0.00 6 CYS A CA 11
ATOM 10225 C C . CYS A 1 6 ? 2.956 -4.604 -4.023 1.00 0.00 6 CYS A C 11
ATOM 10226 O O . CYS A 1 6 ? 2.060 -3.853 -3.699 1.00 0.00 6 CYS A O 11
ATOM 10233 N N . SER A 1 7 ? 2.710 -5.839 -4.363 1.00 0.00 7 SER A N 11
ATOM 10234 C CA . SER A 1 7 ? 1.308 -6.347 -4.355 1.00 0.00 7 SER A CA 11
ATOM 10235 C C . SER A 1 7 ? 1.143 -7.341 -3.208 1.00 0.00 7 SER A C 11
ATOM 10236 O O . SER A 1 7 ? 0.198 -8.104 -3.161 1.00 0.00 7 SER A O 11
ATOM 10244 N N . PHE A 1 8 ? 2.057 -7.331 -2.277 1.00 0.00 8 PHE A N 11
ATOM 10245 C CA . PHE A 1 8 ? 1.959 -8.264 -1.121 1.00 0.00 8 PHE A CA 11
ATOM 10246 C C . PHE A 1 8 ? 1.827 -7.445 0.167 1.00 0.00 8 PHE A C 11
ATOM 10247 O O . PHE A 1 8 ? 2.239 -6.303 0.231 1.00 0.00 8 PHE A O 11
ATOM 10264 N N . TYR A 1 9 ? 1.247 -8.012 1.188 1.00 0.00 9 TYR A N 11
ATOM 10265 C CA . TYR A 1 9 ? 1.077 -7.262 2.467 1.00 0.00 9 TYR A CA 11
ATOM 10266 C C . TYR A 1 9 ? 2.449 -6.981 3.097 1.00 0.00 9 TYR A C 11
ATOM 10267 O O . TYR A 1 9 ? 2.559 -6.250 4.060 1.00 0.00 9 TYR A O 11
ATOM 10285 N N . THR A 1 10 ? 3.489 -7.557 2.566 1.00 0.00 10 THR A N 11
ATOM 10286 C CA . THR A 1 10 ? 4.843 -7.320 3.144 1.00 0.00 10 THR A CA 11
ATOM 10287 C C . THR A 1 10 ? 5.885 -7.347 2.025 1.00 0.00 10 THR A C 11
ATOM 10288 O O . THR A 1 10 ? 6.206 -8.386 1.484 1.00 0.00 10 THR A O 11
ATOM 10299 N N . CYS A 1 11 ? 6.415 -6.207 1.671 1.00 0.00 11 CYS A N 11
ATOM 10300 C CA . CYS A 1 11 ? 7.436 -6.163 0.584 1.00 0.00 11 CYS A CA 11
ATOM 10301 C C . CYS A 1 11 ? 8.587 -5.253 1.004 1.00 0.00 11 CYS A C 11
ATOM 10302 O O . CYS A 1 11 ? 8.532 -4.057 0.804 1.00 0.00 11 CYS A O 11
ATOM 10309 N N . PRO A 1 12 ? 9.602 -5.847 1.572 1.00 0.00 12 PRO A N 11
ATOM 10310 C CA . PRO A 1 12 ? 10.784 -5.110 2.033 1.00 0.00 12 PRO A CA 11
ATOM 10311 C C . PRO A 1 12 ? 11.683 -4.775 0.842 1.00 0.00 12 PRO A C 11
ATOM 10312 O O . PRO A 1 12 ? 12.634 -4.028 0.955 1.00 0.00 12 PRO A O 11
ATOM 10323 N N . ASN A 1 13 ? 11.385 -5.330 -0.299 1.00 0.00 13 ASN A N 11
ATOM 10324 C CA . ASN A 1 13 ? 12.215 -5.054 -1.505 1.00 0.00 13 ASN A CA 11
ATOM 10325 C C . ASN A 1 13 ? 12.198 -3.554 -1.813 1.00 0.00 13 ASN A C 11
ATOM 10326 O O . ASN A 1 13 ? 13.096 -2.825 -1.443 1.00 0.00 13 ASN A O 11
ATOM 10337 N N . SER A 1 14 ? 11.187 -3.086 -2.494 1.00 0.00 14 SER A N 11
ATOM 10338 C CA . SER A 1 14 ? 11.121 -1.635 -2.831 1.00 0.00 14 SER A CA 11
ATOM 10339 C C . SER A 1 14 ? 11.035 -0.807 -1.552 1.00 0.00 14 SER A C 11
ATOM 10340 O O . SER A 1 14 ? 10.618 -1.284 -0.515 1.00 0.00 14 SER A O 11
ATOM 10348 N N . GLU A 1 15 ? 11.416 0.438 -1.622 1.00 0.00 15 GLU A N 11
ATOM 10349 C CA . GLU A 1 15 ? 11.345 1.303 -0.415 1.00 0.00 15 GLU A CA 11
ATOM 10350 C C . GLU A 1 15 ? 11.375 2.780 -0.834 1.00 0.00 15 GLU A C 11
ATOM 10351 O O . GLU A 1 15 ? 10.356 3.377 -1.117 1.00 0.00 15 GLU A O 11
ATOM 10363 N N . THR A 1 16 ? 12.537 3.371 -0.854 1.00 0.00 16 THR A N 11
ATOM 10364 C CA . THR A 1 16 ? 12.655 4.811 -1.231 1.00 0.00 16 THR A CA 11
ATOM 10365 C C . THR A 1 16 ? 12.083 5.051 -2.633 1.00 0.00 16 THR A C 11
ATOM 10366 O O . THR A 1 16 ? 12.653 4.643 -3.626 1.00 0.00 16 THR A O 11
ATOM 10377 N N . CYS A 1 17 ? 10.969 5.730 -2.716 1.00 0.00 17 CYS A N 11
ATOM 10378 C CA . CYS A 1 17 ? 10.359 6.028 -4.045 1.00 0.00 17 CYS A CA 11
ATOM 10379 C C . CYS A 1 17 ? 11.110 7.209 -4.669 1.00 0.00 17 CYS A C 11
ATOM 10380 O O . CYS A 1 17 ? 12.007 7.754 -4.057 1.00 0.00 17 CYS A O 11
ATOM 10387 N N . PRO A 1 18 ? 10.749 7.550 -5.876 1.00 0.00 18 PRO A N 11
ATOM 10388 C CA . PRO A 1 18 ? 11.409 8.643 -6.616 1.00 0.00 18 PRO A CA 11
ATOM 10389 C C . PRO A 1 18 ? 11.088 10.018 -6.011 1.00 0.00 18 PRO A C 11
ATOM 10390 O O . PRO A 1 18 ? 10.206 10.157 -5.188 1.00 0.00 18 PRO A O 11
ATOM 10401 N N . ASP A 1 19 ? 11.828 11.028 -6.400 1.00 0.00 19 ASP A N 11
ATOM 10402 C CA . ASP A 1 19 ? 11.605 12.393 -5.835 1.00 0.00 19 ASP A CA 11
ATOM 10403 C C . ASP A 1 19 ? 10.637 13.196 -6.708 1.00 0.00 19 ASP A C 11
ATOM 10404 O O . ASP A 1 19 ? 11.035 13.910 -7.606 1.00 0.00 19 ASP A O 11
ATOM 10413 N N . GLY A 1 20 ? 9.371 13.095 -6.428 1.00 0.00 20 GLY A N 11
ATOM 10414 C CA . GLY A 1 20 ? 8.353 13.859 -7.204 1.00 0.00 20 GLY A CA 11
ATOM 10415 C C . GLY A 1 20 ? 7.079 13.903 -6.375 1.00 0.00 20 GLY A C 11
ATOM 10416 O O . GLY A 1 20 ? 6.670 14.936 -5.882 1.00 0.00 20 GLY A O 11
ATOM 10420 N N . LYS A 1 21 ? 6.474 12.768 -6.185 1.00 0.00 21 LYS A N 11
ATOM 10421 C CA . LYS A 1 21 ? 5.254 12.704 -5.349 1.00 0.00 21 LYS A CA 11
ATOM 10422 C C . LYS A 1 21 ? 5.722 12.736 -3.901 1.00 0.00 21 LYS A C 11
ATOM 10423 O O . LYS A 1 21 ? 6.769 13.277 -3.620 1.00 0.00 21 LYS A O 11
ATOM 10442 N N . ASN A 1 22 ? 4.996 12.203 -2.967 1.00 0.00 22 ASN A N 11
ATOM 10443 C CA . ASN A 1 22 ? 5.508 12.310 -1.566 1.00 0.00 22 ASN A CA 11
ATOM 10444 C C . ASN A 1 22 ? 4.730 11.471 -0.570 1.00 0.00 22 ASN A C 11
ATOM 10445 O O . ASN A 1 22 ? 4.540 11.889 0.555 1.00 0.00 22 ASN A O 11
ATOM 10456 N N . ILE A 1 23 ? 4.289 10.304 -0.906 1.00 0.00 23 ILE A N 11
ATOM 10457 C CA . ILE A 1 23 ? 3.568 9.553 0.139 1.00 0.00 23 ILE A CA 11
ATOM 10458 C C . ILE A 1 23 ? 3.519 8.065 -0.151 1.00 0.00 23 ILE A C 11
ATOM 10459 O O . ILE A 1 23 ? 3.921 7.579 -1.190 1.00 0.00 23 ILE A O 11
ATOM 10475 N N . CYS A 1 24 ? 3.007 7.357 0.805 1.00 0.00 24 CYS A N 11
ATOM 10476 C CA . CYS A 1 24 ? 2.873 5.896 0.706 1.00 0.00 24 CYS A CA 11
ATOM 10477 C C . CYS A 1 24 ? 1.394 5.566 0.774 1.00 0.00 24 CYS A C 11
ATOM 10478 O O . CYS A 1 24 ? 0.844 5.450 1.845 1.00 0.00 24 CYS A O 11
ATOM 10485 N N . VAL A 1 25 ? 0.744 5.435 -0.347 1.00 0.00 25 VAL A N 11
ATOM 10486 C CA . VAL A 1 25 ? -0.711 5.137 -0.322 1.00 0.00 25 VAL A CA 11
ATOM 10487 C C . VAL A 1 25 ? -0.950 3.682 -0.722 1.00 0.00 25 VAL A C 11
ATOM 10488 O O . VAL A 1 25 ? -0.560 3.247 -1.787 1.00 0.00 25 VAL A O 11
ATOM 10501 N N . LYS A 1 26 ? -1.586 2.923 0.129 1.00 0.00 26 LYS A N 11
ATOM 10502 C CA . LYS A 1 26 ? -1.844 1.493 -0.199 1.00 0.00 26 LYS A CA 11
ATOM 10503 C C . LYS A 1 26 ? -3.345 1.199 -0.122 1.00 0.00 26 LYS A C 11
ATOM 10504 O O . LYS A 1 26 ? -4.069 1.796 0.652 1.00 0.00 26 LYS A O 11
ATOM 10523 N N . ARG A 1 27 ? -3.808 0.270 -0.914 1.00 0.00 27 ARG A N 11
ATOM 10524 C CA . ARG A 1 27 ? -5.256 -0.094 -0.895 1.00 0.00 27 ARG A CA 11
ATOM 10525 C C . ARG A 1 27 ? -5.425 -1.356 -0.051 1.00 0.00 27 ARG A C 11
ATOM 10526 O O . ARG A 1 27 ? -4.465 -2.036 0.252 1.00 0.00 27 ARG A O 11
ATOM 10547 N N . SER A 1 28 ? -6.627 -1.687 0.333 1.00 0.00 28 SER A N 11
ATOM 10548 C CA . SER A 1 28 ? -6.810 -2.916 1.149 1.00 0.00 28 SER A CA 11
ATOM 10549 C C . SER A 1 28 ? -8.267 -3.372 1.087 1.00 0.00 28 SER A C 11
ATOM 10550 O O . SER A 1 28 ? -9.173 -2.649 1.451 1.00 0.00 28 SER A O 11
ATOM 10558 N N . TRP A 1 29 ? -8.496 -4.579 0.651 1.00 0.00 29 TRP A N 11
ATOM 10559 C CA . TRP A 1 29 ? -9.885 -5.099 0.588 1.00 0.00 29 TRP A CA 11
ATOM 10560 C C . TRP A 1 29 ? -9.925 -6.439 1.306 1.00 0.00 29 TRP A C 11
ATOM 10561 O O . TRP A 1 29 ? -8.909 -6.942 1.724 1.00 0.00 29 TRP A O 11
ATOM 10582 N N . THR A 1 30 ? -11.083 -7.014 1.469 1.00 0.00 30 THR A N 11
ATOM 10583 C CA . THR A 1 30 ? -11.174 -8.314 2.182 1.00 0.00 30 THR A CA 11
ATOM 10584 C C . THR A 1 30 ? -11.271 -9.466 1.178 1.00 0.00 30 THR A C 11
ATOM 10585 O O . THR A 1 30 ? -11.131 -10.620 1.529 1.00 0.00 30 THR A O 11
ATOM 10596 N N . ALA A 1 31 ? -11.521 -9.162 -0.062 1.00 0.00 31 ALA A N 11
ATOM 10597 C CA . ALA A 1 31 ? -11.641 -10.241 -1.085 1.00 0.00 31 ALA A CA 11
ATOM 10598 C C . ALA A 1 31 ? -10.350 -11.061 -1.118 1.00 0.00 31 ALA A C 11
ATOM 10599 O O . ALA A 1 31 ? -9.293 -10.566 -1.459 1.00 0.00 31 ALA A O 11
ATOM 10606 N N . VAL A 1 32 ? -10.432 -12.314 -0.763 1.00 0.00 32 VAL A N 11
ATOM 10607 C CA . VAL A 1 32 ? -9.217 -13.177 -0.769 1.00 0.00 32 VAL A CA 11
ATOM 10608 C C . VAL A 1 32 ? -9.176 -13.988 -2.066 1.00 0.00 32 VAL A C 11
ATOM 10609 O O . VAL A 1 32 ? -10.070 -14.755 -2.361 1.00 0.00 32 VAL A O 11
ATOM 10622 N N . ARG A 1 33 ? -8.143 -13.823 -2.844 1.00 0.00 33 ARG A N 11
ATOM 10623 C CA . ARG A 1 33 ? -8.044 -14.582 -4.122 1.00 0.00 33 ARG A CA 11
ATOM 10624 C C . ARG A 1 33 ? -7.884 -16.073 -3.820 1.00 0.00 33 ARG A C 11
ATOM 10625 O O . ARG A 1 33 ? -8.767 -16.866 -4.076 1.00 0.00 33 ARG A O 11
ATOM 10646 N N . GLY A 1 34 ? -6.761 -16.460 -3.278 1.00 0.00 34 GLY A N 11
ATOM 10647 C CA . GLY A 1 34 ? -6.543 -17.899 -2.959 1.00 0.00 34 GLY A CA 11
ATOM 10648 C C . GLY A 1 34 ? -5.254 -18.053 -2.150 1.00 0.00 34 GLY A C 11
ATOM 10649 O O . GLY A 1 34 ? -5.211 -18.757 -1.160 1.00 0.00 34 GLY A O 11
ATOM 10653 N N . ASP A 1 35 ? -4.202 -17.401 -2.562 1.00 0.00 35 ASP A N 11
ATOM 10654 C CA . ASP A 1 35 ? -2.917 -17.510 -1.816 1.00 0.00 35 ASP A CA 11
ATOM 10655 C C . ASP A 1 35 ? -2.882 -16.463 -0.699 1.00 0.00 35 ASP A C 11
ATOM 10656 O O . ASP A 1 35 ? -2.614 -16.773 0.446 1.00 0.00 35 ASP A O 11
ATOM 10665 N N . GLY A 1 36 ? -3.150 -15.226 -1.019 1.00 0.00 36 GLY A N 11
ATOM 10666 C CA . GLY A 1 36 ? -3.132 -14.166 0.027 1.00 0.00 36 GLY A CA 11
ATOM 10667 C C . GLY A 1 36 ? -4.162 -14.502 1.112 1.00 0.00 36 GLY A C 11
ATOM 10668 O O . GLY A 1 36 ? -4.983 -15.379 0.933 1.00 0.00 36 GLY A O 11
ATOM 10672 N N . PRO A 1 37 ? -4.080 -13.793 2.209 1.00 0.00 37 PRO A N 11
ATOM 10673 C CA . PRO A 1 37 ? -4.991 -13.990 3.352 1.00 0.00 37 PRO A CA 11
ATOM 10674 C C . PRO A 1 37 ? -6.348 -13.334 3.081 1.00 0.00 37 PRO A C 11
ATOM 10675 O O . PRO A 1 37 ? -6.712 -13.076 1.951 1.00 0.00 37 PRO A O 11
ATOM 10686 N N . LYS A 1 38 ? -7.099 -13.069 4.114 1.00 0.00 38 LYS A N 11
ATOM 10687 C CA . LYS A 1 38 ? -8.436 -12.435 3.930 1.00 0.00 38 LYS A CA 11
ATOM 10688 C C . LYS A 1 38 ? -8.278 -11.070 3.256 1.00 0.00 38 LYS A C 11
ATOM 10689 O O . LYS A 1 38 ? -8.644 -10.885 2.112 1.00 0.00 38 LYS A O 11
ATOM 10708 N N . ARG A 1 39 ? -7.753 -10.110 3.965 1.00 0.00 39 ARG A N 11
ATOM 10709 C CA . ARG A 1 39 ? -7.589 -8.750 3.386 1.00 0.00 39 ARG A CA 11
ATOM 10710 C C . ARG A 1 39 ? -6.348 -8.687 2.496 1.00 0.00 39 ARG A C 11
ATOM 10711 O O . ARG A 1 39 ? -5.229 -8.728 2.966 1.00 0.00 39 ARG A O 11
ATOM 10732 N N . GLU A 1 40 ? -6.542 -8.550 1.213 1.00 0.00 40 GLU A N 11
ATOM 10733 C CA . GLU A 1 40 ? -5.374 -8.441 0.292 1.00 0.00 40 GLU A CA 11
ATOM 10734 C C . GLU A 1 40 ? -5.080 -6.953 0.097 1.00 0.00 40 GLU A C 11
ATOM 10735 O O . GLU A 1 40 ? -5.985 -6.152 0.012 1.00 0.00 40 GLU A O 11
ATOM 10747 N N . ILE A 1 41 ? -3.838 -6.559 0.053 1.00 0.00 41 ILE A N 11
ATOM 10748 C CA . ILE A 1 41 ? -3.553 -5.104 -0.104 1.00 0.00 41 ILE A CA 11
ATOM 10749 C C . ILE A 1 41 ? -2.474 -4.854 -1.157 1.00 0.00 41 ILE A C 11
ATOM 10750 O O . ILE A 1 41 ? -1.595 -5.664 -1.381 1.00 0.00 41 ILE A O 11
ATOM 10766 N N . ARG A 1 42 ? -2.525 -3.706 -1.775 1.00 0.00 42 ARG A N 11
ATOM 10767 C CA . ARG A 1 42 ? -1.502 -3.338 -2.788 1.00 0.00 42 ARG A CA 11
ATOM 10768 C C . ARG A 1 42 ? -0.919 -1.991 -2.374 1.00 0.00 42 ARG A C 11
ATOM 10769 O O . ARG A 1 42 ? -1.285 -1.448 -1.352 1.00 0.00 42 ARG A O 11
ATOM 10790 N N . ARG A 1 43 ? -0.020 -1.435 -3.129 1.00 0.00 43 ARG A N 11
ATOM 10791 C CA . ARG A 1 43 ? 0.543 -0.122 -2.709 1.00 0.00 43 ARG A CA 11
ATOM 10792 C C . ARG A 1 43 ? 1.190 0.607 -3.879 1.00 0.00 43 ARG A C 11
ATOM 10793 O O . ARG A 1 43 ? 1.596 0.021 -4.863 1.00 0.00 43 ARG A O 11
ATOM 10814 N N . GLU A 1 44 ? 1.298 1.897 -3.749 1.00 0.00 44 GLU A N 11
ATOM 10815 C CA . GLU A 1 44 ? 1.927 2.730 -4.801 1.00 0.00 44 GLU A CA 11
ATOM 10816 C C . GLU A 1 44 ? 2.307 4.055 -4.155 1.00 0.00 44 GLU A C 11
ATOM 10817 O O . GLU A 1 44 ? 1.700 4.470 -3.186 1.00 0.00 44 GLU A O 11
ATOM 10829 N N . CYS A 1 45 ? 3.292 4.732 -4.657 1.00 0.00 45 CYS A N 11
ATOM 10830 C CA . CYS A 1 45 ? 3.662 6.024 -4.024 1.00 0.00 45 CYS A CA 11
ATOM 10831 C C . CYS A 1 45 ? 2.840 7.145 -4.658 1.00 0.00 45 CYS A C 11
ATOM 10832 O O . CYS A 1 45 ? 2.620 7.177 -5.853 1.00 0.00 45 CYS A O 11
ATOM 10839 N N . ALA A 1 46 ? 2.380 8.059 -3.857 1.00 0.00 46 ALA A N 11
ATOM 10840 C CA . ALA A 1 46 ? 1.566 9.185 -4.385 1.00 0.00 46 ALA A CA 11
ATOM 10841 C C . ALA A 1 46 ? 1.651 10.344 -3.404 1.00 0.00 46 ALA A C 11
ATOM 10842 O O . ALA A 1 46 ? 1.962 10.157 -2.251 1.00 0.00 46 ALA A O 11
ATOM 10849 N N . ALA A 1 47 ? 1.361 11.532 -3.843 1.00 0.00 47 ALA A N 11
ATOM 10850 C CA . ALA A 1 47 ? 1.406 12.693 -2.916 1.00 0.00 47 ALA A CA 11
ATOM 10851 C C . ALA A 1 47 ? -0.020 12.973 -2.461 1.00 0.00 47 ALA A C 11
ATOM 10852 O O . ALA A 1 47 ? -0.426 14.104 -2.276 1.00 0.00 47 ALA A O 11
ATOM 10859 N N . THR A 1 48 ? -0.787 11.935 -2.318 1.00 0.00 48 THR A N 11
ATOM 10860 C CA . THR A 1 48 ? -2.209 12.095 -1.916 1.00 0.00 48 THR A CA 11
ATOM 10861 C C . THR A 1 48 ? -2.453 11.570 -0.506 1.00 0.00 48 THR A C 11
ATOM 10862 O O . THR A 1 48 ? -1.554 11.399 0.290 1.00 0.00 48 THR A O 11
ATOM 10873 N N . CYS A 1 49 ? -3.699 11.309 -0.223 1.00 0.00 49 CYS A N 11
ATOM 10874 C CA . CYS A 1 49 ? -4.110 10.782 1.102 1.00 0.00 49 CYS A CA 11
ATOM 10875 C C . CYS A 1 49 ? -5.630 10.631 1.082 1.00 0.00 49 CYS A C 11
ATOM 10876 O O . CYS A 1 49 ? -6.326 11.326 1.796 1.00 0.00 49 CYS A O 11
ATOM 10883 N N . PRO A 1 50 ? -6.104 9.757 0.236 1.00 0.00 50 PRO A N 11
ATOM 10884 C CA . PRO A 1 50 ? -7.549 9.532 0.068 1.00 0.00 50 PRO A CA 11
ATOM 10885 C C . PRO A 1 50 ? -8.105 8.664 1.201 1.00 0.00 50 PRO A C 11
ATOM 10886 O O . PRO A 1 50 ? -7.409 7.830 1.742 1.00 0.00 50 PRO A O 11
ATOM 10897 N N . PRO A 1 51 ? -9.357 8.883 1.512 1.00 0.00 51 PRO A N 11
ATOM 10898 C CA . PRO A 1 51 ? -10.060 8.128 2.564 1.00 0.00 51 PRO A CA 11
ATOM 10899 C C . PRO A 1 51 ? -10.507 6.782 1.995 1.00 0.00 51 PRO A C 11
ATOM 10900 O O . PRO A 1 51 ? -10.215 5.732 2.531 1.00 0.00 51 PRO A O 11
ATOM 10911 N N . SER A 1 52 ? -11.211 6.821 0.896 1.00 0.00 52 SER A N 11
ATOM 10912 C CA . SER A 1 52 ? -11.685 5.567 0.254 1.00 0.00 52 SER A CA 11
ATOM 10913 C C . SER A 1 52 ? -11.955 5.843 -1.226 1.00 0.00 52 SER A C 11
ATOM 10914 O O . SER A 1 52 ? -12.229 6.961 -1.617 1.00 0.00 52 SER A O 11
ATOM 10922 N N . LYS A 1 53 ? -11.878 4.841 -2.055 1.00 0.00 53 LYS A N 11
ATOM 10923 C CA . LYS A 1 53 ? -12.126 5.060 -3.507 1.00 0.00 53 LYS A CA 11
ATOM 10924 C C . LYS A 1 53 ? -13.084 3.987 -4.025 1.00 0.00 53 LYS A C 11
ATOM 10925 O O . LYS A 1 53 ? -13.854 3.433 -3.267 1.00 0.00 53 LYS A O 11
ATOM 10944 N N . LEU A 1 54 ? -13.039 3.709 -5.312 1.00 0.00 54 LEU A N 11
ATOM 10945 C CA . LEU A 1 54 ? -13.939 2.671 -5.933 1.00 0.00 54 LEU A CA 11
ATOM 10946 C C . LEU A 1 54 ? -14.486 1.722 -4.864 1.00 0.00 54 LEU A C 11
ATOM 10947 O O . LEU A 1 54 ? -15.596 1.867 -4.394 1.00 0.00 54 LEU A O 11
ATOM 10963 N N . GLY A 1 55 ? -13.700 0.765 -4.466 1.00 0.00 55 GLY A N 11
ATOM 10964 C CA . GLY A 1 55 ? -14.140 -0.190 -3.416 1.00 0.00 55 GLY A CA 11
ATOM 10965 C C . GLY A 1 55 ? -12.906 -0.623 -2.632 1.00 0.00 55 GLY A C 11
ATOM 10966 O O . GLY A 1 55 ? -12.777 -1.760 -2.224 1.00 0.00 55 GLY A O 11
ATOM 10970 N N . LEU A 1 56 ? -11.986 0.283 -2.440 1.00 0.00 56 LEU A N 11
ATOM 10971 C CA . LEU A 1 56 ? -10.740 -0.062 -1.706 1.00 0.00 56 LEU A CA 11
ATOM 10972 C C . LEU A 1 56 ? -10.455 0.982 -0.633 1.00 0.00 56 LEU A C 11
ATOM 10973 O O . LEU A 1 56 ? -10.788 2.143 -0.767 1.00 0.00 56 LEU A O 11
ATOM 10989 N N . THR A 1 57 ? -9.826 0.570 0.430 1.00 0.00 57 THR A N 11
ATOM 10990 C CA . THR A 1 57 ? -9.498 1.523 1.521 1.00 0.00 57 THR A CA 11
ATOM 10991 C C . THR A 1 57 ? -8.059 2.007 1.336 1.00 0.00 57 THR A C 11
ATOM 10992 O O . THR A 1 57 ? -7.153 1.219 1.132 1.00 0.00 57 THR A O 11
ATOM 11003 N N . VAL A 1 58 ? -7.842 3.293 1.405 1.00 0.00 58 VAL A N 11
ATOM 11004 C CA . VAL A 1 58 ? -6.469 3.830 1.238 1.00 0.00 58 VAL A CA 11
ATOM 11005 C C . VAL A 1 58 ? -5.864 4.105 2.601 1.00 0.00 58 VAL A C 11
ATOM 11006 O O . VAL A 1 58 ? -6.555 4.297 3.582 1.00 0.00 58 VAL A O 11
ATOM 11019 N N . PHE A 1 59 ? -4.577 4.170 2.653 1.00 0.00 59 PHE A N 11
ATOM 11020 C CA . PHE A 1 59 ? -3.897 4.482 3.923 1.00 0.00 59 PHE A CA 11
ATOM 11021 C C . PHE A 1 59 ? -2.549 5.096 3.576 1.00 0.00 59 PHE A C 11
ATOM 11022 O O . PHE A 1 59 ? -1.601 4.405 3.255 1.00 0.00 59 PHE A O 11
ATOM 11039 N N . CYS A 1 60 ? -2.468 6.397 3.589 1.00 0.00 60 CYS A N 11
ATOM 11040 C CA . CYS A 1 60 ? -1.195 7.056 3.209 1.00 0.00 60 CYS A CA 11
ATOM 11041 C C . CYS A 1 60 ? -0.341 7.358 4.432 1.00 0.00 60 CYS A C 11
ATOM 11042 O O . CYS A 1 60 ? -0.799 7.338 5.558 1.00 0.00 60 CYS A O 11
ATOM 11049 N N . CYS A 1 61 ? 0.902 7.669 4.200 1.00 0.00 61 CYS A N 11
ATOM 11050 C CA . CYS A 1 61 ? 1.815 8.013 5.333 1.00 0.00 61 CYS A CA 11
ATOM 11051 C C . CYS A 1 61 ? 3.102 8.634 4.780 1.00 0.00 61 CYS A C 11
ATOM 11052 O O . CYS A 1 61 ? 3.445 8.453 3.629 1.00 0.00 61 CYS A O 11
ATOM 11059 N N . THR A 1 62 ? 3.807 9.380 5.589 1.00 0.00 62 THR A N 11
ATOM 11060 C CA . THR A 1 62 ? 5.061 10.027 5.105 1.00 0.00 62 THR A CA 11
ATOM 11061 C C . THR A 1 62 ? 6.199 9.773 6.095 1.00 0.00 62 THR A C 11
ATOM 11062 O O . THR A 1 62 ? 6.739 10.690 6.680 1.00 0.00 62 THR A O 11
ATOM 11073 N N . THR A 1 63 ? 6.572 8.540 6.286 1.00 0.00 63 THR A N 11
ATOM 11074 C CA . THR A 1 63 ? 7.677 8.238 7.236 1.00 0.00 63 THR A CA 11
ATOM 11075 C C . THR A 1 63 ? 8.759 7.437 6.509 1.00 0.00 63 THR A C 11
ATOM 11076 O O . THR A 1 63 ? 9.905 7.833 6.436 1.00 0.00 63 THR A O 11
ATOM 11087 N N . ASP A 1 64 ? 8.389 6.310 5.975 1.00 0.00 64 ASP A N 11
ATOM 11088 C CA . ASP A 1 64 ? 9.360 5.449 5.244 1.00 0.00 64 ASP A CA 11
ATOM 11089 C C . ASP A 1 64 ? 8.779 4.040 5.203 1.00 0.00 64 ASP A C 11
ATOM 11090 O O . ASP A 1 64 ? 8.572 3.424 6.230 1.00 0.00 64 ASP A O 11
ATOM 11099 N N . ASN A 1 65 ? 8.492 3.542 4.030 1.00 0.00 65 ASN A N 11
ATOM 11100 C CA . ASN A 1 65 ? 7.886 2.191 3.900 1.00 0.00 65 ASN A CA 11
ATOM 11101 C C . ASN A 1 65 ? 6.925 1.943 5.065 1.00 0.00 65 ASN A C 11
ATOM 11102 O O . ASN A 1 65 ? 6.767 0.832 5.533 1.00 0.00 65 ASN A O 11
ATOM 11113 N N . CYS A 1 66 ? 6.295 2.985 5.543 1.00 0.00 66 CYS A N 11
ATOM 11114 C CA . CYS A 1 66 ? 5.350 2.843 6.689 1.00 0.00 66 CYS A CA 11
ATOM 11115 C C . CYS A 1 66 ? 4.529 1.560 6.529 1.00 0.00 66 CYS A C 11
ATOM 11116 O O . CYS A 1 66 ? 4.892 0.517 7.035 1.00 0.00 66 CYS A O 11
ATOM 11123 N N . ASN A 1 67 ? 3.429 1.622 5.835 1.00 0.00 67 ASN A N 11
ATOM 11124 C CA . ASN A 1 67 ? 2.598 0.400 5.655 1.00 0.00 67 ASN A CA 11
ATOM 11125 C C . ASN A 1 67 ? 3.367 -0.628 4.821 1.00 0.00 67 ASN A C 11
ATOM 11126 O O . ASN A 1 67 ? 3.376 -0.577 3.607 1.00 0.00 67 ASN A O 11
ATOM 11137 N N . HIS A 1 68 ? 4.012 -1.566 5.464 1.00 0.00 68 HIS A N 11
ATOM 11138 C CA . HIS A 1 68 ? 4.775 -2.596 4.713 1.00 0.00 68 HIS A CA 11
ATOM 11139 C C . HIS A 1 68 ? 4.036 -3.936 4.784 1.00 0.00 68 HIS A C 11
ATOM 11140 O O . HIS A 1 68 ? 2.866 -3.964 4.442 1.00 0.00 68 HIS A O 11
ATOM 11155 N N . MET A 1 1 ? 8.546 11.275 -2.727 1.00 0.00 1 MET A N 12
ATOM 11156 C CA . MET A 1 1 ? 8.902 10.924 -1.323 1.00 0.00 1 MET A CA 12
ATOM 11157 C C . MET A 1 1 ? 9.415 9.493 -1.268 1.00 0.00 1 MET A C 12
ATOM 11158 O O . MET A 1 1 ? 9.503 8.812 -2.271 1.00 0.00 1 MET A O 12
ATOM 11174 N N . GLN A 1 2 ? 9.737 9.025 -0.096 1.00 0.00 2 GLN A N 12
ATOM 11175 C CA . GLN A 1 2 ? 10.218 7.640 0.037 1.00 0.00 2 GLN A CA 12
ATOM 11176 C C . GLN A 1 2 ? 9.118 6.808 0.695 1.00 0.00 2 GLN A C 12
ATOM 11177 O O . GLN A 1 2 ? 8.776 7.018 1.841 1.00 0.00 2 GLN A O 12
ATOM 11191 N N . CYS A 1 3 ? 8.545 5.872 -0.015 1.00 0.00 3 CYS A N 12
ATOM 11192 C CA . CYS A 1 3 ? 7.463 5.059 0.588 1.00 0.00 3 CYS A CA 12
ATOM 11193 C C . CYS A 1 3 ? 7.526 3.631 0.036 1.00 0.00 3 CYS A C 12
ATOM 11194 O O . CYS A 1 3 ? 7.100 3.364 -1.070 1.00 0.00 3 CYS A O 12
ATOM 11201 N N . LYS A 1 4 ? 8.074 2.720 0.801 1.00 0.00 4 LYS A N 12
ATOM 11202 C CA . LYS A 1 4 ? 8.199 1.300 0.346 1.00 0.00 4 LYS A CA 12
ATOM 11203 C C . LYS A 1 4 ? 6.993 0.897 -0.506 1.00 0.00 4 LYS A C 12
ATOM 11204 O O . LYS A 1 4 ? 5.921 1.456 -0.394 1.00 0.00 4 LYS A O 12
ATOM 11223 N N . THR A 1 5 ? 7.170 -0.076 -1.362 1.00 0.00 5 THR A N 12
ATOM 11224 C CA . THR A 1 5 ? 6.048 -0.529 -2.231 1.00 0.00 5 THR A CA 12
ATOM 11225 C C . THR A 1 5 ? 6.324 -1.960 -2.702 1.00 0.00 5 THR A C 12
ATOM 11226 O O . THR A 1 5 ? 6.624 -2.197 -3.856 1.00 0.00 5 THR A O 12
ATOM 11237 N N . CYS A 1 6 ? 6.232 -2.916 -1.817 1.00 0.00 6 CYS A N 12
ATOM 11238 C CA . CYS A 1 6 ? 6.495 -4.328 -2.214 1.00 0.00 6 CYS A CA 12
ATOM 11239 C C . CYS A 1 6 ? 5.187 -4.983 -2.661 1.00 0.00 6 CYS A C 12
ATOM 11240 O O . CYS A 1 6 ? 4.302 -4.335 -3.183 1.00 0.00 6 CYS A O 12
ATOM 11247 N N . SER A 1 7 ? 5.057 -6.267 -2.457 1.00 0.00 7 SER A N 12
ATOM 11248 C CA . SER A 1 7 ? 3.806 -6.963 -2.869 1.00 0.00 7 SER A CA 12
ATOM 11249 C C . SER A 1 7 ? 3.209 -7.691 -1.662 1.00 0.00 7 SER A C 12
ATOM 11250 O O . SER A 1 7 ? 2.450 -8.628 -1.803 1.00 0.00 7 SER A O 12
ATOM 11258 N N . PHE A 1 8 ? 3.547 -7.264 -0.476 1.00 0.00 8 PHE A N 12
ATOM 11259 C CA . PHE A 1 8 ? 2.999 -7.928 0.744 1.00 0.00 8 PHE A CA 12
ATOM 11260 C C . PHE A 1 8 ? 2.871 -6.890 1.860 1.00 0.00 8 PHE A C 12
ATOM 11261 O O . PHE A 1 8 ? 2.868 -5.700 1.613 1.00 0.00 8 PHE A O 12
ATOM 11278 N N . TYR A 1 9 ? 2.782 -7.326 3.088 1.00 0.00 9 TYR A N 12
ATOM 11279 C CA . TYR A 1 9 ? 2.673 -6.351 4.213 1.00 0.00 9 TYR A CA 12
ATOM 11280 C C . TYR A 1 9 ? 4.074 -5.925 4.624 1.00 0.00 9 TYR A C 12
ATOM 11281 O O . TYR A 1 9 ? 4.560 -4.875 4.257 1.00 0.00 9 TYR A O 12
ATOM 11299 N N . THR A 1 10 ? 4.720 -6.750 5.380 1.00 0.00 10 THR A N 12
ATOM 11300 C CA . THR A 1 10 ? 6.103 -6.442 5.834 1.00 0.00 10 THR A CA 12
ATOM 11301 C C . THR A 1 10 ? 7.005 -6.261 4.612 1.00 0.00 10 THR A C 12
ATOM 11302 O O . THR A 1 10 ? 6.721 -6.759 3.540 1.00 0.00 10 THR A O 12
ATOM 11313 N N . CYS A 1 11 ? 8.093 -5.560 4.763 1.00 0.00 11 CYS A N 12
ATOM 11314 C CA . CYS A 1 11 ? 9.009 -5.361 3.607 1.00 0.00 11 CYS A CA 12
ATOM 11315 C C . CYS A 1 11 ? 10.461 -5.391 4.100 1.00 0.00 11 CYS A C 12
ATOM 11316 O O . CYS A 1 11 ? 10.865 -4.542 4.871 1.00 0.00 11 CYS A O 12
ATOM 11323 N N . PRO A 1 12 ? 11.206 -6.364 3.639 1.00 0.00 12 PRO A N 12
ATOM 11324 C CA . PRO A 1 12 ? 12.620 -6.521 4.016 1.00 0.00 12 PRO A CA 12
ATOM 11325 C C . PRO A 1 12 ? 13.465 -5.490 3.268 1.00 0.00 12 PRO A C 12
ATOM 11326 O O . PRO A 1 12 ? 14.574 -5.176 3.655 1.00 0.00 12 PRO A O 12
ATOM 11337 N N . ASN A 1 13 ? 12.936 -4.958 2.203 1.00 0.00 13 ASN A N 12
ATOM 11338 C CA . ASN A 1 13 ? 13.690 -3.938 1.422 1.00 0.00 13 ASN A CA 12
ATOM 11339 C C . ASN A 1 13 ? 12.965 -2.595 1.521 1.00 0.00 13 ASN A C 12
ATOM 11340 O O . ASN A 1 13 ? 11.945 -2.478 2.171 1.00 0.00 13 ASN A O 12
ATOM 11351 N N . SER A 1 14 ? 13.482 -1.581 0.885 1.00 0.00 14 SER A N 12
ATOM 11352 C CA . SER A 1 14 ? 12.816 -0.250 0.946 1.00 0.00 14 SER A CA 12
ATOM 11353 C C . SER A 1 14 ? 12.634 0.293 -0.471 1.00 0.00 14 SER A C 12
ATOM 11354 O O . SER A 1 14 ? 13.392 -0.022 -1.368 1.00 0.00 14 SER A O 12
ATOM 11362 N N . GLU A 1 15 ? 11.636 1.107 -0.683 1.00 0.00 15 GLU A N 12
ATOM 11363 C CA . GLU A 1 15 ? 11.413 1.667 -2.045 1.00 0.00 15 GLU A CA 12
ATOM 11364 C C . GLU A 1 15 ? 10.890 3.100 -1.934 1.00 0.00 15 GLU A C 12
ATOM 11365 O O . GLU A 1 15 ? 9.733 3.336 -1.633 1.00 0.00 15 GLU A O 12
ATOM 11377 N N . THR A 1 16 ? 11.728 4.065 -2.171 1.00 0.00 16 THR A N 12
ATOM 11378 C CA . THR A 1 16 ? 11.261 5.468 -2.072 1.00 0.00 16 THR A CA 12
ATOM 11379 C C . THR A 1 16 ? 10.582 5.888 -3.379 1.00 0.00 16 THR A C 12
ATOM 11380 O O . THR A 1 16 ? 11.070 5.619 -4.458 1.00 0.00 16 THR A O 12
ATOM 11391 N N . CYS A 1 17 ? 9.461 6.556 -3.287 1.00 0.00 17 CYS A N 12
ATOM 11392 C CA . CYS A 1 17 ? 8.754 7.009 -4.521 1.00 0.00 17 CYS A CA 12
ATOM 11393 C C . CYS A 1 17 ? 9.753 7.756 -5.407 1.00 0.00 17 CYS A C 12
ATOM 11394 O O . CYS A 1 17 ? 10.798 8.170 -4.944 1.00 0.00 17 CYS A O 12
ATOM 11401 N N . PRO A 1 18 ? 9.407 7.907 -6.659 1.00 0.00 18 PRO A N 12
ATOM 11402 C CA . PRO A 1 18 ? 10.264 8.603 -7.633 1.00 0.00 18 PRO A CA 12
ATOM 11403 C C . PRO A 1 18 ? 10.300 10.109 -7.354 1.00 0.00 18 PRO A C 12
ATOM 11404 O O . PRO A 1 18 ? 9.822 10.573 -6.338 1.00 0.00 18 PRO A O 12
ATOM 11415 N N . ASP A 1 19 ? 10.881 10.871 -8.241 1.00 0.00 19 ASP A N 12
ATOM 11416 C CA . ASP A 1 19 ? 10.967 12.345 -8.025 1.00 0.00 19 ASP A CA 12
ATOM 11417 C C . ASP A 1 19 ? 9.681 13.021 -8.496 1.00 0.00 19 ASP A C 12
ATOM 11418 O O . ASP A 1 19 ? 9.708 14.000 -9.216 1.00 0.00 19 ASP A O 12
ATOM 11427 N N . GLY A 1 20 ? 8.559 12.511 -8.096 1.00 0.00 20 GLY A N 12
ATOM 11428 C CA . GLY A 1 20 ? 7.267 13.124 -8.516 1.00 0.00 20 GLY A CA 12
ATOM 11429 C C . GLY A 1 20 ? 6.148 12.699 -7.565 1.00 0.00 20 GLY A C 12
ATOM 11430 O O . GLY A 1 20 ? 5.215 13.441 -7.328 1.00 0.00 20 GLY A O 12
ATOM 11434 N N . LYS A 1 21 ? 6.224 11.517 -7.011 1.00 0.00 21 LYS A N 12
ATOM 11435 C CA . LYS A 1 21 ? 5.154 11.082 -6.083 1.00 0.00 21 LYS A CA 12
ATOM 11436 C C . LYS A 1 21 ? 5.380 11.767 -4.748 1.00 0.00 21 LYS A C 12
ATOM 11437 O O . LYS A 1 21 ? 6.164 12.685 -4.658 1.00 0.00 21 LYS A O 12
ATOM 11456 N N . ASN A 1 22 ? 4.702 11.358 -3.710 1.00 0.00 22 ASN A N 12
ATOM 11457 C CA . ASN A 1 22 ? 4.915 12.062 -2.408 1.00 0.00 22 ASN A CA 12
ATOM 11458 C C . ASN A 1 22 ? 4.451 11.251 -1.202 1.00 0.00 22 ASN A C 12
ATOM 11459 O O . ASN A 1 22 ? 4.678 11.659 -0.082 1.00 0.00 22 ASN A O 12
ATOM 11470 N N . ILE A 1 23 ? 3.783 10.148 -1.358 1.00 0.00 23 ILE A N 12
ATOM 11471 C CA . ILE A 1 23 ? 3.342 9.461 -0.120 1.00 0.00 23 ILE A CA 12
ATOM 11472 C C . ILE A 1 23 ? 3.396 7.946 -0.229 1.00 0.00 23 ILE A C 12
ATOM 11473 O O . ILE A 1 23 ? 3.580 7.364 -1.279 1.00 0.00 23 ILE A O 12
ATOM 11489 N N . CYS A 1 24 ? 3.200 7.331 0.899 1.00 0.00 24 CYS A N 12
ATOM 11490 C CA . CYS A 1 24 ? 3.188 5.862 0.993 1.00 0.00 24 CYS A CA 12
ATOM 11491 C C . CYS A 1 24 ? 1.732 5.416 0.967 1.00 0.00 24 CYS A C 12
ATOM 11492 O O . CYS A 1 24 ? 0.878 6.047 1.560 1.00 0.00 24 CYS A O 12
ATOM 11499 N N . VAL A 1 25 ? 1.425 4.361 0.271 1.00 0.00 25 VAL A N 12
ATOM 11500 C CA . VAL A 1 25 ? 0.004 3.939 0.209 1.00 0.00 25 VAL A CA 12
ATOM 11501 C C . VAL A 1 25 ? -0.130 2.422 0.257 1.00 0.00 25 VAL A C 12
ATOM 11502 O O . VAL A 1 25 ? 0.694 1.687 -0.255 1.00 0.00 25 VAL A O 12
ATOM 11515 N N . LYS A 1 26 ? -1.189 1.959 0.864 1.00 0.00 26 LYS A N 12
ATOM 11516 C CA . LYS A 1 26 ? -1.433 0.497 0.960 1.00 0.00 26 LYS A CA 12
ATOM 11517 C C . LYS A 1 26 ? -2.943 0.250 0.962 1.00 0.00 26 LYS A C 12
ATOM 11518 O O . LYS A 1 26 ? -3.614 0.470 1.952 1.00 0.00 26 LYS A O 12
ATOM 11537 N N . ARG A 1 27 ? -3.482 -0.210 -0.132 1.00 0.00 27 ARG A N 12
ATOM 11538 C CA . ARG A 1 27 ? -4.946 -0.479 -0.185 1.00 0.00 27 ARG A CA 12
ATOM 11539 C C . ARG A 1 27 ? -5.206 -1.854 0.434 1.00 0.00 27 ARG A C 12
ATOM 11540 O O . ARG A 1 27 ? -4.385 -2.743 0.340 1.00 0.00 27 ARG A O 12
ATOM 11561 N N . SER A 1 28 ? -6.330 -2.047 1.065 1.00 0.00 28 SER A N 12
ATOM 11562 C CA . SER A 1 28 ? -6.605 -3.379 1.675 1.00 0.00 28 SER A CA 12
ATOM 11563 C C . SER A 1 28 ? -8.112 -3.642 1.691 1.00 0.00 28 SER A C 12
ATOM 11564 O O . SER A 1 28 ? -8.845 -3.061 2.467 1.00 0.00 28 SER A O 12
ATOM 11572 N N . TRP A 1 29 ? -8.574 -4.522 0.840 1.00 0.00 29 TRP A N 12
ATOM 11573 C CA . TRP A 1 29 ? -10.027 -4.835 0.800 1.00 0.00 29 TRP A CA 12
ATOM 11574 C C . TRP A 1 29 ? -10.214 -6.347 0.720 1.00 0.00 29 TRP A C 12
ATOM 11575 O O . TRP A 1 29 ? -9.267 -7.086 0.557 1.00 0.00 29 TRP A O 12
ATOM 11596 N N . THR A 1 30 ? -11.422 -6.812 0.856 1.00 0.00 30 THR A N 12
ATOM 11597 C CA . THR A 1 30 ? -11.673 -8.279 0.819 1.00 0.00 30 THR A CA 12
ATOM 11598 C C . THR A 1 30 ? -12.665 -8.615 -0.295 1.00 0.00 30 THR A C 12
ATOM 11599 O O . THR A 1 30 ? -13.438 -9.548 -0.207 1.00 0.00 30 THR A O 12
ATOM 11610 N N . ALA A 1 31 ? -12.647 -7.839 -1.323 1.00 0.00 31 ALA A N 12
ATOM 11611 C CA . ALA A 1 31 ? -13.582 -8.046 -2.463 1.00 0.00 31 ALA A CA 12
ATOM 11612 C C . ALA A 1 31 ? -13.410 -9.449 -3.055 1.00 0.00 31 ALA A C 12
ATOM 11613 O O . ALA A 1 31 ? -13.906 -10.419 -2.517 1.00 0.00 31 ALA A O 12
ATOM 11620 N N . VAL A 1 32 ? -12.732 -9.569 -4.168 1.00 0.00 32 VAL A N 12
ATOM 11621 C CA . VAL A 1 32 ? -12.564 -10.909 -4.785 1.00 0.00 32 VAL A CA 12
ATOM 11622 C C . VAL A 1 32 ? -11.389 -11.640 -4.136 1.00 0.00 32 VAL A C 12
ATOM 11623 O O . VAL A 1 32 ? -10.387 -11.052 -3.784 1.00 0.00 32 VAL A O 12
ATOM 11636 N N . ARG A 1 33 ? -11.513 -12.921 -3.990 1.00 0.00 33 ARG A N 12
ATOM 11637 C CA . ARG A 1 33 ? -10.418 -13.725 -3.373 1.00 0.00 33 ARG A CA 12
ATOM 11638 C C . ARG A 1 33 ? -10.609 -15.201 -3.730 1.00 0.00 33 ARG A C 12
ATOM 11639 O O . ARG A 1 33 ? -10.810 -16.037 -2.871 1.00 0.00 33 ARG A O 12
ATOM 11660 N N . GLY A 1 34 ? -10.548 -15.528 -4.992 1.00 0.00 34 GLY A N 12
ATOM 11661 C CA . GLY A 1 34 ? -10.728 -16.949 -5.406 1.00 0.00 34 GLY A CA 12
ATOM 11662 C C . GLY A 1 34 ? -9.374 -17.664 -5.387 1.00 0.00 34 GLY A C 12
ATOM 11663 O O . GLY A 1 34 ? -9.291 -18.862 -5.576 1.00 0.00 34 GLY A O 12
ATOM 11667 N N . ASP A 1 35 ? -8.314 -16.940 -5.158 1.00 0.00 35 ASP A N 12
ATOM 11668 C CA . ASP A 1 35 ? -6.969 -17.578 -5.122 1.00 0.00 35 ASP A CA 12
ATOM 11669 C C . ASP A 1 35 ? -6.054 -16.778 -4.191 1.00 0.00 35 ASP A C 12
ATOM 11670 O O . ASP A 1 35 ? -5.347 -17.332 -3.374 1.00 0.00 35 ASP A O 12
ATOM 11679 N N . GLY A 1 36 ? -6.067 -15.477 -4.306 1.00 0.00 36 GLY A N 12
ATOM 11680 C CA . GLY A 1 36 ? -5.204 -14.643 -3.426 1.00 0.00 36 GLY A CA 12
ATOM 11681 C C . GLY A 1 36 ? -5.622 -14.845 -1.967 1.00 0.00 36 GLY A C 12
ATOM 11682 O O . GLY A 1 36 ? -6.358 -15.760 -1.656 1.00 0.00 36 GLY A O 12
ATOM 11686 N N . PRO A 1 37 ? -5.137 -13.979 -1.112 1.00 0.00 37 PRO A N 12
ATOM 11687 C CA . PRO A 1 37 ? -5.440 -14.029 0.328 1.00 0.00 37 PRO A CA 12
ATOM 11688 C C . PRO A 1 37 ? -6.834 -13.453 0.602 1.00 0.00 37 PRO A C 12
ATOM 11689 O O . PRO A 1 37 ? -7.609 -13.227 -0.306 1.00 0.00 37 PRO A O 12
ATOM 11700 N N . LYS A 1 38 ? -7.158 -13.215 1.843 1.00 0.00 38 LYS A N 12
ATOM 11701 C CA . LYS A 1 38 ? -8.503 -12.655 2.164 1.00 0.00 38 LYS A CA 12
ATOM 11702 C C . LYS A 1 38 ? -8.552 -11.179 1.772 1.00 0.00 38 LYS A C 12
ATOM 11703 O O . LYS A 1 38 ? -9.186 -10.802 0.807 1.00 0.00 38 LYS A O 12
ATOM 11722 N N . ARG A 1 39 ? -7.893 -10.338 2.521 1.00 0.00 39 ARG A N 12
ATOM 11723 C CA . ARG A 1 39 ? -7.907 -8.885 2.203 1.00 0.00 39 ARG A CA 12
ATOM 11724 C C . ARG A 1 39 ? -6.917 -8.575 1.082 1.00 0.00 39 ARG A C 12
ATOM 11725 O O . ARG A 1 39 ? -5.748 -8.341 1.316 1.00 0.00 39 ARG A O 12
ATOM 11746 N N . GLU A 1 40 ? -7.386 -8.553 -0.131 1.00 0.00 40 GLU A N 12
ATOM 11747 C CA . GLU A 1 40 ? -6.486 -8.233 -1.278 1.00 0.00 40 GLU A CA 12
ATOM 11748 C C . GLU A 1 40 ? -5.958 -6.808 -1.097 1.00 0.00 40 GLU A C 12
ATOM 11749 O O . GLU A 1 40 ? -6.697 -5.855 -1.203 1.00 0.00 40 GLU A O 12
ATOM 11761 N N . ILE A 1 41 ? -4.693 -6.649 -0.811 1.00 0.00 41 ILE A N 12
ATOM 11762 C CA . ILE A 1 41 ? -4.149 -5.271 -0.612 1.00 0.00 41 ILE A CA 12
ATOM 11763 C C . ILE A 1 41 ? -3.305 -4.850 -1.816 1.00 0.00 41 ILE A C 12
ATOM 11764 O O . ILE A 1 41 ? -3.270 -5.515 -2.833 1.00 0.00 41 ILE A O 12
ATOM 11780 N N . ARG A 1 42 ? -2.621 -3.742 -1.700 1.00 0.00 42 ARG A N 12
ATOM 11781 C CA . ARG A 1 42 ? -1.770 -3.257 -2.823 1.00 0.00 42 ARG A CA 12
ATOM 11782 C C . ARG A 1 42 ? -0.832 -2.164 -2.298 1.00 0.00 42 ARG A C 12
ATOM 11783 O O . ARG A 1 42 ? -1.068 -1.586 -1.257 1.00 0.00 42 ARG A O 12
ATOM 11804 N N . ARG A 1 43 ? 0.234 -1.885 -2.999 1.00 0.00 43 ARG A N 12
ATOM 11805 C CA . ARG A 1 43 ? 1.186 -0.838 -2.519 1.00 0.00 43 ARG A CA 12
ATOM 11806 C C . ARG A 1 43 ? 1.528 0.125 -3.660 1.00 0.00 43 ARG A C 12
ATOM 11807 O O . ARG A 1 43 ? 1.397 -0.202 -4.824 1.00 0.00 43 ARG A O 12
ATOM 11828 N N . GLU A 1 44 ? 1.972 1.311 -3.331 1.00 0.00 44 GLU A N 12
ATOM 11829 C CA . GLU A 1 44 ? 2.329 2.297 -4.394 1.00 0.00 44 GLU A CA 12
ATOM 11830 C C . GLU A 1 44 ? 2.626 3.659 -3.758 1.00 0.00 44 GLU A C 12
ATOM 11831 O O . GLU A 1 44 ? 2.825 3.771 -2.564 1.00 0.00 44 GLU A O 12
ATOM 11843 N N . CYS A 1 45 ? 2.645 4.695 -4.552 1.00 0.00 45 CYS A N 12
ATOM 11844 C CA . CYS A 1 45 ? 2.910 6.061 -4.012 1.00 0.00 45 CYS A CA 12
ATOM 11845 C C . CYS A 1 45 ? 1.822 7.006 -4.541 1.00 0.00 45 CYS A C 12
ATOM 11846 O O . CYS A 1 45 ? 1.367 6.869 -5.659 1.00 0.00 45 CYS A O 12
ATOM 11853 N N . ALA A 1 46 ? 1.385 7.952 -3.751 1.00 0.00 46 ALA A N 12
ATOM 11854 C CA . ALA A 1 46 ? 0.311 8.879 -4.228 1.00 0.00 46 ALA A CA 12
ATOM 11855 C C . ALA A 1 46 ? 0.299 10.149 -3.380 1.00 0.00 46 ALA A C 12
ATOM 11856 O O . ALA A 1 46 ? 1.205 10.407 -2.618 1.00 0.00 46 ALA A O 12
ATOM 11863 N N . ALA A 1 47 ? -0.742 10.935 -3.489 1.00 0.00 47 ALA A N 12
ATOM 11864 C CA . ALA A 1 47 ? -0.831 12.170 -2.663 1.00 0.00 47 ALA A CA 12
ATOM 11865 C C . ALA A 1 47 ? -1.292 11.747 -1.270 1.00 0.00 47 ALA A C 12
ATOM 11866 O O . ALA A 1 47 ? -0.504 11.306 -0.460 1.00 0.00 47 ALA A O 12
ATOM 11873 N N . THR A 1 48 ? -2.567 11.825 -0.992 1.00 0.00 48 THR A N 12
ATOM 11874 C CA . THR A 1 48 ? -3.049 11.362 0.339 1.00 0.00 48 THR A CA 12
ATOM 11875 C C . THR A 1 48 ? -2.807 9.870 0.405 1.00 0.00 48 THR A C 12
ATOM 11876 O O . THR A 1 48 ? -2.049 9.368 1.210 1.00 0.00 48 THR A O 12
ATOM 11887 N N . CYS A 1 49 ? -3.480 9.165 -0.450 1.00 0.00 49 CYS A N 12
ATOM 11888 C CA . CYS A 1 49 ? -3.362 7.691 -0.493 1.00 0.00 49 CYS A CA 12
ATOM 11889 C C . CYS A 1 49 ? -3.626 7.245 -1.946 1.00 0.00 49 CYS A C 12
ATOM 11890 O O . CYS A 1 49 ? -3.679 8.077 -2.829 1.00 0.00 49 CYS A O 12
ATOM 11897 N N . PRO A 1 50 ? -3.777 5.959 -2.164 1.00 0.00 50 PRO A N 12
ATOM 11898 C CA . PRO A 1 50 ? -4.027 5.416 -3.511 1.00 0.00 50 PRO A CA 12
ATOM 11899 C C . PRO A 1 50 ? -5.509 5.577 -3.857 1.00 0.00 50 PRO A C 12
ATOM 11900 O O . PRO A 1 50 ? -6.273 6.062 -3.048 1.00 0.00 50 PRO A O 12
ATOM 11911 N N . PRO A 1 51 ? -5.875 5.164 -5.044 1.00 0.00 51 PRO A N 12
ATOM 11912 C CA . PRO A 1 51 ? -7.269 5.241 -5.511 1.00 0.00 51 PRO A CA 12
ATOM 11913 C C . PRO A 1 51 ? -8.073 4.082 -4.937 1.00 0.00 51 PRO A C 12
ATOM 11914 O O . PRO A 1 51 ? -8.548 3.222 -5.651 1.00 0.00 51 PRO A O 12
ATOM 11925 N N . SER A 1 52 ? -8.224 4.055 -3.657 1.00 0.00 52 SER A N 12
ATOM 11926 C CA . SER A 1 52 ? -8.989 2.957 -3.022 1.00 0.00 52 SER A CA 12
ATOM 11927 C C . SER A 1 52 ? -10.468 3.331 -3.001 1.00 0.00 52 SER A C 12
ATOM 11928 O O . SER A 1 52 ? -10.832 4.466 -3.239 1.00 0.00 52 SER A O 12
ATOM 11936 N N . LYS A 1 53 ? -11.326 2.397 -2.706 1.00 0.00 53 LYS A N 12
ATOM 11937 C CA . LYS A 1 53 ? -12.775 2.727 -2.660 1.00 0.00 53 LYS A CA 12
ATOM 11938 C C . LYS A 1 53 ? -13.052 3.531 -1.389 1.00 0.00 53 LYS A C 12
ATOM 11939 O O . LYS A 1 53 ? -14.133 4.049 -1.189 1.00 0.00 53 LYS A O 12
ATOM 11958 N N . LEU A 1 54 ? -12.078 3.626 -0.519 1.00 0.00 54 LEU A N 12
ATOM 11959 C CA . LEU A 1 54 ? -12.271 4.382 0.749 1.00 0.00 54 LEU A CA 12
ATOM 11960 C C . LEU A 1 54 ? -13.343 3.692 1.594 1.00 0.00 54 LEU A C 12
ATOM 11961 O O . LEU A 1 54 ? -13.771 4.195 2.615 1.00 0.00 54 LEU A O 12
ATOM 11977 N N . GLY A 1 55 ? -13.749 2.520 1.189 1.00 0.00 55 GLY A N 12
ATOM 11978 C CA . GLY A 1 55 ? -14.754 1.753 1.965 1.00 0.00 55 GLY A CA 12
ATOM 11979 C C . GLY A 1 55 ? -14.049 0.522 2.538 1.00 0.00 55 GLY A C 12
ATOM 11980 O O . GLY A 1 55 ? -14.546 -0.144 3.425 1.00 0.00 55 GLY A O 12
ATOM 11984 N N . LEU A 1 56 ? -12.875 0.232 2.034 1.00 0.00 56 LEU A N 12
ATOM 11985 C CA . LEU A 1 56 ? -12.101 -0.932 2.534 1.00 0.00 56 LEU A CA 12
ATOM 11986 C C . LEU A 1 56 ? -11.106 -0.432 3.590 1.00 0.00 56 LEU A C 12
ATOM 11987 O O . LEU A 1 56 ? -11.492 -0.108 4.696 1.00 0.00 56 LEU A O 12
ATOM 12003 N N . THR A 1 57 ? -9.834 -0.350 3.280 1.00 0.00 57 THR A N 12
ATOM 12004 C CA . THR A 1 57 ? -8.872 0.149 4.309 1.00 0.00 57 THR A CA 12
ATOM 12005 C C . THR A 1 57 ? -7.657 0.802 3.641 1.00 0.00 57 THR A C 12
ATOM 12006 O O . THR A 1 57 ? -6.764 0.127 3.168 1.00 0.00 57 THR A O 12
ATOM 12017 N N . VAL A 1 58 ? -7.589 2.110 3.628 1.00 0.00 58 VAL A N 12
ATOM 12018 C CA . VAL A 1 58 ? -6.403 2.768 3.027 1.00 0.00 58 VAL A CA 12
ATOM 12019 C C . VAL A 1 58 ? -5.369 3.010 4.113 1.00 0.00 58 VAL A C 12
ATOM 12020 O O . VAL A 1 58 ? -5.701 3.264 5.254 1.00 0.00 58 VAL A O 12
ATOM 12033 N N . PHE A 1 59 ? -4.124 3.001 3.763 1.00 0.00 59 PHE A N 12
ATOM 12034 C CA . PHE A 1 59 ? -3.089 3.306 4.770 1.00 0.00 59 PHE A CA 12
ATOM 12035 C C . PHE A 1 59 ? -2.056 4.219 4.119 1.00 0.00 59 PHE A C 12
ATOM 12036 O O . PHE A 1 59 ? -1.219 3.789 3.350 1.00 0.00 59 PHE A O 12
ATOM 12053 N N . CYS A 1 60 ? -2.140 5.484 4.402 1.00 0.00 60 CYS A N 12
ATOM 12054 C CA . CYS A 1 60 ? -1.200 6.464 3.790 1.00 0.00 60 CYS A CA 12
ATOM 12055 C C . CYS A 1 60 ? -0.425 7.181 4.897 1.00 0.00 60 CYS A C 12
ATOM 12056 O O . CYS A 1 60 ? -0.954 7.463 5.954 1.00 0.00 60 CYS A O 12
ATOM 12063 N N . CYS A 1 61 ? 0.821 7.493 4.660 1.00 0.00 61 CYS A N 12
ATOM 12064 C CA . CYS A 1 61 ? 1.617 8.210 5.705 1.00 0.00 61 CYS A CA 12
ATOM 12065 C C . CYS A 1 61 ? 2.528 9.228 5.033 1.00 0.00 61 CYS A C 12
ATOM 12066 O O . CYS A 1 61 ? 2.812 9.139 3.859 1.00 0.00 61 CYS A O 12
ATOM 12073 N N . THR A 1 62 ? 2.976 10.204 5.769 1.00 0.00 62 THR A N 12
ATOM 12074 C CA . THR A 1 62 ? 3.854 11.248 5.166 1.00 0.00 62 THR A CA 12
ATOM 12075 C C . THR A 1 62 ? 5.272 11.158 5.737 1.00 0.00 62 THR A C 12
ATOM 12076 O O . THR A 1 62 ? 5.765 12.082 6.353 1.00 0.00 62 THR A O 12
ATOM 12087 N N . THR A 1 63 ? 5.934 10.057 5.524 1.00 0.00 63 THR A N 12
ATOM 12088 C CA . THR A 1 63 ? 7.325 9.910 6.038 1.00 0.00 63 THR A CA 12
ATOM 12089 C C . THR A 1 63 ? 8.058 8.878 5.184 1.00 0.00 63 THR A C 12
ATOM 12090 O O . THR A 1 63 ? 7.442 8.032 4.567 1.00 0.00 63 THR A O 12
ATOM 12101 N N . ASP A 1 64 ? 9.366 8.934 5.140 1.00 0.00 64 ASP A N 12
ATOM 12102 C CA . ASP A 1 64 ? 10.122 7.940 4.323 1.00 0.00 64 ASP A CA 12
ATOM 12103 C C . ASP A 1 64 ? 9.503 6.563 4.550 1.00 0.00 64 ASP A C 12
ATOM 12104 O O . ASP A 1 64 ? 8.796 6.374 5.518 1.00 0.00 64 ASP A O 12
ATOM 12113 N N . ASN A 1 65 ? 9.743 5.619 3.658 1.00 0.00 65 ASN A N 12
ATOM 12114 C CA . ASN A 1 65 ? 9.151 4.238 3.799 1.00 0.00 65 ASN A CA 12
ATOM 12115 C C . ASN A 1 65 ? 8.642 4.010 5.232 1.00 0.00 65 ASN A C 12
ATOM 12116 O O . ASN A 1 65 ? 9.371 3.568 6.097 1.00 0.00 65 ASN A O 12
ATOM 12127 N N . CYS A 1 66 ? 7.404 4.352 5.492 1.00 0.00 66 CYS A N 12
ATOM 12128 C CA . CYS A 1 66 ? 6.858 4.201 6.875 1.00 0.00 66 CYS A CA 12
ATOM 12129 C C . CYS A 1 66 ? 6.278 2.796 7.094 1.00 0.00 66 CYS A C 12
ATOM 12130 O O . CYS A 1 66 ? 6.496 2.185 8.122 1.00 0.00 66 CYS A O 12
ATOM 12137 N N . ASN A 1 67 ? 5.525 2.287 6.158 1.00 0.00 67 ASN A N 12
ATOM 12138 C CA . ASN A 1 67 ? 4.921 0.936 6.351 1.00 0.00 67 ASN A CA 12
ATOM 12139 C C . ASN A 1 67 ? 5.744 -0.129 5.624 1.00 0.00 67 ASN A C 12
ATOM 12140 O O . ASN A 1 67 ? 5.393 -0.572 4.548 1.00 0.00 67 ASN A O 12
ATOM 12151 N N . HIS A 1 68 ? 6.833 -0.552 6.205 1.00 0.00 68 HIS A N 12
ATOM 12152 C CA . HIS A 1 68 ? 7.662 -1.600 5.545 1.00 0.00 68 HIS A CA 12
ATOM 12153 C C . HIS A 1 68 ? 6.806 -2.849 5.344 1.00 0.00 68 HIS A C 12
ATOM 12154 O O . HIS A 1 68 ? 6.515 -3.505 6.330 1.00 0.00 68 HIS A O 12
ATOM 12169 N N . MET A 1 1 ? 9.128 11.379 -3.497 1.00 0.00 1 MET A N 13
ATOM 12170 C CA . MET A 1 1 ? 9.450 11.202 -2.053 1.00 0.00 1 MET A CA 13
ATOM 12171 C C . MET A 1 1 ? 9.954 9.784 -1.809 1.00 0.00 1 MET A C 13
ATOM 12172 O O . MET A 1 1 ? 10.193 9.026 -2.726 1.00 0.00 1 MET A O 13
ATOM 12188 N N . GLN A 1 2 ? 10.091 9.418 -0.569 1.00 0.00 2 GLN A N 13
ATOM 12189 C CA . GLN A 1 2 ? 10.546 8.051 -0.248 1.00 0.00 2 GLN A CA 13
ATOM 12190 C C . GLN A 1 2 ? 9.425 7.350 0.509 1.00 0.00 2 GLN A C 13
ATOM 12191 O O . GLN A 1 2 ? 9.068 7.745 1.601 1.00 0.00 2 GLN A O 13
ATOM 12205 N N . CYS A 1 3 ? 8.851 6.328 -0.055 1.00 0.00 3 CYS A N 13
ATOM 12206 C CA . CYS A 1 3 ? 7.746 5.642 0.658 1.00 0.00 3 CYS A CA 13
ATOM 12207 C C . CYS A 1 3 ? 7.803 4.137 0.383 1.00 0.00 3 CYS A C 13
ATOM 12208 O O . CYS A 1 3 ? 8.086 3.705 -0.716 1.00 0.00 3 CYS A O 13
ATOM 12215 N N . LYS A 1 4 ? 7.553 3.334 1.384 1.00 0.00 4 LYS A N 13
ATOM 12216 C CA . LYS A 1 4 ? 7.610 1.857 1.194 1.00 0.00 4 LYS A CA 13
ATOM 12217 C C . LYS A 1 4 ? 6.643 1.436 0.087 1.00 0.00 4 LYS A C 13
ATOM 12218 O O . LYS A 1 4 ? 5.621 2.057 -0.130 1.00 0.00 4 LYS A O 13
ATOM 12237 N N . THR A 1 5 ? 6.962 0.382 -0.613 1.00 0.00 5 THR A N 13
ATOM 12238 C CA . THR A 1 5 ? 6.066 -0.089 -1.708 1.00 0.00 5 THR A CA 13
ATOM 12239 C C . THR A 1 5 ? 6.347 -1.566 -1.998 1.00 0.00 5 THR A C 13
ATOM 12240 O O . THR A 1 5 ? 6.571 -1.955 -3.127 1.00 0.00 5 THR A O 13
ATOM 12251 N N . CYS A 1 6 ? 6.337 -2.391 -0.986 1.00 0.00 6 CYS A N 13
ATOM 12252 C CA . CYS A 1 6 ? 6.603 -3.844 -1.201 1.00 0.00 6 CYS A CA 13
ATOM 12253 C C . CYS A 1 6 ? 5.396 -4.494 -1.881 1.00 0.00 6 CYS A C 13
ATOM 12254 O O . CYS A 1 6 ? 4.488 -3.824 -2.331 1.00 0.00 6 CYS A O 13
ATOM 12261 N N . SER A 1 7 ? 5.379 -5.797 -1.954 1.00 0.00 7 SER A N 13
ATOM 12262 C CA . SER A 1 7 ? 4.230 -6.494 -2.600 1.00 0.00 7 SER A CA 13
ATOM 12263 C C . SER A 1 7 ? 3.548 -7.399 -1.573 1.00 0.00 7 SER A C 13
ATOM 12264 O O . SER A 1 7 ? 2.407 -7.783 -1.732 1.00 0.00 7 SER A O 13
ATOM 12272 N N . PHE A 1 8 ? 4.240 -7.743 -0.523 1.00 0.00 8 PHE A N 13
ATOM 12273 C CA . PHE A 1 8 ? 3.633 -8.624 0.511 1.00 0.00 8 PHE A CA 13
ATOM 12274 C C . PHE A 1 8 ? 2.919 -7.764 1.556 1.00 0.00 8 PHE A C 13
ATOM 12275 O O . PHE A 1 8 ? 2.882 -6.553 1.459 1.00 0.00 8 PHE A O 13
ATOM 12292 N N . TYR A 1 9 ? 2.347 -8.382 2.550 1.00 0.00 9 TYR A N 13
ATOM 12293 C CA . TYR A 1 9 ? 1.629 -7.605 3.600 1.00 0.00 9 TYR A CA 13
ATOM 12294 C C . TYR A 1 9 ? 2.612 -6.685 4.326 1.00 0.00 9 TYR A C 13
ATOM 12295 O O . TYR A 1 9 ? 2.281 -5.573 4.688 1.00 0.00 9 TYR A O 13
ATOM 12313 N N . THR A 1 10 ? 3.813 -7.137 4.550 1.00 0.00 10 THR A N 13
ATOM 12314 C CA . THR A 1 10 ? 4.807 -6.285 5.264 1.00 0.00 10 THR A CA 13
ATOM 12315 C C . THR A 1 10 ? 5.923 -5.880 4.301 1.00 0.00 10 THR A C 13
ATOM 12316 O O . THR A 1 10 ? 5.968 -6.308 3.165 1.00 0.00 10 THR A O 13
ATOM 12327 N N . CYS A 1 11 ? 6.828 -5.056 4.755 1.00 0.00 11 CYS A N 13
ATOM 12328 C CA . CYS A 1 11 ? 7.947 -4.617 3.878 1.00 0.00 11 CYS A CA 13
ATOM 12329 C C . CYS A 1 11 ? 9.180 -4.337 4.737 1.00 0.00 11 CYS A C 13
ATOM 12330 O O . CYS A 1 11 ? 9.284 -3.290 5.342 1.00 0.00 11 CYS A O 13
ATOM 12337 N N . PRO A 1 12 ? 10.084 -5.280 4.763 1.00 0.00 12 PRO A N 13
ATOM 12338 C CA . PRO A 1 12 ? 11.323 -5.152 5.541 1.00 0.00 12 PRO A CA 13
ATOM 12339 C C . PRO A 1 12 ? 12.303 -4.240 4.805 1.00 0.00 12 PRO A C 13
ATOM 12340 O O . PRO A 1 12 ? 13.191 -3.656 5.393 1.00 0.00 12 PRO A O 13
ATOM 12351 N N . ASN A 1 13 ? 12.135 -4.107 3.519 1.00 0.00 13 ASN A N 13
ATOM 12352 C CA . ASN A 1 13 ? 13.042 -3.225 2.735 1.00 0.00 13 ASN A CA 13
ATOM 12353 C C . ASN A 1 13 ? 12.351 -1.876 2.521 1.00 0.00 13 ASN A C 13
ATOM 12354 O O . ASN A 1 13 ? 11.359 -1.574 3.154 1.00 0.00 13 ASN A O 13
ATOM 12365 N N . SER A 1 14 ? 12.859 -1.058 1.641 1.00 0.00 14 SER A N 13
ATOM 12366 C CA . SER A 1 14 ? 12.216 0.266 1.406 1.00 0.00 14 SER A CA 13
ATOM 12367 C C . SER A 1 14 ? 12.376 0.671 -0.060 1.00 0.00 14 SER A C 13
ATOM 12368 O O . SER A 1 14 ? 13.238 0.179 -0.761 1.00 0.00 14 SER A O 13
ATOM 12376 N N . GLU A 1 15 ? 11.551 1.570 -0.528 1.00 0.00 15 GLU A N 13
ATOM 12377 C CA . GLU A 1 15 ? 11.657 2.014 -1.947 1.00 0.00 15 GLU A CA 13
ATOM 12378 C C . GLU A 1 15 ? 11.454 3.529 -2.026 1.00 0.00 15 GLU A C 13
ATOM 12379 O O . GLU A 1 15 ? 10.342 4.024 -2.068 1.00 0.00 15 GLU A O 13
ATOM 12391 N N . THR A 1 16 ? 12.525 4.271 -2.044 1.00 0.00 16 THR A N 13
ATOM 12392 C CA . THR A 1 16 ? 12.408 5.750 -2.122 1.00 0.00 16 THR A CA 13
ATOM 12393 C C . THR A 1 16 ? 11.720 6.143 -3.436 1.00 0.00 16 THR A C 13
ATOM 12394 O O . THR A 1 16 ? 12.326 6.131 -4.489 1.00 0.00 16 THR A O 13
ATOM 12405 N N . CYS A 1 17 ? 10.463 6.501 -3.385 1.00 0.00 17 CYS A N 13
ATOM 12406 C CA . CYS A 1 17 ? 9.756 6.904 -4.636 1.00 0.00 17 CYS A CA 13
ATOM 12407 C C . CYS A 1 17 ? 10.624 7.928 -5.373 1.00 0.00 17 CYS A C 13
ATOM 12408 O O . CYS A 1 17 ? 11.530 8.494 -4.795 1.00 0.00 17 CYS A O 13
ATOM 12415 N N . PRO A 1 18 ? 10.335 8.128 -6.632 1.00 0.00 18 PRO A N 13
ATOM 12416 C CA . PRO A 1 18 ? 11.093 9.070 -7.471 1.00 0.00 18 PRO A CA 13
ATOM 12417 C C . PRO A 1 18 ? 10.751 10.520 -7.113 1.00 0.00 18 PRO A C 13
ATOM 12418 O O . PRO A 1 18 ? 9.931 10.778 -6.254 1.00 0.00 18 PRO A O 13
ATOM 12429 N N . ASP A 1 19 ? 11.389 11.468 -7.750 1.00 0.00 19 ASP A N 13
ATOM 12430 C CA . ASP A 1 19 ? 11.115 12.900 -7.432 1.00 0.00 19 ASP A CA 13
ATOM 12431 C C . ASP A 1 19 ? 9.877 13.375 -8.186 1.00 0.00 19 ASP A C 13
ATOM 12432 O O . ASP A 1 19 ? 9.952 14.177 -9.095 1.00 0.00 19 ASP A O 13
ATOM 12441 N N . GLY A 1 20 ? 8.741 12.889 -7.803 1.00 0.00 20 GLY A N 13
ATOM 12442 C CA . GLY A 1 20 ? 7.476 13.300 -8.469 1.00 0.00 20 GLY A CA 13
ATOM 12443 C C . GLY A 1 20 ? 6.308 12.967 -7.545 1.00 0.00 20 GLY A C 13
ATOM 12444 O O . GLY A 1 20 ? 5.358 13.714 -7.428 1.00 0.00 20 GLY A O 13
ATOM 12448 N N . LYS A 1 21 ? 6.381 11.843 -6.886 1.00 0.00 21 LYS A N 13
ATOM 12449 C CA . LYS A 1 21 ? 5.289 11.443 -5.966 1.00 0.00 21 LYS A CA 13
ATOM 12450 C C . LYS A 1 21 ? 5.435 12.190 -4.655 1.00 0.00 21 LYS A C 13
ATOM 12451 O O . LYS A 1 21 ? 6.210 13.119 -4.539 1.00 0.00 21 LYS A O 13
ATOM 12470 N N . ASN A 1 22 ? 4.682 11.808 -3.671 1.00 0.00 22 ASN A N 13
ATOM 12471 C CA . ASN A 1 22 ? 4.776 12.536 -2.374 1.00 0.00 22 ASN A CA 13
ATOM 12472 C C . ASN A 1 22 ? 4.276 11.699 -1.199 1.00 0.00 22 ASN A C 13
ATOM 12473 O O . ASN A 1 22 ? 4.138 12.212 -0.107 1.00 0.00 22 ASN A O 13
ATOM 12484 N N . ILE A 1 23 ? 3.980 10.444 -1.367 1.00 0.00 23 ILE A N 13
ATOM 12485 C CA . ILE A 1 23 ? 3.482 9.706 -0.181 1.00 0.00 23 ILE A CA 13
ATOM 12486 C C . ILE A 1 23 ? 3.625 8.194 -0.335 1.00 0.00 23 ILE A C 13
ATOM 12487 O O . ILE A 1 23 ? 4.005 7.672 -1.364 1.00 0.00 23 ILE A O 13
ATOM 12503 N N . CYS A 1 24 ? 3.277 7.508 0.717 1.00 0.00 24 CYS A N 13
ATOM 12504 C CA . CYS A 1 24 ? 3.319 6.029 0.733 1.00 0.00 24 CYS A CA 13
ATOM 12505 C C . CYS A 1 24 ? 1.869 5.554 0.690 1.00 0.00 24 CYS A C 13
ATOM 12506 O O . CYS A 1 24 ? 0.987 6.239 1.162 1.00 0.00 24 CYS A O 13
ATOM 12513 N N . VAL A 1 25 ? 1.586 4.416 0.127 1.00 0.00 25 VAL A N 13
ATOM 12514 C CA . VAL A 1 25 ? 0.159 3.988 0.086 1.00 0.00 25 VAL A CA 13
ATOM 12515 C C . VAL A 1 25 ? 0.038 2.465 0.014 1.00 0.00 25 VAL A C 13
ATOM 12516 O O . VAL A 1 25 ? 0.829 1.791 -0.616 1.00 0.00 25 VAL A O 13
ATOM 12529 N N . LYS A 1 26 ? -0.972 1.926 0.643 1.00 0.00 26 LYS A N 13
ATOM 12530 C CA . LYS A 1 26 ? -1.183 0.455 0.603 1.00 0.00 26 LYS A CA 13
ATOM 12531 C C . LYS A 1 26 ? -2.676 0.168 0.792 1.00 0.00 26 LYS A C 13
ATOM 12532 O O . LYS A 1 26 ? -3.320 0.726 1.659 1.00 0.00 26 LYS A O 13
ATOM 12551 N N . ARG A 1 27 ? -3.233 -0.691 -0.019 1.00 0.00 27 ARG A N 13
ATOM 12552 C CA . ARG A 1 27 ? -4.686 -1.008 0.103 1.00 0.00 27 ARG A CA 13
ATOM 12553 C C . ARG A 1 27 ? -4.852 -2.317 0.875 1.00 0.00 27 ARG A C 13
ATOM 12554 O O . ARG A 1 27 ? -3.995 -3.178 0.841 1.00 0.00 27 ARG A O 13
ATOM 12575 N N . SER A 1 28 ? -5.941 -2.478 1.576 1.00 0.00 28 SER A N 13
ATOM 12576 C CA . SER A 1 28 ? -6.133 -3.739 2.345 1.00 0.00 28 SER A CA 13
ATOM 12577 C C . SER A 1 28 ? -7.619 -4.097 2.420 1.00 0.00 28 SER A C 13
ATOM 12578 O O . SER A 1 28 ? -8.392 -3.458 3.109 1.00 0.00 28 SER A O 13
ATOM 12586 N N . TRP A 1 29 ? -8.020 -5.130 1.727 1.00 0.00 29 TRP A N 13
ATOM 12587 C CA . TRP A 1 29 ? -9.444 -5.557 1.769 1.00 0.00 29 TRP A CA 13
ATOM 12588 C C . TRP A 1 29 ? -9.489 -7.067 1.962 1.00 0.00 29 TRP A C 13
ATOM 12589 O O . TRP A 1 29 ? -8.470 -7.722 1.969 1.00 0.00 29 TRP A O 13
ATOM 12610 N N . THR A 1 30 ? -10.651 -7.623 2.146 1.00 0.00 30 THR A N 13
ATOM 12611 C CA . THR A 1 30 ? -10.747 -9.088 2.371 1.00 0.00 30 THR A CA 13
ATOM 12612 C C . THR A 1 30 ? -11.632 -9.731 1.305 1.00 0.00 30 THR A C 13
ATOM 12613 O O . THR A 1 30 ? -12.175 -10.803 1.486 1.00 0.00 30 THR A O 13
ATOM 12624 N N . ALA A 1 31 ? -11.773 -9.075 0.202 1.00 0.00 31 ALA A N 13
ATOM 12625 C CA . ALA A 1 31 ? -12.615 -9.612 -0.901 1.00 0.00 31 ALA A CA 13
ATOM 12626 C C . ALA A 1 31 ? -12.081 -10.980 -1.329 1.00 0.00 31 ALA A C 13
ATOM 12627 O O . ALA A 1 31 ? -10.977 -11.102 -1.822 1.00 0.00 31 ALA A O 13
ATOM 12634 N N . VAL A 1 32 ? -12.855 -12.014 -1.139 1.00 0.00 32 VAL A N 13
ATOM 12635 C CA . VAL A 1 32 ? -12.393 -13.374 -1.529 1.00 0.00 32 VAL A CA 13
ATOM 12636 C C . VAL A 1 32 ? -12.938 -13.723 -2.915 1.00 0.00 32 VAL A C 13
ATOM 12637 O O . VAL A 1 32 ? -14.110 -13.557 -3.193 1.00 0.00 32 VAL A O 13
ATOM 12650 N N . ARG A 1 33 ? -12.098 -14.208 -3.789 1.00 0.00 33 ARG A N 13
ATOM 12651 C CA . ARG A 1 33 ? -12.569 -14.567 -5.156 1.00 0.00 33 ARG A CA 13
ATOM 12652 C C . ARG A 1 33 ? -12.491 -16.085 -5.340 1.00 0.00 33 ARG A C 13
ATOM 12653 O O . ARG A 1 33 ? -12.288 -16.823 -4.396 1.00 0.00 33 ARG A O 13
ATOM 12674 N N . GLY A 1 34 ? -12.653 -16.555 -6.547 1.00 0.00 34 GLY A N 13
ATOM 12675 C CA . GLY A 1 34 ? -12.591 -18.026 -6.788 1.00 0.00 34 GLY A CA 13
ATOM 12676 C C . GLY A 1 34 ? -11.135 -18.493 -6.749 1.00 0.00 34 GLY A C 13
ATOM 12677 O O . GLY A 1 34 ? -10.813 -19.507 -6.161 1.00 0.00 34 GLY A O 13
ATOM 12681 N N . ASP A 1 35 ? -10.251 -17.761 -7.368 1.00 0.00 35 ASP A N 13
ATOM 12682 C CA . ASP A 1 35 ? -8.818 -18.163 -7.361 1.00 0.00 35 ASP A CA 13
ATOM 12683 C C . ASP A 1 35 ? -7.988 -17.048 -6.727 1.00 0.00 35 ASP A C 13
ATOM 12684 O O . ASP A 1 35 ? -7.343 -16.277 -7.408 1.00 0.00 35 ASP A O 13
ATOM 12693 N N . GLY A 1 36 ? -8.003 -16.953 -5.426 1.00 0.00 36 GLY A N 13
ATOM 12694 C CA . GLY A 1 36 ? -7.219 -15.887 -4.750 1.00 0.00 36 GLY A CA 13
ATOM 12695 C C . GLY A 1 36 ? -7.303 -16.073 -3.231 1.00 0.00 36 GLY A C 13
ATOM 12696 O O . GLY A 1 36 ? -8.069 -16.885 -2.750 1.00 0.00 36 GLY A O 13
ATOM 12700 N N . PRO A 1 37 ? -6.509 -15.311 -2.524 1.00 0.00 37 PRO A N 13
ATOM 12701 C CA . PRO A 1 37 ? -6.461 -15.358 -1.053 1.00 0.00 37 PRO A CA 13
ATOM 12702 C C . PRO A 1 37 ? -7.649 -14.601 -0.454 1.00 0.00 37 PRO A C 13
ATOM 12703 O O . PRO A 1 37 ? -8.640 -14.359 -1.113 1.00 0.00 37 PRO A O 13
ATOM 12714 N N . LYS A 1 38 ? -7.559 -14.227 0.794 1.00 0.00 38 LYS A N 13
ATOM 12715 C CA . LYS A 1 38 ? -8.683 -13.489 1.436 1.00 0.00 38 LYS A CA 13
ATOM 12716 C C . LYS A 1 38 ? -8.330 -12.005 1.545 1.00 0.00 38 LYS A C 13
ATOM 12717 O O . LYS A 1 38 ? -8.825 -11.182 0.800 1.00 0.00 38 LYS A O 13
ATOM 12736 N N . ARG A 1 39 ? -7.477 -11.657 2.468 1.00 0.00 39 ARG A N 13
ATOM 12737 C CA . ARG A 1 39 ? -7.091 -10.230 2.629 1.00 0.00 39 ARG A CA 13
ATOM 12738 C C . ARG A 1 39 ? -6.065 -9.860 1.568 1.00 0.00 39 ARG A C 13
ATOM 12739 O O . ARG A 1 39 ? -4.885 -10.113 1.711 1.00 0.00 39 ARG A O 13
ATOM 12760 N N . GLU A 1 40 ? -6.507 -9.251 0.507 1.00 0.00 40 GLU A N 13
ATOM 12761 C CA . GLU A 1 40 ? -5.551 -8.849 -0.561 1.00 0.00 40 GLU A CA 13
ATOM 12762 C C . GLU A 1 40 ? -5.144 -7.400 -0.319 1.00 0.00 40 GLU A C 13
ATOM 12763 O O . GLU A 1 40 ? -5.976 -6.557 -0.066 1.00 0.00 40 GLU A O 13
ATOM 12775 N N . ILE A 1 41 ? -3.882 -7.094 -0.395 1.00 0.00 41 ILE A N 13
ATOM 12776 C CA . ILE A 1 41 ? -3.460 -5.686 -0.170 1.00 0.00 41 ILE A CA 13
ATOM 12777 C C . ILE A 1 41 ? -2.692 -5.185 -1.392 1.00 0.00 41 ILE A C 13
ATOM 12778 O O . ILE A 1 41 ? -2.709 -5.796 -2.442 1.00 0.00 41 ILE A O 13
ATOM 12794 N N . ARG A 1 42 ? -2.030 -4.072 -1.268 1.00 0.00 42 ARG A N 13
ATOM 12795 C CA . ARG A 1 42 ? -1.274 -3.522 -2.425 1.00 0.00 42 ARG A CA 13
ATOM 12796 C C . ARG A 1 42 ? -0.440 -2.331 -1.942 1.00 0.00 42 ARG A C 13
ATOM 12797 O O . ARG A 1 42 ? -0.567 -1.903 -0.814 1.00 0.00 42 ARG A O 13
ATOM 12818 N N . ARG A 1 43 ? 0.419 -1.800 -2.769 1.00 0.00 43 ARG A N 13
ATOM 12819 C CA . ARG A 1 43 ? 1.256 -0.646 -2.325 1.00 0.00 43 ARG A CA 13
ATOM 12820 C C . ARG A 1 43 ? 1.613 0.237 -3.527 1.00 0.00 43 ARG A C 13
ATOM 12821 O O . ARG A 1 43 ? 1.425 -0.142 -4.666 1.00 0.00 43 ARG A O 13
ATOM 12842 N N . GLU A 1 44 ? 2.128 1.416 -3.281 1.00 0.00 44 GLU A N 13
ATOM 12843 C CA . GLU A 1 44 ? 2.498 2.325 -4.409 1.00 0.00 44 GLU A CA 13
ATOM 12844 C C . GLU A 1 44 ? 2.779 3.733 -3.870 1.00 0.00 44 GLU A C 13
ATOM 12845 O O . GLU A 1 44 ? 2.470 4.047 -2.737 1.00 0.00 44 GLU A O 13
ATOM 12857 N N . CYS A 1 45 ? 3.355 4.586 -4.678 1.00 0.00 45 CYS A N 13
ATOM 12858 C CA . CYS A 1 45 ? 3.646 5.977 -4.219 1.00 0.00 45 CYS A CA 13
ATOM 12859 C C . CYS A 1 45 ? 2.581 6.924 -4.783 1.00 0.00 45 CYS A C 13
ATOM 12860 O O . CYS A 1 45 ? 2.174 6.804 -5.921 1.00 0.00 45 CYS A O 13
ATOM 12867 N N . ALA A 1 46 ? 2.124 7.868 -4.003 1.00 0.00 46 ALA A N 13
ATOM 12868 C CA . ALA A 1 46 ? 1.089 8.820 -4.511 1.00 0.00 46 ALA A CA 13
ATOM 12869 C C . ALA A 1 46 ? 1.047 10.065 -3.621 1.00 0.00 46 ALA A C 13
ATOM 12870 O O . ALA A 1 46 ? 1.838 10.213 -2.713 1.00 0.00 46 ALA A O 13
ATOM 12877 N N . ALA A 1 47 ? 0.113 10.953 -3.860 1.00 0.00 47 ALA A N 13
ATOM 12878 C CA . ALA A 1 47 ? 0.005 12.172 -3.007 1.00 0.00 47 ALA A CA 13
ATOM 12879 C C . ALA A 1 47 ? -0.605 11.752 -1.671 1.00 0.00 47 ALA A C 13
ATOM 12880 O O . ALA A 1 47 ? -0.027 11.938 -0.621 1.00 0.00 47 ALA A O 13
ATOM 12887 N N . THR A 1 48 ? -1.759 11.148 -1.719 1.00 0.00 48 THR A N 13
ATOM 12888 C CA . THR A 1 48 ? -2.411 10.656 -0.473 1.00 0.00 48 THR A CA 13
ATOM 12889 C C . THR A 1 48 ? -2.434 9.140 -0.551 1.00 0.00 48 THR A C 13
ATOM 12890 O O . THR A 1 48 ? -1.836 8.444 0.235 1.00 0.00 48 THR A O 13
ATOM 12901 N N . CYS A 1 49 ? -3.126 8.641 -1.522 1.00 0.00 49 CYS A N 13
ATOM 12902 C CA . CYS A 1 49 ? -3.231 7.176 -1.719 1.00 0.00 49 CYS A CA 13
ATOM 12903 C C . CYS A 1 49 ? -3.940 6.944 -3.061 1.00 0.00 49 CYS A C 13
ATOM 12904 O O . CYS A 1 49 ? -4.433 7.883 -3.654 1.00 0.00 49 CYS A O 13
ATOM 12911 N N . PRO A 1 50 ? -3.959 5.719 -3.520 1.00 0.00 50 PRO A N 13
ATOM 12912 C CA . PRO A 1 50 ? -4.586 5.387 -4.810 1.00 0.00 50 PRO A CA 13
ATOM 12913 C C . PRO A 1 50 ? -6.112 5.636 -4.838 1.00 0.00 50 PRO A C 13
ATOM 12914 O O . PRO A 1 50 ? -6.549 6.566 -5.486 1.00 0.00 50 PRO A O 13
ATOM 12925 N N . PRO A 1 51 ? -6.876 4.847 -4.150 1.00 0.00 51 PRO A N 13
ATOM 12926 C CA . PRO A 1 51 ? -8.340 5.020 -4.101 1.00 0.00 51 PRO A CA 13
ATOM 12927 C C . PRO A 1 51 ? -8.696 6.237 -3.225 1.00 0.00 51 PRO A C 13
ATOM 12928 O O . PRO A 1 51 ? -8.560 7.367 -3.645 1.00 0.00 51 PRO A O 13
ATOM 12939 N N . SER A 1 52 ? -9.144 6.017 -2.016 1.00 0.00 52 SER A N 13
ATOM 12940 C CA . SER A 1 52 ? -9.499 7.157 -1.125 1.00 0.00 52 SER A CA 13
ATOM 12941 C C . SER A 1 52 ? -10.042 6.588 0.183 1.00 0.00 52 SER A C 13
ATOM 12942 O O . SER A 1 52 ? -9.549 6.871 1.256 1.00 0.00 52 SER A O 13
ATOM 12950 N N . LYS A 1 53 ? -11.046 5.764 0.080 1.00 0.00 53 LYS A N 13
ATOM 12951 C CA . LYS A 1 53 ? -11.645 5.125 1.281 1.00 0.00 53 LYS A CA 13
ATOM 12952 C C . LYS A 1 53 ? -12.547 4.012 0.808 1.00 0.00 53 LYS A C 13
ATOM 12953 O O . LYS A 1 53 ? -12.250 2.845 0.962 1.00 0.00 53 LYS A O 13
ATOM 12972 N N . LEU A 1 54 ? -13.669 4.375 0.236 1.00 0.00 54 LEU A N 13
ATOM 12973 C CA . LEU A 1 54 ? -14.622 3.345 -0.241 1.00 0.00 54 LEU A CA 13
ATOM 12974 C C . LEU A 1 54 ? -14.714 2.289 0.847 1.00 0.00 54 LEU A C 13
ATOM 12975 O O . LEU A 1 54 ? -14.477 2.568 2.006 1.00 0.00 54 LEU A O 13
ATOM 12991 N N . GLY A 1 55 ? -15.001 1.082 0.503 1.00 0.00 55 GLY A N 13
ATOM 12992 C CA . GLY A 1 55 ? -15.035 0.039 1.545 1.00 0.00 55 GLY A CA 13
ATOM 12993 C C . GLY A 1 55 ? -13.622 -0.538 1.676 1.00 0.00 55 GLY A C 13
ATOM 12994 O O . GLY A 1 55 ? -13.402 -1.534 2.335 1.00 0.00 55 GLY A O 13
ATOM 12998 N N . LEU A 1 56 ? -12.661 0.095 1.047 1.00 0.00 56 LEU A N 13
ATOM 12999 C CA . LEU A 1 56 ? -11.257 -0.390 1.122 1.00 0.00 56 LEU A CA 13
ATOM 13000 C C . LEU A 1 56 ? -10.535 0.352 2.245 1.00 0.00 56 LEU A C 13
ATOM 13001 O O . LEU A 1 56 ? -10.881 1.466 2.586 1.00 0.00 56 LEU A O 13
ATOM 13017 N N . THR A 1 57 ? -9.533 -0.247 2.825 1.00 0.00 57 THR A N 13
ATOM 13018 C CA . THR A 1 57 ? -8.799 0.444 3.919 1.00 0.00 57 THR A CA 13
ATOM 13019 C C . THR A 1 57 ? -7.516 1.056 3.358 1.00 0.00 57 THR A C 13
ATOM 13020 O O . THR A 1 57 ? -6.575 0.354 3.035 1.00 0.00 57 THR A O 13
ATOM 13031 N N . VAL A 1 58 ? -7.461 2.359 3.239 1.00 0.00 58 VAL A N 13
ATOM 13032 C CA . VAL A 1 58 ? -6.229 2.992 2.706 1.00 0.00 58 VAL A CA 13
ATOM 13033 C C . VAL A 1 58 ? -5.260 3.260 3.846 1.00 0.00 58 VAL A C 13
ATOM 13034 O O . VAL A 1 58 ? -5.651 3.560 4.957 1.00 0.00 58 VAL A O 13
ATOM 13047 N N . PHE A 1 59 ? -3.997 3.207 3.565 1.00 0.00 59 PHE A N 13
ATOM 13048 C CA . PHE A 1 59 ? -2.991 3.513 4.606 1.00 0.00 59 PHE A CA 13
ATOM 13049 C C . PHE A 1 59 ? -1.858 4.276 3.939 1.00 0.00 59 PHE A C 13
ATOM 13050 O O . PHE A 1 59 ? -1.019 3.706 3.269 1.00 0.00 59 PHE A O 13
ATOM 13067 N N . CYS A 1 60 ? -1.838 5.561 4.097 1.00 0.00 60 CYS A N 13
ATOM 13068 C CA . CYS A 1 60 ? -0.772 6.360 3.454 1.00 0.00 60 CYS A CA 13
ATOM 13069 C C . CYS A 1 60 ? 0.237 6.796 4.513 1.00 0.00 60 CYS A C 13
ATOM 13070 O O . CYS A 1 60 ? 0.097 6.492 5.681 1.00 0.00 60 CYS A O 13
ATOM 13077 N N . CYS A 1 61 ? 1.255 7.499 4.116 1.00 0.00 61 CYS A N 13
ATOM 13078 C CA . CYS A 1 61 ? 2.277 7.945 5.110 1.00 0.00 61 CYS A CA 13
ATOM 13079 C C . CYS A 1 61 ? 3.010 9.178 4.575 1.00 0.00 61 CYS A C 13
ATOM 13080 O O . CYS A 1 61 ? 3.576 9.158 3.502 1.00 0.00 61 CYS A O 13
ATOM 13087 N N . THR A 1 62 ? 2.996 10.255 5.315 1.00 0.00 62 THR A N 13
ATOM 13088 C CA . THR A 1 62 ? 3.680 11.497 4.849 1.00 0.00 62 THR A CA 13
ATOM 13089 C C . THR A 1 62 ? 5.126 11.517 5.348 1.00 0.00 62 THR A C 13
ATOM 13090 O O . THR A 1 62 ? 5.517 12.378 6.112 1.00 0.00 62 THR A O 13
ATOM 13101 N N . THR A 1 63 ? 5.926 10.582 4.921 1.00 0.00 63 THR A N 13
ATOM 13102 C CA . THR A 1 63 ? 7.345 10.556 5.371 1.00 0.00 63 THR A CA 13
ATOM 13103 C C . THR A 1 63 ? 8.128 9.545 4.533 1.00 0.00 63 THR A C 13
ATOM 13104 O O . THR A 1 63 ? 7.583 8.891 3.666 1.00 0.00 63 THR A O 13
ATOM 13115 N N . ASP A 1 64 ? 9.402 9.415 4.783 1.00 0.00 64 ASP A N 13
ATOM 13116 C CA . ASP A 1 64 ? 10.221 8.443 4.003 1.00 0.00 64 ASP A CA 13
ATOM 13117 C C . ASP A 1 64 ? 9.543 7.073 4.034 1.00 0.00 64 ASP A C 13
ATOM 13118 O O . ASP A 1 64 ? 8.444 6.933 4.532 1.00 0.00 64 ASP A O 13
ATOM 13127 N N . ASN A 1 65 ? 10.188 6.063 3.506 1.00 0.00 65 ASN A N 13
ATOM 13128 C CA . ASN A 1 65 ? 9.580 4.701 3.504 1.00 0.00 65 ASN A CA 13
ATOM 13129 C C . ASN A 1 65 ? 8.828 4.469 4.820 1.00 0.00 65 ASN A C 13
ATOM 13130 O O . ASN A 1 65 ? 9.421 4.344 5.873 1.00 0.00 65 ASN A O 13
ATOM 13141 N N . CYS A 1 66 ? 7.522 4.431 4.767 1.00 0.00 66 CYS A N 13
ATOM 13142 C CA . CYS A 1 66 ? 6.725 4.231 6.012 1.00 0.00 66 CYS A CA 13
ATOM 13143 C C . CYS A 1 66 ? 5.995 2.885 5.959 1.00 0.00 66 CYS A C 13
ATOM 13144 O O . CYS A 1 66 ? 6.255 1.998 6.746 1.00 0.00 66 CYS A O 13
ATOM 13151 N N . ASN A 1 67 ? 5.073 2.738 5.046 1.00 0.00 67 ASN A N 13
ATOM 13152 C CA . ASN A 1 67 ? 4.309 1.459 4.945 1.00 0.00 67 ASN A CA 13
ATOM 13153 C C . ASN A 1 67 ? 5.246 0.266 5.139 1.00 0.00 67 ASN A C 13
ATOM 13154 O O . ASN A 1 67 ? 5.857 -0.215 4.205 1.00 0.00 67 ASN A O 13
ATOM 13165 N N . HIS A 1 68 ? 5.360 -0.218 6.347 1.00 0.00 68 HIS A N 13
ATOM 13166 C CA . HIS A 1 68 ? 6.251 -1.382 6.602 1.00 0.00 68 HIS A CA 13
ATOM 13167 C C . HIS A 1 68 ? 5.545 -2.669 6.170 1.00 0.00 68 HIS A C 13
ATOM 13168 O O . HIS A 1 68 ? 5.319 -3.512 7.021 1.00 0.00 68 HIS A O 13
ATOM 13183 N N . MET A 1 1 ? 11.104 12.849 -1.126 1.00 0.00 1 MET A N 14
ATOM 13184 C CA . MET A 1 1 ? 10.452 12.032 -0.063 1.00 0.00 1 MET A CA 14
ATOM 13185 C C . MET A 1 1 ? 10.832 10.564 -0.248 1.00 0.00 1 MET A C 14
ATOM 13186 O O . MET A 1 1 ? 11.642 10.224 -1.087 1.00 0.00 1 MET A O 14
ATOM 13202 N N . GLN A 1 2 ? 10.249 9.691 0.526 1.00 0.00 2 GLN A N 14
ATOM 13203 C CA . GLN A 1 2 ? 10.563 8.248 0.402 1.00 0.00 2 GLN A CA 14
ATOM 13204 C C . GLN A 1 2 ? 9.395 7.459 0.980 1.00 0.00 2 GLN A C 14
ATOM 13205 O O . GLN A 1 2 ? 8.853 7.805 2.011 1.00 0.00 2 GLN A O 14
ATOM 13219 N N . CYS A 1 3 ? 8.998 6.404 0.334 1.00 0.00 3 CYS A N 14
ATOM 13220 C CA . CYS A 1 3 ? 7.859 5.602 0.860 1.00 0.00 3 CYS A CA 14
ATOM 13221 C C . CYS A 1 3 ? 7.920 4.181 0.299 1.00 0.00 3 CYS A C 14
ATOM 13222 O O . CYS A 1 3 ? 8.286 3.966 -0.838 1.00 0.00 3 CYS A O 14
ATOM 13229 N N . LYS A 1 4 ? 7.564 3.211 1.096 1.00 0.00 4 LYS A N 14
ATOM 13230 C CA . LYS A 1 4 ? 7.601 1.800 0.620 1.00 0.00 4 LYS A CA 14
ATOM 13231 C C . LYS A 1 4 ? 6.624 1.625 -0.544 1.00 0.00 4 LYS A C 14
ATOM 13232 O O . LYS A 1 4 ? 5.518 2.127 -0.522 1.00 0.00 4 LYS A O 14
ATOM 13251 N N . THR A 1 5 ? 7.024 0.915 -1.563 1.00 0.00 5 THR A N 14
ATOM 13252 C CA . THR A 1 5 ? 6.119 0.708 -2.727 1.00 0.00 5 THR A CA 14
ATOM 13253 C C . THR A 1 5 ? 6.316 -0.704 -3.282 1.00 0.00 5 THR A C 14
ATOM 13254 O O . THR A 1 5 ? 6.069 -0.968 -4.442 1.00 0.00 5 THR A O 14
ATOM 13265 N N . CYS A 1 6 ? 6.761 -1.616 -2.461 1.00 0.00 6 CYS A N 14
ATOM 13266 C CA . CYS A 1 6 ? 6.976 -3.010 -2.940 1.00 0.00 6 CYS A CA 14
ATOM 13267 C C . CYS A 1 6 ? 5.625 -3.672 -3.217 1.00 0.00 6 CYS A C 14
ATOM 13268 O O . CYS A 1 6 ? 4.581 -3.123 -2.925 1.00 0.00 6 CYS A O 14
ATOM 13275 N N . SER A 1 7 ? 5.638 -4.852 -3.775 1.00 0.00 7 SER A N 14
ATOM 13276 C CA . SER A 1 7 ? 4.358 -5.553 -4.067 1.00 0.00 7 SER A CA 14
ATOM 13277 C C . SER A 1 7 ? 4.118 -6.633 -3.009 1.00 0.00 7 SER A C 14
ATOM 13278 O O . SER A 1 7 ? 3.191 -7.412 -3.102 1.00 0.00 7 SER A O 14
ATOM 13286 N N . PHE A 1 8 ? 4.946 -6.684 -1.999 1.00 0.00 8 PHE A N 14
ATOM 13287 C CA . PHE A 1 8 ? 4.762 -7.712 -0.935 1.00 0.00 8 PHE A CA 14
ATOM 13288 C C . PHE A 1 8 ? 3.948 -7.108 0.213 1.00 0.00 8 PHE A C 14
ATOM 13289 O O . PHE A 1 8 ? 3.830 -5.904 0.337 1.00 0.00 8 PHE A O 14
ATOM 13306 N N . TYR A 1 9 ? 3.381 -7.933 1.051 1.00 0.00 9 TYR A N 14
ATOM 13307 C CA . TYR A 1 9 ? 2.568 -7.409 2.187 1.00 0.00 9 TYR A CA 14
ATOM 13308 C C . TYR A 1 9 ? 3.458 -6.592 3.130 1.00 0.00 9 TYR A C 14
ATOM 13309 O O . TYR A 1 9 ? 2.979 -5.800 3.917 1.00 0.00 9 TYR A O 14
ATOM 13327 N N . THR A 1 10 ? 4.745 -6.777 3.064 1.00 0.00 10 THR A N 14
ATOM 13328 C CA . THR A 1 10 ? 5.650 -6.011 3.965 1.00 0.00 10 THR A CA 14
ATOM 13329 C C . THR A 1 10 ? 7.056 -5.977 3.367 1.00 0.00 10 THR A C 14
ATOM 13330 O O . THR A 1 10 ? 7.695 -6.998 3.196 1.00 0.00 10 THR A O 14
ATOM 13341 N N . CYS A 1 11 ? 7.544 -4.810 3.048 1.00 0.00 11 CYS A N 14
ATOM 13342 C CA . CYS A 1 11 ? 8.909 -4.709 2.463 1.00 0.00 11 CYS A CA 14
ATOM 13343 C C . CYS A 1 11 ? 9.914 -4.395 3.578 1.00 0.00 11 CYS A C 14
ATOM 13344 O O . CYS A 1 11 ? 9.840 -3.348 4.191 1.00 0.00 11 CYS A O 14
ATOM 13351 N N . PRO A 1 12 ? 10.825 -5.307 3.809 1.00 0.00 12 PRO A N 14
ATOM 13352 C CA . PRO A 1 12 ? 11.855 -5.140 4.847 1.00 0.00 12 PRO A CA 14
ATOM 13353 C C . PRO A 1 12 ? 12.933 -4.175 4.357 1.00 0.00 12 PRO A C 14
ATOM 13354 O O . PRO A 1 12 ? 13.643 -3.569 5.135 1.00 0.00 12 PRO A O 14
ATOM 13365 N N . ASN A 1 13 ? 13.054 -4.024 3.069 1.00 0.00 13 ASN A N 14
ATOM 13366 C CA . ASN A 1 13 ? 14.079 -3.092 2.521 1.00 0.00 13 ASN A CA 14
ATOM 13367 C C . ASN A 1 13 ? 13.543 -1.660 2.591 1.00 0.00 13 ASN A C 14
ATOM 13368 O O . ASN A 1 13 ? 12.461 -1.415 3.089 1.00 0.00 13 ASN A O 14
ATOM 13379 N N . SER A 1 14 ? 14.288 -0.711 2.097 1.00 0.00 14 SER A N 14
ATOM 13380 C CA . SER A 1 14 ? 13.817 0.703 2.137 1.00 0.00 14 SER A CA 14
ATOM 13381 C C . SER A 1 14 ? 13.471 1.165 0.719 1.00 0.00 14 SER A C 14
ATOM 13382 O O . SER A 1 14 ? 14.180 0.882 -0.226 1.00 0.00 14 SER A O 14
ATOM 13390 N N . GLU A 1 15 ? 12.388 1.876 0.562 1.00 0.00 15 GLU A N 14
ATOM 13391 C CA . GLU A 1 15 ? 12.003 2.355 -0.795 1.00 0.00 15 GLU A CA 14
ATOM 13392 C C . GLU A 1 15 ? 11.745 3.864 -0.759 1.00 0.00 15 GLU A C 14
ATOM 13393 O O . GLU A 1 15 ? 11.094 4.377 0.130 1.00 0.00 15 GLU A O 14
ATOM 13405 N N . THR A 1 16 ? 12.260 4.573 -1.724 1.00 0.00 16 THR A N 14
ATOM 13406 C CA . THR A 1 16 ? 12.067 6.047 -1.771 1.00 0.00 16 THR A CA 14
ATOM 13407 C C . THR A 1 16 ? 11.023 6.401 -2.835 1.00 0.00 16 THR A C 14
ATOM 13408 O O . THR A 1 16 ? 10.405 5.541 -3.428 1.00 0.00 16 THR A O 14
ATOM 13419 N N . CYS A 1 17 ? 10.828 7.670 -3.077 1.00 0.00 17 CYS A N 14
ATOM 13420 C CA . CYS A 1 17 ? 9.830 8.104 -4.098 1.00 0.00 17 CYS A CA 14
ATOM 13421 C C . CYS A 1 17 ? 10.515 9.021 -5.111 1.00 0.00 17 CYS A C 14
ATOM 13422 O O . CYS A 1 17 ? 11.596 9.517 -4.861 1.00 0.00 17 CYS A O 14
ATOM 13429 N N . PRO A 1 18 ? 9.868 9.219 -6.229 1.00 0.00 18 PRO A N 14
ATOM 13430 C CA . PRO A 1 18 ? 10.396 10.075 -7.302 1.00 0.00 18 PRO A CA 14
ATOM 13431 C C . PRO A 1 18 ? 10.268 11.555 -6.926 1.00 0.00 18 PRO A C 14
ATOM 13432 O O . PRO A 1 18 ? 9.752 11.898 -5.880 1.00 0.00 18 PRO A O 14
ATOM 13443 N N . ASP A 1 19 ? 10.751 12.432 -7.764 1.00 0.00 19 ASP A N 14
ATOM 13444 C CA . ASP A 1 19 ? 10.676 13.888 -7.450 1.00 0.00 19 ASP A CA 14
ATOM 13445 C C . ASP A 1 19 ? 9.323 14.453 -7.878 1.00 0.00 19 ASP A C 14
ATOM 13446 O O . ASP A 1 19 ? 9.241 15.490 -8.505 1.00 0.00 19 ASP A O 14
ATOM 13455 N N . GLY A 1 20 ? 8.262 13.784 -7.542 1.00 0.00 20 GLY A N 14
ATOM 13456 C CA . GLY A 1 20 ? 6.914 14.286 -7.927 1.00 0.00 20 GLY A CA 14
ATOM 13457 C C . GLY A 1 20 ? 5.867 13.791 -6.930 1.00 0.00 20 GLY A C 14
ATOM 13458 O O . GLY A 1 20 ? 4.933 14.493 -6.601 1.00 0.00 20 GLY A O 14
ATOM 13462 N N . LYS A 1 21 ? 6.006 12.586 -6.445 1.00 0.00 21 LYS A N 14
ATOM 13463 C CA . LYS A 1 21 ? 5.007 12.069 -5.477 1.00 0.00 21 LYS A CA 14
ATOM 13464 C C . LYS A 1 21 ? 5.299 12.613 -4.096 1.00 0.00 21 LYS A C 14
ATOM 13465 O O . LYS A 1 21 ? 6.161 13.449 -3.910 1.00 0.00 21 LYS A O 14
ATOM 13484 N N . ASN A 1 22 ? 4.563 12.164 -3.122 1.00 0.00 22 ASN A N 14
ATOM 13485 C CA . ASN A 1 22 ? 4.789 12.699 -1.746 1.00 0.00 22 ASN A CA 14
ATOM 13486 C C . ASN A 1 22 ? 4.302 11.753 -0.645 1.00 0.00 22 ASN A C 14
ATOM 13487 O O . ASN A 1 22 ? 4.182 12.165 0.491 1.00 0.00 22 ASN A O 14
ATOM 13498 N N . ILE A 1 23 ? 4.001 10.515 -0.916 1.00 0.00 23 ILE A N 14
ATOM 13499 C CA . ILE A 1 23 ? 3.518 9.678 0.218 1.00 0.00 23 ILE A CA 14
ATOM 13500 C C . ILE A 1 23 ? 3.677 8.181 -0.041 1.00 0.00 23 ILE A C 14
ATOM 13501 O O . ILE A 1 23 ? 3.975 7.728 -1.125 1.00 0.00 23 ILE A O 14
ATOM 13517 N N . CYS A 1 24 ? 3.414 7.425 0.984 1.00 0.00 24 CYS A N 14
ATOM 13518 C CA . CYS A 1 24 ? 3.467 5.950 0.899 1.00 0.00 24 CYS A CA 14
ATOM 13519 C C . CYS A 1 24 ? 2.019 5.482 0.818 1.00 0.00 24 CYS A C 14
ATOM 13520 O O . CYS A 1 24 ? 1.166 6.032 1.480 1.00 0.00 24 CYS A O 14
ATOM 13527 N N . VAL A 1 25 ? 1.707 4.510 0.010 1.00 0.00 25 VAL A N 14
ATOM 13528 C CA . VAL A 1 25 ? 0.281 4.093 -0.077 1.00 0.00 25 VAL A CA 14
ATOM 13529 C C . VAL A 1 25 ? 0.151 2.581 -0.232 1.00 0.00 25 VAL A C 14
ATOM 13530 O O . VAL A 1 25 ? 0.819 1.963 -1.035 1.00 0.00 25 VAL A O 14
ATOM 13543 N N . LYS A 1 26 ? -0.737 1.993 0.515 1.00 0.00 26 LYS A N 14
ATOM 13544 C CA . LYS A 1 26 ? -0.961 0.531 0.407 1.00 0.00 26 LYS A CA 14
ATOM 13545 C C . LYS A 1 26 ? -2.458 0.275 0.572 1.00 0.00 26 LYS A C 14
ATOM 13546 O O . LYS A 1 26 ? -3.138 0.981 1.290 1.00 0.00 26 LYS A O 14
ATOM 13565 N N . ARG A 1 27 ? -2.988 -0.706 -0.094 1.00 0.00 27 ARG A N 14
ATOM 13566 C CA . ARG A 1 27 ? -4.451 -0.969 0.027 1.00 0.00 27 ARG A CA 14
ATOM 13567 C C . ARG A 1 27 ? -4.703 -2.471 0.135 1.00 0.00 27 ARG A C 14
ATOM 13568 O O . ARG A 1 27 ? -3.798 -3.274 0.042 1.00 0.00 27 ARG A O 14
ATOM 13589 N N . SER A 1 28 ? -5.935 -2.847 0.326 1.00 0.00 28 SER A N 14
ATOM 13590 C CA . SER A 1 28 ? -6.274 -4.293 0.434 1.00 0.00 28 SER A CA 14
ATOM 13591 C C . SER A 1 28 ? -7.776 -4.459 0.195 1.00 0.00 28 SER A C 14
ATOM 13592 O O . SER A 1 28 ? -8.590 -3.919 0.920 1.00 0.00 28 SER A O 14
ATOM 13600 N N . TRP A 1 29 ? -8.159 -5.187 -0.817 1.00 0.00 29 TRP A N 14
ATOM 13601 C CA . TRP A 1 29 ? -9.613 -5.362 -1.090 1.00 0.00 29 TRP A CA 14
ATOM 13602 C C . TRP A 1 29 ? -9.965 -6.829 -1.174 1.00 0.00 29 TRP A C 14
ATOM 13603 O O . TRP A 1 29 ? -9.155 -7.657 -1.522 1.00 0.00 29 TRP A O 14
ATOM 13624 N N . THR A 1 30 ? -11.190 -7.145 -0.891 1.00 0.00 30 THR A N 14
ATOM 13625 C CA . THR A 1 30 ? -11.626 -8.552 -0.982 1.00 0.00 30 THR A CA 14
ATOM 13626 C C . THR A 1 30 ? -11.882 -8.867 -2.446 1.00 0.00 30 THR A C 14
ATOM 13627 O O . THR A 1 30 ? -12.370 -8.039 -3.188 1.00 0.00 30 THR A O 14
ATOM 13638 N N . ALA A 1 31 ? -11.539 -10.039 -2.882 1.00 0.00 31 ALA A N 14
ATOM 13639 C CA . ALA A 1 31 ? -11.751 -10.359 -4.312 1.00 0.00 31 ALA A CA 14
ATOM 13640 C C . ALA A 1 31 ? -11.566 -11.861 -4.545 1.00 0.00 31 ALA A C 14
ATOM 13641 O O . ALA A 1 31 ? -12.512 -12.572 -4.820 1.00 0.00 31 ALA A O 14
ATOM 13648 N N . VAL A 1 32 ? -10.364 -12.356 -4.437 1.00 0.00 32 VAL A N 14
ATOM 13649 C CA . VAL A 1 32 ? -10.148 -13.815 -4.654 1.00 0.00 32 VAL A CA 14
ATOM 13650 C C . VAL A 1 32 ? -10.692 -14.596 -3.457 1.00 0.00 32 VAL A C 14
ATOM 13651 O O . VAL A 1 32 ? -10.095 -14.626 -2.399 1.00 0.00 32 VAL A O 14
ATOM 13664 N N . ARG A 1 33 ? -11.820 -15.232 -3.618 1.00 0.00 33 ARG A N 14
ATOM 13665 C CA . ARG A 1 33 ? -12.403 -16.017 -2.492 1.00 0.00 33 ARG A CA 14
ATOM 13666 C C . ARG A 1 33 ? -12.818 -17.398 -3.003 1.00 0.00 33 ARG A C 14
ATOM 13667 O O . ARG A 1 33 ? -13.988 -17.721 -3.066 1.00 0.00 33 ARG A O 14
ATOM 13688 N N . GLY A 1 34 ? -11.869 -18.213 -3.373 1.00 0.00 34 GLY A N 14
ATOM 13689 C CA . GLY A 1 34 ? -12.206 -19.571 -3.888 1.00 0.00 34 GLY A CA 14
ATOM 13690 C C . GLY A 1 34 ? -12.692 -20.456 -2.738 1.00 0.00 34 GLY A C 14
ATOM 13691 O O . GLY A 1 34 ? -13.764 -21.024 -2.794 1.00 0.00 34 GLY A O 14
ATOM 13695 N N . ASP A 1 35 ? -11.914 -20.585 -1.698 1.00 0.00 35 ASP A N 14
ATOM 13696 C CA . ASP A 1 35 ? -12.345 -21.441 -0.556 1.00 0.00 35 ASP A CA 14
ATOM 13697 C C . ASP A 1 35 ? -12.100 -20.709 0.763 1.00 0.00 35 ASP A C 14
ATOM 13698 O O . ASP A 1 35 ? -12.130 -21.301 1.824 1.00 0.00 35 ASP A O 14
ATOM 13707 N N . GLY A 1 36 ? -11.864 -19.427 0.713 1.00 0.00 36 GLY A N 14
ATOM 13708 C CA . GLY A 1 36 ? -11.624 -18.675 1.973 1.00 0.00 36 GLY A CA 14
ATOM 13709 C C . GLY A 1 36 ? -11.586 -17.174 1.677 1.00 0.00 36 GLY A C 14
ATOM 13710 O O . GLY A 1 36 ? -11.586 -16.769 0.533 1.00 0.00 36 GLY A O 14
ATOM 13714 N N . PRO A 1 37 ? -11.556 -16.394 2.728 1.00 0.00 37 PRO A N 14
ATOM 13715 C CA . PRO A 1 37 ? -11.517 -14.927 2.624 1.00 0.00 37 PRO A CA 14
ATOM 13716 C C . PRO A 1 37 ? -10.108 -14.459 2.259 1.00 0.00 37 PRO A C 14
ATOM 13717 O O . PRO A 1 37 ? -9.129 -14.905 2.825 1.00 0.00 37 PRO A O 14
ATOM 13728 N N . LYS A 1 38 ? -9.994 -13.568 1.315 1.00 0.00 38 LYS A N 14
ATOM 13729 C CA . LYS A 1 38 ? -8.646 -13.081 0.917 1.00 0.00 38 LYS A CA 14
ATOM 13730 C C . LYS A 1 38 ? -8.747 -11.640 0.418 1.00 0.00 38 LYS A C 14
ATOM 13731 O O . LYS A 1 38 ? -9.800 -11.179 0.025 1.00 0.00 38 LYS A O 14
ATOM 13750 N N . ARG A 1 39 ? -7.656 -10.927 0.427 1.00 0.00 39 ARG A N 14
ATOM 13751 C CA . ARG A 1 39 ? -7.675 -9.523 -0.048 1.00 0.00 39 ARG A CA 14
ATOM 13752 C C . ARG A 1 39 ? -6.353 -9.208 -0.743 1.00 0.00 39 ARG A C 14
ATOM 13753 O O . ARG A 1 39 ? -5.286 -9.461 -0.224 1.00 0.00 39 ARG A O 14
ATOM 13774 N N . GLU A 1 40 ? -6.425 -8.652 -1.915 1.00 0.00 40 GLU A N 14
ATOM 13775 C CA . GLU A 1 40 ? -5.182 -8.307 -2.655 1.00 0.00 40 GLU A CA 14
ATOM 13776 C C . GLU A 1 40 ? -4.727 -6.918 -2.216 1.00 0.00 40 GLU A C 14
ATOM 13777 O O . GLU A 1 40 ? -5.529 -6.023 -2.050 1.00 0.00 40 GLU A O 14
ATOM 13789 N N . ILE A 1 41 ? -3.455 -6.724 -2.021 1.00 0.00 41 ILE A N 14
ATOM 13790 C CA . ILE A 1 41 ? -2.981 -5.383 -1.590 1.00 0.00 41 ILE A CA 14
ATOM 13791 C C . ILE A 1 41 ? -2.089 -4.781 -2.677 1.00 0.00 4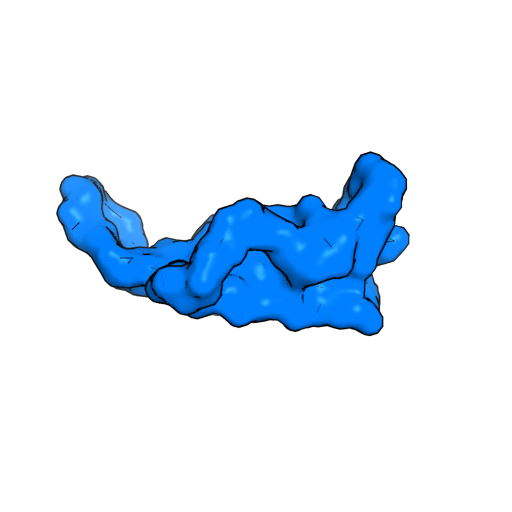1 ILE A C 14
ATOM 13792 O O . ILE A 1 41 ? -1.623 -5.468 -3.564 1.00 0.00 41 ILE A O 14
ATOM 13808 N N . ARG A 1 42 ? -1.855 -3.500 -2.620 1.00 0.00 42 ARG A N 14
ATOM 13809 C CA . ARG A 1 42 ? -1.004 -2.849 -3.653 1.00 0.00 42 ARG A CA 14
ATOM 13810 C C . ARG A 1 42 ? -0.158 -1.757 -2.990 1.00 0.00 42 ARG A C 14
ATOM 13811 O O . ARG A 1 42 ? -0.377 -1.409 -1.849 1.00 0.00 42 ARG A O 14
ATOM 13832 N N . ARG A 1 43 ? 0.811 -1.219 -3.683 1.00 0.00 43 ARG A N 14
ATOM 13833 C CA . ARG A 1 43 ? 1.662 -0.161 -3.065 1.00 0.00 43 ARG A CA 14
ATOM 13834 C C . ARG A 1 43 ? 2.099 0.855 -4.125 1.00 0.00 43 ARG A C 14
ATOM 13835 O O . ARG A 1 43 ? 2.018 0.604 -5.311 1.00 0.00 43 ARG A O 14
ATOM 13856 N N . GLU A 1 44 ? 2.566 2.005 -3.704 1.00 0.00 44 GLU A N 14
ATOM 13857 C CA . GLU A 1 44 ? 3.010 3.039 -4.686 1.00 0.00 44 GLU A CA 14
ATOM 13858 C C . GLU A 1 44 ? 3.106 4.405 -3.992 1.00 0.00 44 GLU A C 14
ATOM 13859 O O . GLU A 1 44 ? 2.649 4.581 -2.881 1.00 0.00 44 GLU A O 14
ATOM 13871 N N . CYS A 1 45 ? 3.692 5.376 -4.644 1.00 0.00 45 CYS A N 14
ATOM 13872 C CA . CYS A 1 45 ? 3.810 6.731 -4.025 1.00 0.00 45 CYS A CA 14
ATOM 13873 C C . CYS A 1 45 ? 2.669 7.618 -4.536 1.00 0.00 45 CYS A C 14
ATOM 13874 O O . CYS A 1 45 ? 2.288 7.547 -5.687 1.00 0.00 45 CYS A O 14
ATOM 13881 N N . ALA A 1 46 ? 2.112 8.447 -3.691 1.00 0.00 46 ALA A N 14
ATOM 13882 C CA . ALA A 1 46 ? 0.991 9.326 -4.139 1.00 0.00 46 ALA A CA 14
ATOM 13883 C C . ALA A 1 46 ? 0.830 10.502 -3.171 1.00 0.00 46 ALA A C 14
ATOM 13884 O O . ALA A 1 46 ? 1.689 10.764 -2.354 1.00 0.00 46 ALA A O 14
ATOM 13891 N N . ALA A 1 47 ? -0.275 11.201 -3.247 1.00 0.00 47 ALA A N 14
ATOM 13892 C CA . ALA A 1 47 ? -0.508 12.343 -2.313 1.00 0.00 47 ALA A CA 14
ATOM 13893 C C . ALA A 1 47 ? -1.063 11.783 -1.001 1.00 0.00 47 ALA A C 14
ATOM 13894 O O . ALA A 1 47 ? -1.057 12.431 0.025 1.00 0.00 47 ALA A O 14
ATOM 13901 N N . THR A 1 48 ? -1.527 10.565 -1.048 1.00 0.00 48 THR A N 14
ATOM 13902 C CA . THR A 1 48 ? -2.077 9.882 0.155 1.00 0.00 48 THR A CA 14
ATOM 13903 C C . THR A 1 48 ? -2.192 8.415 -0.206 1.00 0.00 48 THR A C 14
ATOM 13904 O O . THR A 1 48 ? -1.371 7.605 0.152 1.00 0.00 48 THR A O 14
ATOM 13915 N N . CYS A 1 49 ? -3.210 8.101 -0.946 1.00 0.00 49 CYS A N 14
ATOM 13916 C CA . CYS A 1 49 ? -3.449 6.708 -1.409 1.00 0.00 49 CYS A CA 14
ATOM 13917 C C . CYS A 1 49 ? -4.433 6.786 -2.582 1.00 0.00 49 CYS A C 14
ATOM 13918 O O . CYS A 1 49 ? -5.340 7.595 -2.559 1.00 0.00 49 CYS A O 14
ATOM 13925 N N . PRO A 1 50 ? -4.234 5.963 -3.579 1.00 0.00 50 PRO A N 14
ATOM 13926 C CA . PRO A 1 50 ? -5.108 5.958 -4.763 1.00 0.00 50 PRO A CA 14
ATOM 13927 C C . PRO A 1 50 ? -6.549 5.470 -4.471 1.00 0.00 50 PRO A C 14
ATOM 13928 O O . PRO A 1 50 ? -7.487 6.015 -5.021 1.00 0.00 50 PRO A O 14
ATOM 13939 N N . PRO A 1 51 ? -6.703 4.506 -3.602 1.00 0.00 51 PRO A N 14
ATOM 13940 C CA . PRO A 1 51 ? -8.026 3.996 -3.210 1.00 0.00 51 PRO A CA 14
ATOM 13941 C C . PRO A 1 51 ? -8.562 4.883 -2.099 1.00 0.00 51 PRO A C 14
ATOM 13942 O O . PRO A 1 51 ? -8.732 4.460 -0.977 1.00 0.00 51 PRO A O 14
ATOM 13953 N N . SER A 1 52 ? -8.783 6.111 -2.397 1.00 0.00 52 SER A N 14
ATOM 13954 C CA . SER A 1 52 ? -9.257 7.055 -1.350 1.00 0.00 52 SER A CA 14
ATOM 13955 C C . SER A 1 52 ? -10.554 6.551 -0.732 1.00 0.00 52 SER A C 14
ATOM 13956 O O . SER A 1 52 ? -10.812 6.759 0.437 1.00 0.00 52 SER A O 14
ATOM 13964 N N . LYS A 1 53 ? -11.370 5.877 -1.486 1.00 0.00 53 LYS A N 14
ATOM 13965 C CA . LYS A 1 53 ? -12.630 5.359 -0.899 1.00 0.00 53 LYS A CA 14
ATOM 13966 C C . LYS A 1 53 ? -12.247 4.407 0.222 1.00 0.00 53 LYS A C 14
ATOM 13967 O O . LYS A 1 53 ? -11.576 3.421 -0.005 1.00 0.00 53 LYS A O 14
ATOM 13986 N N . LEU A 1 54 ? -12.629 4.688 1.434 1.00 0.00 54 LEU A N 14
ATOM 13987 C CA . LEU A 1 54 ? -12.229 3.768 2.526 1.00 0.00 54 LEU A CA 14
ATOM 13988 C C . LEU A 1 54 ? -12.991 2.458 2.379 1.00 0.00 54 LEU A C 14
ATOM 13989 O O . LEU A 1 54 ? -12.699 1.487 3.048 1.00 0.00 54 LEU A O 14
ATOM 14005 N N . GLY A 1 55 ? -13.927 2.389 1.468 1.00 0.00 55 GLY A N 14
ATOM 14006 C CA . GLY A 1 55 ? -14.628 1.096 1.269 1.00 0.00 55 GLY A CA 14
ATOM 14007 C C . GLY A 1 55 ? -13.519 0.105 0.943 1.00 0.00 55 GLY A C 14
ATOM 14008 O O . GLY A 1 55 ? -13.566 -1.061 1.283 1.00 0.00 55 GLY A O 14
ATOM 14012 N N . LEU A 1 56 ? -12.484 0.615 0.331 1.00 0.00 56 LEU A N 14
ATOM 14013 C CA . LEU A 1 56 ? -11.293 -0.203 0.009 1.00 0.00 56 LEU A CA 14
ATOM 14014 C C . LEU A 1 56 ? -10.271 0.074 1.117 1.00 0.00 56 LEU A C 14
ATOM 14015 O O . LEU A 1 56 ? -10.252 1.149 1.683 1.00 0.00 56 LEU A O 14
ATOM 14031 N N . THR A 1 57 ? -9.449 -0.869 1.466 1.00 0.00 57 THR A N 14
ATOM 14032 C CA . THR A 1 57 ? -8.479 -0.612 2.570 1.00 0.00 57 THR A CA 14
ATOM 14033 C C . THR A 1 57 ? -7.429 0.418 2.137 1.00 0.00 57 THR A C 14
ATOM 14034 O O . THR A 1 57 ? -6.754 0.247 1.143 1.00 0.00 57 THR A O 14
ATOM 14045 N N . VAL A 1 58 ? -7.277 1.481 2.894 1.00 0.00 58 VAL A N 14
ATOM 14046 C CA . VAL A 1 58 ? -6.259 2.513 2.551 1.00 0.00 58 VAL A CA 14
ATOM 14047 C C . VAL A 1 58 ? -5.288 2.678 3.710 1.00 0.00 58 VAL A C 14
ATOM 14048 O O . VAL A 1 58 ? -5.660 2.594 4.863 1.00 0.00 58 VAL A O 14
ATOM 14061 N N . PHE A 1 59 ? -4.062 2.972 3.416 1.00 0.00 59 PHE A N 14
ATOM 14062 C CA . PHE A 1 59 ? -3.087 3.211 4.500 1.00 0.00 59 PHE A CA 14
ATOM 14063 C C . PHE A 1 59 ? -1.925 4.023 3.941 1.00 0.00 59 PHE A C 14
ATOM 14064 O O . PHE A 1 59 ? -0.969 3.487 3.417 1.00 0.00 59 PHE A O 14
ATOM 14081 N N . CYS A 1 60 ? -2.008 5.317 4.042 1.00 0.00 60 CYS A N 14
ATOM 14082 C CA . CYS A 1 60 ? -0.920 6.178 3.510 1.00 0.00 60 CYS A CA 14
ATOM 14083 C C . CYS A 1 60 ? 0.051 6.517 4.637 1.00 0.00 60 CYS A C 14
ATOM 14084 O O . CYS A 1 60 ? -0.105 6.083 5.761 1.00 0.00 60 CYS A O 14
ATOM 14091 N N . CYS A 1 61 ? 1.044 7.303 4.344 1.00 0.00 61 CYS A N 14
ATOM 14092 C CA . CYS A 1 61 ? 2.026 7.690 5.402 1.00 0.00 61 CYS A CA 14
ATOM 14093 C C . CYS A 1 61 ? 3.000 8.730 4.845 1.00 0.00 61 CYS A C 14
ATOM 14094 O O . CYS A 1 61 ? 3.384 8.683 3.698 1.00 0.00 61 CYS A O 14
ATOM 14101 N N . THR A 1 62 ? 3.405 9.667 5.655 1.00 0.00 62 THR A N 14
ATOM 14102 C CA . THR A 1 62 ? 4.352 10.712 5.176 1.00 0.00 62 THR A CA 14
ATOM 14103 C C . THR A 1 62 ? 5.689 10.556 5.900 1.00 0.00 62 THR A C 14
ATOM 14104 O O . THR A 1 62 ? 6.010 11.302 6.804 1.00 0.00 62 THR A O 14
ATOM 14115 N N . THR A 1 63 ? 6.469 9.588 5.513 1.00 0.00 63 THR A N 14
ATOM 14116 C CA . THR A 1 63 ? 7.784 9.379 6.180 1.00 0.00 63 THR A CA 14
ATOM 14117 C C . THR A 1 63 ? 8.660 8.474 5.312 1.00 0.00 63 THR A C 14
ATOM 14118 O O . THR A 1 63 ? 8.166 7.619 4.604 1.00 0.00 63 THR A O 14
ATOM 14129 N N . ASP A 1 64 ? 9.954 8.645 5.368 1.00 0.00 64 ASP A N 14
ATOM 14130 C CA . ASP A 1 64 ? 10.849 7.778 4.553 1.00 0.00 64 ASP A CA 14
ATOM 14131 C C . ASP A 1 64 ? 10.372 6.333 4.689 1.00 0.00 64 ASP A C 14
ATOM 14132 O O . ASP A 1 64 ? 10.307 5.804 5.781 1.00 0.00 64 ASP A O 14
ATOM 14141 N N . ASN A 1 65 ? 10.030 5.701 3.593 1.00 0.00 65 ASN A N 14
ATOM 14142 C CA . ASN A 1 65 ? 9.537 4.291 3.644 1.00 0.00 65 ASN A CA 14
ATOM 14143 C C . ASN A 1 65 ? 8.760 4.050 4.947 1.00 0.00 65 ASN A C 14
ATOM 14144 O O . ASN A 1 65 ? 9.290 3.513 5.898 1.00 0.00 65 ASN A O 14
ATOM 14155 N N . CYS A 1 66 ? 7.517 4.455 5.010 1.00 0.00 66 CYS A N 14
ATOM 14156 C CA . CYS A 1 66 ? 6.736 4.256 6.269 1.00 0.00 66 CYS A CA 14
ATOM 14157 C C . CYS A 1 66 ? 5.704 3.133 6.091 1.00 0.00 66 CYS A C 14
ATOM 14158 O O . CYS A 1 66 ? 5.203 2.589 7.056 1.00 0.00 66 CYS A O 14
ATOM 14165 N N . ASN A 1 67 ? 5.373 2.781 4.879 1.00 0.00 67 ASN A N 14
ATOM 14166 C CA . ASN A 1 67 ? 4.368 1.696 4.677 1.00 0.00 67 ASN A CA 14
ATOM 14167 C C . ASN A 1 67 ? 5.072 0.338 4.622 1.00 0.00 67 ASN A C 14
ATOM 14168 O O . ASN A 1 67 ? 4.909 -0.417 3.684 1.00 0.00 67 ASN A O 14
ATOM 14179 N N . HIS A 1 68 ? 5.848 0.019 5.623 1.00 0.00 68 HIS A N 14
ATOM 14180 C CA . HIS A 1 68 ? 6.553 -1.289 5.629 1.00 0.00 68 HIS A CA 14
ATOM 14181 C C . HIS A 1 68 ? 5.619 -2.369 6.179 1.00 0.00 68 HIS A C 14
ATOM 14182 O O . HIS A 1 68 ? 6.007 -3.034 7.124 1.00 0.00 68 HIS A O 14
ATOM 14197 N N . MET A 1 1 ? 9.670 10.544 -3.766 1.00 0.00 1 MET A N 15
ATOM 14198 C CA . MET A 1 1 ? 9.941 10.522 -2.301 1.00 0.00 1 MET A CA 15
ATOM 14199 C C . MET A 1 1 ? 10.415 9.132 -1.883 1.00 0.00 1 MET A C 15
ATOM 14200 O O . MET A 1 1 ? 10.938 8.373 -2.675 1.00 0.00 1 MET A O 15
ATOM 14216 N N . GLN A 1 2 ? 10.227 8.791 -0.644 1.00 0.00 2 GLN A N 15
ATOM 14217 C CA . GLN A 1 2 ? 10.659 7.462 -0.169 1.00 0.00 2 GLN A CA 15
ATOM 14218 C C . GLN A 1 2 ? 9.568 6.853 0.708 1.00 0.00 2 GLN A C 15
ATOM 14219 O O . GLN A 1 2 ? 9.211 7.395 1.734 1.00 0.00 2 GLN A O 15
ATOM 14233 N N . CYS A 1 3 ? 9.052 5.719 0.331 1.00 0.00 3 CYS A N 15
ATOM 14234 C CA . CYS A 1 3 ? 8.008 5.069 1.170 1.00 0.00 3 CYS A CA 15
ATOM 14235 C C . CYS A 1 3 ? 8.095 3.546 0.972 1.00 0.00 3 CYS A C 15
ATOM 14236 O O . CYS A 1 3 ? 8.303 3.074 -0.128 1.00 0.00 3 CYS A O 15
ATOM 14243 N N . LYS A 1 4 ? 7.920 2.771 2.007 1.00 0.00 4 LYS A N 15
ATOM 14244 C CA . LYS A 1 4 ? 7.974 1.296 1.832 1.00 0.00 4 LYS A CA 15
ATOM 14245 C C . LYS A 1 4 ? 6.876 0.904 0.844 1.00 0.00 4 LYS A C 15
ATOM 14246 O O . LYS A 1 4 ? 5.722 1.21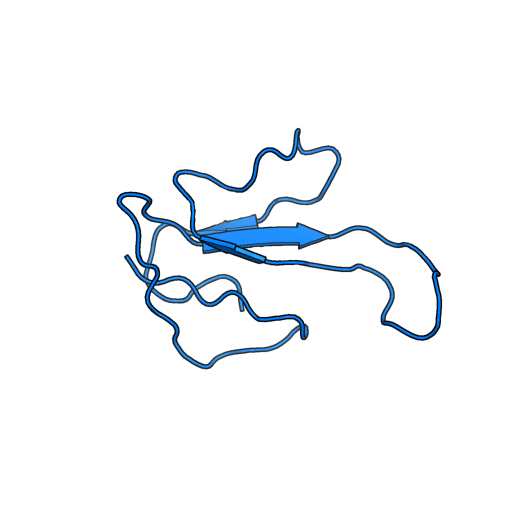8 1.039 1.00 0.00 4 LYS A O 15
ATOM 14265 N N . THR A 1 5 ? 7.225 0.248 -0.230 1.00 0.00 5 THR A N 15
ATOM 14266 C CA . THR A 1 5 ? 6.192 -0.136 -1.236 1.00 0.00 5 THR A CA 15
ATOM 14267 C C . THR A 1 5 ? 6.650 -1.381 -1.997 1.00 0.00 5 THR A C 15
ATOM 14268 O O . THR A 1 5 ? 6.624 -1.421 -3.211 1.00 0.00 5 THR A O 15
ATOM 14279 N N . CYS A 1 6 ? 7.067 -2.399 -1.296 1.00 0.00 6 CYS A N 15
ATOM 14280 C CA . CYS A 1 6 ? 7.522 -3.638 -1.986 1.00 0.00 6 CYS A CA 15
ATOM 14281 C C . CYS A 1 6 ? 6.320 -4.337 -2.621 1.00 0.00 6 CYS A C 15
ATOM 14282 O O . CYS A 1 6 ? 6.012 -4.134 -3.779 1.00 0.00 6 CYS A O 15
ATOM 14289 N N . SER A 1 7 ? 5.636 -5.159 -1.874 1.00 0.00 7 SER A N 15
ATOM 14290 C CA . SER A 1 7 ? 4.453 -5.867 -2.440 1.00 0.00 7 SER A CA 15
ATOM 14291 C C . SER A 1 7 ? 3.835 -6.771 -1.370 1.00 0.00 7 SER A C 15
ATOM 14292 O O . SER A 1 7 ? 2.638 -6.980 -1.338 1.00 0.00 7 SER A O 15
ATOM 14300 N N . PHE A 1 8 ? 4.640 -7.313 -0.496 1.00 0.00 8 PHE A N 15
ATOM 14301 C CA . PHE A 1 8 ? 4.095 -8.207 0.564 1.00 0.00 8 PHE A CA 15
ATOM 14302 C C . PHE A 1 8 ? 3.658 -7.374 1.774 1.00 0.00 8 PHE A C 15
ATOM 14303 O O . PHE A 1 8 ? 3.659 -6.159 1.741 1.00 0.00 8 PHE A O 15
ATOM 14320 N N . TYR A 1 9 ? 3.285 -8.026 2.841 1.00 0.00 9 TYR A N 15
ATOM 14321 C CA . TYR A 1 9 ? 2.844 -7.289 4.064 1.00 0.00 9 TYR A CA 15
ATOM 14322 C C . TYR A 1 9 ? 3.953 -7.349 5.106 1.00 0.00 9 TYR A C 15
ATOM 14323 O O . TYR A 1 9 ? 3.704 -7.420 6.293 1.00 0.00 9 TYR A O 15
ATOM 14341 N N . THR A 1 10 ? 5.176 -7.344 4.671 1.00 0.00 10 THR A N 15
ATOM 14342 C CA . THR A 1 10 ? 6.304 -7.423 5.635 1.00 0.00 10 THR A CA 15
ATOM 14343 C C . THR A 1 10 ? 7.616 -7.275 4.872 1.00 0.00 10 THR A C 15
ATOM 14344 O O . THR A 1 10 ? 8.450 -8.158 4.865 1.00 0.00 10 THR A O 15
ATOM 14355 N N . CYS A 1 11 ? 7.800 -6.166 4.217 1.00 0.00 11 CYS A N 15
ATOM 14356 C CA . CYS A 1 11 ? 9.053 -5.965 3.445 1.00 0.00 11 CYS A CA 15
ATOM 14357 C C . CYS A 1 11 ? 10.100 -5.281 4.325 1.00 0.00 11 CYS A C 15
ATOM 14358 O O . CYS A 1 11 ? 9.958 -4.123 4.660 1.00 0.00 11 CYS A O 15
ATOM 14365 N N . PRO A 1 12 ? 11.135 -6.007 4.656 1.00 0.00 12 PRO A N 15
ATOM 14366 C CA . PRO A 1 12 ? 12.228 -5.472 5.473 1.00 0.00 12 PRO A CA 15
ATOM 14367 C C . PRO A 1 12 ? 13.068 -4.521 4.622 1.00 0.00 12 PRO A C 15
ATOM 14368 O O . PRO A 1 12 ? 13.857 -3.746 5.123 1.00 0.00 12 PRO A O 15
ATOM 14379 N N . ASN A 1 13 ? 12.881 -4.570 3.331 1.00 0.00 13 ASN A N 15
ATOM 14380 C CA . ASN A 1 13 ? 13.644 -3.665 2.427 1.00 0.00 13 ASN A CA 15
ATOM 14381 C C . ASN A 1 13 ? 12.924 -2.314 2.355 1.00 0.00 13 ASN A C 15
ATOM 14382 O O . ASN A 1 13 ? 12.061 -2.020 3.158 1.00 0.00 13 ASN A O 15
ATOM 14393 N N . SER A 1 14 ? 13.266 -1.489 1.402 1.00 0.00 14 SER A N 15
ATOM 14394 C CA . SER A 1 14 ? 12.591 -0.164 1.295 1.00 0.00 14 SER A CA 15
ATOM 14395 C C . SER A 1 14 ? 12.396 0.198 -0.179 1.00 0.00 14 SER A C 15
ATOM 14396 O O . SER A 1 14 ? 13.240 -0.066 -1.011 1.00 0.00 14 SER A O 15
ATOM 14404 N N . GLU A 1 15 ? 11.288 0.808 -0.507 1.00 0.00 15 GLU A N 15
ATOM 14405 C CA . GLU A 1 15 ? 11.041 1.195 -1.924 1.00 0.00 15 GLU A CA 15
ATOM 14406 C C . GLU A 1 15 ? 10.946 2.719 -2.022 1.00 0.00 15 GLU A C 15
ATOM 14407 O O . GLU A 1 15 ? 9.878 3.296 -1.963 1.00 0.00 15 GLU A O 15
ATOM 14419 N N . THR A 1 16 ? 12.065 3.372 -2.157 1.00 0.00 16 THR A N 15
ATOM 14420 C CA . THR A 1 16 ? 12.066 4.857 -2.246 1.00 0.00 16 THR A CA 15
ATOM 14421 C C . THR A 1 16 ? 11.244 5.327 -3.455 1.00 0.00 16 THR A C 15
ATOM 14422 O O . THR A 1 16 ? 11.641 5.160 -4.592 1.00 0.00 16 THR A O 15
ATOM 14433 N N . CYS A 1 17 ? 10.114 5.938 -3.212 1.00 0.00 17 CYS A N 15
ATOM 14434 C CA . CYS A 1 17 ? 9.276 6.451 -4.332 1.00 0.00 17 CYS A CA 15
ATOM 14435 C C . CYS A 1 17 ? 10.179 7.199 -5.311 1.00 0.00 17 CYS A C 15
ATOM 14436 O O . CYS A 1 17 ? 11.311 7.505 -4.991 1.00 0.00 17 CYS A O 15
ATOM 14443 N N . PRO A 1 18 ? 9.662 7.471 -6.479 1.00 0.00 18 PRO A N 15
ATOM 14444 C CA . PRO A 1 18 ? 10.422 8.184 -7.517 1.00 0.00 18 PRO A CA 15
ATOM 14445 C C . PRO A 1 18 ? 10.636 9.649 -7.121 1.00 0.00 18 PRO A C 15
ATOM 14446 O O . PRO A 1 18 ? 10.098 10.121 -6.139 1.00 0.00 18 PRO A O 15
ATOM 14457 N N . ASP A 1 19 ? 11.440 10.365 -7.865 1.00 0.00 19 ASP A N 15
ATOM 14458 C CA . ASP A 1 19 ? 11.715 11.792 -7.520 1.00 0.00 19 ASP A CA 15
ATOM 14459 C C . ASP A 1 19 ? 10.612 12.699 -8.067 1.00 0.00 19 ASP A C 15
ATOM 14460 O O . ASP A 1 19 ? 10.870 13.778 -8.562 1.00 0.00 19 ASP A O 15
ATOM 14469 N N . GLY A 1 20 ? 9.391 12.276 -7.970 1.00 0.00 20 GLY A N 15
ATOM 14470 C CA . GLY A 1 20 ? 8.265 13.113 -8.468 1.00 0.00 20 GLY A CA 15
ATOM 14471 C C . GLY A 1 20 ? 6.992 12.715 -7.728 1.00 0.00 20 GLY A C 15
ATOM 14472 O O . GLY A 1 20 ? 5.893 12.944 -8.192 1.00 0.00 20 GLY A O 15
ATOM 14476 N N . LYS A 1 21 ? 7.135 12.121 -6.576 1.00 0.00 21 LYS A N 15
ATOM 14477 C CA . LYS A 1 21 ? 5.945 11.707 -5.799 1.00 0.00 21 LYS A CA 15
ATOM 14478 C C . LYS A 1 21 ? 6.034 12.292 -4.396 1.00 0.00 21 LYS A C 15
ATOM 14479 O O . LYS A 1 21 ? 6.807 13.195 -4.144 1.00 0.00 21 LYS A O 15
ATOM 14498 N N . ASN A 1 22 ? 5.244 11.804 -3.476 1.00 0.00 22 ASN A N 15
ATOM 14499 C CA . ASN A 1 22 ? 5.310 12.389 -2.102 1.00 0.00 22 ASN A CA 15
ATOM 14500 C C . ASN A 1 22 ? 4.756 11.444 -1.022 1.00 0.00 22 ASN A C 15
ATOM 14501 O O . ASN A 1 22 ? 4.781 11.779 0.145 1.00 0.00 22 ASN A O 15
ATOM 14512 N N . ILE A 1 23 ? 4.239 10.292 -1.359 1.00 0.00 23 ILE A N 15
ATOM 14513 C CA . ILE A 1 23 ? 3.692 9.429 -0.272 1.00 0.00 23 ILE A CA 15
ATOM 14514 C C . ILE A 1 23 ? 3.531 7.971 -0.724 1.00 0.00 23 ILE A C 15
ATOM 14515 O O . ILE A 1 23 ? 3.630 7.640 -1.886 1.00 0.00 23 ILE A O 15
ATOM 14531 N N . CYS A 1 24 ? 3.211 7.118 0.216 1.00 0.00 24 CYS A N 15
ATOM 14532 C CA . CYS A 1 24 ? 2.944 5.697 -0.101 1.00 0.00 24 CYS A CA 15
ATOM 14533 C C . CYS A 1 24 ? 1.433 5.513 -0.149 1.00 0.00 24 CYS A C 15
ATOM 14534 O O . CYS A 1 24 ? 0.699 6.225 0.508 1.00 0.00 24 CYS A O 15
ATOM 14541 N N . VAL A 1 25 ? 0.955 4.572 -0.903 1.00 0.00 25 VAL A N 15
ATOM 14542 C CA . VAL A 1 25 ? -0.514 4.373 -0.963 1.00 0.00 25 VAL A CA 15
ATOM 14543 C C . VAL A 1 25 ? -0.823 2.903 -1.219 1.00 0.00 25 VAL A C 15
ATOM 14544 O O . VAL A 1 25 ? -0.505 2.357 -2.258 1.00 0.00 25 VAL A O 15
ATOM 14557 N N . LYS A 1 26 ? -1.452 2.262 -0.278 1.00 0.00 26 LYS A N 15
ATOM 14558 C CA . LYS A 1 26 ? -1.800 0.832 -0.457 1.00 0.00 26 LYS A CA 15
ATOM 14559 C C . LYS A 1 26 ? -3.249 0.620 -0.025 1.00 0.00 26 LYS A C 15
ATOM 14560 O O . LYS A 1 26 ? -3.686 1.119 0.993 1.00 0.00 26 LYS A O 15
ATOM 14579 N N . ARG A 1 27 ? -3.995 -0.114 -0.796 1.00 0.00 27 ARG A N 15
ATOM 14580 C CA . ARG A 1 27 ? -5.424 -0.362 -0.445 1.00 0.00 27 ARG A CA 15
ATOM 14581 C C . ARG A 1 27 ? -5.586 -1.826 -0.057 1.00 0.00 27 ARG A C 15
ATOM 14582 O O . ARG A 1 27 ? -4.649 -2.597 -0.118 1.00 0.00 27 ARG A O 15
ATOM 14603 N N . SER A 1 28 ? -6.757 -2.221 0.343 1.00 0.00 28 SER A N 15
ATOM 14604 C CA . SER A 1 28 ? -6.952 -3.636 0.731 1.00 0.00 28 SER A CA 15
ATOM 14605 C C . SER A 1 28 ? -8.439 -3.971 0.704 1.00 0.00 28 SER A C 15
ATOM 14606 O O . SER A 1 28 ? -9.204 -3.535 1.543 1.00 0.00 28 SER A O 15
ATOM 14614 N N . TRP A 1 29 ? -8.846 -4.765 -0.242 1.00 0.00 29 TRP A N 15
ATOM 14615 C CA . TRP A 1 29 ? -10.268 -5.165 -0.315 1.00 0.00 29 TRP A CA 15
ATOM 14616 C C . TRP A 1 29 ? -10.300 -6.673 -0.139 1.00 0.00 29 TRP A C 15
ATOM 14617 O O . TRP A 1 29 ? -9.288 -7.265 0.131 1.00 0.00 29 TRP A O 15
ATOM 14638 N N . THR A 1 30 ? -11.425 -7.303 -0.263 1.00 0.00 30 THR A N 15
ATOM 14639 C CA . THR A 1 30 ? -11.451 -8.772 -0.066 1.00 0.00 30 THR A CA 15
ATOM 14640 C C . THR A 1 30 ? -11.880 -9.470 -1.357 1.00 0.00 30 THR A C 15
ATOM 14641 O O . THR A 1 30 ? -12.238 -10.631 -1.368 1.00 0.00 30 THR A O 15
ATOM 14652 N N . ALA A 1 31 ? -11.846 -8.759 -2.439 1.00 0.00 31 ALA A N 15
ATOM 14653 C CA . ALA A 1 31 ? -12.249 -9.344 -3.746 1.00 0.00 31 ALA A CA 15
ATOM 14654 C C . ALA A 1 31 ? -11.273 -10.456 -4.145 1.00 0.00 31 ALA A C 15
ATOM 14655 O O . ALA A 1 31 ? -11.499 -11.178 -5.096 1.00 0.00 31 ALA A O 15
ATOM 14662 N N . VAL A 1 32 ? -10.189 -10.600 -3.431 1.00 0.00 32 VAL A N 15
ATOM 14663 C CA . VAL A 1 32 ? -9.206 -11.667 -3.782 1.00 0.00 32 VAL A CA 15
ATOM 14664 C C . VAL A 1 32 ? -9.755 -13.030 -3.355 1.00 0.00 32 VAL A C 15
ATOM 14665 O O . VAL A 1 32 ? -9.736 -13.381 -2.192 1.00 0.00 32 VAL A O 15
ATOM 14678 N N . ARG A 1 33 ? -10.248 -13.800 -4.286 1.00 0.00 33 ARG A N 15
ATOM 14679 C CA . ARG A 1 33 ? -10.800 -15.139 -3.929 1.00 0.00 33 ARG A CA 15
ATOM 14680 C C . ARG A 1 33 ? -10.163 -16.217 -4.813 1.00 0.00 33 ARG A C 15
ATOM 14681 O O . ARG A 1 33 ? -10.358 -17.398 -4.602 1.00 0.00 33 ARG A O 15
ATOM 14702 N N . GLY A 1 34 ? -9.410 -15.824 -5.803 1.00 0.00 34 GLY A N 15
ATOM 14703 C CA . GLY A 1 34 ? -8.774 -16.831 -6.700 1.00 0.00 34 GLY A CA 15
ATOM 14704 C C . GLY A 1 34 ? -7.653 -17.557 -5.952 1.00 0.00 34 GLY A C 15
ATOM 14705 O O . GLY A 1 34 ? -7.265 -18.652 -6.310 1.00 0.00 34 GLY A O 15
ATOM 14709 N N . ASP A 1 35 ? -7.125 -16.959 -4.920 1.00 0.00 35 ASP A N 15
ATOM 14710 C CA . ASP A 1 35 ? -6.028 -17.622 -4.161 1.00 0.00 35 ASP A CA 15
ATOM 14711 C C . ASP A 1 35 ? -6.473 -17.863 -2.718 1.00 0.00 35 ASP A C 15
ATOM 14712 O O . ASP A 1 35 ? -6.164 -18.877 -2.124 1.00 0.00 35 ASP A O 15
ATOM 14721 N N . GLY A 1 36 ? -7.194 -16.938 -2.146 1.00 0.00 36 GLY A N 15
ATOM 14722 C CA . GLY A 1 36 ? -7.654 -17.119 -0.743 1.00 0.00 36 GLY A CA 15
ATOM 14723 C C . GLY A 1 36 ? -8.466 -15.897 -0.310 1.00 0.00 36 GLY A C 15
ATOM 14724 O O . GLY A 1 36 ? -8.278 -14.813 -0.826 1.00 0.00 36 GLY A O 15
ATOM 14728 N N . PRO A 1 37 ? -9.352 -16.112 0.628 1.00 0.00 37 PRO A N 15
ATOM 14729 C CA . PRO A 1 37 ? -10.221 -15.050 1.161 1.00 0.00 37 PRO A CA 15
ATOM 14730 C C . PRO A 1 37 ? -9.459 -14.178 2.165 1.00 0.00 37 PRO A C 15
ATOM 14731 O O . PRO A 1 37 ? -9.691 -14.241 3.356 1.00 0.00 37 PRO A O 15
ATOM 14742 N N . LYS A 1 38 ? -8.557 -13.359 1.694 1.00 0.00 38 LYS A N 15
ATOM 14743 C CA . LYS A 1 38 ? -7.792 -12.482 2.626 1.00 0.00 38 LYS A CA 15
ATOM 14744 C C . LYS A 1 38 ? -8.119 -11.017 2.318 1.00 0.00 38 LYS A C 15
ATOM 14745 O O . LYS A 1 38 ? -9.149 -10.511 2.714 1.00 0.00 38 LYS A O 15
ATOM 14764 N N . ARG A 1 39 ? -7.259 -10.328 1.613 1.00 0.00 39 ARG A N 15
ATOM 14765 C CA . ARG A 1 39 ? -7.544 -8.908 1.288 1.00 0.00 39 ARG A CA 15
ATOM 14766 C C . ARG A 1 39 ? -6.687 -8.461 0.104 1.00 0.00 39 ARG A C 15
ATOM 14767 O O . ARG A 1 39 ? -5.503 -8.220 0.231 1.00 0.00 39 ARG A O 15
ATOM 14788 N N . GLU A 1 40 ? -7.288 -8.336 -1.045 1.00 0.00 40 GLU A N 15
ATOM 14789 C CA . GLU A 1 40 ? -6.539 -7.891 -2.251 1.00 0.00 40 GLU A CA 15
ATOM 14790 C C . GLU A 1 40 ? -5.923 -6.521 -1.977 1.00 0.00 40 GLU A C 15
ATOM 14791 O O . GLU A 1 40 ? -6.565 -5.514 -2.142 1.00 0.00 40 GLU A O 15
ATOM 14803 N N . ILE A 1 41 ? -4.692 -6.461 -1.555 1.00 0.00 41 ILE A N 15
ATOM 14804 C CA . ILE A 1 41 ? -4.091 -5.125 -1.278 1.00 0.00 41 ILE A CA 15
ATOM 14805 C C . ILE A 1 41 ? -3.193 -4.693 -2.440 1.00 0.00 41 ILE A C 15
ATOM 14806 O O . ILE A 1 41 ? -2.877 -5.467 -3.323 1.00 0.00 41 ILE A O 15
ATOM 14822 N N . ARG A 1 42 ? -2.789 -3.452 -2.442 1.00 0.00 42 ARG A N 15
ATOM 14823 C CA . ARG A 1 42 ? -1.920 -2.934 -3.536 1.00 0.00 42 ARG A CA 15
ATOM 14824 C C . ARG A 1 42 ? -1.039 -1.812 -2.968 1.00 0.00 42 ARG A C 15
ATOM 14825 O O . ARG A 1 42 ? -1.242 -1.375 -1.855 1.00 0.00 42 ARG A O 15
ATOM 14846 N N . ARG A 1 43 ? -0.063 -1.350 -3.707 1.00 0.00 43 ARG A N 15
ATOM 14847 C CA . ARG A 1 43 ? 0.817 -0.262 -3.179 1.00 0.00 43 ARG A CA 15
ATOM 14848 C C . ARG A 1 43 ? 1.237 0.674 -4.320 1.00 0.00 43 ARG A C 15
ATOM 14849 O O . ARG A 1 43 ? 1.093 0.353 -5.483 1.00 0.00 43 ARG A O 15
ATOM 14870 N N . GLU A 1 44 ? 1.760 1.831 -3.993 1.00 0.00 44 GLU A N 15
ATOM 14871 C CA . GLU A 1 44 ? 2.194 2.790 -5.056 1.00 0.00 44 GLU A CA 15
ATOM 14872 C C . GLU A 1 44 ? 2.609 4.121 -4.412 1.00 0.00 44 GLU A C 15
ATOM 14873 O O . GLU A 1 44 ? 2.629 4.255 -3.205 1.00 0.00 44 GLU A O 15
ATOM 14885 N N . CYS A 1 45 ? 2.941 5.106 -5.208 1.00 0.00 45 CYS A N 15
ATOM 14886 C CA . CYS A 1 45 ? 3.351 6.425 -4.635 1.00 0.00 45 CYS A CA 15
ATOM 14887 C C . CYS A 1 45 ? 2.355 7.508 -5.085 1.00 0.00 45 CYS A C 15
ATOM 14888 O O . CYS A 1 45 ? 1.920 7.530 -6.220 1.00 0.00 45 CYS A O 15
ATOM 14895 N N . ALA A 1 46 ? 1.982 8.397 -4.197 1.00 0.00 46 ALA A N 15
ATOM 14896 C CA . ALA A 1 46 ? 1.004 9.469 -4.556 1.00 0.00 46 ALA A CA 15
ATOM 14897 C C . ALA A 1 46 ? 1.106 10.615 -3.551 1.00 0.00 46 ALA A C 15
ATOM 14898 O O . ALA A 1 46 ? 2.018 10.676 -2.754 1.00 0.00 46 ALA A O 15
ATOM 14905 N N . ALA A 1 47 ? 0.137 11.492 -3.552 1.00 0.00 47 ALA A N 15
ATOM 14906 C CA . ALA A 1 47 ? 0.128 12.598 -2.557 1.00 0.00 47 ALA A CA 15
ATOM 14907 C C . ALA A 1 47 ? -0.537 12.021 -1.311 1.00 0.00 47 ALA A C 15
ATOM 14908 O O . ALA A 1 47 ? -0.205 12.343 -0.188 1.00 0.00 47 ALA A O 15
ATOM 14915 N N . THR A 1 48 ? -1.450 11.116 -1.541 1.00 0.00 48 THR A N 15
ATOM 14916 C CA . THR A 1 48 ? -2.154 10.411 -0.438 1.00 0.00 48 THR A CA 15
ATOM 14917 C C . THR A 1 48 ? -2.602 9.074 -0.972 1.00 0.00 48 THR A C 15
ATOM 14918 O O . THR A 1 48 ? -2.525 8.794 -2.151 1.00 0.00 48 THR A O 15
ATOM 14929 N N . CYS A 1 49 ? -3.134 8.279 -0.121 1.00 0.00 49 CYS A N 15
ATOM 14930 C CA . CYS A 1 49 ? -3.669 6.984 -0.560 1.00 0.00 49 CYS A CA 15
ATOM 14931 C C . CYS A 1 49 ? -5.032 7.300 -1.182 1.00 0.00 49 CYS A C 15
ATOM 14932 O O . CYS A 1 49 ? -5.558 8.370 -0.951 1.00 0.00 49 CYS A O 15
ATOM 14939 N N . PRO A 1 50 ? -5.573 6.402 -1.952 1.00 0.00 50 PRO A N 15
ATOM 14940 C CA . PRO A 1 50 ? -6.879 6.636 -2.599 1.00 0.00 50 PRO A CA 15
ATOM 14941 C C . PRO A 1 50 ? -7.966 6.835 -1.535 1.00 0.00 50 PRO A C 15
ATOM 14942 O O . PRO A 1 50 ? -8.359 5.910 -0.863 1.00 0.00 50 PRO A O 15
ATOM 14953 N N . PRO A 1 51 ? -8.415 8.057 -1.400 1.00 0.00 51 PRO A N 15
ATOM 14954 C CA . PRO A 1 51 ? -9.432 8.410 -0.396 1.00 0.00 51 PRO A CA 15
ATOM 14955 C C . PRO A 1 51 ? -10.763 7.794 -0.776 1.00 0.00 51 PRO A C 15
ATOM 14956 O O . PRO A 1 51 ? -11.511 8.339 -1.563 1.00 0.00 51 PRO A O 15
ATOM 14967 N N . SER A 1 52 ? -11.063 6.661 -0.231 1.00 0.00 52 SER A N 15
ATOM 14968 C CA . SER A 1 52 ? -12.344 6.019 -0.576 1.00 0.00 52 SER A CA 15
ATOM 14969 C C . SER A 1 52 ? -13.291 6.099 0.625 1.00 0.00 52 SER A C 15
ATOM 14970 O O . SER A 1 52 ? -13.019 6.781 1.594 1.00 0.00 52 SER A O 15
ATOM 14978 N N . LYS A 1 53 ? -14.382 5.384 0.588 1.00 0.00 53 LYS A N 15
ATOM 14979 C CA . LYS A 1 53 ? -15.320 5.396 1.750 1.00 0.00 53 LYS A CA 15
ATOM 14980 C C . LYS A 1 53 ? -14.966 4.207 2.642 1.00 0.00 53 LYS A C 15
ATOM 14981 O O . LYS A 1 53 ? -15.778 3.692 3.384 1.00 0.00 53 LYS A O 15
ATOM 15000 N N . LEU A 1 54 ? -13.745 3.766 2.539 1.00 0.00 54 LEU A N 15
ATOM 15001 C CA . LEU A 1 54 ? -13.261 2.605 3.324 1.00 0.00 54 LEU A CA 15
ATOM 15002 C C . LEU A 1 54 ? -13.767 1.312 2.690 1.00 0.00 54 LEU A C 15
ATOM 15003 O O . LEU A 1 54 ? -13.330 0.235 3.045 1.00 0.00 54 LEU A O 15
ATOM 15019 N N . GLY A 1 55 ? -14.629 1.391 1.704 1.00 0.00 55 GLY A N 15
ATOM 15020 C CA . GLY A 1 55 ? -15.052 0.131 1.039 1.00 0.00 55 GLY A CA 15
ATOM 15021 C C . GLY A 1 55 ? -13.745 -0.496 0.565 1.00 0.00 55 GLY A C 15
ATOM 15022 O O . GLY A 1 55 ? -13.584 -1.698 0.489 1.00 0.00 55 GLY A O 15
ATOM 15026 N N . LEU A 1 56 ? -12.787 0.360 0.328 1.00 0.00 56 LEU A N 15
ATOM 15027 C CA . LEU A 1 56 ? -11.428 -0.068 -0.055 1.00 0.00 56 LEU A CA 15
ATOM 15028 C C . LEU A 1 56 ? -10.506 0.523 1.011 1.00 0.00 56 LEU A C 15
ATOM 15029 O O . LEU A 1 56 ? -10.267 1.714 1.043 1.00 0.00 56 LEU A O 15
ATOM 15045 N N . THR A 1 57 ? -10.037 -0.282 1.915 1.00 0.00 57 THR A N 15
ATOM 15046 C CA . THR A 1 57 ? -9.184 0.257 3.020 1.00 0.00 57 THR A CA 15
ATOM 15047 C C . THR A 1 57 ? -7.934 0.934 2.460 1.00 0.00 57 THR A C 15
ATOM 15048 O O . THR A 1 57 ? -7.061 0.285 1.926 1.00 0.00 57 THR A O 15
ATOM 15059 N N . VAL A 1 58 ? -7.826 2.236 2.595 1.00 0.00 58 VAL A N 15
ATOM 15060 C CA . VAL A 1 58 ? -6.615 2.926 2.079 1.00 0.00 58 VAL A CA 15
ATOM 15061 C C . VAL A 1 58 ? -5.533 2.940 3.152 1.00 0.00 58 VAL A C 15
ATOM 15062 O O . VAL A 1 58 ? -5.801 2.806 4.329 1.00 0.00 58 VAL A O 15
ATOM 15075 N N . PHE A 1 59 ? -4.312 3.140 2.749 1.00 0.00 59 PHE A N 15
ATOM 15076 C CA . PHE A 1 59 ? -3.205 3.210 3.733 1.00 0.00 59 PHE A CA 15
ATOM 15077 C C . PHE A 1 59 ? -2.094 4.079 3.148 1.00 0.00 59 PHE A C 15
ATOM 15078 O O . PHE A 1 59 ? -1.290 3.635 2.355 1.00 0.00 59 PHE A O 15
ATOM 15095 N N . CYS A 1 60 ? -2.059 5.323 3.526 1.00 0.00 60 CYS A N 15
ATOM 15096 C CA . CYS A 1 60 ? -1.018 6.243 2.982 1.00 0.00 60 CYS A CA 15
ATOM 15097 C C . CYS A 1 60 ? -0.099 6.709 4.112 1.00 0.00 60 CYS A C 15
ATOM 15098 O O . CYS A 1 60 ? -0.497 6.796 5.255 1.00 0.00 60 CYS A O 15
ATOM 15105 N N . CYS A 1 61 ? 1.127 7.020 3.793 1.00 0.00 61 CYS A N 15
ATOM 15106 C CA . CYS A 1 61 ? 2.072 7.496 4.849 1.00 0.00 61 CYS A CA 15
ATOM 15107 C C . CYS A 1 61 ? 2.817 8.727 4.338 1.00 0.00 61 CYS A C 15
ATOM 15108 O O . CYS A 1 61 ? 2.900 8.969 3.152 1.00 0.00 61 CYS A O 15
ATOM 15115 N N . THR A 1 62 ? 3.359 9.506 5.230 1.00 0.00 62 THR A N 15
ATOM 15116 C CA . THR A 1 62 ? 4.097 10.729 4.805 1.00 0.00 62 THR A CA 15
ATOM 15117 C C . THR A 1 62 ? 5.487 10.742 5.446 1.00 0.00 62 THR A C 15
ATOM 15118 O O . THR A 1 62 ? 5.784 11.561 6.292 1.00 0.00 62 THR A O 15
ATOM 15129 N N . THR A 1 63 ? 6.341 9.840 5.047 1.00 0.00 63 THR A N 15
ATOM 15130 C CA . THR A 1 63 ? 7.711 9.800 5.630 1.00 0.00 63 THR A CA 15
ATOM 15131 C C . THR A 1 63 ? 8.582 8.863 4.791 1.00 0.00 63 THR A C 15
ATOM 15132 O O . THR A 1 63 ? 8.081 8.026 4.066 1.00 0.00 63 THR A O 15
ATOM 15143 N N . ASP A 1 64 ? 9.879 8.988 4.878 1.00 0.00 64 ASP A N 15
ATOM 15144 C CA . ASP A 1 64 ? 10.749 8.086 4.072 1.00 0.00 64 ASP A CA 15
ATOM 15145 C C . ASP A 1 64 ? 10.381 6.639 4.393 1.00 0.00 64 ASP A C 15
ATOM 15146 O O . ASP A 1 64 ? 10.053 6.319 5.517 1.00 0.00 64 ASP A O 15
ATOM 15155 N N . ASN A 1 65 ? 10.435 5.776 3.406 1.00 0.00 65 ASN A N 15
ATOM 15156 C CA . ASN A 1 65 ? 10.090 4.332 3.600 1.00 0.00 65 ASN A CA 15
ATOM 15157 C C . ASN A 1 65 ? 9.196 4.128 4.833 1.00 0.00 65 ASN A C 15
ATOM 15158 O O . ASN A 1 65 ? 9.673 3.778 5.894 1.00 0.00 65 ASN A O 15
ATOM 15169 N N . CYS A 1 66 ? 7.907 4.339 4.715 1.00 0.00 66 CYS A N 15
ATOM 15170 C CA . CYS A 1 66 ? 7.027 4.143 5.898 1.00 0.00 66 CYS A CA 15
ATOM 15171 C C . CYS A 1 66 ? 5.655 3.615 5.473 1.00 0.00 66 CYS A C 15
ATOM 15172 O O . CYS A 1 66 ? 4.778 4.354 5.075 1.00 0.00 66 CYS A O 15
ATOM 15179 N N . ASN A 1 67 ? 5.475 2.331 5.577 1.00 0.00 67 ASN A N 15
ATOM 15180 C CA . ASN A 1 67 ? 4.176 1.699 5.214 1.00 0.00 67 ASN A CA 15
ATOM 15181 C C . ASN A 1 67 ? 4.301 0.200 5.476 1.00 0.00 67 ASN A C 15
ATOM 15182 O O . ASN A 1 67 ? 3.369 -0.455 5.897 1.00 0.00 67 ASN A O 15
ATOM 15193 N N . HIS A 1 68 ? 5.461 -0.345 5.233 1.00 0.00 68 HIS A N 15
ATOM 15194 C CA . HIS A 1 68 ? 5.670 -1.791 5.467 1.00 0.00 68 HIS A CA 15
ATOM 15195 C C . HIS A 1 68 ? 7.092 -2.183 5.063 1.00 0.00 68 HIS A C 15
ATOM 15196 O O . HIS A 1 68 ? 7.887 -2.443 5.951 1.00 0.00 68 HIS A O 15
ATOM 15211 N N . MET A 1 1 ? 11.931 11.801 -0.826 1.00 0.00 1 MET A N 16
ATOM 15212 C CA . MET A 1 1 ? 10.885 10.962 -0.174 1.00 0.00 1 MET A CA 16
ATOM 15213 C C . MET A 1 1 ? 11.095 9.499 -0.540 1.00 0.00 1 MET A C 16
ATOM 15214 O O . MET A 1 1 ? 11.729 9.172 -1.523 1.00 0.00 1 MET A O 16
ATOM 15230 N N . GLN A 1 2 ? 10.531 8.623 0.233 1.00 0.00 2 GLN A N 16
ATOM 15231 C CA . GLN A 1 2 ? 10.641 7.178 -0.044 1.00 0.00 2 GLN A CA 16
ATOM 15232 C C . GLN A 1 2 ? 9.429 6.504 0.586 1.00 0.00 2 GLN A C 16
ATOM 15233 O O . GLN A 1 2 ? 9.120 6.729 1.739 1.00 0.00 2 GLN A O 16
ATOM 15247 N N . CYS A 1 3 ? 8.733 5.690 -0.145 1.00 0.00 3 CYS A N 16
ATOM 15248 C CA . CYS A 1 3 ? 7.550 5.024 0.448 1.00 0.00 3 CYS A CA 16
ATOM 15249 C C . CYS A 1 3 ? 7.473 3.586 -0.084 1.00 0.00 3 CYS A C 16
ATOM 15250 O O . CYS A 1 3 ? 7.644 3.347 -1.264 1.00 0.00 3 CYS A O 16
ATOM 15257 N N . LYS A 1 4 ? 7.205 2.630 0.760 1.00 0.00 4 LYS A N 16
ATOM 15258 C CA . LYS A 1 4 ? 7.108 1.228 0.269 1.00 0.00 4 LYS A CA 16
ATOM 15259 C C . LYS A 1 4 ? 5.739 1.028 -0.378 1.00 0.00 4 LYS A C 16
ATOM 15260 O O . LYS A 1 4 ? 4.716 1.178 0.259 1.00 0.00 4 LYS A O 16
ATOM 15279 N N . THR A 1 5 ? 5.707 0.704 -1.641 1.00 0.00 5 THR A N 16
ATOM 15280 C CA . THR A 1 5 ? 4.398 0.512 -2.328 1.00 0.00 5 THR A CA 16
ATOM 15281 C C . THR A 1 5 ? 3.879 -0.909 -2.092 1.00 0.00 5 THR A C 16
ATOM 15282 O O . THR A 1 5 ? 3.458 -1.584 -3.012 1.00 0.00 5 THR A O 16
ATOM 15293 N N . CYS A 1 6 ? 3.903 -1.368 -0.867 1.00 0.00 6 CYS A N 16
ATOM 15294 C CA . CYS A 1 6 ? 3.402 -2.743 -0.561 1.00 0.00 6 CYS A CA 16
ATOM 15295 C C . CYS A 1 6 ? 3.069 -2.818 0.930 1.00 0.00 6 CYS A C 16
ATOM 15296 O O . CYS A 1 6 ? 3.851 -2.416 1.766 1.00 0.00 6 CYS A O 16
ATOM 15303 N N . SER A 1 7 ? 1.920 -3.333 1.275 1.00 0.00 7 SER A N 16
ATOM 15304 C CA . SER A 1 7 ? 1.554 -3.432 2.719 1.00 0.00 7 SER A CA 16
ATOM 15305 C C . SER A 1 7 ? 2.134 -4.725 3.295 1.00 0.00 7 SER A C 16
ATOM 15306 O O . SER A 1 7 ? 1.473 -5.457 4.005 1.00 0.00 7 SER A O 16
ATOM 15314 N N . PHE A 1 8 ? 3.369 -5.012 2.983 1.00 0.00 8 PHE A N 16
ATOM 15315 C CA . PHE A 1 8 ? 4.010 -6.255 3.488 1.00 0.00 8 PHE A CA 16
ATOM 15316 C C . PHE A 1 8 ? 3.495 -7.452 2.704 1.00 0.00 8 PHE A C 16
ATOM 15317 O O . PHE A 1 8 ? 3.913 -8.574 2.914 1.00 0.00 8 PHE A O 16
ATOM 15334 N N . TYR A 1 9 ? 2.610 -7.222 1.781 1.00 0.00 9 TYR A N 16
ATOM 15335 C CA . TYR A 1 9 ? 2.094 -8.341 0.965 1.00 0.00 9 TYR A CA 16
ATOM 15336 C C . TYR A 1 9 ? 3.249 -8.886 0.127 1.00 0.00 9 TYR A C 16
ATOM 15337 O O . TYR A 1 9 ? 3.133 -9.913 -0.510 1.00 0.00 9 TYR A O 16
ATOM 15355 N N . THR A 1 10 ? 4.367 -8.202 0.114 1.00 0.00 10 THR A N 16
ATOM 15356 C CA . THR A 1 10 ? 5.511 -8.696 -0.700 1.00 0.00 10 THR A CA 16
ATOM 15357 C C . THR A 1 10 ? 6.693 -7.725 -0.621 1.00 0.00 10 THR A C 16
ATOM 15358 O O . THR A 1 10 ? 7.453 -7.605 -1.561 1.00 0.00 10 THR A O 16
ATOM 15369 N N . CYS A 1 11 ? 6.859 -7.011 0.458 1.00 0.00 11 CYS A N 16
ATOM 15370 C CA . CYS A 1 11 ? 8.000 -6.053 0.505 1.00 0.00 11 CYS A CA 16
ATOM 15371 C C . CYS A 1 11 ? 8.698 -6.086 1.867 1.00 0.00 11 CYS A C 16
ATOM 15372 O O . CYS A 1 11 ? 8.357 -5.339 2.760 1.00 0.00 11 CYS A O 16
ATOM 15379 N N . PRO A 1 12 ? 9.682 -6.944 1.967 1.00 0.00 12 PRO A N 16
ATOM 15380 C CA . PRO A 1 12 ? 10.488 -7.092 3.190 1.00 0.00 12 PRO A CA 16
ATOM 15381 C C . PRO A 1 12 ? 11.563 -6.000 3.230 1.00 0.00 12 PRO A C 16
ATOM 15382 O O . PRO A 1 12 ? 12.221 -5.796 4.232 1.00 0.00 12 PRO A O 16
ATOM 15393 N N . ASN A 1 13 ? 11.753 -5.309 2.135 1.00 0.00 13 ASN A N 16
ATOM 15394 C CA . ASN A 1 13 ? 12.793 -4.240 2.088 1.00 0.00 13 ASN A CA 16
ATOM 15395 C C . ASN A 1 13 ? 12.127 -2.861 1.967 1.00 0.00 13 ASN A C 16
ATOM 15396 O O . ASN A 1 13 ? 11.098 -2.608 2.560 1.00 0.00 13 ASN A O 16
ATOM 15407 N N . SER A 1 14 ? 12.714 -1.961 1.216 1.00 0.00 14 SER A N 16
ATOM 15408 C CA . SER A 1 14 ? 12.117 -0.598 1.078 1.00 0.00 14 SER A CA 16
ATOM 15409 C C . SER A 1 14 ? 12.183 -0.138 -0.384 1.00 0.00 14 SER A C 16
ATOM 15410 O O . SER A 1 14 ? 12.783 -0.783 -1.221 1.00 0.00 14 SER A O 16
ATOM 15418 N N . GLU A 1 15 ? 11.571 0.979 -0.697 1.00 0.00 15 GLU A N 16
ATOM 15419 C CA . GLU A 1 15 ? 11.605 1.478 -2.102 1.00 0.00 15 GLU A CA 16
ATOM 15420 C C . GLU A 1 15 ? 11.277 2.979 -2.149 1.00 0.00 15 GLU A C 16
ATOM 15421 O O . GLU A 1 15 ? 10.172 3.399 -1.859 1.00 0.00 15 GLU A O 16
ATOM 15433 N N . THR A 1 16 ? 12.235 3.785 -2.524 1.00 0.00 16 THR A N 16
ATOM 15434 C CA . THR A 1 16 ? 12.004 5.257 -2.613 1.00 0.00 16 THR A CA 16
ATOM 15435 C C . THR A 1 16 ? 10.878 5.536 -3.624 1.00 0.00 16 THR A C 16
ATOM 15436 O O . THR A 1 16 ? 10.503 4.676 -4.395 1.00 0.00 16 THR A O 16
ATOM 15447 N N . CYS A 1 17 ? 10.338 6.731 -3.627 1.00 0.00 17 CYS A N 16
ATOM 15448 C CA . CYS A 1 17 ? 9.241 7.047 -4.592 1.00 0.00 17 CYS A CA 16
ATOM 15449 C C . CYS A 1 17 ? 9.825 7.669 -5.865 1.00 0.00 17 CYS A C 16
ATOM 15450 O O . CYS A 1 17 ? 10.952 8.123 -5.875 1.00 0.00 17 CYS A O 16
ATOM 15457 N N . PRO A 1 18 ? 9.031 7.657 -6.908 1.00 0.00 18 PRO A N 16
ATOM 15458 C CA . PRO A 1 18 ? 9.422 8.196 -8.224 1.00 0.00 18 PRO A CA 16
ATOM 15459 C C . PRO A 1 18 ? 9.284 9.724 -8.269 1.00 0.00 18 PRO A C 16
ATOM 15460 O O . PRO A 1 18 ? 8.608 10.324 -7.457 1.00 0.00 18 PRO A O 16
ATOM 15471 N N . ASP A 1 19 ? 9.905 10.343 -9.241 1.00 0.00 19 ASP A N 16
ATOM 15472 C CA . ASP A 1 19 ? 9.812 11.827 -9.391 1.00 0.00 19 ASP A CA 16
ATOM 15473 C C . ASP A 1 19 ? 9.794 12.515 -8.025 1.00 0.00 19 ASP A C 16
ATOM 15474 O O . ASP A 1 19 ? 10.242 11.972 -7.035 1.00 0.00 19 ASP A O 16
ATOM 15483 N N . GLY A 1 20 ? 9.275 13.714 -7.976 1.00 0.00 20 GLY A N 16
ATOM 15484 C CA . GLY A 1 20 ? 9.211 14.463 -6.688 1.00 0.00 20 GLY A CA 16
ATOM 15485 C C . GLY A 1 20 ? 7.957 14.042 -5.921 1.00 0.00 20 GLY A C 16
ATOM 15486 O O . GLY A 1 20 ? 7.108 14.850 -5.605 1.00 0.00 20 GLY A O 16
ATOM 15490 N N . LYS A 1 21 ? 7.839 12.781 -5.617 1.00 0.00 21 LYS A N 16
ATOM 15491 C CA . LYS A 1 21 ? 6.651 12.297 -4.873 1.00 0.00 21 LYS A CA 16
ATOM 15492 C C . LYS A 1 21 ? 6.832 12.615 -3.392 1.00 0.00 21 LYS A C 16
ATOM 15493 O O . LYS A 1 21 ? 7.641 13.442 -3.032 1.00 0.00 21 LYS A O 16
ATOM 15512 N N . ASN A 1 22 ? 6.099 11.969 -2.523 1.00 0.00 22 ASN A N 16
ATOM 15513 C CA . ASN A 1 22 ? 6.279 12.276 -1.071 1.00 0.00 22 ASN A CA 16
ATOM 15514 C C . ASN A 1 22 ? 5.513 11.307 -0.149 1.00 0.00 22 ASN A C 16
ATOM 15515 O O . ASN A 1 22 ? 5.629 11.404 1.056 1.00 0.00 22 ASN A O 16
ATOM 15526 N N . ILE A 1 23 ? 4.720 10.391 -0.652 1.00 0.00 23 ILE A N 16
ATOM 15527 C CA . ILE A 1 23 ? 3.988 9.502 0.300 1.00 0.00 23 ILE A CA 16
ATOM 15528 C C . ILE A 1 23 ? 3.604 8.171 -0.351 1.00 0.00 23 ILE A C 16
ATOM 15529 O O . ILE A 1 23 ? 3.660 7.999 -1.545 1.00 0.00 23 ILE A O 16
ATOM 15545 N N . CYS A 1 24 ? 3.144 7.249 0.452 1.00 0.00 24 CYS A N 16
ATOM 15546 C CA . CYS A 1 24 ? 2.674 5.951 -0.083 1.00 0.00 24 CYS A CA 16
ATOM 15547 C C . CYS A 1 24 ? 1.164 5.898 0.064 1.00 0.00 24 CYS A C 16
ATOM 15548 O O . CYS A 1 24 ? 0.581 6.621 0.849 1.00 0.00 24 CYS A O 16
ATOM 15555 N N . VAL A 1 25 ? 0.522 5.047 -0.669 1.00 0.00 25 VAL A N 16
ATOM 15556 C CA . VAL A 1 25 ? -0.948 4.948 -0.555 1.00 0.00 25 VAL A CA 16
ATOM 15557 C C . VAL A 1 25 ? -1.368 3.525 -0.881 1.00 0.00 25 VAL A C 16
ATOM 15558 O O . VAL A 1 25 ? -1.068 3.007 -1.939 1.00 0.00 25 VAL A O 16
ATOM 15571 N N . LYS A 1 26 ? -2.048 2.882 0.021 1.00 0.00 26 LYS A N 16
ATOM 15572 C CA . LYS A 1 26 ? -2.471 1.489 -0.236 1.00 0.00 26 LYS A CA 16
ATOM 15573 C C . LYS A 1 26 ? -3.934 1.311 0.159 1.00 0.00 26 LYS A C 16
ATOM 15574 O O . LYS A 1 26 ? -4.471 2.048 0.963 1.00 0.00 26 LYS A O 16
ATOM 15593 N N . ARG A 1 27 ? -4.572 0.326 -0.396 1.00 0.00 27 ARG A N 16
ATOM 15594 C CA . ARG A 1 27 ? -5.996 0.065 -0.060 1.00 0.00 27 ARG A CA 16
ATOM 15595 C C . ARG A 1 27 ? -6.092 -1.369 0.462 1.00 0.00 27 ARG A C 16
ATOM 15596 O O . ARG A 1 27 ? -5.153 -2.130 0.345 1.00 0.00 27 ARG A O 16
ATOM 15617 N N . SER A 1 28 ? -7.188 -1.755 1.055 1.00 0.00 28 SER A N 16
ATOM 15618 C CA . SER A 1 28 ? -7.262 -3.145 1.581 1.00 0.00 28 SER A CA 16
ATOM 15619 C C . SER A 1 28 ? -8.714 -3.554 1.799 1.00 0.00 28 SER A C 16
ATOM 15620 O O . SER A 1 28 ? -9.444 -2.877 2.507 1.00 0.00 28 SER A O 16
ATOM 15628 N N . TRP A 1 29 ? -9.112 -4.665 1.190 1.00 0.00 29 TRP A N 16
ATOM 15629 C CA . TRP A 1 29 ? -10.509 -5.193 1.334 1.00 0.00 29 TRP A CA 16
ATOM 15630 C C . TRP A 1 29 ? -10.482 -6.708 1.400 1.00 0.00 29 TRP A C 16
ATOM 15631 O O . TRP A 1 29 ? -9.580 -7.357 0.909 1.00 0.00 29 TRP A O 16
ATOM 15652 N N . THR A 1 30 ? -11.492 -7.271 1.987 1.00 0.00 30 THR A N 16
ATOM 15653 C CA . THR A 1 30 ? -11.570 -8.741 2.074 1.00 0.00 30 THR A CA 16
ATOM 15654 C C . THR A 1 30 ? -12.260 -9.237 0.812 1.00 0.00 30 THR A C 16
ATOM 15655 O O . THR A 1 30 ? -13.247 -8.676 0.377 1.00 0.00 30 THR A O 16
ATOM 15666 N N . ALA A 1 31 ? -11.743 -10.252 0.196 1.00 0.00 31 ALA A N 16
ATOM 15667 C CA . ALA A 1 31 ? -12.377 -10.731 -1.058 1.00 0.00 31 ALA A CA 16
ATOM 15668 C C . ALA A 1 31 ? -11.812 -12.100 -1.439 1.00 0.00 31 ALA A C 16
ATOM 15669 O O . ALA A 1 31 ? -11.314 -12.827 -0.603 1.00 0.00 31 ALA A O 16
ATOM 15676 N N . VAL A 1 32 ? -11.892 -12.463 -2.690 1.00 0.00 32 VAL A N 16
ATOM 15677 C CA . VAL A 1 32 ? -11.364 -13.790 -3.113 1.00 0.00 32 VAL A CA 16
ATOM 15678 C C . VAL A 1 32 ? -9.880 -13.667 -3.461 1.00 0.00 32 VAL A C 16
ATOM 15679 O O . VAL A 1 32 ? -9.433 -12.669 -3.991 1.00 0.00 32 VAL A O 16
ATOM 15692 N N . ARG A 1 33 ? -9.115 -14.680 -3.161 1.00 0.00 33 ARG A N 16
ATOM 15693 C CA . ARG A 1 33 ? -7.657 -14.638 -3.463 1.00 0.00 33 ARG A CA 16
ATOM 15694 C C . ARG A 1 33 ? -7.289 -15.850 -4.321 1.00 0.00 33 ARG A C 16
ATOM 15695 O O . ARG A 1 33 ? -8.142 -16.608 -4.737 1.00 0.00 33 ARG A O 16
ATOM 15716 N N . GLY A 1 34 ? -6.025 -16.044 -4.579 1.00 0.00 34 GLY A N 16
ATOM 15717 C CA . GLY A 1 34 ? -5.608 -17.215 -5.399 1.00 0.00 34 GLY A CA 16
ATOM 15718 C C . GLY A 1 34 ? -5.846 -18.495 -4.596 1.00 0.00 34 GLY A C 16
ATOM 15719 O O . GLY A 1 34 ? -6.511 -19.407 -5.044 1.00 0.00 34 GLY A O 16
ATOM 15723 N N . ASP A 1 35 ? -5.311 -18.564 -3.408 1.00 0.00 35 ASP A N 16
ATOM 15724 C CA . ASP A 1 35 ? -5.508 -19.780 -2.570 1.00 0.00 35 ASP A CA 16
ATOM 15725 C C . ASP A 1 35 ? -5.233 -19.435 -1.105 1.00 0.00 35 ASP A C 16
ATOM 15726 O O . ASP A 1 35 ? -4.504 -20.127 -0.421 1.00 0.00 35 ASP A O 16
ATOM 15735 N N . GLY A 1 36 ? -5.811 -18.372 -0.615 1.00 0.00 36 GLY A N 16
ATOM 15736 C CA . GLY A 1 36 ? -5.583 -17.987 0.805 1.00 0.00 36 GLY A CA 16
ATOM 15737 C C . GLY A 1 36 ? -6.405 -16.736 1.135 1.00 0.00 36 GLY A C 16
ATOM 15738 O O . GLY A 1 36 ? -6.596 -15.883 0.293 1.00 0.00 36 GLY A O 16
ATOM 15742 N N . PRO A 1 37 ? -6.868 -16.669 2.359 1.00 0.00 37 PRO A N 16
ATOM 15743 C CA . PRO A 1 37 ? -7.678 -15.535 2.838 1.00 0.00 37 PRO A CA 16
ATOM 15744 C C . PRO A 1 37 ? -6.781 -14.337 3.160 1.00 0.00 37 PRO A C 16
ATOM 15745 O O . PRO A 1 37 ? -5.826 -14.447 3.903 1.00 0.00 37 PRO A O 16
ATOM 15756 N N . LYS A 1 38 ? -7.077 -13.193 2.603 1.00 0.00 38 LYS A N 16
ATOM 15757 C CA . LYS A 1 38 ? -6.236 -11.995 2.879 1.00 0.00 38 LYS A CA 16
ATOM 15758 C C . LYS A 1 38 ? -6.891 -10.751 2.275 1.00 0.00 38 LYS A C 16
ATOM 15759 O O . LYS A 1 38 ? -7.659 -10.831 1.338 1.00 0.00 38 LYS A O 16
ATOM 15778 N N . ARG A 1 39 ? -6.582 -9.600 2.805 1.00 0.00 39 ARG A N 16
ATOM 15779 C CA . ARG A 1 39 ? -7.168 -8.342 2.272 1.00 0.00 39 ARG A CA 16
ATOM 15780 C C . ARG A 1 39 ? -6.416 -7.932 1.011 1.00 0.00 39 ARG A C 16
ATOM 15781 O O . ARG A 1 39 ? -5.328 -7.392 1.076 1.00 0.00 39 ARG A O 16
ATOM 15802 N N . GLU A 1 40 ? -6.982 -8.173 -0.139 1.00 0.00 40 GLU A N 16
ATOM 15803 C CA . GLU A 1 40 ? -6.274 -7.776 -1.391 1.00 0.00 40 GLU A CA 16
ATOM 15804 C C . GLU A 1 40 ? -6.024 -6.275 -1.319 1.00 0.00 40 GLU A C 16
ATOM 15805 O O . GLU A 1 40 ? -6.941 -5.476 -1.363 1.00 0.00 40 GLU A O 16
ATOM 15817 N N . ILE A 1 41 ? -4.791 -5.884 -1.166 1.00 0.00 41 ILE A N 16
ATOM 15818 C CA . ILE A 1 41 ? -4.483 -4.437 -1.044 1.00 0.00 41 ILE A CA 16
ATOM 15819 C C . ILE A 1 41 ? -4.032 -3.857 -2.384 1.00 0.00 41 ILE A C 16
ATOM 15820 O O . ILE A 1 41 ? -4.078 -4.501 -3.414 1.00 0.00 41 ILE A O 16
ATOM 15836 N N . ARG A 1 42 ? -3.591 -2.634 -2.353 1.00 0.00 42 ARG A N 16
ATOM 15837 C CA . ARG A 1 42 ? -3.117 -1.945 -3.582 1.00 0.00 42 ARG A CA 16
ATOM 15838 C C . ARG A 1 42 ? -2.091 -0.902 -3.139 1.00 0.00 42 ARG A C 16
ATOM 15839 O O . ARG A 1 42 ? -1.978 -0.621 -1.965 1.00 0.00 42 ARG A O 16
ATOM 15860 N N . ARG A 1 43 ? -1.329 -0.338 -4.036 1.00 0.00 43 ARG A N 16
ATOM 15861 C CA . ARG A 1 43 ? -0.308 0.660 -3.589 1.00 0.00 43 ARG A CA 16
ATOM 15862 C C . ARG A 1 43 ? -0.082 1.754 -4.640 1.00 0.00 43 ARG A C 16
ATOM 15863 O O . ARG A 1 43 ? -0.564 1.683 -5.754 1.00 0.00 43 ARG A O 16
ATOM 15884 N N . GLU A 1 44 ? 0.666 2.766 -4.272 1.00 0.00 44 GLU A N 16
ATOM 15885 C CA . GLU A 1 44 ? 0.965 3.888 -5.213 1.00 0.00 44 GLU A CA 16
ATOM 15886 C C . GLU A 1 44 ? 1.647 5.026 -4.438 1.00 0.00 44 GLU A C 16
ATOM 15887 O O . GLU A 1 44 ? 1.612 5.065 -3.224 1.00 0.00 44 GLU A O 16
ATOM 15899 N N . CYS A 1 45 ? 2.268 5.955 -5.121 1.00 0.00 45 CYS A N 16
ATOM 15900 C CA . CYS A 1 45 ? 2.938 7.078 -4.396 1.00 0.00 45 CYS A CA 16
ATOM 15901 C C . CYS A 1 45 ? 2.182 8.387 -4.662 1.00 0.00 45 CYS A C 16
ATOM 15902 O O . CYS A 1 45 ? 1.752 8.654 -5.767 1.00 0.00 45 CYS A O 16
ATOM 15909 N N . ALA A 1 46 ? 2.005 9.200 -3.649 1.00 0.00 46 ALA A N 16
ATOM 15910 C CA . ALA A 1 46 ? 1.268 10.485 -3.831 1.00 0.00 46 ALA A CA 16
ATOM 15911 C C . ALA A 1 46 ? 1.585 11.438 -2.681 1.00 0.00 46 ALA A C 16
ATOM 15912 O O . ALA A 1 46 ? 2.587 11.315 -2.011 1.00 0.00 46 ALA A O 16
ATOM 15919 N N . ALA A 1 47 ? 0.695 12.361 -2.430 1.00 0.00 47 ALA A N 16
ATOM 15920 C CA . ALA A 1 47 ? 0.879 13.306 -1.294 1.00 0.00 47 ALA A CA 16
ATOM 15921 C C . ALA A 1 47 ? 0.174 12.681 -0.092 1.00 0.00 47 ALA A C 16
ATOM 15922 O O . ALA A 1 47 ? 0.592 12.810 1.041 1.00 0.00 47 ALA A O 16
ATOM 15929 N N . THR A 1 48 ? -0.881 11.963 -0.369 1.00 0.00 48 THR A N 16
ATOM 15930 C CA . THR A 1 48 ? -1.642 11.249 0.693 1.00 0.00 48 THR A CA 16
ATOM 15931 C C . THR A 1 48 ? -2.168 9.974 0.088 1.00 0.00 48 THR A C 16
ATOM 15932 O O . THR A 1 48 ? -1.860 9.622 -1.032 1.00 0.00 48 THR A O 16
ATOM 15943 N N . CYS A 1 49 ? -3.008 9.315 0.801 1.00 0.00 49 CYS A N 16
ATOM 15944 C CA . CYS A 1 49 ? -3.622 8.098 0.269 1.00 0.00 49 CYS A CA 16
ATOM 15945 C C . CYS A 1 49 ? -4.984 8.530 -0.297 1.00 0.00 49 CYS A C 16
ATOM 15946 O O . CYS A 1 49 ? -5.545 9.511 0.151 1.00 0.00 49 CYS A O 16
ATOM 15953 N N . PRO A 1 50 ? -5.459 7.828 -1.285 1.00 0.00 50 PRO A N 16
ATOM 15954 C CA . PRO A 1 50 ? -6.734 8.165 -1.958 1.00 0.00 50 PRO A CA 16
ATOM 15955 C C . PRO A 1 50 ? -7.925 7.983 -1.018 1.00 0.00 50 PRO A C 16
ATOM 15956 O O . PRO A 1 50 ? -7.760 7.599 0.117 1.00 0.00 50 PRO A O 16
ATOM 15967 N N . PRO A 1 51 ? -9.099 8.259 -1.514 1.00 0.00 51 PRO A N 16
ATOM 15968 C CA . PRO A 1 51 ? -10.324 8.109 -0.718 1.00 0.00 51 PRO A CA 16
ATOM 15969 C C . PRO A 1 51 ? -10.594 6.621 -0.560 1.00 0.00 51 PRO A C 16
ATOM 15970 O O . PRO A 1 51 ? -10.900 6.136 0.511 1.00 0.00 51 PRO A O 16
ATOM 15981 N N . SER A 1 52 ? -10.442 5.893 -1.631 1.00 0.00 52 SER A N 16
ATOM 15982 C CA . SER A 1 52 ? -10.648 4.428 -1.573 1.00 0.00 52 SER A CA 16
ATOM 15983 C C . SER A 1 52 ? -10.229 3.795 -2.898 1.00 0.00 52 SER A C 16
ATOM 15984 O O . SER A 1 52 ? -10.327 4.399 -3.948 1.00 0.00 52 SER A O 16
ATOM 15992 N N . LYS A 1 53 ? -9.791 2.568 -2.860 1.00 0.00 53 LYS A N 16
ATOM 15993 C CA . LYS A 1 53 ? -9.401 1.885 -4.126 1.00 0.00 53 LYS A CA 16
ATOM 15994 C C . LYS A 1 53 ? -10.663 1.765 -4.962 1.00 0.00 53 LYS A C 16
ATOM 15995 O O . LYS A 1 53 ? -10.696 2.059 -6.140 1.00 0.00 53 LYS A O 16
ATOM 16014 N N . LEU A 1 54 ? -11.711 1.361 -4.317 1.00 0.00 54 LEU A N 16
ATOM 16015 C CA . LEU A 1 54 ? -13.029 1.228 -4.981 1.00 0.00 54 LEU A CA 16
ATOM 16016 C C . LEU A 1 54 ? -14.047 1.860 -4.045 1.00 0.00 54 LEU A C 16
ATOM 16017 O O . LEU A 1 54 ? -14.897 2.633 -4.442 1.00 0.00 54 LEU A O 16
ATOM 16033 N N . GLY A 1 55 ? -13.938 1.539 -2.788 1.00 0.00 55 GLY A N 16
ATOM 16034 C CA . GLY A 1 55 ? -14.855 2.107 -1.773 1.00 0.00 55 GLY A CA 16
ATOM 16035 C C . GLY A 1 55 ? -14.500 1.511 -0.411 1.00 0.00 55 GLY A C 16
ATOM 16036 O O . GLY A 1 55 ? -15.362 1.283 0.416 1.00 0.00 55 GLY A O 16
ATOM 16040 N N . LEU A 1 56 ? -13.244 1.217 -0.177 1.00 0.00 56 LEU A N 16
ATOM 16041 C CA . LEU A 1 56 ? -12.880 0.593 1.126 1.00 0.00 56 LEU A CA 16
ATOM 16042 C C . LEU A 1 56 ? -11.853 1.431 1.924 1.00 0.00 56 LEU A C 16
ATOM 16043 O O . LEU A 1 56 ? -12.049 2.615 2.111 1.00 0.00 56 LEU A O 16
ATOM 16059 N N . THR A 1 57 ? -10.787 0.839 2.461 1.00 0.00 57 THR A N 16
ATOM 16060 C CA . THR A 1 57 ? -9.851 1.670 3.291 1.00 0.00 57 THR A CA 16
ATOM 16061 C C . THR A 1 57 ? -8.591 2.096 2.519 1.00 0.00 57 THR A C 16
ATOM 16062 O O . THR A 1 57 ? -8.065 1.366 1.698 1.00 0.00 57 THR A O 16
ATOM 16073 N N . VAL A 1 58 ? -8.079 3.266 2.849 1.00 0.00 58 VAL A N 16
ATOM 16074 C CA . VAL A 1 58 ? -6.823 3.760 2.225 1.00 0.00 58 VAL A CA 16
ATOM 16075 C C . VAL A 1 58 ? -5.689 3.509 3.214 1.00 0.00 58 VAL A C 16
ATOM 16076 O O . VAL A 1 58 ? -5.895 3.000 4.298 1.00 0.00 58 VAL A O 16
ATOM 16089 N N . PHE A 1 59 ? -4.502 3.901 2.867 1.00 0.00 59 PHE A N 16
ATOM 16090 C CA . PHE A 1 59 ? -3.358 3.734 3.797 1.00 0.00 59 PHE A CA 16
ATOM 16091 C C . PHE A 1 59 ? -2.234 4.665 3.343 1.00 0.00 59 PHE A C 16
ATOM 16092 O O . PHE A 1 59 ? -1.476 4.350 2.451 1.00 0.00 59 PHE A O 16
ATOM 16109 N N . CYS A 1 60 ? -2.126 5.817 3.937 1.00 0.00 60 CYS A N 16
ATOM 16110 C CA . CYS A 1 60 ? -1.054 6.762 3.508 1.00 0.00 60 CYS A CA 16
ATOM 16111 C C . CYS A 1 60 ? 0.052 6.817 4.565 1.00 0.00 60 CYS A C 16
ATOM 16112 O O . CYS A 1 60 ? -0.201 6.778 5.752 1.00 0.00 60 CYS A O 16
ATOM 16119 N N . CYS A 1 61 ? 1.282 6.902 4.130 1.00 0.00 61 CYS A N 16
ATOM 16120 C CA . CYS A 1 61 ? 2.423 6.955 5.088 1.00 0.00 61 CYS A CA 16
ATOM 16121 C C . CYS A 1 61 ? 3.321 8.142 4.738 1.00 0.00 61 CYS A C 16
ATOM 16122 O O . CYS A 1 61 ? 3.350 8.595 3.613 1.00 0.00 61 CYS A O 16
ATOM 16129 N N . THR A 1 62 ? 4.060 8.646 5.690 1.00 0.00 62 THR A N 16
ATOM 16130 C CA . THR A 1 62 ? 4.958 9.802 5.403 1.00 0.00 62 THR A CA 16
ATOM 16131 C C . THR A 1 62 ? 6.345 9.530 5.991 1.00 0.00 62 THR A C 16
ATOM 16132 O O . THR A 1 62 ? 6.926 10.369 6.650 1.00 0.00 62 THR A O 16
ATOM 16143 N N . THR A 1 63 ? 6.879 8.364 5.753 1.00 0.00 63 THR A N 16
ATOM 16144 C CA . THR A 1 63 ? 8.228 8.036 6.294 1.00 0.00 63 THR A CA 16
ATOM 16145 C C . THR A 1 63 ? 8.997 7.209 5.263 1.00 0.00 63 THR A C 16
ATOM 16146 O O . THR A 1 63 ? 8.430 6.390 4.568 1.00 0.00 63 THR A O 16
ATOM 16157 N N . ASP A 1 64 ? 10.284 7.412 5.157 1.00 0.00 64 ASP A N 16
ATOM 16158 C CA . ASP A 1 64 ? 11.073 6.625 4.170 1.00 0.00 64 ASP A CA 16
ATOM 16159 C C . ASP A 1 64 ? 10.658 5.158 4.271 1.00 0.00 64 ASP A C 16
ATOM 16160 O O . ASP A 1 64 ? 10.732 4.569 5.330 1.00 0.00 64 ASP A O 16
ATOM 16169 N N . ASN A 1 65 ? 10.224 4.578 3.177 1.00 0.00 65 ASN A N 16
ATOM 16170 C CA . ASN A 1 65 ? 9.786 3.146 3.172 1.00 0.00 65 ASN A CA 16
ATOM 16171 C C . ASN A 1 65 ? 9.252 2.733 4.553 1.00 0.00 65 ASN A C 16
ATOM 16172 O O . ASN A 1 65 ? 10.011 2.387 5.437 1.00 0.00 65 ASN A O 16
ATOM 16183 N N . CYS A 1 66 ? 7.959 2.764 4.759 1.00 0.00 66 CYS A N 16
ATOM 16184 C CA . CYS A 1 66 ? 7.426 2.375 6.101 1.00 0.00 66 CYS A CA 16
ATOM 16185 C C . CYS A 1 66 ? 6.492 1.159 5.993 1.00 0.00 66 CYS A C 16
ATOM 16186 O O . CYS A 1 66 ? 6.598 0.224 6.761 1.00 0.00 66 CYS A O 16
ATOM 16193 N N . ASN A 1 67 ? 5.572 1.161 5.066 1.00 0.00 67 ASN A N 16
ATOM 16194 C CA . ASN A 1 67 ? 4.642 0.001 4.951 1.00 0.00 67 ASN A CA 16
ATOM 16195 C C . ASN A 1 67 ? 5.272 -1.085 4.086 1.00 0.00 67 ASN A C 16
ATOM 16196 O O . ASN A 1 67 ? 5.294 -0.994 2.877 1.00 0.00 67 ASN A O 16
ATOM 16207 N N . HIS A 1 68 ? 5.783 -2.116 4.698 1.00 0.00 68 HIS A N 16
ATOM 16208 C CA . HIS A 1 68 ? 6.405 -3.212 3.911 1.00 0.00 68 HIS A CA 16
ATOM 16209 C C . HIS A 1 68 ? 6.878 -4.320 4.858 1.00 0.00 68 HIS A C 16
ATOM 16210 O O . HIS A 1 68 ? 6.791 -5.475 4.477 1.00 0.00 68 HIS A O 16
ATOM 16225 N N . MET A 1 1 ? 11.468 11.957 -2.018 1.00 0.00 1 MET A N 17
ATOM 16226 C CA . MET A 1 1 ? 10.763 11.255 -0.907 1.00 0.00 1 MET A CA 17
ATOM 16227 C C . MET A 1 1 ? 11.044 9.758 -0.993 1.00 0.00 1 MET A C 17
ATOM 16228 O O . MET A 1 1 ? 11.800 9.304 -1.828 1.00 0.00 1 MET A O 17
ATOM 16244 N N . GLN A 1 2 ? 10.427 8.988 -0.142 1.00 0.00 2 GLN A N 17
ATOM 16245 C CA . GLN A 1 2 ? 10.632 7.521 -0.164 1.00 0.00 2 GLN A CA 17
ATOM 16246 C C . GLN A 1 2 ? 9.468 6.862 0.566 1.00 0.00 2 GLN A C 17
ATOM 16247 O O . GLN A 1 2 ? 9.104 7.251 1.659 1.00 0.00 2 GLN A O 17
ATOM 16261 N N . CYS A 1 3 ? 8.878 5.876 -0.031 1.00 0.00 3 CYS A N 17
ATOM 16262 C CA . CYS A 1 3 ? 7.730 5.188 0.620 1.00 0.00 3 CYS A CA 17
ATOM 16263 C C . CYS A 1 3 ? 7.643 3.753 0.096 1.00 0.00 3 CYS A C 17
ATOM 16264 O O . CYS A 1 3 ? 7.440 3.521 -1.078 1.00 0.00 3 CYS A O 17
ATOM 16271 N N . LYS A 1 4 ? 7.817 2.791 0.959 1.00 0.00 4 LYS A N 17
ATOM 16272 C CA . LYS A 1 4 ? 7.766 1.367 0.522 1.00 0.00 4 LYS A CA 17
ATOM 16273 C C . LYS A 1 4 ? 6.597 1.150 -0.442 1.00 0.00 4 LYS A C 17
ATOM 16274 O O . LYS A 1 4 ? 5.604 1.847 -0.402 1.00 0.00 4 LYS A O 17
ATOM 16293 N N . THR A 1 5 ? 6.712 0.176 -1.305 1.00 0.00 5 THR A N 17
ATOM 16294 C CA . THR A 1 5 ? 5.615 -0.108 -2.274 1.00 0.00 5 THR A CA 17
ATOM 16295 C C . THR A 1 5 ? 5.735 -1.556 -2.754 1.00 0.00 5 THR A C 17
ATOM 16296 O O . THR A 1 5 ? 5.687 -1.836 -3.936 1.00 0.00 5 THR A O 17
ATOM 16307 N N . CYS A 1 6 ? 5.895 -2.481 -1.845 1.00 0.00 6 CYS A N 17
ATOM 16308 C CA . CYS A 1 6 ? 6.022 -3.910 -2.248 1.00 0.00 6 CYS A CA 17
ATOM 16309 C C . CYS A 1 6 ? 4.632 -4.494 -2.504 1.00 0.00 6 CYS A C 17
ATOM 16310 O O . CYS A 1 6 ? 3.693 -3.783 -2.800 1.00 0.00 6 CYS A O 17
ATOM 16317 N N . SER A 1 7 ? 4.495 -5.787 -2.389 1.00 0.00 7 SER A N 17
ATOM 16318 C CA . SER A 1 7 ? 3.165 -6.419 -2.622 1.00 0.00 7 SER A CA 17
ATOM 16319 C C . SER A 1 7 ? 2.853 -7.395 -1.484 1.00 0.00 7 SER A C 17
ATOM 16320 O O . SER A 1 7 ? 1.820 -8.035 -1.472 1.00 0.00 7 SER A O 17
ATOM 16328 N N . PHE A 1 8 ? 3.732 -7.513 -0.526 1.00 0.00 8 PHE A N 17
ATOM 16329 C CA . PHE A 1 8 ? 3.476 -8.446 0.607 1.00 0.00 8 PHE A CA 17
ATOM 16330 C C . PHE A 1 8 ? 2.915 -7.659 1.794 1.00 0.00 8 PHE A C 17
ATOM 16331 O O . PHE A 1 8 ? 2.868 -6.445 1.781 1.00 0.00 8 PHE A O 17
ATOM 16348 N N . TYR A 1 9 ? 2.488 -8.342 2.820 1.00 0.00 9 TYR A N 17
ATOM 16349 C CA . TYR A 1 9 ? 1.927 -7.640 4.010 1.00 0.00 9 TYR A CA 17
ATOM 16350 C C . TYR A 1 9 ? 3.007 -6.760 4.647 1.00 0.00 9 TYR A C 17
ATOM 16351 O O . TYR A 1 9 ? 2.725 -5.927 5.485 1.00 0.00 9 TYR A O 17
ATOM 16369 N N . THR A 1 10 ? 4.239 -6.943 4.269 1.00 0.00 10 THR A N 17
ATOM 16370 C CA . THR A 1 10 ? 5.325 -6.124 4.871 1.00 0.00 10 THR A CA 17
ATOM 16371 C C . THR A 1 10 ? 6.474 -5.979 3.876 1.00 0.00 10 THR A C 17
ATOM 16372 O O . THR A 1 10 ? 6.534 -6.666 2.876 1.00 0.00 10 THR A O 17
ATOM 16383 N N . CYS A 1 11 ? 7.392 -5.094 4.148 1.00 0.00 11 CYS A N 17
ATOM 16384 C CA . CYS A 1 11 ? 8.543 -4.906 3.223 1.00 0.00 11 CYS A CA 17
ATOM 16385 C C . CYS A 1 11 ? 9.852 -5.119 3.995 1.00 0.00 11 CYS A C 17
ATOM 16386 O O . CYS A 1 11 ? 10.127 -4.406 4.939 1.00 0.00 11 CYS A O 17
ATOM 16393 N N . PRO A 1 12 ? 10.626 -6.085 3.568 1.00 0.00 12 PRO A N 17
ATOM 16394 C CA . PRO A 1 12 ? 11.916 -6.397 4.203 1.00 0.00 12 PRO A CA 17
ATOM 16395 C C . PRO A 1 12 ? 12.957 -5.363 3.775 1.00 0.00 12 PRO A C 17
ATOM 16396 O O . PRO A 1 12 ? 13.970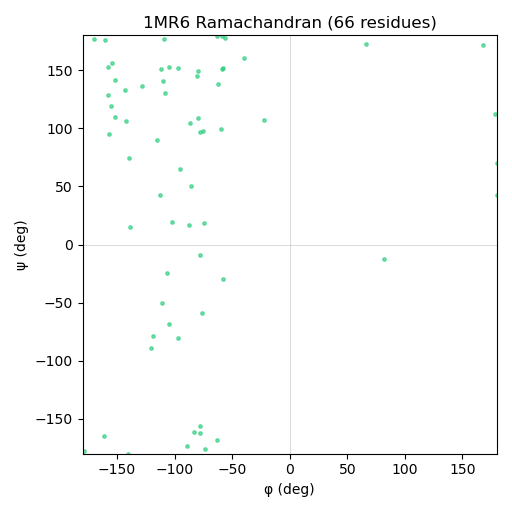 -5.175 4.422 1.00 0.00 12 PRO A O 17
ATOM 16407 N N . ASN A 1 13 ? 12.703 -4.684 2.691 1.00 0.00 13 ASN A N 17
ATOM 16408 C CA . ASN A 1 13 ? 13.660 -3.648 2.212 1.00 0.00 13 ASN A CA 17
ATOM 16409 C C . ASN A 1 13 ? 12.932 -2.306 2.112 1.00 0.00 13 ASN A C 17
ATOM 16410 O O . ASN A 1 13 ? 11.732 -2.227 2.290 1.00 0.00 13 ASN A O 17
ATOM 16421 N N . SER A 1 14 ? 13.643 -1.249 1.831 1.00 0.00 14 SER A N 17
ATOM 16422 C CA . SER A 1 14 ? 12.983 0.084 1.724 1.00 0.00 14 SER A CA 17
ATOM 16423 C C . SER A 1 14 ? 12.682 0.387 0.254 1.00 0.00 14 SER A C 17
ATOM 16424 O O . SER A 1 14 ? 13.388 -0.045 -0.635 1.00 0.00 14 SER A O 17
ATOM 16432 N N . GLU A 1 15 ? 11.642 1.131 -0.009 1.00 0.00 15 GLU A N 17
ATOM 16433 C CA . GLU A 1 15 ? 11.305 1.460 -1.422 1.00 0.00 15 GLU A CA 17
ATOM 16434 C C . GLU A 1 15 ? 11.080 2.966 -1.562 1.00 0.00 15 GLU A C 17
ATOM 16435 O O . GLU A 1 15 ? 10.093 3.507 -1.103 1.00 0.00 15 GLU A O 17
ATOM 16447 N N . THR A 1 16 ? 11.994 3.642 -2.195 1.00 0.00 16 THR A N 17
ATOM 16448 C CA . THR A 1 16 ? 11.859 5.114 -2.376 1.00 0.00 16 THR A CA 17
ATOM 16449 C C . THR A 1 16 ? 10.824 5.415 -3.466 1.00 0.00 16 THR A C 17
ATOM 16450 O O . THR A 1 16 ? 10.371 4.535 -4.170 1.00 0.00 16 THR A O 17
ATOM 16461 N N . CYS A 1 17 ? 10.457 6.659 -3.607 1.00 0.00 17 CYS A N 17
ATOM 16462 C CA . CYS A 1 17 ? 9.459 7.045 -4.646 1.00 0.00 17 CYS A CA 17
ATOM 16463 C C . CYS A 1 17 ? 10.187 7.769 -5.780 1.00 0.00 17 CYS A C 17
ATOM 16464 O O . CYS A 1 17 ? 11.312 8.199 -5.613 1.00 0.00 17 CYS A O 17
ATOM 16471 N N . PRO A 1 18 ? 9.532 7.873 -6.905 1.00 0.00 18 PRO A N 17
ATOM 16472 C CA . PRO A 1 18 ? 10.107 8.532 -8.089 1.00 0.00 18 PRO A CA 17
ATOM 16473 C C . PRO A 1 18 ? 10.113 10.053 -7.911 1.00 0.00 18 PRO A C 17
ATOM 16474 O O . PRO A 1 18 ? 9.660 10.573 -6.912 1.00 0.00 18 PRO A O 17
ATOM 16485 N N . ASP A 1 19 ? 10.637 10.769 -8.870 1.00 0.00 19 ASP A N 17
ATOM 16486 C CA . ASP A 1 19 ? 10.689 12.256 -8.751 1.00 0.00 19 ASP A CA 17
ATOM 16487 C C . ASP A 1 19 ? 9.366 12.867 -9.213 1.00 0.00 19 ASP A C 17
ATOM 16488 O O . ASP A 1 19 ? 9.338 13.860 -9.911 1.00 0.00 19 ASP A O 17
ATOM 16497 N N . GLY A 1 20 ? 8.275 12.284 -8.821 1.00 0.00 20 GLY A N 17
ATOM 16498 C CA . GLY A 1 20 ? 6.948 12.828 -9.224 1.00 0.00 20 GLY A CA 17
ATOM 16499 C C . GLY A 1 20 ? 5.951 12.614 -8.086 1.00 0.00 20 GLY A C 17
ATOM 16500 O O . GLY A 1 20 ? 5.119 13.454 -7.808 1.00 0.00 20 GLY A O 17
ATOM 16504 N N . LYS A 1 21 ? 6.030 11.493 -7.424 1.00 0.00 21 LYS A N 17
ATOM 16505 C CA . LYS A 1 21 ? 5.091 11.221 -6.308 1.00 0.00 21 LYS A CA 17
ATOM 16506 C C . LYS A 1 21 ? 5.556 11.961 -5.066 1.00 0.00 21 LYS A C 17
ATOM 16507 O O . LYS A 1 21 ? 6.405 12.827 -5.129 1.00 0.00 21 LYS A O 17
ATOM 16526 N N . ASN A 1 22 ? 4.996 11.643 -3.940 1.00 0.00 22 ASN A N 17
ATOM 16527 C CA . ASN A 1 22 ? 5.411 12.367 -2.703 1.00 0.00 22 ASN A CA 17
ATOM 16528 C C . ASN A 1 22 ? 4.941 11.667 -1.427 1.00 0.00 22 ASN A C 17
ATOM 16529 O O . ASN A 1 22 ? 5.010 12.243 -0.360 1.00 0.00 22 ASN A O 17
ATOM 16540 N N . ILE A 1 23 ? 4.456 10.457 -1.481 1.00 0.00 23 ILE A N 17
ATOM 16541 C CA . ILE A 1 23 ? 4.007 9.847 -0.200 1.00 0.00 23 ILE A CA 17
ATOM 16542 C C . ILE A 1 23 ? 3.917 8.326 -0.276 1.00 0.00 23 ILE A C 17
ATOM 16543 O O . ILE A 1 23 ? 4.082 7.710 -1.310 1.00 0.00 23 ILE A O 17
ATOM 16559 N N . CYS A 1 24 ? 3.618 7.745 0.848 1.00 0.00 24 CYS A N 17
ATOM 16560 C CA . CYS A 1 24 ? 3.454 6.279 0.943 1.00 0.00 24 CYS A CA 17
ATOM 16561 C C . CYS A 1 24 ? 1.955 5.989 0.949 1.00 0.00 24 CYS A C 17
ATOM 16562 O O . CYS A 1 24 ? 1.179 6.755 1.487 1.00 0.00 24 CYS A O 17
ATOM 16569 N N . VAL A 1 25 ? 1.534 4.905 0.359 1.00 0.00 25 VAL A N 17
ATOM 16570 C CA . VAL A 1 25 ? 0.076 4.592 0.346 1.00 0.00 25 VAL A CA 17
ATOM 16571 C C . VAL A 1 25 ? -0.121 3.076 0.341 1.00 0.00 25 VAL A C 17
ATOM 16572 O O . VAL A 1 25 ? 0.700 2.334 -0.161 1.00 0.00 25 VAL A O 17
ATOM 16585 N N . LYS A 1 26 ? -1.207 2.611 0.900 1.00 0.00 26 LYS A N 17
ATOM 16586 C CA . LYS A 1 26 ? -1.454 1.144 0.931 1.00 0.00 26 LYS A CA 17
ATOM 16587 C C . LYS A 1 26 ? -2.941 0.860 0.703 1.00 0.00 26 LYS A C 17
ATOM 16588 O O . LYS A 1 26 ? -3.799 1.649 1.050 1.00 0.00 26 LYS A O 17
ATOM 16607 N N . ARG A 1 27 ? -3.243 -0.272 0.126 1.00 0.00 27 ARG A N 17
ATOM 16608 C CA . ARG A 1 27 ? -4.663 -0.646 -0.134 1.00 0.00 27 ARG A CA 17
ATOM 16609 C C . ARG A 1 27 ? -4.976 -1.917 0.643 1.00 0.00 27 ARG A C 17
ATOM 16610 O O . ARG A 1 27 ? -4.275 -2.899 0.538 1.00 0.00 27 ARG A O 17
ATOM 16631 N N . SER A 1 28 ? -6.013 -1.913 1.430 1.00 0.00 28 SER A N 17
ATOM 16632 C CA . SER A 1 28 ? -6.342 -3.137 2.205 1.00 0.00 28 SER A CA 17
ATOM 16633 C C . SER A 1 28 ? -7.834 -3.432 2.068 1.00 0.00 28 SER A C 17
ATOM 16634 O O . SER A 1 28 ? -8.666 -2.780 2.670 1.00 0.00 28 SER A O 17
ATOM 16642 N N . TRP A 1 29 ? -8.182 -4.415 1.282 1.00 0.00 29 TRP A N 17
ATOM 16643 C CA . TRP A 1 29 ? -9.617 -4.751 1.114 1.00 0.00 29 TRP A CA 17
ATOM 16644 C C . TRP A 1 29 ? -9.816 -6.247 1.335 1.00 0.00 29 TRP A C 17
ATOM 16645 O O . TRP A 1 29 ? -8.870 -6.999 1.425 1.00 0.00 29 TRP A O 17
ATOM 16666 N N . THR A 1 30 ? -11.041 -6.678 1.442 1.00 0.00 30 THR A N 17
ATOM 16667 C CA . THR A 1 30 ? -11.307 -8.122 1.684 1.00 0.00 30 THR A CA 17
ATOM 16668 C C . THR A 1 30 ? -11.917 -8.769 0.440 1.00 0.00 30 THR A C 17
ATOM 16669 O O . THR A 1 30 ? -12.234 -9.943 0.431 1.00 0.00 30 THR A O 17
ATOM 16680 N N . ALA A 1 31 ? -12.088 -8.017 -0.602 1.00 0.00 31 ALA A N 17
ATOM 16681 C CA . ALA A 1 31 ? -12.685 -8.584 -1.844 1.00 0.00 31 ALA A CA 17
ATOM 16682 C C . ALA A 1 31 ? -11.847 -9.768 -2.318 1.00 0.00 31 ALA A C 17
ATOM 16683 O O . ALA A 1 31 ? -10.635 -9.758 -2.238 1.00 0.00 31 ALA A O 17
ATOM 16690 N N . VAL A 1 32 ? -12.486 -10.788 -2.817 1.00 0.00 32 VAL A N 17
ATOM 16691 C CA . VAL A 1 32 ? -11.729 -11.970 -3.301 1.00 0.00 32 VAL A CA 17
ATOM 16692 C C . VAL A 1 32 ? -11.236 -11.701 -4.722 1.00 0.00 32 VAL A C 17
ATOM 16693 O O . VAL A 1 32 ? -11.793 -10.902 -5.448 1.00 0.00 32 VAL A O 17
ATOM 16706 N N . ARG A 1 33 ? -10.193 -12.366 -5.114 1.00 0.00 33 ARG A N 17
ATOM 16707 C CA . ARG A 1 33 ? -9.648 -12.162 -6.484 1.00 0.00 33 ARG A CA 17
ATOM 16708 C C . ARG A 1 33 ? -9.540 -13.509 -7.199 1.00 0.00 33 ARG A C 17
ATOM 16709 O O . ARG A 1 33 ? -10.461 -13.952 -7.854 1.00 0.00 33 ARG A O 17
ATOM 16730 N N . GLY A 1 34 ? -8.419 -14.167 -7.078 1.00 0.00 34 GLY A N 17
ATOM 16731 C CA . GLY A 1 34 ? -8.254 -15.484 -7.753 1.00 0.00 34 GLY A CA 17
ATOM 16732 C C . GLY A 1 34 ? -8.701 -16.603 -6.811 1.00 0.00 34 GLY A C 17
ATOM 16733 O O . GLY A 1 34 ? -9.845 -17.014 -6.820 1.00 0.00 34 GLY A O 17
ATOM 16737 N N . ASP A 1 35 ? -7.809 -17.099 -5.998 1.00 0.00 35 ASP A N 17
ATOM 16738 C CA . ASP A 1 35 ? -8.187 -18.193 -5.059 1.00 0.00 35 ASP A CA 17
ATOM 16739 C C . ASP A 1 35 ? -7.547 -17.939 -3.693 1.00 0.00 35 ASP A C 17
ATOM 16740 O O . ASP A 1 35 ? -6.649 -18.645 -3.277 1.00 0.00 35 ASP A O 17
ATOM 16749 N N . GLY A 1 36 ? -8.005 -16.940 -2.989 1.00 0.00 36 GLY A N 17
ATOM 16750 C CA . GLY A 1 36 ? -7.431 -16.646 -1.651 1.00 0.00 36 GLY A CA 17
ATOM 16751 C C . GLY A 1 36 ? -8.385 -15.727 -0.875 1.00 0.00 36 GLY A C 17
ATOM 16752 O O . GLY A 1 36 ? -8.459 -14.544 -1.147 1.00 0.00 36 GLY A O 17
ATOM 16756 N N . PRO A 1 37 ? -9.089 -16.303 0.063 1.00 0.00 37 PRO A N 17
ATOM 16757 C CA . PRO A 1 37 ? -10.057 -15.573 0.902 1.00 0.00 37 PRO A CA 17
ATOM 16758 C C . PRO A 1 37 ? -9.335 -14.815 2.021 1.00 0.00 37 PRO A C 17
ATOM 16759 O O . PRO A 1 37 ? -8.935 -15.390 3.013 1.00 0.00 37 PRO A O 17
ATOM 16770 N N . LYS A 1 38 ? -9.163 -13.530 1.870 1.00 0.00 38 LYS A N 17
ATOM 16771 C CA . LYS A 1 38 ? -8.467 -12.743 2.930 1.00 0.00 38 LYS A CA 17
ATOM 16772 C C . LYS A 1 38 ? -8.394 -11.272 2.515 1.00 0.00 38 LYS A C 17
ATOM 16773 O O . LYS A 1 38 ? -8.885 -10.886 1.473 1.00 0.00 38 LYS A O 17
ATOM 16792 N N . ARG A 1 39 ? -7.783 -10.448 3.324 1.00 0.00 39 ARG A N 17
ATOM 16793 C CA . ARG A 1 39 ? -7.677 -9.005 2.981 1.00 0.00 39 ARG A CA 17
ATOM 16794 C C . ARG A 1 39 ? -6.546 -8.800 1.978 1.00 0.00 39 ARG A C 17
ATOM 16795 O O . ARG A 1 39 ? -5.393 -8.689 2.343 1.00 0.00 39 ARG A O 17
ATOM 16816 N N . GLU A 1 40 ? -6.864 -8.732 0.717 1.00 0.00 40 GLU A N 17
ATOM 16817 C CA . GLU A 1 40 ? -5.792 -8.516 -0.296 1.00 0.00 40 GLU A CA 17
ATOM 16818 C C . GLU A 1 40 ? -5.256 -7.098 -0.126 1.00 0.00 40 GLU A C 17
ATOM 16819 O O . GLU A 1 40 ? -6.014 -6.165 0.023 1.00 0.00 40 GLU A O 17
ATOM 16831 N N . ILE A 1 41 ? -3.966 -6.910 -0.147 1.00 0.00 41 ILE A N 17
ATOM 16832 C CA . ILE A 1 41 ? -3.442 -5.526 0.010 1.00 0.00 41 ILE A CA 17
ATOM 16833 C C . ILE A 1 41 ? -2.445 -5.210 -1.103 1.00 0.00 41 ILE A C 17
ATOM 16834 O O . ILE A 1 41 ? -2.173 -6.023 -1.964 1.00 0.00 41 ILE A O 17
ATOM 16850 N N . ARG A 1 42 ? -1.908 -4.023 -1.091 1.00 0.00 42 ARG A N 17
ATOM 16851 C CA . ARG A 1 42 ? -0.935 -3.623 -2.141 1.00 0.00 42 ARG A CA 17
ATOM 16852 C C . ARG A 1 42 ? -0.279 -2.308 -1.710 1.00 0.00 42 ARG A C 17
ATOM 16853 O O . ARG A 1 42 ? -0.692 -1.693 -0.748 1.00 0.00 42 ARG A O 17
ATOM 16874 N N . ARG A 1 43 ? 0.745 -1.873 -2.391 1.00 0.00 43 ARG A N 17
ATOM 16875 C CA . ARG A 1 43 ? 1.410 -0.603 -1.979 1.00 0.00 43 ARG A CA 17
ATOM 16876 C C . ARG A 1 43 ? 1.876 0.181 -3.206 1.00 0.00 43 ARG A C 17
ATOM 16877 O O . ARG A 1 43 ? 1.902 -0.323 -4.312 1.00 0.00 43 ARG A O 17
ATOM 16898 N N . GLU A 1 44 ? 2.247 1.416 -3.007 1.00 0.00 44 GLU A N 17
ATOM 16899 C CA . GLU A 1 44 ? 2.720 2.257 -4.142 1.00 0.00 44 GLU A CA 17
ATOM 16900 C C . GLU A 1 44 ? 2.923 3.691 -3.644 1.00 0.00 44 GLU A C 17
ATOM 16901 O O . GLU A 1 44 ? 2.544 4.032 -2.541 1.00 0.00 44 GLU A O 17
ATOM 16913 N N . CYS A 1 45 ? 3.513 4.538 -4.445 1.00 0.00 45 CYS A N 17
ATOM 16914 C CA . CYS A 1 45 ? 3.726 5.947 -4.005 1.00 0.00 45 CYS A CA 17
ATOM 16915 C C . CYS A 1 45 ? 2.516 6.788 -4.419 1.00 0.00 45 CYS A C 17
ATOM 16916 O O . CYS A 1 45 ? 1.885 6.527 -5.424 1.00 0.00 45 CYS A O 17
ATOM 16923 N N . ALA A 1 46 ? 2.190 7.799 -3.660 1.00 0.00 46 ALA A N 17
ATOM 16924 C CA . ALA A 1 46 ? 1.025 8.654 -4.021 1.00 0.00 46 ALA A CA 17
ATOM 16925 C C . ALA A 1 46 ? 1.125 9.995 -3.296 1.00 0.00 46 ALA A C 17
ATOM 16926 O O . ALA A 1 46 ? 2.026 10.225 -2.514 1.00 0.00 46 ALA A O 17
ATOM 16933 N N . ALA A 1 47 ? 0.192 10.875 -3.535 1.00 0.00 47 ALA A N 17
ATOM 16934 C CA . ALA A 1 47 ? 0.215 12.192 -2.843 1.00 0.00 47 ALA A CA 17
ATOM 16935 C C . ALA A 1 47 ? -0.489 12.037 -1.496 1.00 0.00 47 ALA A C 17
ATOM 16936 O O . ALA A 1 47 ? -0.298 12.816 -0.585 1.00 0.00 47 ALA A O 17
ATOM 16943 N N . THR A 1 48 ? -1.298 11.020 -1.369 1.00 0.00 48 THR A N 17
ATOM 16944 C CA . THR A 1 48 ? -2.020 10.784 -0.089 1.00 0.00 48 THR A CA 17
ATOM 16945 C C . THR A 1 48 ? -2.811 9.500 -0.180 1.00 0.00 48 THR A C 17
ATOM 16946 O O . THR A 1 48 ? -2.654 8.700 -1.082 1.00 0.00 48 THR A O 17
ATOM 16957 N N . CYS A 1 49 ? -3.701 9.340 0.741 1.00 0.00 49 CYS A N 17
ATOM 16958 C CA . CYS A 1 49 ? -4.584 8.169 0.751 1.00 0.00 49 CYS A CA 17
ATOM 16959 C C . CYS A 1 49 ? -5.788 8.503 -0.143 1.00 0.00 49 CYS A C 17
ATOM 16960 O O . CYS A 1 49 ? -6.605 9.326 0.220 1.00 0.00 49 CYS A O 17
ATOM 16967 N N . PRO A 1 50 ? -5.858 7.877 -1.293 1.00 0.00 50 PRO A N 17
ATOM 16968 C CA . PRO A 1 50 ? -6.950 8.125 -2.259 1.00 0.00 50 PRO A CA 17
ATOM 16969 C C . PRO A 1 50 ? -8.296 7.642 -1.713 1.00 0.00 50 PRO A C 17
ATOM 16970 O O . PRO A 1 50 ? -8.360 7.049 -0.654 1.00 0.00 50 PRO A O 17
ATOM 16981 N N . PRO A 1 51 ? -9.335 7.921 -2.459 1.00 0.00 51 PRO A N 17
ATOM 16982 C CA . PRO A 1 51 ? -10.706 7.540 -2.084 1.00 0.00 51 PRO A CA 17
ATOM 16983 C C . PRO A 1 51 ? -10.899 6.057 -2.344 1.00 0.00 51 PRO A C 17
ATOM 16984 O O . PRO A 1 51 ? -10.544 5.554 -3.392 1.00 0.00 51 PRO A O 17
ATOM 16995 N N . SER A 1 52 ? -11.453 5.346 -1.419 1.00 0.00 52 SER A N 17
ATOM 16996 C CA . SER A 1 52 ? -11.648 3.902 -1.659 1.00 0.00 52 SER A CA 17
ATOM 16997 C C . SER A 1 52 ? -13.016 3.670 -2.308 1.00 0.00 52 SER A C 17
ATOM 16998 O O . SER A 1 52 ? -13.737 4.597 -2.617 1.00 0.00 52 SER A O 17
ATOM 17006 N N . LYS A 1 53 ? -13.371 2.434 -2.517 1.00 0.00 53 LYS A N 17
ATOM 17007 C CA . LYS A 1 53 ? -14.684 2.120 -3.148 1.00 0.00 53 LYS A CA 17
ATOM 17008 C C . LYS A 1 53 ? -15.147 0.756 -2.658 1.00 0.00 53 LYS A C 17
ATOM 17009 O O . LYS A 1 53 ? -15.862 0.647 -1.681 1.00 0.00 53 LYS A O 17
ATOM 17028 N N . LEU A 1 54 ? -14.718 -0.287 -3.333 1.00 0.00 54 LEU A N 17
ATOM 17029 C CA . LEU A 1 54 ? -15.083 -1.674 -2.927 1.00 0.00 54 LEU A CA 17
ATOM 17030 C C . LEU A 1 54 ? -15.169 -1.731 -1.410 1.00 0.00 54 LEU A C 17
ATOM 17031 O O . LEU A 1 54 ? -16.221 -1.892 -0.825 1.00 0.00 54 LEU A O 17
ATOM 17047 N N . GLY A 1 55 ? -14.050 -1.579 -0.789 1.00 0.00 55 GLY A N 17
ATOM 17048 C CA . GLY A 1 55 ? -13.983 -1.592 0.686 1.00 0.00 55 GLY A CA 17
ATOM 17049 C C . GLY A 1 55 ? -12.515 -1.427 1.050 1.00 0.00 55 GLY A C 17
ATOM 17050 O O . GLY A 1 55 ? -12.004 -2.041 1.966 1.00 0.00 55 GLY A O 17
ATOM 17054 N N . LEU A 1 56 ? -11.832 -0.623 0.286 1.00 0.00 56 LEU A N 17
ATOM 17055 C CA . LEU A 1 56 ? -10.380 -0.415 0.503 1.00 0.00 56 LEU A CA 17
ATOM 17056 C C . LEU A 1 56 ? -10.118 0.505 1.688 1.00 0.00 56 LEU A C 17
ATOM 17057 O O . LEU A 1 56 ? -10.809 1.478 1.912 1.00 0.00 56 LEU A O 17
ATOM 17073 N N . THR A 1 57 ? -9.081 0.216 2.417 1.00 0.00 57 THR A N 17
ATOM 17074 C CA . THR A 1 57 ? -8.703 1.073 3.565 1.00 0.00 57 THR A CA 17
ATOM 17075 C C . THR A 1 57 ? -7.391 1.754 3.188 1.00 0.00 57 THR A C 17
ATOM 17076 O O . THR A 1 57 ? -6.404 1.091 2.917 1.00 0.00 57 THR A O 17
ATOM 17087 N N . VAL A 1 58 ? -7.362 3.058 3.133 1.00 0.00 58 VAL A N 17
ATOM 17088 C CA . VAL A 1 58 ? -6.099 3.728 2.740 1.00 0.00 58 VAL A CA 17
ATOM 17089 C C . VAL A 1 58 ? -5.139 3.792 3.916 1.00 0.00 58 VAL A C 17
ATOM 17090 O O . VAL A 1 58 ? -5.528 3.979 5.052 1.00 0.00 58 VAL A O 17
ATOM 17103 N N . PHE A 1 59 ? -3.878 3.694 3.631 1.00 0.00 59 PHE A N 17
ATOM 17104 C CA . PHE A 1 59 ? -2.856 3.810 4.694 1.00 0.00 59 PHE A CA 17
ATOM 17105 C C . PHE A 1 59 ? -1.654 4.527 4.087 1.00 0.00 59 PHE A C 17
ATOM 17106 O O . PHE A 1 59 ? -0.846 3.937 3.399 1.00 0.00 59 PHE A O 17
ATOM 17123 N N . CYS A 1 60 ? -1.543 5.803 4.322 1.00 0.00 60 CYS A N 17
ATOM 17124 C CA . CYS A 1 60 ? -0.404 6.566 3.739 1.00 0.00 60 CYS A CA 17
ATOM 17125 C C . CYS A 1 60 ? 0.570 6.956 4.842 1.00 0.00 60 CYS A C 17
ATOM 17126 O O . CYS A 1 60 ? 0.492 6.483 5.958 1.00 0.00 60 CYS A O 17
ATOM 17133 N N . CYS A 1 61 ? 1.490 7.814 4.528 1.00 0.00 61 CYS A N 17
ATOM 17134 C CA . CYS A 1 61 ? 2.491 8.246 5.545 1.00 0.00 61 CYS A CA 17
ATOM 17135 C C . CYS A 1 61 ? 3.454 9.244 4.905 1.00 0.00 61 CYS A C 17
ATOM 17136 O O . CYS A 1 61 ? 3.630 9.268 3.703 1.00 0.00 61 CYS A O 17
ATOM 17143 N N . THR A 1 62 ? 4.076 10.072 5.695 1.00 0.00 62 THR A N 17
ATOM 17144 C CA . THR A 1 62 ? 5.019 11.076 5.127 1.00 0.00 62 THR A CA 17
ATOM 17145 C C . THR A 1 62 ? 6.414 10.861 5.713 1.00 0.00 62 THR A C 17
ATOM 17146 O O . THR A 1 62 ? 6.887 11.635 6.523 1.00 0.00 62 THR A O 17
ATOM 17157 N N . THR A 1 63 ? 7.081 9.817 5.309 1.00 0.00 63 THR A N 17
ATOM 17158 C CA . THR A 1 63 ? 8.447 9.554 5.841 1.00 0.00 63 THR A CA 17
ATOM 17159 C C . THR A 1 63 ? 9.168 8.559 4.931 1.00 0.00 63 THR A C 17
ATOM 17160 O O . THR A 1 63 ? 8.567 7.663 4.372 1.00 0.00 63 THR A O 17
ATOM 17171 N N . ASP A 1 64 ? 10.455 8.707 4.783 1.00 0.00 64 ASP A N 17
ATOM 17172 C CA . ASP A 1 64 ? 11.219 7.768 3.915 1.00 0.00 64 ASP A CA 17
ATOM 17173 C C . ASP A 1 64 ? 10.869 6.330 4.301 1.00 0.00 64 ASP A C 17
ATOM 17174 O O . ASP A 1 64 ? 10.943 5.957 5.456 1.00 0.00 64 ASP A O 17
ATOM 17183 N N . ASN A 1 65 ? 10.492 5.523 3.343 1.00 0.00 65 ASN A N 17
ATOM 17184 C CA . ASN A 1 65 ? 10.131 4.107 3.638 1.00 0.00 65 ASN A CA 17
ATOM 17185 C C . ASN A 1 65 ? 9.383 4.023 4.973 1.00 0.00 65 ASN A C 17
ATOM 17186 O O . ASN A 1 65 ? 9.721 3.237 5.836 1.00 0.00 65 ASN A O 17
ATOM 17197 N N . CYS A 1 66 ? 8.374 4.830 5.154 1.00 0.00 66 CYS A N 17
ATOM 17198 C CA . CYS A 1 66 ? 7.613 4.800 6.436 1.00 0.00 66 CYS A CA 17
ATOM 17199 C C . CYS A 1 66 ? 6.712 3.560 6.472 1.00 0.00 66 CYS A C 17
ATOM 17200 O O . CYS A 1 66 ? 6.837 2.722 7.343 1.00 0.00 66 CYS A O 17
ATOM 17207 N N . ASN A 1 67 ? 5.804 3.435 5.542 1.00 0.00 67 ASN A N 17
ATOM 17208 C CA . ASN A 1 67 ? 4.904 2.245 5.543 1.00 0.00 67 ASN A CA 17
ATOM 17209 C C . ASN A 1 67 ? 5.737 0.977 5.342 1.00 0.00 67 ASN A C 17
ATOM 17210 O O . ASN A 1 67 ? 5.940 0.527 4.232 1.00 0.00 67 ASN A O 17
ATOM 17221 N N . HIS A 1 68 ? 6.223 0.397 6.406 1.00 0.00 68 HIS A N 17
ATOM 17222 C CA . HIS A 1 68 ? 7.042 -0.839 6.271 1.00 0.00 68 HIS A CA 17
ATOM 17223 C C . HIS A 1 68 ? 6.174 -1.974 5.724 1.00 0.00 68 HIS A C 17
ATOM 17224 O O . HIS A 1 68 ? 5.811 -2.843 6.501 1.00 0.00 68 HIS A O 17
ATOM 17239 N N . MET A 1 1 ? 9.214 10.761 -3.641 1.00 0.00 1 MET A N 18
ATOM 17240 C CA . MET A 1 1 ? 9.397 10.608 -2.170 1.00 0.00 1 MET A CA 18
ATOM 17241 C C . MET A 1 1 ? 9.807 9.181 -1.850 1.00 0.00 1 MET A C 18
ATOM 17242 O O . MET A 1 1 ? 10.084 8.385 -2.725 1.00 0.00 1 MET A O 18
ATOM 17258 N N . GLN A 1 2 ? 9.825 8.848 -0.594 1.00 0.00 2 GLN A N 18
ATOM 17259 C CA . GLN A 1 2 ? 10.184 7.475 -0.198 1.00 0.00 2 GLN A CA 18
ATOM 17260 C C . GLN A 1 2 ? 8.981 6.844 0.495 1.00 0.00 2 GLN A C 18
ATOM 17261 O O . GLN A 1 2 ? 8.635 7.192 1.604 1.00 0.00 2 GLN A O 18
ATOM 17275 N N . CYS A 1 3 ? 8.329 5.929 -0.163 1.00 0.00 3 CYS A N 18
ATOM 17276 C CA . CYS A 1 3 ? 7.140 5.287 0.450 1.00 0.00 3 CYS A CA 18
ATOM 17277 C C . CYS A 1 3 ? 7.141 3.796 0.105 1.00 0.00 3 CYS A C 18
ATOM 17278 O O . CYS A 1 3 ? 6.718 3.387 -0.957 1.00 0.00 3 CYS A O 18
ATOM 17285 N N . LYS A 1 4 ? 7.644 2.993 0.999 1.00 0.00 4 LYS A N 18
ATOM 17286 C CA . LYS A 1 4 ? 7.723 1.524 0.756 1.00 0.00 4 LYS A CA 18
ATOM 17287 C C . LYS A 1 4 ? 6.456 1.009 0.084 1.00 0.00 4 LYS A C 18
ATOM 17288 O O . LYS A 1 4 ? 5.372 1.068 0.631 1.00 0.00 4 LYS A O 18
ATOM 17307 N N . THR A 1 5 ? 6.599 0.474 -1.094 1.00 0.00 5 THR A N 18
ATOM 17308 C CA . THR A 1 5 ? 5.430 -0.087 -1.816 1.00 0.00 5 THR A CA 18
ATOM 17309 C C . THR A 1 5 ? 5.710 -1.563 -2.077 1.00 0.00 5 THR A C 18
ATOM 17310 O O . THR A 1 5 ? 5.459 -2.075 -3.150 1.00 0.00 5 THR A O 18
ATOM 17321 N N . CYS A 1 6 ? 6.249 -2.249 -1.104 1.00 0.00 6 CYS A N 18
ATOM 17322 C CA . CYS A 1 6 ? 6.567 -3.696 -1.307 1.00 0.00 6 CYS A CA 18
ATOM 17323 C C . CYS A 1 6 ? 5.288 -4.455 -1.662 1.00 0.00 6 CYS A C 18
ATOM 17324 O O . CYS A 1 6 ? 4.197 -3.923 -1.600 1.00 0.00 6 CYS A O 18
ATOM 17331 N N . SER A 1 7 ? 5.417 -5.701 -2.031 1.00 0.00 7 SER A N 18
ATOM 17332 C CA . SER A 1 7 ? 4.213 -6.505 -2.384 1.00 0.00 7 SER A CA 18
ATOM 17333 C C . SER A 1 7 ? 3.893 -7.463 -1.237 1.00 0.00 7 SER A C 18
ATOM 17334 O O . SER A 1 7 ? 3.111 -8.382 -1.381 1.00 0.00 7 SER A O 18
ATOM 17342 N N . PHE A 1 8 ? 4.494 -7.254 -0.097 1.00 0.00 8 PHE A N 18
ATOM 17343 C CA . PHE A 1 8 ? 4.228 -8.151 1.064 1.00 0.00 8 PHE A CA 18
ATOM 17344 C C . PHE A 1 8 ? 3.629 -7.331 2.207 1.00 0.00 8 PHE A C 18
ATOM 17345 O O . PHE A 1 8 ? 2.958 -6.342 1.992 1.00 0.00 8 PHE A O 18
ATOM 17362 N N . TYR A 1 9 ? 3.870 -7.735 3.425 1.00 0.00 9 TYR A N 18
ATOM 17363 C CA . TYR A 1 9 ? 3.321 -6.981 4.589 1.00 0.00 9 TYR A CA 18
ATOM 17364 C C . TYR A 1 9 ? 4.442 -6.734 5.596 1.00 0.00 9 TYR A C 18
ATOM 17365 O O . TYR A 1 9 ? 4.263 -6.878 6.789 1.00 0.00 9 TYR A O 18
ATOM 17383 N N . THR A 1 10 ? 5.601 -6.369 5.127 1.00 0.00 10 THR A N 18
ATOM 17384 C CA . THR A 1 10 ? 6.736 -6.121 6.061 1.00 0.00 10 THR A CA 18
ATOM 17385 C C . THR A 1 10 ? 7.941 -5.615 5.269 1.00 0.00 10 THR A C 18
ATOM 17386 O O . THR A 1 10 ? 8.601 -6.365 4.579 1.00 0.00 10 THR A O 18
ATOM 17397 N N . CYS A 1 11 ? 8.235 -4.350 5.366 1.00 0.00 11 CYS A N 18
ATOM 17398 C CA . CYS A 1 11 ? 9.400 -3.798 4.621 1.00 0.00 11 CYS A CA 18
ATOM 17399 C C . CYS A 1 11 ? 10.441 -3.277 5.617 1.00 0.00 11 CYS A C 18
ATOM 17400 O O . CYS A 1 11 ? 10.298 -2.191 6.142 1.00 0.00 11 CYS A O 18
ATOM 17407 N N . PRO A 1 12 ? 11.463 -4.064 5.842 1.00 0.00 12 PRO A N 18
ATOM 17408 C CA . PRO A 1 12 ? 12.548 -3.698 6.766 1.00 0.00 12 PRO A CA 18
ATOM 17409 C C . PRO A 1 12 ? 13.461 -2.662 6.109 1.00 0.00 12 PRO A C 18
ATOM 17410 O O . PRO A 1 12 ? 14.109 -1.878 6.772 1.00 0.00 12 PRO A O 18
ATOM 17421 N N . ASN A 1 13 ? 13.506 -2.651 4.805 1.00 0.00 13 ASN A N 18
ATOM 17422 C CA . ASN A 1 13 ? 14.367 -1.660 4.098 1.00 0.00 13 ASN A CA 18
ATOM 17423 C C . ASN A 1 13 ? 13.505 -0.483 3.635 1.00 0.00 13 ASN A C 18
ATOM 17424 O O . ASN A 1 13 ? 12.302 -0.482 3.802 1.00 0.00 13 ASN A O 18
ATOM 17435 N N . SER A 1 14 ? 14.109 0.517 3.054 1.00 0.00 14 SER A N 18
ATOM 17436 C CA . SER A 1 14 ? 13.317 1.691 2.580 1.00 0.00 14 SER A CA 18
ATOM 17437 C C . SER A 1 14 ? 13.114 1.586 1.067 1.00 0.00 14 SER A C 18
ATOM 17438 O O . SER A 1 14 ? 13.770 0.812 0.399 1.00 0.00 14 SER A O 18
ATOM 17446 N N . GLU A 1 15 ? 12.210 2.353 0.518 1.00 0.00 15 GLU A N 18
ATOM 17447 C CA . GLU A 1 15 ? 11.978 2.277 -0.952 1.00 0.00 15 GLU A CA 18
ATOM 17448 C C . GLU A 1 15 ? 11.644 3.665 -1.509 1.00 0.00 15 GLU A C 18
ATOM 17449 O O . GLU A 1 15 ? 10.498 4.070 -1.556 1.00 0.00 15 GLU A O 18
ATOM 17461 N N . THR A 1 16 ? 12.641 4.388 -1.937 1.00 0.00 16 THR A N 18
ATOM 17462 C CA . THR A 1 16 ? 12.405 5.746 -2.505 1.00 0.00 16 THR A CA 18
ATOM 17463 C C . THR A 1 16 ? 11.477 5.643 -3.721 1.00 0.00 16 THR A C 18
ATOM 17464 O O . THR A 1 16 ? 11.892 5.250 -4.793 1.00 0.00 16 THR A O 18
ATOM 17475 N N . CYS A 1 17 ? 10.224 5.988 -3.570 1.00 0.00 17 CYS A N 18
ATOM 17476 C CA . CYS A 1 17 ? 9.287 5.904 -4.727 1.00 0.00 17 CYS A CA 18
ATOM 17477 C C . CYS A 1 17 ? 9.922 6.578 -5.946 1.00 0.00 17 CYS A C 18
ATOM 17478 O O . CYS A 1 17 ? 10.860 7.338 -5.816 1.00 0.00 17 CYS A O 18
ATOM 17485 N N . PRO A 1 18 ? 9.403 6.251 -7.103 1.00 0.00 18 PRO A N 18
ATOM 17486 C CA . PRO A 1 18 ? 9.908 6.778 -8.384 1.00 0.00 18 PRO A CA 18
ATOM 17487 C C . PRO A 1 18 ? 9.419 8.206 -8.657 1.00 0.00 18 PRO A C 18
ATOM 17488 O O . PRO A 1 18 ? 8.451 8.672 -8.090 1.00 0.00 18 PRO A O 18
ATOM 17499 N N . ASP A 1 19 ? 10.090 8.888 -9.548 1.00 0.00 19 ASP A N 18
ATOM 17500 C CA . ASP A 1 19 ? 9.698 10.281 -9.914 1.00 0.00 19 ASP A CA 18
ATOM 17501 C C . ASP A 1 19 ? 9.395 11.113 -8.667 1.00 0.00 19 ASP A C 18
ATOM 17502 O O . ASP A 1 19 ? 9.730 10.747 -7.557 1.00 0.00 19 ASP A O 18
ATOM 17511 N N . GLY A 1 20 ? 8.761 12.239 -8.858 1.00 0.00 20 GLY A N 18
ATOM 17512 C CA . GLY A 1 20 ? 8.416 13.128 -7.717 1.00 0.00 20 GLY A CA 18
ATOM 17513 C C . GLY A 1 20 ? 7.128 12.633 -7.075 1.00 0.00 20 GLY A C 18
ATOM 17514 O O . GLY A 1 20 ? 6.098 13.272 -7.149 1.00 0.00 20 GLY A O 18
ATOM 17518 N N . LYS A 1 21 ? 7.181 11.498 -6.444 1.00 0.00 21 LYS A N 18
ATOM 17519 C CA . LYS A 1 21 ? 5.961 10.965 -5.796 1.00 0.00 21 LYS A CA 18
ATOM 17520 C C . LYS A 1 21 ? 5.740 11.725 -4.500 1.00 0.00 21 LYS A C 18
ATOM 17521 O O . LYS A 1 21 ? 6.339 12.757 -4.276 1.00 0.00 21 LYS A O 18
ATOM 17540 N N . ASN A 1 22 ? 4.881 11.255 -3.641 1.00 0.00 22 ASN A N 18
ATOM 17541 C CA . ASN A 1 22 ? 4.652 12.031 -2.388 1.00 0.00 22 ASN A CA 18
ATOM 17542 C C . ASN A 1 22 ? 4.167 11.157 -1.232 1.00 0.00 22 ASN A C 18
ATOM 17543 O O . ASN A 1 22 ? 4.478 11.425 -0.089 1.00 0.00 22 ASN A O 18
ATOM 17554 N N . ILE A 1 23 ? 3.379 10.151 -1.478 1.00 0.00 23 ILE A N 18
ATOM 17555 C CA . ILE A 1 23 ? 2.884 9.358 -0.323 1.00 0.00 23 ILE A CA 18
ATOM 17556 C C . ILE A 1 23 ? 2.994 7.857 -0.563 1.00 0.00 23 ILE A C 18
ATOM 17557 O O . ILE A 1 23 ? 3.265 7.382 -1.647 1.00 0.00 23 ILE A O 18
ATOM 17573 N N . CYS A 1 24 ? 2.733 7.128 0.481 1.00 0.00 24 CYS A N 18
ATOM 17574 C CA . CYS A 1 24 ? 2.750 5.654 0.433 1.00 0.00 24 CYS A CA 18
ATOM 17575 C C . CYS A 1 24 ? 1.292 5.211 0.405 1.00 0.00 24 CYS A C 18
ATOM 17576 O O . CYS A 1 24 ? 0.431 5.934 0.854 1.00 0.00 24 CYS A O 18
ATOM 17583 N N . VAL A 1 25 ? 0.983 4.055 -0.105 1.00 0.00 25 VAL A N 18
ATOM 17584 C CA . VAL A 1 25 ? -0.448 3.649 -0.119 1.00 0.00 25 VAL A CA 18
ATOM 17585 C C . VAL A 1 25 ? -0.589 2.142 0.075 1.00 0.00 25 VAL A C 18
ATOM 17586 O O . VAL A 1 25 ? -0.283 1.355 -0.802 1.00 0.00 25 VAL A O 18
ATOM 17599 N N . LYS A 1 26 ? -1.079 1.747 1.222 1.00 0.00 26 LYS A N 18
ATOM 17600 C CA . LYS A 1 26 ? -1.290 0.300 1.503 1.00 0.00 26 LYS A CA 18
ATOM 17601 C C . LYS A 1 26 ? -2.795 0.039 1.488 1.00 0.00 26 LYS A C 18
ATOM 17602 O O . LYS A 1 26 ? -3.498 0.353 2.426 1.00 0.00 26 LYS A O 18
ATOM 17621 N N . ARG A 1 27 ? -3.303 -0.507 0.425 1.00 0.00 27 ARG A N 18
ATOM 17622 C CA . ARG A 1 27 ? -4.770 -0.748 0.352 1.00 0.00 27 ARG A CA 18
ATOM 17623 C C . ARG A 1 27 ? -5.073 -2.215 0.648 1.00 0.00 27 ARG A C 18
ATOM 17624 O O . ARG A 1 27 ? -4.259 -3.083 0.417 1.00 0.00 27 ARG A O 18
ATOM 17645 N N . SER A 1 28 ? -6.244 -2.501 1.150 1.00 0.00 28 SER A N 18
ATOM 17646 C CA . SER A 1 28 ? -6.599 -3.914 1.451 1.00 0.00 28 SER A CA 18
ATOM 17647 C C . SER A 1 28 ? -8.122 -4.041 1.514 1.00 0.00 28 SER A C 18
ATOM 17648 O O . SER A 1 28 ? -8.800 -3.253 2.151 1.00 0.00 28 SER A O 18
ATOM 17656 N N . TRP A 1 29 ? -8.665 -5.014 0.833 1.00 0.00 29 TRP A N 18
ATOM 17657 C CA . TRP A 1 29 ? -10.142 -5.188 0.828 1.00 0.00 29 TRP A CA 18
ATOM 17658 C C . TRP A 1 29 ? -10.499 -6.659 0.849 1.00 0.00 29 TRP A C 18
ATOM 17659 O O . TRP A 1 29 ? -9.775 -7.498 0.356 1.00 0.00 29 TRP A O 18
ATOM 17680 N N . THR A 1 30 ? -11.634 -6.966 1.391 1.00 0.00 30 THR A N 18
ATOM 17681 C CA . THR A 1 30 ? -12.077 -8.377 1.432 1.00 0.00 30 THR A CA 18
ATOM 17682 C C . THR A 1 30 ? -12.648 -8.733 0.065 1.00 0.00 30 THR A C 18
ATOM 17683 O O . THR A 1 30 ? -13.306 -7.930 -0.566 1.00 0.00 30 THR A O 18
ATOM 17694 N N . ALA A 1 31 ? -12.394 -9.913 -0.413 1.00 0.00 31 ALA A N 18
ATOM 17695 C CA . ALA A 1 31 ? -12.921 -10.276 -1.753 1.00 0.00 31 ALA A CA 18
ATOM 17696 C C . ALA A 1 31 ? -12.504 -11.705 -2.109 1.00 0.00 31 ALA A C 18
ATOM 17697 O O . ALA A 1 31 ? -11.368 -12.096 -1.926 1.00 0.00 31 ALA A O 18
ATOM 17704 N N . VAL A 1 32 ? -13.418 -12.486 -2.619 1.00 0.00 32 VAL A N 18
ATOM 17705 C CA . VAL A 1 32 ? -13.082 -13.890 -2.988 1.00 0.00 32 VAL A CA 18
ATOM 17706 C C . VAL A 1 32 ? -13.465 -14.136 -4.451 1.00 0.00 32 VAL A C 18
ATOM 17707 O O . VAL A 1 32 ? -14.611 -14.000 -4.832 1.00 0.00 32 VAL A O 18
ATOM 17720 N N . ARG A 1 33 ? -12.516 -14.492 -5.274 1.00 0.00 33 ARG A N 18
ATOM 17721 C CA . ARG A 1 33 ? -12.833 -14.741 -6.711 1.00 0.00 33 ARG A CA 18
ATOM 17722 C C . ARG A 1 33 ? -12.530 -16.204 -7.063 1.00 0.00 33 ARG A C 18
ATOM 17723 O O . ARG A 1 33 ? -13.298 -17.094 -6.754 1.00 0.00 33 ARG A O 18
ATOM 17744 N N . GLY A 1 34 ? -11.421 -16.465 -7.706 1.00 0.00 34 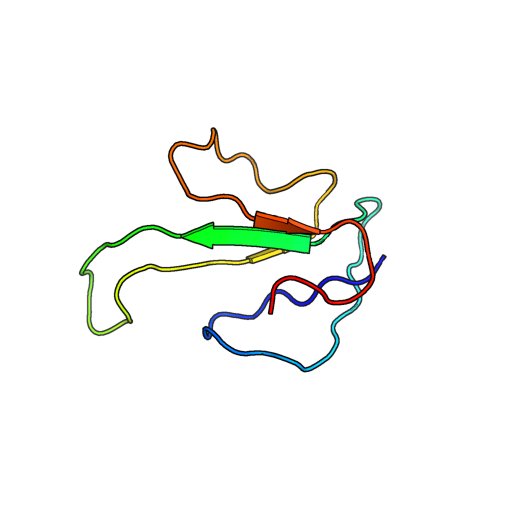GLY A N 18
ATOM 17745 C CA . GLY A 1 34 ? -11.086 -17.872 -8.072 1.00 0.00 34 GLY A CA 18
ATOM 17746 C C . GLY A 1 34 ? -9.601 -18.127 -7.798 1.00 0.00 34 GLY A C 18
ATOM 17747 O O . GLY A 1 34 ? -9.221 -19.172 -7.310 1.00 0.00 34 GLY A O 18
ATOM 17751 N N . ASP A 1 35 ? -8.761 -17.178 -8.106 1.00 0.00 35 ASP A N 18
ATOM 17752 C CA . ASP A 1 35 ? -7.304 -17.364 -7.860 1.00 0.00 35 ASP A CA 18
ATOM 17753 C C . ASP A 1 35 ? -6.787 -16.210 -6.998 1.00 0.00 35 ASP A C 18
ATOM 17754 O O . ASP A 1 35 ? -6.060 -15.354 -7.460 1.00 0.00 35 ASP A O 18
ATOM 17763 N N . GLY A 1 36 ? -7.160 -16.182 -5.747 1.00 0.00 36 GLY A N 18
ATOM 17764 C CA . GLY A 1 36 ? -6.696 -15.088 -4.852 1.00 0.00 36 GLY A CA 18
ATOM 17765 C C . GLY A 1 36 ? -7.201 -15.347 -3.428 1.00 0.00 36 GLY A C 18
ATOM 17766 O O . GLY A 1 36 ? -8.123 -16.112 -3.229 1.00 0.00 36 GLY A O 18
ATOM 17770 N N . PRO A 1 37 ? -6.574 -14.701 -2.479 1.00 0.00 37 PRO A N 18
ATOM 17771 C CA . PRO A 1 37 ? -6.928 -14.838 -1.055 1.00 0.00 37 PRO A CA 18
ATOM 17772 C C . PRO A 1 37 ? -8.179 -14.017 -0.727 1.00 0.00 37 PRO A C 18
ATOM 17773 O O . PRO A 1 37 ? -8.957 -13.676 -1.595 1.00 0.00 37 PRO A O 18
ATOM 17784 N N . LYS A 1 38 ? -8.377 -13.699 0.523 1.00 0.00 38 LYS A N 18
ATOM 17785 C CA . LYS A 1 38 ? -9.573 -12.902 0.914 1.00 0.00 38 LYS A CA 18
ATOM 17786 C C . LYS A 1 38 ? -9.234 -11.409 0.856 1.00 0.00 38 LYS A C 18
ATOM 17787 O O . LYS A 1 38 ? -9.737 -10.678 0.027 1.00 0.00 38 LYS A O 18
ATOM 17806 N N . ARG A 1 39 ? -8.388 -10.953 1.739 1.00 0.00 39 ARG A N 18
ATOM 17807 C CA . ARG A 1 39 ? -8.017 -9.514 1.749 1.00 0.00 39 ARG A CA 18
ATOM 17808 C C . ARG A 1 39 ? -6.916 -9.250 0.719 1.00 0.00 39 ARG A C 18
ATOM 17809 O O . ARG A 1 39 ? -5.748 -9.451 0.982 1.00 0.00 39 ARG A O 18
ATOM 17830 N N . GLU A 1 40 ? -7.278 -8.787 -0.446 1.00 0.00 40 GLU A N 18
ATOM 17831 C CA . GLU A 1 40 ? -6.244 -8.496 -1.480 1.00 0.00 40 GLU A CA 18
ATOM 17832 C C . GLU A 1 40 ? -5.727 -7.077 -1.260 1.00 0.00 40 GLU A C 18
ATOM 17833 O O . GLU A 1 40 ? -6.464 -6.117 -1.369 1.00 0.00 40 GLU A O 18
ATOM 17845 N N . ILE A 1 41 ? -4.473 -6.928 -0.939 1.00 0.00 41 ILE A N 18
ATOM 17846 C CA . ILE A 1 41 ? -3.929 -5.563 -0.706 1.00 0.00 41 ILE A CA 18
ATOM 17847 C C . ILE A 1 41 ? -3.082 -5.130 -1.902 1.00 0.00 41 ILE A C 18
ATOM 17848 O O . ILE A 1 41 ? -3.022 -5.805 -2.911 1.00 0.00 41 ILE A O 18
ATOM 17864 N N . ARG A 1 42 ? -2.430 -4.006 -1.800 1.00 0.00 42 ARG A N 18
ATOM 17865 C CA . ARG A 1 42 ? -1.593 -3.522 -2.931 1.00 0.00 42 ARG A CA 18
ATOM 17866 C C . ARG A 1 42 ? -0.663 -2.416 -2.424 1.00 0.00 42 ARG A C 18
ATOM 17867 O O . ARG A 1 42 ? -0.841 -1.892 -1.342 1.00 0.00 42 ARG A O 18
ATOM 17888 N N . ARG A 1 43 ? 0.332 -2.061 -3.188 1.00 0.00 43 ARG A N 18
ATOM 17889 C CA . ARG A 1 43 ? 1.276 -0.995 -2.741 1.00 0.00 43 ARG A CA 18
ATOM 17890 C C . ARG A 1 43 ? 1.517 -0.007 -3.885 1.00 0.00 43 ARG A C 18
ATOM 17891 O O . ARG A 1 43 ? 1.603 -0.384 -5.036 1.00 0.00 43 ARG A O 18
ATOM 17912 N N . GLU A 1 44 ? 1.633 1.257 -3.577 1.00 0.00 44 GLU A N 18
ATOM 17913 C CA . GLU A 1 44 ? 1.877 2.263 -4.656 1.00 0.00 44 GLU A CA 18
ATOM 17914 C C . GLU A 1 44 ? 2.205 3.630 -4.045 1.00 0.00 44 GLU A C 18
ATOM 17915 O O . GLU A 1 44 ? 2.399 3.762 -2.853 1.00 0.00 44 GLU A O 18
ATOM 17927 N N . CYS A 1 45 ? 2.265 4.650 -4.862 1.00 0.00 45 CYS A N 18
ATOM 17928 C CA . CYS A 1 45 ? 2.575 6.015 -4.345 1.00 0.00 45 CYS A CA 18
ATOM 17929 C C . CYS A 1 45 ? 1.582 7.016 -4.946 1.00 0.00 45 CYS A C 18
ATOM 17930 O O . CYS A 1 45 ? 1.224 6.929 -6.104 1.00 0.00 45 CYS A O 18
ATOM 17937 N N . ALA A 1 46 ? 1.132 7.963 -4.170 1.00 0.00 46 ALA A N 18
ATOM 17938 C CA . ALA A 1 46 ? 0.161 8.965 -4.698 1.00 0.00 46 ALA A CA 18
ATOM 17939 C C . ALA A 1 46 ? 0.151 10.188 -3.782 1.00 0.00 46 ALA A C 18
ATOM 17940 O O . ALA A 1 46 ? 0.973 10.312 -2.900 1.00 0.00 46 ALA A O 18
ATOM 17947 N N . ALA A 1 47 ? -0.793 11.074 -3.956 1.00 0.00 47 ALA A N 18
ATOM 17948 C CA . ALA A 1 47 ? -0.870 12.254 -3.050 1.00 0.00 47 ALA A CA 18
ATOM 17949 C C . ALA A 1 47 ? -1.392 11.755 -1.701 1.00 0.00 47 ALA A C 18
ATOM 17950 O O . ALA A 1 47 ? -1.221 12.381 -0.675 1.00 0.00 47 ALA A O 18
ATOM 17957 N N . THR A 1 48 ? -2.010 10.602 -1.719 1.00 0.00 48 THR A N 18
ATOM 17958 C CA . THR A 1 48 ? -2.548 9.973 -0.481 1.00 0.00 48 THR A CA 18
ATOM 17959 C C . THR A 1 48 ? -2.825 8.520 -0.801 1.00 0.00 48 THR A C 18
ATOM 17960 O O . THR A 1 48 ? -2.116 7.620 -0.414 1.00 0.00 48 THR A O 18
ATOM 17971 N N . CYS A 1 49 ? -3.881 8.300 -1.510 1.00 0.00 49 CYS A N 18
ATOM 17972 C CA . CYS A 1 49 ? -4.275 6.921 -1.879 1.00 0.00 49 CYS A CA 18
ATOM 17973 C C . CYS A 1 49 ? -5.342 7.032 -2.987 1.00 0.00 49 CYS A C 18
ATOM 17974 O O . CYS A 1 49 ? -6.412 7.559 -2.757 1.00 0.00 49 CYS A O 18
ATOM 17981 N N . PRO A 1 50 ? -4.989 6.586 -4.178 1.00 0.00 50 PRO A N 18
ATOM 17982 C CA . PRO A 1 50 ? -5.866 6.679 -5.372 1.00 0.00 50 PRO A CA 18
ATOM 17983 C C . PRO A 1 50 ? -7.096 5.741 -5.399 1.00 0.00 50 PRO A C 18
ATOM 17984 O O . PRO A 1 50 ? -8.096 6.096 -5.989 1.00 0.00 50 PRO A O 18
ATOM 17995 N N . PRO A 1 51 ? -7.012 4.587 -4.802 1.00 0.00 51 PRO A N 18
ATOM 17996 C CA . PRO A 1 51 ? -8.133 3.630 -4.805 1.00 0.00 51 PRO A CA 18
ATOM 17997 C C . PRO A 1 51 ? -9.211 4.072 -3.821 1.00 0.00 51 PRO A C 18
ATOM 17998 O O . PRO A 1 51 ? -10.295 4.464 -4.204 1.00 0.00 51 PRO A O 18
ATOM 18009 N N . SER A 1 52 ? -8.920 4.016 -2.554 1.00 0.00 52 SER A N 18
ATOM 18010 C CA . SER A 1 52 ? -9.929 4.436 -1.550 1.00 0.00 52 SER A CA 18
ATOM 18011 C C . SER A 1 52 ? -9.309 5.464 -0.606 1.00 0.00 52 SER A C 18
ATOM 18012 O O . SER A 1 52 ? -8.205 5.929 -0.815 1.00 0.00 52 SER A O 18
ATOM 18020 N N . LYS A 1 53 ? -10.006 5.817 0.436 1.00 0.00 53 LYS A N 18
ATOM 18021 C CA . LYS A 1 53 ? -9.456 6.810 1.398 1.00 0.00 53 LYS A CA 18
ATOM 18022 C C . LYS A 1 53 ? -9.267 6.130 2.750 1.00 0.00 53 LYS A C 18
ATOM 18023 O O . LYS A 1 53 ? -8.202 6.166 3.333 1.00 0.00 53 LYS A O 18
ATOM 18042 N N . LEU A 1 54 ? -10.292 5.492 3.244 1.00 0.00 54 LEU A N 18
ATOM 18043 C CA . LEU A 1 54 ? -10.163 4.790 4.551 1.00 0.00 54 LEU A CA 18
ATOM 18044 C C . LEU A 1 54 ? -11.384 3.909 4.825 1.00 0.00 54 LEU A C 18
ATOM 18045 O O . LEU A 1 54 ? -11.318 2.990 5.618 1.00 0.00 54 LEU A O 18
ATOM 18061 N N . GLY A 1 55 ? -12.487 4.143 4.171 1.00 0.00 55 GLY A N 18
ATOM 18062 C CA . GLY A 1 55 ? -13.662 3.263 4.412 1.00 0.00 55 GLY A CA 18
ATOM 18063 C C . GLY A 1 55 ? -13.187 1.841 4.132 1.00 0.00 55 GLY A C 18
ATOM 18064 O O . GLY A 1 55 ? -13.651 0.880 4.714 1.00 0.00 55 GLY A O 18
ATOM 18068 N N . LEU A 1 56 ? -12.206 1.727 3.279 1.00 0.00 56 LEU A N 18
ATOM 18069 C CA . LEU A 1 56 ? -11.605 0.406 2.972 1.00 0.00 56 LEU A CA 18
ATOM 18070 C C . LEU A 1 56 ? -10.357 0.299 3.853 1.00 0.00 56 LEU A C 18
ATOM 18071 O O . LEU A 1 56 ? -10.340 0.816 4.952 1.00 0.00 56 LEU A O 18
ATOM 18087 N N . THR A 1 57 ? -9.299 -0.318 3.403 1.00 0.00 57 THR A N 18
ATOM 18088 C CA . THR A 1 57 ? -8.094 -0.363 4.272 1.00 0.00 57 THR A CA 18
ATOM 18089 C C . THR A 1 57 ? -6.943 0.364 3.587 1.00 0.00 57 THR A C 18
ATOM 18090 O O . THR A 1 57 ? -6.137 -0.242 2.915 1.00 0.00 57 THR A O 18
ATOM 18101 N N . VAL A 1 58 ? -6.827 1.643 3.784 1.00 0.00 58 VAL A N 18
ATOM 18102 C CA . VAL A 1 58 ? -5.692 2.368 3.170 1.00 0.00 58 VAL A CA 18
ATOM 18103 C C . VAL A 1 58 ? -4.722 2.770 4.254 1.00 0.00 58 VAL A C 18
ATOM 18104 O O . VAL A 1 58 ? -5.102 3.253 5.303 1.00 0.00 58 VAL A O 18
ATOM 18117 N N . PHE A 1 59 ? -3.474 2.637 3.985 1.00 0.00 59 PHE A N 18
ATOM 18118 C CA . PHE A 1 59 ? -2.470 3.073 4.962 1.00 0.00 59 PHE A CA 18
ATOM 18119 C C . PHE A 1 59 ? -1.592 4.073 4.227 1.00 0.00 59 PHE A C 18
ATOM 18120 O O . PHE A 1 59 ? -0.462 3.806 3.867 1.00 0.00 59 PHE A O 18
ATOM 18137 N N . CYS A 1 60 ? -2.154 5.219 3.971 1.00 0.00 60 CYS A N 18
ATOM 18138 C CA . CYS A 1 60 ? -1.432 6.283 3.222 1.00 0.00 60 CYS A CA 18
ATOM 18139 C C . CYS A 1 60 ? -0.530 7.032 4.205 1.00 0.00 60 CYS A C 18
ATOM 18140 O O . CYS A 1 60 ? -0.962 7.462 5.256 1.00 0.00 60 CYS A O 18
ATOM 18147 N N . CYS A 1 61 ? 0.729 7.163 3.888 1.00 0.00 61 CYS A N 18
ATOM 18148 C CA . CYS A 1 61 ? 1.664 7.854 4.833 1.00 0.00 61 CYS A CA 18
ATOM 18149 C C . CYS A 1 61 ? 2.541 8.862 4.091 1.00 0.00 61 CYS A C 18
ATOM 18150 O O . CYS A 1 61 ? 2.977 8.630 2.987 1.00 0.00 61 CYS A O 18
ATOM 18157 N N . THR A 1 62 ? 2.820 9.972 4.712 1.00 0.00 62 THR A N 18
ATOM 18158 C CA . THR A 1 62 ? 3.681 11.003 4.063 1.00 0.00 62 THR A CA 18
ATOM 18159 C C . THR A 1 62 ? 5.033 11.062 4.776 1.00 0.00 62 THR A C 18
ATOM 18160 O O . THR A 1 62 ? 5.397 12.071 5.347 1.00 0.00 62 THR A O 18
ATOM 18171 N N . THR A 1 63 ? 5.783 9.996 4.753 1.00 0.00 63 THR A N 18
ATOM 18172 C CA . THR A 1 63 ? 7.108 10.012 5.436 1.00 0.00 63 THR A CA 18
ATOM 18173 C C . THR A 1 63 ? 8.071 9.065 4.717 1.00 0.00 63 THR A C 18
ATOM 18174 O O . THR A 1 63 ? 7.660 8.173 4.001 1.00 0.00 63 THR A O 18
ATOM 18185 N N . ASP A 1 64 ? 9.350 9.250 4.903 1.00 0.00 64 ASP A N 18
ATOM 18186 C CA . ASP A 1 64 ? 10.332 8.355 4.230 1.00 0.00 64 ASP A CA 18
ATOM 18187 C C . ASP A 1 64 ? 9.995 6.903 4.571 1.00 0.00 64 ASP A C 18
ATOM 18188 O O . ASP A 1 64 ? 9.758 6.577 5.716 1.00 0.00 64 ASP A O 18
ATOM 18197 N N . ASN A 1 65 ? 9.975 6.035 3.587 1.00 0.00 65 ASN A N 18
ATOM 18198 C CA . ASN A 1 65 ? 9.648 4.597 3.844 1.00 0.00 65 ASN A CA 18
ATOM 18199 C C . ASN A 1 65 ? 8.637 4.477 4.993 1.00 0.00 65 ASN A C 18
ATOM 18200 O O . ASN A 1 65 ? 8.941 3.940 6.040 1.00 0.00 65 ASN A O 18
ATOM 18211 N N . CYS A 1 66 ? 7.442 4.979 4.816 1.00 0.00 66 CYS A N 18
ATOM 18212 C CA . CYS A 1 66 ? 6.433 4.895 5.913 1.00 0.00 66 CYS A CA 18
ATOM 18213 C C . CYS A 1 66 ? 5.288 3.962 5.507 1.00 0.00 66 CYS A C 18
ATOM 18214 O O . CYS A 1 66 ? 4.148 4.372 5.423 1.00 0.00 66 CYS A O 18
ATOM 18221 N N . ASN A 1 67 ? 5.575 2.711 5.265 1.00 0.00 67 ASN A N 18
ATOM 18222 C CA . ASN A 1 67 ? 4.491 1.761 4.877 1.00 0.00 67 ASN A CA 18
ATOM 18223 C C . ASN A 1 67 ? 4.983 0.321 5.051 1.00 0.00 67 ASN A C 18
ATOM 18224 O O . ASN A 1 67 ? 4.861 -0.497 4.162 1.00 0.00 67 ASN A O 18
ATOM 18235 N N . HIS A 1 68 ? 5.541 0.005 6.190 1.00 0.00 68 HIS A N 18
ATOM 18236 C CA . HIS A 1 68 ? 6.038 -1.378 6.415 1.00 0.00 68 HIS A CA 18
ATOM 18237 C C . HIS A 1 68 ? 4.884 -2.271 6.877 1.00 0.00 68 HIS A C 18
ATOM 18238 O O . HIS A 1 68 ? 3.832 -1.736 7.187 1.00 0.00 68 HIS A O 18
ATOM 18253 N N . MET A 1 1 ? 8.854 11.164 -3.703 1.00 0.00 1 MET A N 19
ATOM 18254 C CA . MET A 1 1 ? 9.191 10.968 -2.264 1.00 0.00 1 MET A CA 19
ATOM 18255 C C . MET A 1 1 ? 9.712 9.557 -2.047 1.00 0.00 1 MET A C 19
ATOM 18256 O O . MET A 1 1 ? 9.939 8.810 -2.977 1.00 0.00 1 MET A O 19
ATOM 18272 N N . GLN A 1 2 ? 9.877 9.181 -0.814 1.00 0.00 2 GLN A N 19
ATOM 18273 C CA . GLN A 1 2 ? 10.349 7.821 -0.515 1.00 0.00 2 GLN A CA 19
ATOM 18274 C C . GLN A 1 2 ? 9.322 7.156 0.390 1.00 0.00 2 GLN A C 19
ATOM 18275 O O . GLN A 1 2 ? 9.102 7.576 1.508 1.00 0.00 2 GLN A O 19
ATOM 18289 N N . CYS A 1 3 ? 8.681 6.129 -0.081 1.00 0.00 3 CYS A N 19
ATOM 18290 C CA . CYS A 1 3 ? 7.672 5.452 0.766 1.00 0.00 3 CYS A CA 19
ATOM 18291 C C . CYS A 1 3 ? 7.995 3.948 0.797 1.00 0.00 3 CYS A C 19
ATOM 18292 O O . CYS A 1 3 ? 8.977 3.513 0.233 1.00 0.00 3 CYS A O 19
ATOM 18299 N N . LYS A 1 4 ? 7.188 3.148 1.445 1.00 0.00 4 LYS A N 19
ATOM 18300 C CA . LYS A 1 4 ? 7.484 1.683 1.487 1.00 0.00 4 LYS A CA 19
ATOM 18301 C C . LYS A 1 4 ? 6.408 0.916 0.714 1.00 0.00 4 LYS A C 19
ATOM 18302 O O . LYS A 1 4 ? 5.341 0.637 1.225 1.00 0.00 4 LYS A O 19
ATOM 18321 N N . THR A 1 5 ? 6.679 0.576 -0.518 1.00 0.00 5 THR A N 19
ATOM 18322 C CA . THR A 1 5 ? 5.673 -0.169 -1.331 1.00 0.00 5 THR A CA 19
ATOM 18323 C C . THR A 1 5 ? 6.284 -1.477 -1.837 1.00 0.00 5 THR A C 19
ATOM 18324 O O . THR A 1 5 ? 6.256 -1.769 -3.016 1.00 0.00 5 THR A O 19
ATOM 18335 N N . CYS A 1 6 ? 6.831 -2.271 -0.958 1.00 0.00 6 CYS A N 19
ATOM 18336 C CA . CYS A 1 6 ? 7.435 -3.560 -1.397 1.00 0.00 6 CYS A CA 19
ATOM 18337 C C . CYS A 1 6 ? 6.313 -4.554 -1.735 1.00 0.00 6 CYS A C 19
ATOM 18338 O O . CYS A 1 6 ? 5.429 -4.250 -2.512 1.00 0.00 6 CYS A O 19
ATOM 18345 N N . SER A 1 7 ? 6.330 -5.734 -1.170 1.00 0.00 7 SER A N 19
ATOM 18346 C CA . SER A 1 7 ? 5.254 -6.717 -1.483 1.00 0.00 7 SER A CA 19
ATOM 18347 C C . SER A 1 7 ? 5.024 -7.636 -0.281 1.00 0.00 7 SER A C 19
ATOM 18348 O O . SER A 1 7 ? 5.049 -8.844 -0.401 1.00 0.00 7 SER A O 19
ATOM 18356 N N . PHE A 1 8 ? 4.794 -7.075 0.875 1.00 0.00 8 PHE A N 19
ATOM 18357 C CA . PHE A 1 8 ? 4.557 -7.926 2.078 1.00 0.00 8 PHE A CA 19
ATOM 18358 C C . PHE A 1 8 ? 4.043 -7.056 3.229 1.00 0.00 8 PHE A C 19
ATOM 18359 O O . PHE A 1 8 ? 3.693 -5.908 3.044 1.00 0.00 8 PHE A O 19
ATOM 18376 N N . TYR A 1 9 ? 3.991 -7.601 4.413 1.00 0.00 9 TYR A N 19
ATOM 18377 C CA . TYR A 1 9 ? 3.494 -6.812 5.580 1.00 0.00 9 TYR A CA 19
ATOM 18378 C C . TYR A 1 9 ? 4.616 -6.673 6.608 1.00 0.00 9 TYR A C 19
ATOM 18379 O O . TYR A 1 9 ? 4.403 -6.799 7.797 1.00 0.00 9 TYR A O 19
ATOM 18397 N N . THR A 1 10 ? 5.812 -6.424 6.157 1.00 0.00 10 THR A N 19
ATOM 18398 C CA . THR A 1 10 ? 6.950 -6.287 7.107 1.00 0.00 10 THR A CA 19
ATOM 18399 C C . THR A 1 10 ? 8.230 -6.021 6.316 1.00 0.00 10 THR A C 19
ATOM 18400 O O . THR A 1 10 ? 9.092 -6.870 6.204 1.00 0.00 10 THR A O 19
ATOM 18411 N N . CYS A 1 11 ? 8.359 -4.853 5.756 1.00 0.00 11 CYS A N 19
ATOM 18412 C CA . CYS A 1 11 ? 9.581 -4.544 4.966 1.00 0.00 11 CYS A CA 19
ATOM 18413 C C . CYS A 1 11 ? 10.470 -3.570 5.747 1.00 0.00 11 CYS A C 19
ATOM 18414 O O . CYS A 1 11 ? 10.209 -2.383 5.774 1.00 0.00 11 CYS A O 19
ATOM 18421 N N . PRO A 1 12 ? 11.505 -4.102 6.352 1.00 0.00 12 PRO A N 19
ATOM 18422 C CA . PRO A 1 12 ? 12.463 -3.301 7.132 1.00 0.00 12 PRO A CA 19
ATOM 18423 C C . PRO A 1 12 ? 13.369 -2.524 6.179 1.00 0.00 12 PRO A C 19
ATOM 18424 O O . PRO A 1 12 ? 14.056 -1.599 6.566 1.00 0.00 12 PRO A O 19
ATOM 18435 N N . ASN A 1 13 ? 13.362 -2.892 4.929 1.00 0.00 13 ASN A N 19
ATOM 18436 C CA . ASN A 1 13 ? 14.207 -2.175 3.933 1.00 0.00 13 ASN A CA 19
ATOM 18437 C C . ASN A 1 13 ? 13.543 -0.837 3.593 1.00 0.00 13 ASN A C 19
ATOM 18438 O O . ASN A 1 13 ? 12.955 -0.196 4.442 1.00 0.00 13 ASN A O 19
ATOM 18449 N N . SER A 1 14 ? 13.625 -0.409 2.363 1.00 0.00 14 SER A N 19
ATOM 18450 C CA . SER A 1 14 ? 12.989 0.887 1.985 1.00 0.00 14 SER A CA 19
ATOM 18451 C C . SER A 1 14 ? 12.693 0.890 0.483 1.00 0.00 14 SER A C 19
ATOM 18452 O O . SER A 1 14 ? 13.090 -0.003 -0.238 1.00 0.00 14 SER A O 19
ATOM 18460 N N . GLU A 1 15 ? 11.999 1.887 0.005 1.00 0.00 15 GLU A N 19
ATOM 18461 C CA . GLU A 1 15 ? 11.682 1.941 -1.450 1.00 0.00 15 GLU A CA 19
ATOM 18462 C C . GLU A 1 15 ? 11.372 3.382 -1.862 1.00 0.00 15 GLU A C 19
ATOM 18463 O O . GLU A 1 15 ? 10.241 3.828 -1.802 1.00 0.00 15 GLU A O 19
ATOM 18475 N N . THR A 1 16 ? 12.367 4.115 -2.278 1.00 0.00 16 THR A N 19
ATOM 18476 C CA . THR A 1 16 ? 12.131 5.524 -2.696 1.00 0.00 16 THR A CA 19
ATOM 18477 C C . THR A 1 16 ? 11.197 5.549 -3.909 1.00 0.00 16 THR A C 19
ATOM 18478 O O . THR A 1 16 ? 11.564 5.141 -4.994 1.00 0.00 16 THR A O 19
ATOM 18489 N N . CYS A 1 17 ? 9.992 6.022 -3.737 1.00 0.00 17 CYS A N 19
ATOM 18490 C CA . CYS A 1 17 ? 9.041 6.068 -4.883 1.00 0.00 17 CYS A CA 19
ATOM 18491 C C . CYS A 1 17 ? 9.760 6.602 -6.126 1.00 0.00 17 CYS A C 19
ATOM 18492 O O . CYS A 1 17 ? 10.779 7.255 -6.019 1.00 0.00 17 CYS A O 19
ATOM 18499 N N . PRO A 1 18 ? 9.209 6.290 -7.273 1.00 0.00 18 PRO A N 19
ATOM 18500 C CA . PRO A 1 18 ? 9.776 6.705 -8.570 1.00 0.00 18 PRO A CA 19
ATOM 18501 C C . PRO A 1 18 ? 9.405 8.157 -8.907 1.00 0.00 18 PRO A C 19
ATOM 18502 O O . PRO A 1 18 ? 8.474 8.718 -8.365 1.00 0.00 18 PRO A O 19
ATOM 18513 N N . ASP A 1 19 ? 10.127 8.754 -9.820 1.00 0.00 19 ASP A N 19
ATOM 18514 C CA . ASP A 1 19 ? 9.832 10.159 -10.234 1.00 0.00 19 ASP A CA 19
ATOM 18515 C C . ASP A 1 19 ? 9.456 11.016 -9.023 1.00 0.00 19 ASP A C 19
ATOM 18516 O O . ASP A 1 19 ? 9.785 10.705 -7.897 1.00 0.00 19 ASP A O 19
ATOM 18525 N N . GLY A 1 20 ? 8.767 12.101 -9.264 1.00 0.00 20 GLY A N 19
ATOM 18526 C CA . GLY A 1 20 ? 8.351 13.007 -8.158 1.00 0.00 20 GLY A CA 19
ATOM 18527 C C . GLY A 1 20 ? 7.075 12.468 -7.521 1.00 0.00 20 GLY A C 19
ATOM 18528 O O . GLY A 1 20 ? 6.016 13.053 -7.627 1.00 0.00 20 GLY A O 19
ATOM 18532 N N . LYS A 1 21 ? 7.174 11.355 -6.857 1.00 0.00 21 LYS A N 19
ATOM 18533 C CA . LYS A 1 21 ? 5.980 10.767 -6.206 1.00 0.00 21 LYS A CA 19
ATOM 18534 C C . LYS A 1 21 ? 5.708 11.521 -4.911 1.00 0.00 21 LYS A C 19
ATOM 18535 O O . LYS A 1 21 ? 6.214 12.607 -4.711 1.00 0.00 21 LYS A O 19
ATOM 18554 N N . ASN A 1 22 ? 4.914 10.978 -4.027 1.00 0.00 22 ASN A N 19
ATOM 18555 C CA . ASN A 1 22 ? 4.641 11.732 -2.769 1.00 0.00 22 ASN A CA 19
ATOM 18556 C C . ASN A 1 22 ? 4.131 10.836 -1.630 1.00 0.00 22 ASN A C 19
ATOM 18557 O O . ASN A 1 22 ? 4.211 11.214 -0.478 1.00 0.00 22 ASN A O 19
ATOM 18568 N N . ILE A 1 23 ? 3.586 9.677 -1.898 1.00 0.00 23 ILE A N 19
ATOM 18569 C CA . ILE A 1 23 ? 3.076 8.861 -0.753 1.00 0.00 23 ILE A CA 19
ATOM 18570 C C . ILE A 1 23 ? 3.032 7.368 -1.082 1.00 0.00 23 ILE A C 19
ATOM 18571 O O . ILE A 1 23 ? 3.004 6.959 -2.217 1.00 0.00 23 ILE A O 19
ATOM 18587 N N . CYS A 1 24 ? 2.911 6.570 -0.055 1.00 0.00 24 CYS A N 19
ATOM 18588 C CA . CYS A 1 24 ? 2.741 5.110 -0.237 1.00 0.00 24 CYS A CA 19
ATOM 18589 C C . CYS A 1 24 ? 1.254 4.824 -0.120 1.00 0.00 24 CYS A C 19
ATOM 18590 O O . CYS A 1 24 ? 0.527 5.575 0.498 1.00 0.00 24 CYS A O 19
ATOM 18597 N N . VAL A 1 25 ? 0.777 3.765 -0.684 1.00 0.00 25 VAL A N 19
ATOM 18598 C CA . VAL A 1 25 ? -0.674 3.501 -0.561 1.00 0.00 25 VAL A CA 19
ATOM 18599 C C . VAL A 1 25 ? -0.929 2.004 -0.466 1.00 0.00 25 VAL A C 19
ATOM 18600 O O . VAL A 1 25 ? -0.917 1.286 -1.445 1.00 0.00 25 VAL A O 19
ATOM 18613 N N . LYS A 1 26 ? -1.162 1.525 0.722 1.00 0.00 26 LYS A N 19
ATOM 18614 C CA . LYS A 1 26 ? -1.420 0.075 0.889 1.00 0.00 26 LYS A CA 19
ATOM 18615 C C . LYS A 1 26 ? -2.860 -0.129 1.351 1.00 0.00 26 LYS A C 19
ATOM 18616 O O . LYS A 1 26 ? -3.261 0.339 2.399 1.00 0.00 26 LYS A O 19
ATOM 18635 N N . ARG A 1 27 ? -3.642 -0.825 0.574 1.00 0.00 27 ARG A N 19
ATOM 18636 C CA . ARG A 1 27 ? -5.061 -1.062 0.963 1.00 0.00 27 ARG A CA 19
ATOM 18637 C C . ARG A 1 27 ? -5.206 -2.497 1.465 1.00 0.00 27 ARG A C 19
ATOM 18638 O O . ARG A 1 27 ? -4.319 -3.312 1.301 1.00 0.00 27 ARG A O 19
ATOM 18659 N N . SER A 1 28 ? -6.315 -2.818 2.073 1.00 0.00 28 SER A N 19
ATOM 18660 C CA . SER A 1 28 ? -6.500 -4.202 2.580 1.00 0.00 28 SER A CA 19
ATOM 18661 C C . SER A 1 28 ? -7.993 -4.539 2.651 1.00 0.00 28 SER A C 19
ATOM 18662 O O . SER A 1 28 ? -8.786 -3.801 3.212 1.00 0.00 28 SER A O 19
ATOM 18670 N N . TRP A 1 29 ? -8.366 -5.657 2.078 1.00 0.00 29 TRP A N 19
ATOM 18671 C CA . TRP A 1 29 ? -9.792 -6.087 2.096 1.00 0.00 29 TRP A CA 19
ATOM 18672 C C . TRP A 1 29 ? -9.851 -7.604 2.066 1.00 0.00 29 TRP A C 19
ATOM 18673 O O . TRP A 1 29 ? -8.881 -8.261 1.766 1.00 0.00 29 TRP A O 19
ATOM 18694 N N . THR A 1 30 ? -10.987 -8.158 2.366 1.00 0.00 30 THR A N 19
ATOM 18695 C CA . THR A 1 30 ? -11.128 -9.637 2.356 1.00 0.00 30 THR A CA 19
ATOM 18696 C C . THR A 1 30 ? -11.799 -10.080 1.052 1.00 0.00 30 THR A C 19
ATOM 18697 O O . THR A 1 30 ? -11.879 -11.253 0.746 1.00 0.00 30 THR A O 19
ATOM 18708 N N . ALA A 1 31 ? -12.285 -9.143 0.287 1.00 0.00 31 ALA A N 19
ATOM 18709 C CA . ALA A 1 31 ? -12.961 -9.486 -0.999 1.00 0.00 31 ALA A CA 19
ATOM 18710 C C . ALA A 1 31 ? -12.013 -10.279 -1.900 1.00 0.00 31 ALA A C 19
ATOM 18711 O O . ALA A 1 31 ? -10.904 -10.607 -1.525 1.00 0.00 31 ALA A O 19
ATOM 18718 N N . VAL A 1 32 ? -12.450 -10.579 -3.093 1.00 0.00 32 VAL A N 19
ATOM 18719 C CA . VAL A 1 32 ? -11.596 -11.343 -4.042 1.00 0.00 32 VAL A CA 19
ATOM 18720 C C . VAL A 1 32 ? -11.904 -10.886 -5.469 1.00 0.00 32 VAL A C 19
ATOM 18721 O O . VAL A 1 32 ? -13.046 -10.678 -5.830 1.00 0.00 32 VAL A O 19
ATOM 18734 N N . ARG A 1 33 ? -10.898 -10.720 -6.284 1.00 0.00 33 ARG A N 19
ATOM 18735 C CA . ARG A 1 33 ? -11.143 -10.271 -7.684 1.00 0.00 33 ARG A CA 19
ATOM 18736 C C . ARG A 1 33 ? -10.895 -11.435 -8.650 1.00 0.00 33 ARG A C 19
ATOM 18737 O O . ARG A 1 33 ? -11.755 -12.266 -8.864 1.00 0.00 33 ARG A O 19
ATOM 18758 N N . GLY A 1 34 ? -9.729 -11.506 -9.237 1.00 0.00 34 GLY A N 19
ATOM 18759 C CA . GLY A 1 34 ? -9.442 -12.620 -10.184 1.00 0.00 34 GLY A CA 19
ATOM 18760 C C . GLY A 1 34 ? -9.350 -13.931 -9.403 1.00 0.00 34 GLY A C 19
ATOM 18761 O O . GLY A 1 34 ? -10.274 -14.720 -9.385 1.00 0.00 34 GLY A O 19
ATOM 18765 N N . ASP A 1 35 ? -8.243 -14.168 -8.755 1.00 0.00 35 ASP A N 19
ATOM 18766 C CA . ASP A 1 35 ? -8.090 -15.425 -7.972 1.00 0.00 35 ASP A CA 19
ATOM 18767 C C . ASP A 1 35 ? -7.305 -15.132 -6.692 1.00 0.00 35 ASP A C 19
ATOM 18768 O O . ASP A 1 35 ? -6.750 -16.019 -6.073 1.00 0.00 35 ASP A O 19
ATOM 18777 N N . GLY A 1 36 ? -7.255 -13.891 -6.287 1.00 0.00 36 GLY A N 19
ATOM 18778 C CA . GLY A 1 36 ? -6.510 -13.541 -5.047 1.00 0.00 36 GLY A CA 19
ATOM 18779 C C . GLY A 1 36 ? -7.112 -14.302 -3.860 1.00 0.00 36 GLY A C 19
ATOM 18780 O O . GLY A 1 36 ? -8.146 -14.927 -3.989 1.00 0.00 36 GLY A O 19
ATOM 18784 N N . PRO A 1 37 ? -6.443 -14.224 -2.739 1.00 0.00 37 PRO A N 19
ATOM 18785 C CA . PRO A 1 37 ? -6.883 -14.897 -1.503 1.00 0.00 37 PRO A CA 19
ATOM 18786 C C . PRO A 1 37 ? -8.007 -14.102 -0.830 1.00 0.00 37 PRO A C 19
ATOM 18787 O O . PRO A 1 37 ? -8.647 -13.271 -1.443 1.00 0.00 37 PRO A O 19
ATOM 18798 N N . LYS A 1 38 ? -8.248 -14.353 0.428 1.00 0.00 38 LYS A N 19
ATOM 18799 C CA . LYS A 1 38 ? -9.326 -13.614 1.145 1.00 0.00 38 LYS A CA 19
ATOM 18800 C C . LYS A 1 38 ? -8.869 -12.179 1.413 1.00 0.00 38 LYS A C 19
ATOM 18801 O O . LYS A 1 38 ? -9.322 -11.242 0.783 1.00 0.00 38 LYS A O 19
ATOM 18820 N N . ARG A 1 39 ? -7.971 -12.002 2.341 1.00 0.00 39 ARG A N 19
ATOM 18821 C CA . ARG A 1 39 ? -7.476 -10.636 2.653 1.00 0.00 39 ARG A CA 19
ATOM 18822 C C . ARG A 1 39 ? -6.453 -10.222 1.599 1.00 0.00 39 ARG A C 19
ATOM 18823 O O . ARG A 1 39 ? -5.266 -10.424 1.755 1.00 0.00 39 ARG A O 19
ATOM 18844 N N . GLU A 1 40 ? -6.907 -9.637 0.525 1.00 0.00 40 GLU A N 19
ATOM 18845 C CA . GLU A 1 40 ? -5.954 -9.203 -0.537 1.00 0.00 40 GLU A CA 19
ATOM 18846 C C . GLU A 1 40 ? -5.578 -7.744 -0.300 1.00 0.00 40 GLU A C 19
ATOM 18847 O O . GLU A 1 40 ? -6.430 -6.895 -0.166 1.00 0.00 40 GLU A O 19
ATOM 18859 N N . ILE A 1 41 ? -4.312 -7.442 -0.257 1.00 0.00 41 ILE A N 19
ATOM 18860 C CA . ILE A 1 41 ? -3.903 -6.028 -0.046 1.00 0.00 41 ILE A CA 19
ATOM 18861 C C . ILE A 1 41 ? -3.220 -5.522 -1.313 1.00 0.00 41 ILE A C 19
ATOM 18862 O O . ILE A 1 41 ? -3.298 -6.135 -2.358 1.00 0.00 41 ILE A O 19
ATOM 18878 N N . ARG A 1 42 ? -2.556 -4.408 -1.234 1.00 0.00 42 ARG A N 19
ATOM 18879 C CA . ARG A 1 42 ? -1.876 -3.866 -2.442 1.00 0.00 42 ARG A CA 19
ATOM 18880 C C . ARG A 1 42 ? -1.004 -2.681 -2.034 1.00 0.00 42 ARG A C 19
ATOM 18881 O O . ARG A 1 42 ? -1.089 -2.202 -0.925 1.00 0.00 42 ARG A O 19
ATOM 18902 N N . ARG A 1 43 ? -0.170 -2.202 -2.916 1.00 0.00 43 ARG A N 19
ATOM 18903 C CA . ARG A 1 43 ? 0.697 -1.039 -2.565 1.00 0.00 43 ARG A CA 19
ATOM 18904 C C . ARG A 1 43 ? 0.957 -0.201 -3.819 1.00 0.00 43 ARG A C 19
ATOM 18905 O O . ARG A 1 43 ? 0.973 -0.705 -4.923 1.00 0.00 43 ARG A O 19
ATOM 18926 N N . GLU A 1 44 ? 1.163 1.077 -3.655 1.00 0.00 44 GLU A N 19
ATOM 18927 C CA . GLU A 1 44 ? 1.424 1.951 -4.833 1.00 0.00 44 GLU A CA 19
ATOM 18928 C C . GLU A 1 44 ? 1.870 3.332 -4.346 1.00 0.00 44 GLU A C 19
ATOM 18929 O O . GLU A 1 44 ? 1.889 3.601 -3.162 1.00 0.00 44 GLU A O 19
ATOM 18941 N N . CYS A 1 45 ? 2.231 4.210 -5.242 1.00 0.00 45 CYS A N 19
ATOM 18942 C CA . CYS A 1 45 ? 2.670 5.566 -4.805 1.00 0.00 45 CYS A CA 19
ATOM 18943 C C . CYS A 1 45 ? 1.726 6.629 -5.376 1.00 0.00 45 CYS A C 19
ATOM 18944 O O . CYS A 1 45 ? 1.373 6.601 -6.539 1.00 0.00 45 CYS A O 19
ATOM 18951 N N . ALA A 1 46 ? 1.306 7.560 -4.560 1.00 0.00 46 ALA A N 19
ATOM 18952 C CA . ALA A 1 46 ? 0.375 8.621 -5.042 1.00 0.00 46 ALA A CA 19
ATOM 18953 C C . ALA A 1 46 ? 0.410 9.814 -4.088 1.00 0.00 46 ALA A C 19
ATOM 18954 O O . ALA A 1 46 ? 1.362 10.020 -3.364 1.00 0.00 46 ALA A O 19
ATOM 18961 N N . ALA A 1 47 ? -0.641 10.586 -4.074 1.00 0.00 47 ALA A N 19
ATOM 18962 C CA . ALA A 1 47 ? -0.705 11.755 -3.152 1.00 0.00 47 ALA A CA 19
ATOM 18963 C C . ALA A 1 47 ? -1.231 11.267 -1.802 1.00 0.00 47 ALA A C 19
ATOM 18964 O O . ALA A 1 47 ? -0.786 11.687 -0.754 1.00 0.00 47 ALA A O 19
ATOM 18971 N N . THR A 1 48 ? -2.163 10.353 -1.834 1.00 0.00 48 THR A N 19
ATOM 18972 C CA . THR A 1 48 ? -2.723 9.780 -0.576 1.00 0.00 48 THR A CA 19
ATOM 18973 C C . THR A 1 48 ? -2.783 8.276 -0.740 1.00 0.00 48 THR A C 19
ATOM 18974 O O . THR A 1 48 ? -1.972 7.529 -0.236 1.00 0.00 48 THR A O 19
ATOM 18985 N N . CYS A 1 49 ? -3.768 7.851 -1.452 1.00 0.00 49 CYS A N 19
ATOM 18986 C CA . CYS A 1 49 ? -3.983 6.407 -1.696 1.00 0.00 49 CYS A CA 19
ATOM 18987 C C . CYS A 1 49 ? -4.836 6.267 -2.968 1.00 0.00 49 CYS A C 19
ATOM 18988 O O . CYS A 1 49 ? -5.281 7.263 -3.502 1.00 0.00 49 CYS A O 19
ATOM 18995 N N . PRO A 1 50 ? -5.063 5.054 -3.423 1.00 0.00 50 PRO A N 19
ATOM 18996 C CA . PRO A 1 50 ? -5.886 4.829 -4.629 1.00 0.00 50 PRO A CA 19
ATOM 18997 C C . PRO A 1 50 ? -7.319 5.309 -4.373 1.00 0.00 50 PRO A C 19
ATOM 18998 O O . PRO A 1 50 ? -7.612 5.798 -3.301 1.00 0.00 50 PRO A O 19
ATOM 19009 N N . PRO A 1 51 ? -8.169 5.192 -5.363 1.00 0.00 51 PRO A N 19
ATOM 19010 C CA . PRO A 1 51 ? -9.563 5.653 -5.246 1.00 0.00 51 PRO A CA 19
ATOM 19011 C C . PRO A 1 51 ? -10.334 4.767 -4.289 1.00 0.00 51 PRO A C 19
ATOM 19012 O O . PRO A 1 51 ? -10.916 3.771 -4.671 1.00 0.00 51 PRO A O 19
ATOM 19023 N N . SER A 1 52 ? -10.352 5.127 -3.049 1.00 0.00 52 SER A N 19
ATOM 19024 C CA . SER A 1 52 ? -11.095 4.317 -2.065 1.00 0.00 52 SER A CA 19
ATOM 19025 C C . SER A 1 52 ? -11.944 5.251 -1.206 1.00 0.00 52 SER A C 19
ATOM 19026 O O . SER A 1 52 ? -11.693 6.437 -1.133 1.00 0.00 52 SER A O 19
ATOM 19034 N N . LYS A 1 53 ? -12.932 4.734 -0.538 1.00 0.00 53 LYS A N 19
ATOM 19035 C CA . LYS A 1 53 ? -13.771 5.609 0.327 1.00 0.00 53 LYS A CA 19
ATOM 19036 C C . LYS A 1 53 ? -13.326 5.430 1.778 1.00 0.00 53 LYS A C 19
ATOM 19037 O O . LYS A 1 53 ? -13.887 6.006 2.688 1.00 0.00 53 LYS A O 19
ATOM 19056 N N . LEU A 1 54 ? -12.325 4.619 1.989 1.00 0.00 54 LEU A N 19
ATOM 19057 C CA . LEU A 1 54 ? -11.820 4.361 3.362 1.00 0.00 54 LEU A CA 19
ATOM 19058 C C . LEU A 1 54 ? -12.707 3.323 4.043 1.00 0.00 54 LEU A C 19
ATOM 19059 O O . LEU A 1 54 ? -12.344 2.754 5.053 1.00 0.00 54 LEU A O 19
ATOM 19075 N N . GLY A 1 55 ? -13.852 3.039 3.486 1.00 0.00 55 GLY A N 19
ATOM 19076 C CA . GLY A 1 55 ? -14.718 2.002 4.100 1.00 0.00 55 GLY A CA 19
ATOM 19077 C C . GLY A 1 55 ? -13.884 0.730 4.142 1.00 0.00 55 GLY A C 19
ATOM 19078 O O . GLY A 1 55 ? -14.040 -0.117 4.999 1.00 0.00 55 GLY A O 19
ATOM 19082 N N . LEU A 1 56 ? -12.955 0.630 3.229 1.00 0.00 56 LEU A N 19
ATOM 19083 C CA . LEU A 1 56 ? -12.044 -0.535 3.202 1.00 0.00 56 LEU A CA 19
ATOM 19084 C C . LEU A 1 56 ? -10.848 -0.168 4.082 1.00 0.00 56 LEU A C 19
ATOM 19085 O O . LEU A 1 56 ? -11.000 0.561 5.041 1.00 0.00 56 LEU A O 19
ATOM 19101 N N . THR A 1 57 ? -9.660 -0.630 3.794 1.00 0.00 57 THR A N 19
ATOM 19102 C CA . THR A 1 57 ? -8.529 -0.231 4.676 1.00 0.00 57 THR A CA 19
ATOM 19103 C C . THR A 1 57 ? -7.402 0.409 3.866 1.00 0.00 57 THR A C 19
ATOM 19104 O O . THR A 1 57 ? -6.507 -0.266 3.409 1.00 0.00 57 THR A O 19
ATOM 19115 N N . VAL A 1 58 ? -7.409 1.709 3.723 1.00 0.00 58 VAL A N 19
ATOM 19116 C CA . VAL A 1 58 ? -6.303 2.374 2.982 1.00 0.00 58 VAL A CA 19
ATOM 19117 C C . VAL A 1 58 ? -5.280 2.875 3.991 1.00 0.00 58 VAL A C 19
ATOM 19118 O O . VAL A 1 58 ? -5.610 3.186 5.118 1.00 0.00 58 VAL A O 19
ATOM 19131 N N . PHE A 1 59 ? -4.047 2.983 3.600 1.00 0.00 59 PHE A N 19
ATOM 19132 C CA . PHE A 1 59 ? -3.030 3.493 4.548 1.00 0.00 59 PHE A CA 19
ATOM 19133 C C . PHE A 1 59 ? -2.029 4.367 3.795 1.00 0.00 59 PHE A C 19
ATOM 19134 O O . PHE A 1 59 ? -1.014 3.901 3.315 1.00 0.00 59 PHE A O 19
ATOM 19151 N N . CYS A 1 60 ? -2.313 5.636 3.691 1.00 0.00 60 CYS A N 19
ATOM 19152 C CA . CYS A 1 60 ? -1.385 6.556 2.977 1.00 0.00 60 CYS A CA 19
ATOM 19153 C C . CYS A 1 60 ? -0.302 7.009 3.949 1.00 0.00 60 CYS A C 19
ATOM 19154 O O . CYS A 1 60 ? -0.575 7.342 5.086 1.00 0.00 60 CYS A O 19
ATOM 19161 N N . CYS A 1 61 ? 0.919 7.037 3.513 1.00 0.00 61 CYS A N 19
ATOM 19162 C CA . CYS A 1 61 ? 2.013 7.488 4.423 1.00 0.00 61 CYS A CA 19
ATOM 19163 C C . CYS A 1 61 ? 2.807 8.606 3.755 1.00 0.00 61 CYS A C 19
ATOM 19164 O O . CYS A 1 61 ? 2.899 8.682 2.548 1.00 0.00 61 CYS A O 19
ATOM 19171 N N . THR A 1 62 ? 3.383 9.474 4.536 1.00 0.00 62 THR A N 19
ATOM 19172 C CA . THR A 1 62 ? 4.174 10.595 3.956 1.00 0.00 62 THR A CA 19
ATOM 19173 C C . THR A 1 62 ? 5.505 10.722 4.701 1.00 0.00 62 THR A C 19
ATOM 19174 O O . THR A 1 62 ? 5.712 11.643 5.466 1.00 0.00 62 THR A O 19
ATOM 19185 N N . THR A 1 63 ? 6.408 9.806 4.487 1.00 0.00 63 THR A N 19
ATOM 19186 C CA . THR A 1 63 ? 7.723 9.880 5.186 1.00 0.00 63 THR A CA 19
ATOM 19187 C C . THR A 1 63 ? 8.709 8.907 4.536 1.00 0.00 63 THR A C 19
ATOM 19188 O O . THR A 1 63 ? 8.321 7.919 3.945 1.00 0.00 63 THR A O 19
ATOM 19199 N N . ASP A 1 64 ? 9.983 9.178 4.643 1.00 0.00 64 ASP A N 19
ATOM 19200 C CA . ASP A 1 64 ? 10.996 8.267 4.036 1.00 0.00 64 ASP A CA 19
ATOM 19201 C C . ASP A 1 64 ? 10.605 6.815 4.322 1.00 0.00 64 ASP A C 19
ATOM 19202 O O . ASP A 1 64 ? 10.484 6.418 5.463 1.00 0.00 64 ASP A O 19
ATOM 19211 N N . ASN A 1 65 ? 10.409 6.034 3.286 1.00 0.00 65 ASN A N 19
ATOM 19212 C CA . ASN A 1 65 ? 10.014 4.598 3.451 1.00 0.00 65 ASN A CA 19
ATOM 19213 C C . ASN A 1 65 ? 9.245 4.399 4.764 1.00 0.00 65 ASN A C 19
ATOM 19214 O O . ASN A 1 65 ? 9.823 4.087 5.787 1.00 0.00 65 ASN A O 19
ATOM 19225 N N . CYS A 1 66 ? 7.950 4.581 4.754 1.00 0.00 66 CYS A N 19
ATOM 19226 C CA . CYS A 1 66 ? 7.171 4.404 6.015 1.00 0.00 66 CYS A CA 19
ATOM 19227 C C . CYS A 1 66 ? 5.875 3.639 5.734 1.00 0.00 66 CYS A C 19
ATOM 19228 O O . CYS A 1 66 ? 4.801 4.203 5.727 1.00 0.00 66 CYS A O 19
ATOM 19235 N N . ASN A 1 67 ? 5.964 2.357 5.514 1.00 0.00 67 ASN A N 19
ATOM 19236 C CA . ASN A 1 67 ? 4.733 1.561 5.246 1.00 0.00 67 ASN A CA 19
ATOM 19237 C C . ASN A 1 67 ? 5.013 0.083 5.518 1.00 0.00 67 ASN A C 19
ATOM 19238 O O . ASN A 1 67 ? 4.348 -0.791 5.000 1.00 0.00 67 ASN A O 19
ATOM 19249 N N . HIS A 1 68 ? 5.996 -0.205 6.327 1.00 0.00 68 HIS A N 19
ATOM 19250 C CA . HIS A 1 68 ? 6.315 -1.626 6.625 1.00 0.00 68 HIS A CA 19
ATOM 19251 C C . HIS A 1 68 ? 5.222 -2.218 7.518 1.00 0.00 68 HIS A C 19
ATOM 19252 O O . HIS A 1 68 ? 4.894 -3.378 7.328 1.00 0.00 68 HIS A O 19
ATOM 19267 N N . MET A 1 1 ? 11.032 12.475 -2.426 1.00 0.00 1 MET A N 20
ATOM 19268 C CA . MET A 1 1 ? 10.247 11.853 -1.323 1.00 0.00 1 MET A CA 20
ATOM 19269 C C . MET A 1 1 ? 10.671 10.394 -1.161 1.00 0.00 1 MET A C 20
ATOM 19270 O O . MET A 1 1 ? 11.555 9.915 -1.840 1.00 0.00 1 MET A O 20
ATOM 19286 N N . GLN A 1 2 ? 10.042 9.684 -0.266 1.00 0.00 2 GLN A N 20
ATOM 19287 C CA . GLN A 1 2 ? 10.394 8.255 -0.049 1.00 0.00 2 GLN A CA 20
ATOM 19288 C C . GLN A 1 2 ? 9.199 7.539 0.570 1.00 0.00 2 GLN A C 20
ATOM 19289 O O . GLN A 1 2 ? 8.634 7.977 1.552 1.00 0.00 2 GLN A O 20
ATOM 19303 N N . CYS A 1 3 ? 8.805 6.444 -0.006 1.00 0.00 3 CYS A N 20
ATOM 19304 C CA . CYS A 1 3 ? 7.636 5.696 0.538 1.00 0.00 3 CYS A CA 20
ATOM 19305 C C . CYS A 1 3 ? 7.784 4.208 0.222 1.00 0.00 3 CYS A C 20
ATOM 19306 O O . CYS A 1 3 ? 7.945 3.815 -0.917 1.00 0.00 3 CYS A O 20
ATOM 19313 N N . LYS A 1 4 ? 7.742 3.381 1.230 1.00 0.00 4 LYS A N 20
ATOM 19314 C CA . LYS A 1 4 ? 7.892 1.916 1.005 1.00 0.00 4 LYS A CA 20
ATOM 19315 C C . LYS A 1 4 ? 6.772 1.408 0.097 1.00 0.00 4 LYS A C 20
ATOM 19316 O O . LYS A 1 4 ? 5.635 1.825 0.197 1.00 0.00 4 LYS A O 20
ATOM 19335 N N . THR A 1 5 ? 7.088 0.500 -0.784 1.00 0.00 5 THR A N 20
ATOM 19336 C CA . THR A 1 5 ? 6.053 -0.054 -1.700 1.00 0.00 5 THR A CA 20
ATOM 19337 C C . THR A 1 5 ? 6.409 -1.503 -2.034 1.00 0.00 5 THR A C 20
ATOM 19338 O O . THR A 1 5 ? 6.459 -1.893 -3.183 1.00 0.00 5 THR A O 20
ATOM 19349 N N . CYS A 1 6 ? 6.670 -2.302 -1.035 1.00 0.00 6 CYS A N 20
ATOM 19350 C CA . CYS A 1 6 ? 7.037 -3.724 -1.286 1.00 0.00 6 CYS A CA 20
ATOM 19351 C C . CYS A 1 6 ? 5.815 -4.497 -1.784 1.00 0.00 6 CYS A C 20
ATOM 19352 O O . CYS A 1 6 ? 4.806 -3.924 -2.145 1.00 0.00 6 CYS A O 20
ATOM 19359 N N . SER A 1 7 ? 5.901 -5.800 -1.807 1.00 0.00 7 SER A N 20
ATOM 19360 C CA . SER A 1 7 ? 4.751 -6.620 -2.280 1.00 0.00 7 SER A CA 20
ATOM 19361 C C . SER A 1 7 ? 4.202 -7.452 -1.118 1.00 0.00 7 SER A C 20
ATOM 19362 O O . SER A 1 7 ? 3.412 -8.355 -1.308 1.00 0.00 7 SER A O 20
ATOM 19370 N N . PHE A 1 8 ? 4.613 -7.154 0.083 1.00 0.00 8 PHE A N 20
ATOM 19371 C CA . PHE A 1 8 ? 4.115 -7.927 1.255 1.00 0.00 8 PHE A CA 20
ATOM 19372 C C . PHE A 1 8 ? 3.150 -7.050 2.062 1.00 0.00 8 PHE A C 20
ATOM 19373 O O . PHE A 1 8 ? 2.796 -5.965 1.649 1.00 0.00 8 PHE A O 20
ATOM 19390 N N . TYR A 1 9 ? 2.723 -7.507 3.209 1.00 0.00 9 TYR A N 20
ATOM 19391 C CA . TYR A 1 9 ? 1.783 -6.685 4.031 1.00 0.00 9 TYR A CA 20
ATOM 19392 C C . TYR A 1 9 ? 2.569 -5.915 5.090 1.00 0.00 9 TYR A C 20
ATOM 19393 O O . TYR A 1 9 ? 2.001 -5.266 5.945 1.00 0.00 9 TYR A O 20
ATOM 19411 N N . THR A 1 10 ? 3.869 -5.986 5.049 1.00 0.00 10 THR A N 20
ATOM 19412 C CA . THR A 1 10 ? 4.677 -5.261 6.066 1.00 0.00 10 THR A CA 20
ATOM 19413 C C . THR A 1 10 ? 6.163 -5.408 5.743 1.00 0.00 10 THR A C 20
ATOM 19414 O O . THR A 1 10 ? 6.761 -6.438 5.983 1.00 0.00 10 THR A O 20
ATOM 19425 N N . CYS A 1 11 ? 6.767 -4.386 5.207 1.00 0.00 11 CYS A N 20
ATOM 19426 C CA . CYS A 1 11 ? 8.217 -4.471 4.880 1.00 0.00 11 CYS A CA 20
ATOM 19427 C C . CYS A 1 11 ? 8.982 -3.429 5.705 1.00 0.00 11 CYS A C 20
ATOM 19428 O O . CYS A 1 11 ? 8.759 -2.244 5.555 1.00 0.00 11 CYS A O 20
ATOM 19435 N N . PRO A 1 12 ? 9.866 -3.899 6.551 1.00 0.00 12 PRO A N 20
ATOM 19436 C CA . PRO A 1 12 ? 10.679 -3.020 7.407 1.00 0.00 12 PRO A CA 20
ATOM 19437 C C . PRO A 1 12 ? 11.777 -2.365 6.574 1.00 0.00 12 PRO A C 20
ATOM 19438 O O . PRO A 1 12 ? 12.365 -1.377 6.963 1.00 0.00 12 PRO A O 20
ATOM 19449 N N . ASN A 1 13 ? 12.049 -2.908 5.421 1.00 0.00 13 ASN A N 20
ATOM 19450 C CA . ASN A 1 13 ? 13.101 -2.314 4.550 1.00 0.00 13 ASN A CA 20
ATOM 19451 C C . ASN A 1 13 ? 12.688 -0.891 4.168 1.00 0.00 13 ASN A C 20
ATOM 19452 O O . ASN A 1 13 ? 11.762 -0.335 4.724 1.00 0.00 13 ASN A O 20
ATOM 19463 N N . SER A 1 14 ? 13.361 -0.297 3.222 1.00 0.00 14 SER A N 20
ATOM 19464 C CA . SER A 1 14 ? 12.997 1.089 2.810 1.00 0.00 14 SER A CA 20
ATOM 19465 C C . SER A 1 14 ? 12.962 1.173 1.283 1.00 0.00 14 SER A C 20
ATOM 19466 O O . SER A 1 14 ? 13.632 0.427 0.596 1.00 0.00 14 SER A O 20
ATOM 19474 N N . GLU A 1 15 ? 12.189 2.076 0.744 1.00 0.00 15 GLU A N 20
ATOM 19475 C CA . GLU A 1 15 ? 12.118 2.203 -0.739 1.00 0.00 15 GLU A CA 20
ATOM 19476 C C . GLU A 1 15 ? 11.776 3.646 -1.117 1.00 0.00 15 GLU A C 20
ATOM 19477 O O . GLU A 1 15 ? 10.625 4.032 -1.174 1.00 0.00 15 GLU A O 20
ATOM 19489 N N . THR A 1 16 ? 12.774 4.442 -1.374 1.00 0.00 16 THR A N 20
ATOM 19490 C CA . THR A 1 16 ? 12.532 5.862 -1.749 1.00 0.00 16 THR A CA 20
ATOM 19491 C C . THR A 1 16 ? 11.680 5.929 -3.019 1.00 0.00 16 THR A C 20
ATOM 19492 O O . THR A 1 16 ? 11.532 4.960 -3.738 1.00 0.00 16 THR A O 20
ATOM 19503 N N . CYS A 1 17 ? 11.126 7.077 -3.302 1.00 0.00 17 CYS A N 20
ATOM 19504 C CA . CYS A 1 17 ? 10.287 7.240 -4.522 1.00 0.00 17 CYS A CA 20
ATOM 19505 C C . CYS A 1 17 ? 11.088 8.039 -5.553 1.00 0.00 17 CYS A C 20
ATOM 19506 O O . CYS A 1 17 ? 12.067 8.673 -5.211 1.00 0.00 17 CYS A O 20
ATOM 19513 N N . PRO A 1 18 ? 10.665 7.974 -6.788 1.00 0.00 18 PRO A N 20
ATOM 19514 C CA . PRO A 1 18 ? 11.349 8.674 -7.890 1.00 0.00 18 PRO A CA 20
ATOM 19515 C C . PRO A 1 18 ? 11.108 10.185 -7.815 1.00 0.00 18 PRO A C 20
ATOM 19516 O O . PRO A 1 18 ? 10.448 10.675 -6.921 1.00 0.00 18 PRO A O 20
ATOM 19527 N N . ASP A 1 19 ? 11.655 10.924 -8.742 1.00 0.00 19 ASP A N 20
ATOM 19528 C CA . ASP A 1 19 ? 11.477 12.405 -8.726 1.00 0.00 19 ASP A CA 20
ATOM 19529 C C . ASP A 1 19 ? 10.172 12.777 -9.424 1.00 0.00 19 ASP A C 20
ATOM 19530 O O . ASP A 1 19 ? 10.135 13.634 -10.284 1.00 0.00 19 ASP A O 20
ATOM 19539 N N . GLY A 1 20 ? 9.104 12.137 -9.061 1.00 0.00 20 GLY A N 20
ATOM 19540 C CA . GLY A 1 20 ? 7.795 12.446 -9.699 1.00 0.00 20 GLY A CA 20
ATOM 19541 C C . GLY A 1 20 ? 6.646 12.072 -8.759 1.00 0.00 20 GLY A C 20
ATOM 19542 O O . GLY A 1 20 ? 5.606 12.699 -8.763 1.00 0.00 20 GLY A O 20
ATOM 19546 N N . LYS A 1 21 ? 6.812 11.052 -7.960 1.00 0.00 21 LYS A N 20
ATOM 19547 C CA . LYS A 1 21 ? 5.714 10.657 -7.045 1.00 0.00 21 LYS A CA 20
ATOM 19548 C C . LYS A 1 21 ? 5.697 11.580 -5.836 1.00 0.00 21 LYS A C 20
ATOM 19549 O O . LYS A 1 21 ? 6.350 12.605 -5.826 1.00 0.00 21 LYS A O 20
ATOM 19568 N N . ASN A 1 22 ? 4.950 11.247 -4.815 1.00 0.00 22 ASN A N 20
ATOM 19569 C CA . ASN A 1 22 ? 4.920 12.169 -3.640 1.00 0.00 22 ASN A CA 20
ATOM 19570 C C . ASN A 1 22 ? 4.353 11.522 -2.372 1.00 0.00 22 ASN A C 20
ATOM 19571 O O . ASN A 1 22 ? 4.253 12.181 -1.357 1.00 0.00 22 ASN A O 20
ATOM 19582 N N . ILE A 1 23 ? 3.953 10.282 -2.375 1.00 0.00 23 ILE A N 20
ATOM 19583 C CA . ILE A 1 23 ? 3.390 9.754 -1.102 1.00 0.00 23 ILE A CA 20
ATOM 19584 C C . ILE A 1 23 ? 3.552 8.242 -0.968 1.00 0.00 23 ILE A C 20
ATOM 19585 O O . ILE A 1 23 ? 3.930 7.540 -1.879 1.00 0.00 23 ILE A O 20
ATOM 19601 N N . CYS A 1 24 ? 3.208 7.761 0.191 1.00 0.00 24 CYS A N 20
ATOM 19602 C CA . CYS A 1 24 ? 3.265 6.310 0.479 1.00 0.00 24 CYS A CA 20
ATOM 19603 C C . CYS A 1 24 ? 1.831 5.802 0.583 1.00 0.00 24 CYS A C 20
ATOM 19604 O O . CYS A 1 24 ? 1.181 6.012 1.585 1.00 0.00 24 CYS A O 20
ATOM 19611 N N . VAL A 1 25 ? 1.316 5.155 -0.429 1.00 0.00 25 VAL A N 20
ATOM 19612 C CA . VAL A 1 25 ? -0.091 4.676 -0.329 1.00 0.00 25 VAL A CA 20
ATOM 19613 C C . VAL A 1 25 ? -0.172 3.158 -0.499 1.00 0.00 25 VAL A C 20
ATOM 19614 O O . VAL A 1 25 ? 0.094 2.618 -1.555 1.00 0.00 25 VAL A O 20
ATOM 19627 N N . LYS A 1 26 ? -0.572 2.470 0.537 1.00 0.00 26 LYS A N 20
ATOM 19628 C CA . LYS A 1 26 ? -0.715 0.989 0.452 1.00 0.00 26 LYS A CA 20
ATOM 19629 C C . LYS A 1 26 ? -2.198 0.648 0.616 1.00 0.00 26 LYS A C 20
ATOM 19630 O O . LYS A 1 26 ? -2.931 1.353 1.283 1.00 0.00 26 LYS A O 20
ATOM 19649 N N . ARG A 1 27 ? -2.656 -0.405 -0.001 1.00 0.00 27 ARG A N 20
ATOM 19650 C CA . ARG A 1 27 ? -4.102 -0.757 0.110 1.00 0.00 27 ARG A CA 20
ATOM 19651 C C . ARG A 1 27 ? -4.286 -2.253 0.349 1.00 0.00 27 ARG A C 20
ATOM 19652 O O . ARG A 1 27 ? -3.360 -3.035 0.282 1.00 0.00 27 ARG A O 20
ATOM 19673 N N . SER A 1 28 ? -5.501 -2.644 0.621 1.00 0.00 28 SER A N 20
ATOM 19674 C CA . SER A 1 28 ? -5.812 -4.076 0.862 1.00 0.00 28 SER A CA 20
ATOM 19675 C C . SER A 1 28 ? -7.313 -4.267 0.668 1.00 0.00 28 SER A C 20
ATOM 19676 O O . SER A 1 28 ? -8.113 -3.763 1.429 1.00 0.00 28 SER A O 20
ATOM 19684 N N . TRP A 1 29 ? -7.713 -4.995 -0.331 1.00 0.00 29 TRP A N 20
ATOM 19685 C CA . TRP A 1 29 ? -9.164 -5.199 -0.540 1.00 0.00 29 TRP A CA 20
ATOM 19686 C C . TRP A 1 29 ? -9.488 -6.662 -0.260 1.00 0.00 29 TRP A C 20
ATOM 19687 O O . TRP A 1 29 ? -8.677 -7.377 0.282 1.00 0.00 29 TRP A O 20
ATOM 19708 N N . THR A 1 30 ? -10.659 -7.110 -0.596 1.00 0.00 30 THR A N 20
ATOM 19709 C CA . THR A 1 30 ? -11.019 -8.527 -0.321 1.00 0.00 30 THR A CA 20
ATOM 19710 C C . THR A 1 30 ? -11.794 -9.076 -1.507 1.00 0.00 30 THR A C 20
ATOM 19711 O O . THR A 1 30 ? -12.599 -9.979 -1.393 1.00 0.00 30 THR A O 20
ATOM 19722 N N . ALA A 1 31 ? -11.550 -8.511 -2.638 1.00 0.00 31 ALA A N 20
ATOM 19723 C CA . ALA A 1 31 ? -12.242 -8.936 -3.879 1.00 0.00 31 ALA A CA 20
ATOM 19724 C C . ALA A 1 31 ? -11.971 -10.419 -4.138 1.00 0.00 31 ALA A C 20
ATOM 19725 O O . ALA A 1 31 ? -10.850 -10.827 -4.372 1.00 0.00 31 ALA A O 20
ATOM 19732 N N . VAL A 1 32 ? -12.993 -11.230 -4.089 1.00 0.00 32 VAL A N 20
ATOM 19733 C CA . VAL A 1 32 ? -12.809 -12.687 -4.325 1.00 0.00 32 VAL A CA 20
ATOM 19734 C C . VAL A 1 32 ? -13.880 -13.185 -5.298 1.00 0.00 32 VAL A C 20
ATOM 19735 O O . VAL A 1 32 ? -15.039 -12.837 -5.190 1.00 0.00 32 VAL A O 20
ATOM 19748 N N . ARG A 1 33 ? -13.504 -13.996 -6.247 1.00 0.00 33 ARG A N 20
ATOM 19749 C CA . ARG A 1 33 ? -14.501 -14.514 -7.227 1.00 0.00 33 ARG A CA 20
ATOM 19750 C C . ARG A 1 33 ? -15.239 -15.715 -6.629 1.00 0.00 33 ARG A C 20
ATOM 19751 O O . ARG A 1 33 ? -16.447 -15.715 -6.508 1.00 0.00 33 ARG A O 20
ATOM 19772 N N . GLY A 1 34 ? -14.523 -16.741 -6.256 1.00 0.00 34 GLY A N 20
ATOM 19773 C CA . GLY A 1 34 ? -15.188 -17.939 -5.669 1.00 0.00 34 GLY A CA 20
ATOM 19774 C C . GLY A 1 34 ? -14.503 -18.311 -4.352 1.00 0.00 34 GLY A C 20
ATOM 19775 O O . GLY A 1 34 ? -14.802 -17.762 -3.310 1.00 0.00 34 GLY A O 20
ATOM 19779 N N . ASP A 1 35 ? -13.586 -19.238 -4.389 1.00 0.00 35 ASP A N 20
ATOM 19780 C CA . ASP A 1 35 ? -12.884 -19.643 -3.138 1.00 0.00 35 ASP A CA 20
ATOM 19781 C C . ASP A 1 35 ? -11.373 -19.513 -3.335 1.00 0.00 35 ASP A C 20
ATOM 19782 O O . ASP A 1 35 ? -10.590 -20.044 -2.573 1.00 0.00 35 ASP A O 20
ATOM 19791 N N . GLY A 1 36 ? -10.958 -18.812 -4.354 1.00 0.00 36 GLY A N 20
ATOM 19792 C CA . GLY A 1 36 ? -9.501 -18.649 -4.603 1.00 0.00 36 GLY A CA 20
ATOM 19793 C C . GLY A 1 36 ? -8.898 -17.741 -3.522 1.00 0.00 36 GLY A C 20
ATOM 19794 O O . GLY A 1 36 ? -8.918 -18.078 -2.356 1.00 0.00 36 GLY A O 20
ATOM 19798 N N . PRO A 1 37 ? -8.381 -16.613 -3.942 1.00 0.00 37 PRO A N 20
ATOM 19799 C CA . PRO A 1 37 ? -7.767 -15.634 -3.028 1.00 0.00 37 PRO A CA 20
ATOM 19800 C C . PRO A 1 37 ? -8.852 -14.861 -2.273 1.00 0.00 37 PRO A C 20
ATOM 19801 O O . PRO A 1 37 ? -10.027 -15.145 -2.397 1.00 0.00 37 PRO A O 20
ATOM 19812 N N . LYS A 1 38 ? -8.470 -13.889 -1.492 1.00 0.00 38 LYS A N 20
ATOM 19813 C CA . LYS A 1 38 ? -9.487 -13.108 -0.733 1.00 0.00 38 LYS A CA 20
ATOM 19814 C C . LYS A 1 38 ? -9.010 -11.663 -0.558 1.00 0.00 38 LYS A C 20
ATOM 19815 O O . LYS A 1 38 ? -9.479 -10.765 -1.227 1.00 0.00 38 LYS A O 20
ATOM 19834 N N . ARG A 1 39 ? -8.086 -11.429 0.336 1.00 0.00 39 ARG A N 20
ATOM 19835 C CA . ARG A 1 39 ? -7.593 -10.046 0.554 1.00 0.00 39 ARG A CA 20
ATOM 19836 C C . ARG A 1 39 ? -6.307 -9.822 -0.231 1.00 0.00 39 ARG A C 20
ATOM 19837 O O . ARG A 1 39 ? -5.235 -10.216 0.183 1.00 0.00 39 ARG A O 20
ATOM 19858 N N . GLU A 1 40 ? -6.407 -9.175 -1.355 1.00 0.00 40 GLU A N 20
ATOM 19859 C CA . GLU A 1 40 ? -5.180 -8.907 -2.164 1.00 0.00 40 GLU A CA 20
ATOM 19860 C C . GLU A 1 40 ? -4.684 -7.505 -1.829 1.00 0.00 40 GLU A C 20
ATOM 19861 O O . GLU A 1 40 ? -5.356 -6.532 -2.085 1.00 0.00 40 GLU A O 20
ATOM 19873 N N . ILE A 1 41 ? -3.522 -7.386 -1.251 1.00 0.00 41 ILE A N 20
ATOM 19874 C CA . ILE A 1 41 ? -3.015 -6.031 -0.901 1.00 0.00 41 ILE A CA 20
ATOM 19875 C C . ILE A 1 41 ? -1.859 -5.648 -1.823 1.00 0.00 41 ILE A C 20
ATOM 19876 O O . ILE A 1 41 ? -1.120 -6.487 -2.301 1.00 0.00 41 ILE A O 20
ATOM 19892 N N . ARG A 1 42 ? -1.696 -4.379 -2.064 1.00 0.00 42 ARG A N 20
ATOM 19893 C CA . ARG A 1 42 ? -0.591 -3.909 -2.940 1.00 0.00 42 ARG A CA 20
ATOM 19894 C C . ARG A 1 42 ? -0.219 -2.490 -2.524 1.00 0.00 42 ARG A C 20
ATOM 19895 O O . ARG A 1 42 ? -1.068 -1.697 -2.182 1.00 0.00 42 ARG A O 20
ATOM 19916 N N . ARG A 1 43 ? 1.036 -2.160 -2.548 1.00 0.00 43 ARG A N 20
ATOM 19917 C CA . ARG A 1 43 ? 1.438 -0.784 -2.140 1.00 0.00 43 ARG A CA 20
ATOM 19918 C C . ARG A 1 43 ? 2.268 -0.131 -3.239 1.00 0.00 43 ARG A C 20
ATOM 19919 O O . ARG A 1 43 ? 2.918 -0.789 -4.025 1.00 0.00 43 ARG A O 20
ATOM 19940 N N . GLU A 1 44 ? 2.246 1.171 -3.292 1.00 0.00 44 GLU A N 20
ATOM 19941 C CA . GLU A 1 44 ? 3.024 1.895 -4.328 1.00 0.00 44 GLU A CA 20
ATOM 19942 C C . GLU A 1 44 ? 3.114 3.369 -3.938 1.00 0.00 44 GLU A C 20
ATOM 19943 O O . GLU A 1 44 ? 2.342 3.859 -3.139 1.00 0.00 44 GLU A O 20
ATOM 19955 N N . CYS A 1 45 ? 4.046 4.080 -4.501 1.00 0.00 45 CYS A N 20
ATOM 19956 C CA . CYS A 1 45 ? 4.185 5.525 -4.173 1.00 0.00 45 CYS A CA 20
ATOM 19957 C C . CYS A 1 45 ? 3.186 6.305 -5.023 1.00 0.00 45 CYS A C 20
ATOM 19958 O O . CYS A 1 45 ? 3.247 6.293 -6.235 1.00 0.00 45 CYS A O 20
ATOM 19965 N N . ALA A 1 46 ? 2.262 6.975 -4.399 1.00 0.00 46 ALA A N 20
ATOM 19966 C CA . ALA A 1 46 ? 1.257 7.744 -5.175 1.00 0.00 46 ALA A CA 20
ATOM 19967 C C . ALA A 1 46 ? 1.202 9.168 -4.649 1.00 0.00 46 ALA A C 20
ATOM 19968 O O . ALA A 1 46 ? 1.525 9.427 -3.511 1.00 0.00 46 ALA A O 20
ATOM 19975 N N . ALA A 1 47 ? 0.771 10.089 -5.457 1.00 0.00 47 ALA A N 20
ATOM 19976 C CA . ALA A 1 47 ? 0.666 11.495 -4.985 1.00 0.00 47 ALA A CA 20
ATOM 19977 C C . ALA A 1 47 ? -0.722 11.686 -4.378 1.00 0.00 47 ALA A C 20
ATOM 19978 O O . ALA A 1 47 ? -1.183 12.792 -4.176 1.00 0.00 47 ALA A O 20
ATOM 19985 N N . THR A 1 48 ? -1.396 10.603 -4.103 1.00 0.00 48 THR A N 20
ATOM 19986 C CA . THR A 1 48 ? -2.760 10.687 -3.526 1.00 0.00 48 THR A CA 20
ATOM 19987 C C . THR A 1 48 ? -2.707 10.520 -2.017 1.00 0.00 48 THR A C 20
ATOM 19988 O O . THR A 1 48 ? -1.663 10.552 -1.396 1.00 0.00 48 THR A O 20
ATOM 19999 N N . CYS A 1 49 ? -3.849 10.319 -1.440 1.00 0.00 49 CYS A N 20
ATOM 20000 C CA . CYS A 1 49 ? -3.945 10.116 0.020 1.00 0.00 49 CYS A CA 20
ATOM 20001 C C . CYS A 1 49 ? -5.418 9.940 0.358 1.00 0.00 49 CYS A C 20
ATOM 20002 O O . CYS A 1 49 ? -5.992 10.739 1.070 1.00 0.00 49 CYS A O 20
ATOM 20009 N N . PRO A 1 50 ? -6.000 8.907 -0.203 1.00 0.00 50 PRO A N 20
ATOM 20010 C CA . PRO A 1 50 ? -7.427 8.617 -0.016 1.00 0.00 50 PRO A CA 20
ATOM 20011 C C . PRO A 1 50 ? -7.665 7.843 1.286 1.00 0.00 50 PRO A C 20
ATOM 20012 O O . PRO A 1 50 ? -7.034 6.832 1.523 1.00 0.00 50 PRO A O 20
ATOM 20023 N N . PRO A 1 51 ? -8.590 8.323 2.079 1.00 0.00 51 PRO A N 20
ATOM 20024 C CA . PRO A 1 51 ? -8.954 7.672 3.345 1.00 0.00 51 PRO A CA 20
ATOM 20025 C C . PRO A 1 51 ? -9.855 6.495 3.022 1.00 0.00 51 PRO A C 20
ATOM 20026 O O . PRO A 1 51 ? -11.065 6.594 3.052 1.00 0.00 51 PRO A O 20
ATOM 20037 N N . SER A 1 52 ? -9.279 5.396 2.669 1.00 0.00 52 SER A N 20
ATOM 20038 C CA . SER A 1 52 ? -10.109 4.229 2.291 1.00 0.00 52 SER A CA 20
ATOM 20039 C C . SER A 1 52 ? -10.602 3.483 3.536 1.00 0.00 52 SER A C 20
ATOM 20040 O O . SER A 1 52 ? -10.384 3.902 4.655 1.00 0.00 52 SER A O 20
ATOM 20048 N N . LYS A 1 53 ? -11.266 2.371 3.339 1.00 0.00 53 LYS A N 20
ATOM 20049 C CA . LYS A 1 53 ? -11.778 1.580 4.496 1.00 0.00 53 LYS A CA 20
ATOM 20050 C C . LYS A 1 53 ? -11.049 0.229 4.540 1.00 0.00 53 LYS A C 20
ATOM 20051 O O . LYS A 1 53 ? -9.839 0.180 4.473 1.00 0.00 53 LYS A O 20
ATOM 20070 N N . LEU A 1 54 ? -11.753 -0.873 4.649 1.00 0.00 54 LEU A N 20
ATOM 20071 C CA . LEU A 1 54 ? -11.037 -2.183 4.690 1.00 0.00 54 LEU A CA 20
ATOM 20072 C C . LEU A 1 54 ? -11.409 -3.039 3.475 1.00 0.00 54 LEU A C 20
ATOM 20073 O O . LEU A 1 54 ? -10.596 -3.792 2.977 1.00 0.00 54 LEU A O 20
ATOM 20089 N N . GLY A 1 55 ? -12.608 -2.919 2.960 1.00 0.00 55 GLY A N 20
ATOM 20090 C CA . GLY A 1 55 ? -12.953 -3.723 1.751 1.00 0.00 55 GLY A CA 20
ATOM 20091 C C . GLY A 1 55 ? -11.926 -3.355 0.679 1.00 0.00 55 GLY A C 20
ATOM 20092 O O . GLY A 1 55 ? -11.665 -4.092 -0.251 1.00 0.00 55 GLY A O 20
ATOM 20096 N N . LEU A 1 56 ? -11.326 -2.214 0.858 1.00 0.00 56 LEU A N 20
ATOM 20097 C CA . LEU A 1 56 ? -10.269 -1.712 -0.048 1.00 0.00 56 LEU A CA 20
ATOM 20098 C C . LEU A 1 56 ? -9.638 -0.542 0.701 1.00 0.00 56 LEU A C 20
ATOM 20099 O O . LEU A 1 56 ? -10.099 0.577 0.622 1.00 0.00 56 LEU A O 20
ATOM 20115 N N . THR A 1 57 ? -8.635 -0.811 1.493 1.00 0.00 57 THR A N 20
ATOM 20116 C CA . THR A 1 57 ? -8.030 0.267 2.324 1.00 0.00 57 THR A CA 20
ATOM 20117 C C . THR A 1 57 ? -6.921 1.007 1.583 1.00 0.00 57 THR A C 20
ATOM 20118 O O . THR A 1 57 ? -6.412 0.565 0.576 1.00 0.00 57 THR A O 20
ATOM 20129 N N . VAL A 1 58 ? -6.532 2.121 2.130 1.00 0.00 58 VAL A N 20
ATOM 20130 C CA . VAL A 1 58 ? -5.432 2.928 1.560 1.00 0.00 58 VAL A CA 20
ATOM 20131 C C . VAL A 1 58 ? -4.684 3.532 2.729 1.00 0.00 58 VAL A C 20
ATOM 20132 O O . VAL A 1 58 ? -5.210 3.638 3.819 1.00 0.00 58 VAL A O 20
ATOM 20145 N N . PHE A 1 59 ? -3.481 3.941 2.532 1.00 0.00 59 PHE A N 20
ATOM 20146 C CA . PHE A 1 59 ? -2.748 4.546 3.658 1.00 0.00 59 PHE A CA 20
ATOM 20147 C C . PHE A 1 59 ? -1.681 5.489 3.119 1.00 0.00 59 PHE A C 20
ATOM 20148 O O . PHE A 1 59 ? -0.627 5.072 2.687 1.00 0.00 59 PHE A O 20
ATOM 20165 N N . CYS A 1 60 ? -1.958 6.760 3.141 1.00 0.00 60 CYS A N 20
ATOM 20166 C CA . CYS A 1 60 ? -0.971 7.751 2.619 1.00 0.00 60 CYS A CA 20
ATOM 20167 C C . CYS A 1 60 ? -0.010 8.178 3.721 1.00 0.00 60 CYS A C 20
ATOM 20168 O O . CYS A 1 60 ? -0.355 8.232 4.884 1.00 0.00 60 CYS A O 20
ATOM 20175 N N . CYS A 1 61 ? 1.197 8.496 3.350 1.00 0.00 61 CYS A N 20
ATOM 20176 C CA . CYS A 1 61 ? 2.197 8.939 4.359 1.00 0.00 61 CYS A CA 20
ATOM 20177 C C . CYS A 1 61 ? 3.129 9.970 3.718 1.00 0.00 61 CYS A C 20
ATOM 20178 O O . CYS A 1 61 ? 3.592 9.795 2.609 1.00 0.00 61 CYS A O 20
ATOM 20185 N N . THR A 1 62 ? 3.401 11.050 4.399 1.00 0.00 62 THR A N 20
ATOM 20186 C CA . THR A 1 62 ? 4.296 12.089 3.812 1.00 0.00 62 THR A CA 20
ATOM 20187 C C . THR A 1 62 ? 5.615 12.130 4.584 1.00 0.00 62 THR A C 20
ATOM 20188 O O . THR A 1 62 ? 5.919 13.091 5.262 1.00 0.00 62 THR A O 20
ATOM 20199 N N . THR A 1 63 ? 6.406 11.097 4.480 1.00 0.00 63 THR A N 20
ATOM 20200 C CA . THR A 1 63 ? 7.709 11.082 5.202 1.00 0.00 63 THR A CA 20
ATOM 20201 C C . THR A 1 63 ? 8.672 10.131 4.487 1.00 0.00 63 THR A C 20
ATOM 20202 O O . THR A 1 63 ? 8.464 9.768 3.346 1.00 0.00 63 THR A O 20
ATOM 20213 N N . ASP A 1 64 ? 9.726 9.724 5.141 1.00 0.00 64 ASP A N 20
ATOM 20214 C CA . ASP A 1 64 ? 10.692 8.799 4.488 1.00 0.00 64 ASP A CA 20
ATOM 20215 C C . ASP A 1 64 ? 10.292 7.353 4.786 1.00 0.00 64 ASP A C 20
ATOM 20216 O O . ASP A 1 64 ? 10.157 6.964 5.930 1.00 0.00 64 ASP A O 20
ATOM 20225 N N . ASN A 1 65 ? 10.106 6.554 3.766 1.00 0.00 65 ASN A N 20
ATOM 20226 C CA . ASN A 1 65 ? 9.713 5.131 3.982 1.00 0.00 65 ASN A CA 20
ATOM 20227 C C . ASN A 1 65 ? 8.705 5.040 5.132 1.00 0.00 65 ASN A C 20
ATOM 20228 O O . ASN A 1 65 ? 9.057 4.726 6.253 1.00 0.00 65 ASN A O 20
ATOM 20239 N N . CYS A 1 66 ? 7.456 5.312 4.869 1.00 0.00 66 CYS A N 20
ATOM 20240 C CA . CYS A 1 66 ? 6.433 5.238 5.952 1.00 0.00 66 CYS A CA 20
ATOM 20241 C C . CYS A 1 66 ? 5.750 3.870 5.919 1.00 0.00 66 CYS A C 20
ATOM 20242 O O . CYS A 1 66 ? 5.892 3.073 6.825 1.00 0.00 66 CYS A O 20
ATOM 20249 N N . ASN A 1 67 ? 5.008 3.593 4.882 1.00 0.00 67 ASN A N 20
ATOM 20250 C CA . ASN A 1 67 ? 4.312 2.279 4.791 1.00 0.00 67 ASN A CA 20
ATOM 20251 C C . ASN A 1 67 ? 5.268 1.161 5.209 1.00 0.00 67 ASN A C 20
ATOM 20252 O O . ASN A 1 67 ? 6.034 0.655 4.414 1.00 0.00 67 ASN A O 20
ATOM 20263 N N . HIS A 1 68 ? 5.230 0.769 6.454 1.00 0.00 68 HIS A N 20
ATOM 20264 C CA . HIS A 1 68 ? 6.136 -0.314 6.922 1.00 0.00 68 HIS A CA 20
ATOM 20265 C C . HIS A 1 68 ? 5.753 -1.627 6.238 1.00 0.00 68 HIS A C 20
ATOM 20266 O O . HIS A 1 68 ? 5.718 -2.638 6.918 1.00 0.00 68 HIS A O 20
#

Foldseek 3Di:
DWEDWDQDQADPDTGGDDPPFFWKKKKWAQDDDPPDGGIHITIDGHNDADCADHNIGIHIDGDGHDSD

GO terms:
  GO:0005576 extracellular region (C, EXP)